Protein AF-A0A4V6D3A7-F1 (afdb_monomer_lite)

Structure (mmCIF, N/CA/C/O backbone):
data_AF-A0A4V6D3A7-F1
#
_entry.id   AF-A0A4V6D3A7-F1
#
loop_
_atom_site.group_PDB
_atom_site.id
_atom_site.type_symbol
_atom_site.label_atom_id
_atom_site.label_alt_id
_atom_site.label_comp_id
_atom_site.label_asym_id
_atom_site.label_entity_id
_atom_site.label_seq_id
_atom_site.pdbx_PDB_ins_code
_atom_site.Cartn_x
_atom_site.Cartn_y
_atom_site.Cartn_z
_atom_site.occupancy
_atom_site.B_iso_or_equiv
_atom_site.auth_seq_id
_atom_site.auth_comp_id
_atom_site.auth_asym_id
_atom_site.auth_atom_id
_atom_site.pdbx_PDB_model_num
ATOM 1 N N . MET A 1 1 ? -31.762 56.766 -57.702 1.00 42.12 1 MET A N 1
ATOM 2 C CA . MET A 1 1 ? -31.889 55.288 -57.677 1.00 42.12 1 MET A CA 1
ATOM 3 C C . MET A 1 1 ? -30.517 54.629 -57.473 1.00 42.12 1 MET A C 1
ATOM 5 O O . MET A 1 1 ? -30.055 53.896 -58.332 1.00 42.12 1 MET A O 1
ATOM 9 N N . ALA A 1 2 ? -29.841 54.890 -56.347 1.00 32.75 2 ALA A N 1
ATOM 10 C CA . ALA A 1 2 ? -28.474 54.403 -56.103 1.00 32.75 2 ALA A CA 1
ATOM 11 C C . ALA A 1 2 ? -28.235 54.071 -54.616 1.00 32.75 2 ALA A C 1
ATOM 13 O O . ALA A 1 2 ? -27.273 54.524 -54.011 1.00 32.75 2 ALA A O 1
ATOM 14 N N . SER A 1 3 ? -29.143 53.310 -53.997 1.00 34.00 3 SER A N 1
ATOM 15 C CA . SER A 1 3 ? -28.969 52.849 -52.606 1.00 34.00 3 SER A CA 1
ATOM 16 C C . SER A 1 3 ? -29.445 51.416 -52.341 1.00 34.00 3 SER A C 1
ATOM 18 O O . SER A 1 3 ? -29.498 50.993 -51.189 1.00 34.00 3 SER A O 1
ATOM 20 N N . VAL A 1 4 ? -29.746 50.633 -53.388 1.00 37.06 4 VAL A N 1
ATOM 21 C CA . VAL A 1 4 ? -30.270 49.260 -53.227 1.00 37.06 4 VAL A CA 1
ATOM 22 C C . VAL A 1 4 ? -29.273 48.169 -53.662 1.00 37.06 4 VAL A C 1
ATOM 24 O O . VAL A 1 4 ? -29.383 47.039 -53.200 1.00 37.06 4 VAL A O 1
ATOM 27 N N . GLN A 1 5 ? -28.222 48.480 -54.434 1.00 33.38 5 GLN A N 1
ATOM 28 C CA . GLN A 1 5 ? -27.263 47.462 -54.913 1.00 33.38 5 GLN A CA 1
ATOM 29 C C . GLN A 1 5 ? -26.038 47.200 -54.008 1.00 33.38 5 GLN A C 1
ATOM 31 O O . GLN A 1 5 ? -25.369 46.187 -54.192 1.00 33.38 5 GLN A O 1
ATOM 36 N N . SER A 1 6 ? -25.748 48.018 -52.985 1.00 37.12 6 SER A N 1
ATOM 37 C CA . SER A 1 6 ? -24.554 47.815 -52.131 1.00 37.12 6 SER A CA 1
ATOM 38 C C . SER A 1 6 ? -24.768 46.896 -50.919 1.00 37.12 6 SER A C 1
ATOM 40 O O . SER A 1 6 ? -23.800 46.427 -50.325 1.00 37.12 6 SER A O 1
ATOM 42 N N . LYS A 1 7 ? -26.020 46.578 -50.553 1.00 37.78 7 LYS A N 1
ATOM 43 C CA . LYS A 1 7 ? -26.314 45.694 -49.406 1.00 37.78 7 LYS A CA 1
ATOM 44 C C . LYS A 1 7 ? -26.339 44.202 -49.757 1.00 37.78 7 LYS A C 1
ATOM 46 O O . LYS A 1 7 ? -26.150 43.377 -48.867 1.00 37.78 7 LYS A O 1
ATOM 51 N N . GLN A 1 8 ? -26.504 43.838 -51.032 1.00 37.50 8 GLN A N 1
ATOM 52 C CA . GLN A 1 8 ? -26.458 42.432 -51.458 1.00 37.50 8 GLN A CA 1
ATOM 53 C C . GLN A 1 8 ? -25.024 41.897 -51.631 1.00 37.50 8 GLN A C 1
ATOM 55 O O . GLN A 1 8 ? -24.803 40.710 -51.394 1.00 37.50 8 GLN A O 1
ATOM 60 N N . SER A 1 9 ? -24.026 42.742 -51.930 1.00 41.62 9 SER A N 1
ATOM 61 C CA . SER A 1 9 ? -22.633 42.277 -52.054 1.00 41.62 9 SER A CA 1
ATOM 62 C C . SER A 1 9 ? -21.975 42.019 -50.691 1.00 41.62 9 SER A C 1
ATOM 64 O O . SER A 1 9 ? -21.323 40.990 -50.519 1.00 41.62 9 SER A O 1
ATOM 66 N N . LEU A 1 10 ? -22.235 42.854 -49.678 1.00 39.25 10 LEU A N 1
ATOM 67 C CA . LEU A 1 10 ? -21.704 42.675 -48.318 1.00 39.25 10 LEU A CA 1
ATOM 68 C C . LEU A 1 10 ? -22.315 41.473 -47.586 1.00 39.25 10 LEU A C 1
ATOM 70 O O . LEU A 1 10 ? -21.594 40.760 -46.894 1.00 39.25 10 LEU A O 1
ATOM 74 N N . ALA A 1 11 ? -23.600 41.174 -47.797 1.00 39.28 11 ALA A N 1
ATOM 75 C CA . ALA A 1 11 ? -24.214 39.955 -47.265 1.00 39.28 11 ALA A CA 1
ATOM 76 C C . ALA A 1 11 ? -23.656 38.682 -47.934 1.00 39.28 11 ALA A C 1
ATOM 78 O O . ALA A 1 11 ? -23.532 37.649 -47.277 1.00 39.28 11 ALA A O 1
ATOM 79 N N . SER A 1 12 ? -23.261 38.755 -49.214 1.00 32.72 12 SER A N 1
ATOM 80 C CA . SER A 1 12 ? -22.602 37.644 -49.921 1.00 32.72 12 SER A CA 1
ATOM 81 C C . SER A 1 12 ? -21.129 37.456 -49.514 1.00 32.72 12 SER A C 1
ATOM 83 O O . SER A 1 12 ? -20.658 36.324 -49.430 1.00 32.72 12 SER A O 1
ATOM 85 N N . LEU A 1 13 ? -20.427 38.541 -49.161 1.00 36.53 13 LEU A N 1
ATOM 86 C CA . LEU A 1 13 ? -19.061 38.519 -48.621 1.00 36.53 13 LEU A CA 1
ATOM 87 C C . LEU A 1 13 ? -19.017 38.087 -47.146 1.00 36.53 13 LEU A C 1
ATOM 89 O O . LEU A 1 13 ? -18.104 37.367 -46.751 1.00 36.53 13 LEU A O 1
ATOM 93 N N . LEU A 1 14 ? -20.031 38.434 -46.346 1.00 35.19 14 LEU A N 1
ATOM 94 C CA . LEU A 1 14 ? -20.170 37.969 -44.960 1.00 35.19 14 LEU A CA 1
ATOM 95 C C . LEU A 1 14 ? -20.677 36.521 -44.872 1.00 35.19 14 LEU A C 1
ATOM 97 O O . LEU A 1 14 ? -20.226 35.787 -43.997 1.00 35.19 14 LEU A O 1
ATOM 101 N N . LYS A 1 15 ? -21.493 36.052 -45.829 1.00 34.75 15 LYS A N 1
ATOM 102 C CA . LYS A 1 15 ? -21.772 34.611 -45.991 1.00 34.75 15 LYS A CA 1
ATOM 103 C C . LYS A 1 15 ? -20.554 33.815 -46.473 1.00 34.75 15 LYS A C 1
ATOM 105 O O . LYS A 1 15 ? -20.456 32.641 -46.148 1.00 34.75 15 LYS A O 1
ATOM 110 N N . LYS A 1 16 ? -19.595 34.445 -47.165 1.00 32.88 16 LYS A N 1
ATOM 111 C CA . LYS A 1 16 ? -18.291 33.839 -47.505 1.00 32.88 16 LYS A CA 1
ATOM 112 C C . LYS A 1 16 ? -17.279 33.828 -46.352 1.00 32.88 16 LYS A C 1
ATOM 114 O O . LYS A 1 16 ? -16.261 33.158 -46.467 1.00 32.88 16 LYS A O 1
ATOM 119 N N . LYS A 1 17 ? -17.555 34.517 -45.236 1.00 34.88 17 LYS A N 1
ATOM 120 C CA . LYS A 1 17 ? -16.727 34.475 -44.014 1.00 34.88 17 LYS A CA 1
ATOM 121 C C . LYS A 1 17 ? -17.206 33.447 -42.980 1.00 34.88 17 LYS A C 1
ATOM 123 O O . LYS A 1 17 ? -16.532 33.243 -41.975 1.00 34.88 17 LYS A O 1
ATOM 128 N N . GLN A 1 18 ? -18.320 32.760 -43.239 1.00 37.81 18 GLN A N 1
ATOM 129 C CA . GLN A 1 18 ? -18.719 31.556 -42.511 1.00 37.81 18 GLN A CA 1
ATOM 130 C C . GLN A 1 18 ? -18.347 30.308 -43.330 1.00 37.81 18 GLN A C 1
ATOM 132 O O . GLN A 1 18 ? -18.820 30.129 -44.448 1.00 37.81 18 GLN A O 1
ATOM 137 N N . SER A 1 19 ? -17.529 29.439 -42.717 1.00 40.88 19 SER A N 1
ATOM 138 C CA . SER A 1 19 ? -17.163 28.059 -43.111 1.00 40.88 19 SER A CA 1
ATOM 139 C C . SER A 1 19 ? -15.870 27.774 -43.902 1.00 40.88 19 SER A C 1
ATOM 141 O O . SER A 1 19 ? -15.745 26.690 -44.459 1.00 40.88 19 SER A O 1
ATOM 143 N N . LEU A 1 20 ? -14.827 28.609 -43.869 1.00 39.56 20 LEU A N 1
ATOM 144 C CA . LEU A 1 20 ? -13.526 28.207 -44.457 1.00 39.56 20 LEU A CA 1
ATOM 145 C C . LEU A 1 20 ? -12.731 27.158 -43.646 1.00 39.56 20 LEU A C 1
ATOM 147 O O . LEU A 1 20 ? -11.798 26.568 -44.177 1.00 39.56 20 LEU A O 1
ATOM 151 N N . ALA A 1 21 ? -13.164 26.811 -42.427 1.00 39.59 21 ALA A N 1
ATOM 152 C CA . ALA A 1 21 ? -12.681 25.615 -41.720 1.00 39.59 21 ALA A CA 1
ATOM 153 C C . ALA A 1 21 ? -13.139 24.290 -42.380 1.00 39.59 21 ALA A C 1
ATOM 155 O O . ALA A 1 21 ? -12.637 23.228 -42.033 1.00 39.59 21 ALA A O 1
ATOM 156 N N . SER A 1 22 ? -14.059 24.339 -43.355 1.00 42.38 22 SER A N 1
ATOM 157 C CA . SER A 1 22 ? -14.535 23.159 -44.097 1.00 42.38 22 SER A CA 1
ATOM 158 C C . SER A 1 22 ? -13.641 22.739 -45.275 1.00 42.38 22 SER A C 1
ATOM 160 O O . SER A 1 22 ? -13.920 21.724 -45.908 1.00 42.38 22 SER A O 1
ATOM 162 N N . ALA A 1 23 ? -12.574 23.493 -45.575 1.00 46.75 23 ALA A N 1
ATOM 163 C CA . ALA A 1 23 ? -11.710 23.249 -46.735 1.00 46.75 23 ALA A CA 1
ATOM 164 C C . ALA A 1 23 ? -10.476 22.372 -46.443 1.00 46.75 23 ALA A C 1
ATOM 166 O O . ALA A 1 23 ? -9.797 21.958 -47.381 1.00 46.75 23 ALA A O 1
ATOM 167 N N . VAL A 1 24 ? -10.174 22.078 -45.173 1.00 52.41 24 VAL A N 1
ATOM 168 C CA . VAL A 1 24 ? -9.059 21.193 -44.800 1.00 52.41 24 VAL A CA 1
ATOM 169 C C . VAL A 1 24 ? -9.542 19.739 -44.907 1.00 52.41 24 VAL A C 1
ATOM 171 O O . VAL A 1 24 ? -10.508 19.377 -44.230 1.00 52.41 24 VAL A O 1
ATOM 174 N N . PRO A 1 25 ? -8.928 18.889 -45.754 1.00 57.75 25 PRO A N 1
ATOM 175 C CA . PRO A 1 25 ? -9.258 17.469 -45.795 1.00 57.75 25 PRO A CA 1
ATOM 176 C C . PRO A 1 25 ? -9.103 16.851 -44.403 1.00 57.75 25 PRO A C 1
ATOM 178 O O . PRO A 1 25 ? -8.094 17.075 -43.740 1.00 57.75 25 PRO A O 1
ATOM 181 N N . LYS A 1 26 ? -10.078 16.045 -43.963 1.00 68.62 26 LYS A N 1
ATOM 182 C CA . LYS A 1 26 ? -10.013 15.381 -42.647 1.00 68.62 26 LYS A CA 1
ATOM 183 C C . LYS A 1 26 ? -8.778 14.483 -42.511 1.00 68.62 26 LYS A C 1
ATOM 185 O O . LYS A 1 26 ? -8.225 14.397 -41.421 1.00 68.62 26 LYS A O 1
ATOM 190 N N . ASN A 1 27 ? -8.336 13.891 -43.624 1.00 77.69 27 ASN A N 1
ATOM 191 C CA . ASN A 1 27 ? -7.097 13.126 -43.733 1.00 77.69 27 ASN A CA 1
ATOM 192 C C . ASN A 1 27 ? -6.078 13.919 -44.557 1.00 77.69 27 ASN A C 1
ATOM 194 O O . ASN A 1 27 ? -6.281 14.143 -45.752 1.00 77.69 27 ASN A O 1
ATOM 198 N N . LEU A 1 28 ? -4.998 14.350 -43.911 1.00 84.31 28 LEU A N 1
ATOM 199 C CA . LEU A 1 28 ? -3.950 15.175 -44.506 1.00 84.31 28 LEU A CA 1
ATOM 200 C C . LEU A 1 28 ? -2.727 14.314 -44.848 1.00 84.31 28 LEU A C 1
ATOM 202 O O . LEU A 1 28 ? -2.253 13.599 -43.968 1.00 84.31 28 LEU A O 1
ATOM 206 N N . PRO A 1 29 ? -2.174 14.391 -46.073 1.00 87.31 29 PRO A N 1
ATOM 207 C CA . PRO A 1 29 ? -0.945 13.679 -46.419 1.00 87.31 29 PRO A CA 1
ATOM 208 C C . PRO A 1 29 ? 0.245 14.149 -45.576 1.00 87.31 29 PRO A C 1
ATOM 210 O O . PRO A 1 29 ? 0.407 15.350 -45.332 1.00 87.31 29 PRO A O 1
ATOM 213 N N . ALA A 1 30 ? 1.139 13.236 -45.196 1.00 85.62 30 ALA A N 1
ATOM 214 C CA . ALA A 1 30 ? 2.340 13.584 -44.437 1.00 85.62 30 ALA A CA 1
ATOM 215 C C . ALA A 1 30 ? 3.249 14.570 -45.197 1.00 85.62 30 ALA A C 1
ATOM 217 O O . ALA A 1 30 ? 3.875 15.436 -44.584 1.00 85.62 30 ALA A O 1
ATOM 218 N N . SER A 1 31 ? 3.286 14.489 -46.531 1.00 87.62 31 SER A N 1
ATOM 219 C CA . SER A 1 31 ? 4.015 15.430 -47.394 1.00 87.62 31 SER A CA 1
ATOM 220 C C . SER A 1 31 ? 3.488 16.865 -47.289 1.00 87.62 31 SER A C 1
ATOM 222 O O . SER A 1 31 ? 4.278 17.804 -47.201 1.00 87.62 31 SER A O 1
ATOM 224 N N . PHE A 1 32 ? 2.166 17.037 -47.221 1.00 90.00 32 PHE A N 1
ATOM 225 C CA . PHE A 1 32 ? 1.535 18.340 -47.023 1.00 90.00 32 PHE A CA 1
ATOM 226 C C . PHE A 1 32 ? 1.871 18.913 -45.642 1.00 90.00 32 PHE A C 1
ATOM 228 O O . PHE A 1 32 ? 2.233 20.082 -45.529 1.00 90.00 32 PHE A O 1
ATOM 235 N N . LEU A 1 33 ? 1.834 18.079 -44.596 1.00 90.62 33 LEU A N 1
ATOM 236 C CA . LEU A 1 33 ? 2.188 18.510 -43.242 1.00 90.62 33 LEU A CA 1
ATOM 237 C C . LEU A 1 33 ? 3.657 18.935 -43.124 1.00 90.62 33 LEU A C 1
ATOM 239 O O . LEU A 1 33 ? 3.945 19.927 -42.456 1.00 90.62 33 LEU A O 1
ATOM 243 N N . ARG A 1 34 ? 4.579 18.249 -43.813 1.00 88.88 34 ARG A N 1
ATOM 244 C CA . ARG A 1 34 ? 5.984 18.683 -43.903 1.00 88.88 34 ARG A CA 1
ATOM 245 C C . ARG A 1 34 ? 6.101 20.044 -44.575 1.00 88.88 34 ARG A C 1
ATOM 247 O O . ARG A 1 34 ? 6.814 20.901 -44.073 1.00 88.88 34 ARG A O 1
ATOM 254 N N . GLN A 1 35 ? 5.368 20.280 -45.660 1.00 91.31 35 GLN A N 1
ATOM 255 C CA . GLN A 1 35 ? 5.424 21.555 -46.375 1.00 91.31 35 GLN A CA 1
ATOM 256 C C . GLN A 1 35 ? 4.988 22.729 -45.486 1.00 91.31 35 GLN A C 1
ATOM 258 O O . GLN A 1 35 ? 5.712 23.715 -45.374 1.00 91.31 35 GLN A O 1
ATOM 263 N N . ILE A 1 36 ? 3.832 22.621 -44.825 1.00 91.31 36 ILE A N 1
ATOM 264 C CA . ILE A 1 36 ? 3.271 23.733 -44.039 1.00 91.31 36 ILE A CA 1
ATOM 265 C C . ILE A 1 36 ? 4.002 23.978 -42.710 1.00 91.31 36 ILE A C 1
ATOM 267 O O . ILE A 1 36 ? 3.862 25.057 -42.144 1.00 91.31 36 ILE A O 1
ATOM 271 N N . THR A 1 37 ? 4.758 22.995 -42.206 1.00 91.19 37 THR A N 1
ATOM 272 C CA . THR A 1 37 ? 5.550 23.096 -40.960 1.00 91.19 37 THR A CA 1
ATOM 273 C C . THR A 1 37 ? 7.044 23.331 -41.201 1.00 91.19 37 THR A C 1
ATOM 275 O O . THR A 1 37 ? 7.826 23.288 -40.251 1.00 91.19 37 THR A O 1
ATOM 278 N N . ASN A 1 38 ? 7.455 23.563 -42.455 1.00 90.31 38 ASN A N 1
ATOM 279 C CA . ASN A 1 38 ? 8.861 23.660 -42.858 1.00 90.31 38 ASN A CA 1
ATOM 280 C C . ASN A 1 38 ? 9.686 22.446 -42.381 1.00 90.31 38 ASN A C 1
ATOM 282 O O . ASN A 1 38 ? 10.650 22.576 -41.634 1.00 90.31 38 ASN A O 1
ATOM 286 N N . ASP A 1 39 ? 9.221 21.258 -42.760 1.00 88.56 39 ASP A N 1
ATOM 287 C CA . ASP A 1 39 ? 9.742 19.945 -42.374 1.00 88.56 39 ASP A CA 1
ATOM 288 C C . ASP A 1 39 ? 9.853 19.735 -40.855 1.00 88.56 39 ASP A C 1
ATOM 290 O O . ASP A 1 39 ? 10.827 19.183 -40.347 1.00 88.56 39 ASP A O 1
ATOM 294 N N . PHE A 1 40 ? 8.828 20.168 -40.109 1.00 89.19 40 PHE A N 1
ATOM 295 C CA . PHE A 1 40 ? 8.814 20.106 -38.644 1.00 89.19 40 PHE A CA 1
ATOM 296 C C . PHE A 1 40 ? 10.025 20.820 -38.009 1.00 89.19 40 PHE A C 1
ATOM 298 O O . PHE A 1 40 ? 10.621 20.321 -37.047 1.00 89.19 40 PHE A O 1
ATOM 305 N N . SER A 1 41 ? 10.388 21.988 -38.555 1.00 88.31 41 SER A N 1
ATOM 306 C CA . SER A 1 41 ? 11.496 22.816 -38.069 1.00 88.31 41 SER A CA 1
ATOM 307 C C . SER A 1 41 ? 11.304 23.234 -36.608 1.00 88.31 41 SER A C 1
ATOM 309 O O . SER A 1 41 ? 10.198 23.565 -36.175 1.00 88.31 41 SER A O 1
ATOM 311 N N . ALA A 1 42 ? 12.411 23.293 -35.863 1.00 83.62 42 ALA A N 1
ATOM 312 C CA . ALA A 1 42 ? 12.442 23.802 -34.492 1.00 83.62 42 ALA A CA 1
ATOM 313 C C . ALA A 1 42 ? 11.969 25.267 -34.387 1.00 83.62 42 ALA A C 1
ATOM 315 O O . ALA A 1 42 ? 11.450 25.670 -33.353 1.00 83.62 42 ALA A O 1
ATOM 316 N N . GLU A 1 43 ? 12.082 26.058 -35.458 1.00 84.88 43 GLU A N 1
ATOM 317 C CA . GLU A 1 43 ? 11.600 27.450 -35.499 1.00 84.88 43 GLU A CA 1
ATOM 318 C C . GLU A 1 43 ? 10.068 27.556 -35.481 1.00 84.88 43 GLU A C 1
ATOM 320 O O . GLU A 1 43 ? 9.520 28.581 -35.086 1.00 84.88 43 GLU A O 1
ATOM 325 N N . GLN A 1 44 ? 9.374 26.499 -35.910 1.00 84.69 44 GLN A N 1
ATOM 326 C CA . GLN A 1 44 ? 7.914 26.409 -35.880 1.00 84.69 44 GLN A CA 1
ATOM 327 C C . GLN A 1 44 ? 7.418 25.678 -34.625 1.00 84.69 44 GLN A C 1
ATOM 329 O O . GLN A 1 44 ? 6.222 25.435 -34.496 1.00 84.69 44 GLN A O 1
ATOM 334 N N . GLU A 1 45 ? 8.299 25.287 -33.702 1.00 85.00 45 GLU A N 1
ATOM 335 C CA . GLU A 1 45 ? 7.912 24.578 -32.487 1.00 85.00 45 GLU A CA 1
ATOM 336 C C . GLU A 1 45 ? 7.164 25.507 -31.525 1.00 85.00 45 GLU A C 1
ATOM 338 O O . GLU A 1 45 ? 7.665 26.535 -31.076 1.00 85.00 45 GLU A O 1
ATOM 343 N N . LEU A 1 46 ? 5.933 25.126 -31.197 1.00 76.38 46 LEU A N 1
ATOM 344 C CA . LEU A 1 46 ? 5.079 25.853 -30.264 1.00 76.38 46 LEU A CA 1
ATOM 345 C C . LEU A 1 46 ? 5.171 25.273 -28.858 1.00 76.38 46 LEU A C 1
ATOM 347 O O . LEU A 1 46 ? 5.102 26.014 -27.881 1.00 76.38 46 LEU A O 1
ATOM 351 N N . CYS A 1 47 ? 5.251 23.943 -28.764 1.00 69.38 47 CYS A N 1
ATOM 352 C CA . CYS A 1 47 ? 5.265 23.216 -27.501 1.00 69.38 47 CYS A CA 1
ATOM 353 C C . CYS A 1 47 ? 5.781 21.785 -27.706 1.00 69.38 47 CYS A C 1
ATOM 355 O O . CYS A 1 47 ? 5.468 21.142 -28.712 1.00 69.38 47 CYS A O 1
ATOM 357 N N . ARG A 1 48 ? 6.508 21.257 -26.720 1.00 68.88 48 ARG A N 1
ATOM 358 C CA . ARG A 1 48 ? 6.997 19.876 -26.673 1.00 68.88 48 ARG A CA 1
ATOM 359 C C . ARG A 1 48 ? 6.309 19.108 -25.553 1.00 68.88 48 ARG A C 1
ATOM 361 O O . ARG A 1 48 ? 5.960 19.676 -24.531 1.00 68.88 48 ARG A O 1
ATOM 368 N N . SER A 1 49 ? 6.091 17.814 -25.765 1.00 62.84 49 SER A N 1
ATOM 369 C CA . SER A 1 49 ? 5.607 16.893 -24.736 1.00 62.84 49 SER A CA 1
ATOM 370 C C . SER A 1 49 ? 6.107 15.473 -25.014 1.00 62.84 49 SER A C 1
ATOM 372 O O . SER A 1 49 ? 6.530 15.157 -26.128 1.00 62.84 49 SER A O 1
ATOM 374 N N . VAL A 1 50 ? 5.990 14.572 -24.037 1.00 59.69 50 VAL A N 1
ATOM 375 C CA . VAL A 1 50 ? 6.326 13.139 -24.205 1.00 59.69 50 VAL A CA 1
ATOM 376 C C . VAL A 1 50 ? 5.417 12.444 -25.239 1.00 59.69 50 VAL A C 1
ATOM 378 O O . VAL A 1 50 ? 5.804 11.453 -25.855 1.00 59.69 50 VAL A O 1
ATOM 381 N N . PHE A 1 51 ? 4.239 13.013 -25.510 1.00 61.41 51 PHE A N 1
ATOM 382 C CA . PHE A 1 51 ? 3.323 12.571 -26.567 1.00 61.41 51 PHE A CA 1
ATOM 383 C C . PHE A 1 51 ? 3.596 13.201 -27.933 1.00 61.41 51 PHE A C 1
ATOM 385 O O . PHE A 1 51 ? 2.769 13.088 -28.837 1.00 61.41 51 PHE A O 1
ATOM 392 N N . GLY A 1 52 ? 4.723 13.893 -28.080 1.00 73.88 52 GLY A N 1
ATOM 393 C CA . GLY A 1 52 ? 5.137 14.520 -29.322 1.00 73.88 52 GLY A CA 1
ATOM 394 C C . GLY A 1 52 ? 5.102 16.041 -29.275 1.00 73.88 52 GLY A C 1
ATOM 395 O O . GLY A 1 52 ? 4.880 16.654 -28.227 1.00 73.88 52 GLY A O 1
ATOM 396 N N . ILE A 1 53 ? 5.364 16.645 -30.426 1.00 79.62 53 ILE A N 1
ATOM 397 C CA . ILE A 1 53 ? 5.698 18.064 -30.564 1.00 79.62 53 ILE A CA 1
ATOM 398 C C . ILE A 1 53 ? 4.586 18.760 -31.346 1.00 79.62 53 ILE A C 1
ATOM 400 O O . ILE A 1 53 ? 4.051 18.207 -32.310 1.00 79.62 53 ILE A O 1
ATOM 404 N N . VAL A 1 54 ? 4.214 19.960 -30.909 1.00 84.88 54 VAL A N 1
ATOM 405 C CA . VAL A 1 54 ? 3.236 20.821 -31.571 1.00 84.88 54 VAL A CA 1
ATOM 406 C C . VAL A 1 54 ? 3.980 21.879 -32.370 1.00 84.88 54 VAL A C 1
ATOM 408 O O . VAL A 1 54 ? 4.762 22.643 -31.810 1.00 84.88 54 VAL A O 1
ATOM 411 N N . TYR A 1 55 ? 3.698 21.937 -33.665 1.00 88.44 55 TYR A N 1
ATOM 412 C CA . TYR A 1 55 ? 4.282 22.879 -34.608 1.00 88.44 55 TYR A CA 1
ATOM 413 C C . TYR A 1 55 ? 3.236 23.862 -35.119 1.00 88.44 55 TYR A C 1
ATOM 415 O O . TYR A 1 55 ? 2.058 23.524 -35.248 1.00 88.44 55 TYR A O 1
ATOM 423 N N . GLN A 1 56 ? 3.663 25.069 -35.451 1.00 89.50 56 GLN A N 1
ATOM 424 C CA . GLN A 1 56 ? 2.887 26.014 -36.228 1.00 89.50 56 GLN A CA 1
ATOM 425 C C . GLN A 1 56 ? 2.946 25.608 -37.703 1.00 89.50 56 GLN A C 1
ATOM 427 O O . GLN A 1 56 ? 4.011 25.369 -38.266 1.00 89.50 56 GLN A O 1
ATOM 432 N N . GLY A 1 57 ? 1.775 25.467 -38.312 1.00 90.50 57 GLY A N 1
ATOM 433 C CA . GLY A 1 57 ? 1.610 25.204 -39.733 1.00 90.50 57 GLY A CA 1
ATOM 434 C C . GLY A 1 57 ? 1.033 26.429 -40.429 1.00 90.50 57 GLY A C 1
ATOM 435 O O . GLY A 1 57 ? 0.058 27.002 -39.941 1.00 90.50 57 GLY A O 1
ATOM 436 N N . ILE A 1 58 ? 1.606 26.809 -41.568 1.00 91.00 58 ILE A N 1
ATOM 437 C CA . ILE A 1 58 ? 1.128 27.917 -42.402 1.00 91.00 58 ILE A CA 1
ATOM 438 C C . ILE A 1 58 ? 0.496 27.324 -43.661 1.00 91.00 58 ILE A C 1
ATOM 440 O O . ILE A 1 58 ? 1.184 26.751 -44.507 1.00 91.00 58 ILE A O 1
ATOM 444 N N . LEU A 1 59 ? -0.828 27.421 -43.769 1.00 87.81 59 LEU A N 1
ATOM 445 C CA . LEU A 1 59 ? -1.566 26.971 -44.946 1.00 87.81 59 LEU A CA 1
ATOM 446 C C . LEU A 1 59 ? -1.271 27.880 -46.160 1.00 87.81 59 LEU A C 1
ATOM 448 O O . LEU A 1 59 ? -0.860 29.027 -45.982 1.00 87.81 59 LEU A O 1
ATOM 452 N N . PRO A 1 60 ? -1.506 27.414 -47.405 1.00 84.50 60 PRO A N 1
ATOM 453 C CA . PRO A 1 60 ? -1.229 28.202 -48.615 1.00 84.50 60 PRO A CA 1
ATOM 454 C C . PRO A 1 60 ? -1.961 29.550 -48.701 1.00 84.50 60 PRO A C 1
ATOM 456 O O . PRO A 1 60 ? -1.517 30.447 -49.410 1.00 84.50 60 PRO A O 1
ATOM 459 N N . ASP A 1 61 ? -3.084 29.694 -47.996 1.00 82.25 61 ASP A N 1
ATOM 460 C CA . ASP A 1 61 ? -3.870 30.928 -47.900 1.00 82.25 61 ASP A CA 1
ATOM 461 C C . ASP A 1 61 ? -3.376 31.881 -46.790 1.00 82.25 61 ASP A C 1
ATOM 463 O O . ASP A 1 61 ? -3.960 32.945 -46.587 1.00 82.25 61 ASP A O 1
ATOM 467 N N . GLY A 1 62 ? -2.313 31.507 -46.070 1.00 82.06 62 GLY A N 1
ATOM 468 C CA . GLY A 1 62 ? -1.758 32.240 -44.933 1.00 82.06 62 GLY A CA 1
ATOM 469 C C . GLY A 1 62 ? -2.437 31.940 -43.594 1.00 82.06 62 GLY A C 1
ATOM 470 O O . GLY A 1 62 ? -2.013 32.475 -42.569 1.00 82.06 62 GLY A O 1
ATOM 471 N N . SER A 1 63 ? -3.465 31.086 -43.567 1.00 84.56 63 SER A N 1
ATOM 472 C CA . SER A 1 63 ? -4.127 30.674 -42.328 1.00 84.56 63 SER A CA 1
ATOM 473 C C . SER A 1 63 ? -3.202 29.799 -41.473 1.00 84.56 63 SER A C 1
ATOM 475 O O . SER A 1 63 ? -2.459 28.961 -41.986 1.00 84.56 63 SER A O 1
ATOM 477 N N . LEU A 1 64 ? -3.269 29.957 -40.149 1.00 87.69 64 LEU A N 1
ATOM 478 C CA . LEU A 1 64 ? -2.446 29.195 -39.206 1.00 87.69 64 LEU A CA 1
ATOM 479 C C . LEU A 1 64 ? -3.187 27.969 -38.657 1.00 87.69 64 LEU A C 1
ATOM 481 O O . LEU A 1 64 ? -4.364 28.045 -38.290 1.00 87.69 64 LEU A O 1
ATOM 485 N N . ILE A 1 65 ? -2.470 26.853 -38.527 1.00 90.00 65 ILE A N 1
ATOM 486 C CA . ILE A 1 65 ? -2.921 25.651 -37.813 1.00 90.00 65 ILE A CA 1
ATOM 487 C C . ILE A 1 65 ? -1.860 25.188 -36.809 1.00 90.00 65 ILE A C 1
ATOM 489 O O . ILE A 1 65 ? -0.674 25.447 -36.984 1.00 90.00 65 ILE A O 1
ATOM 493 N N . ALA A 1 66 ? -2.274 24.493 -35.753 1.00 88.75 66 ALA A N 1
ATOM 494 C CA . ALA A 1 66 ? -1.359 23.816 -34.838 1.00 88.75 66 ALA A CA 1
ATOM 495 C C . ALA A 1 66 ? -1.291 22.326 -35.203 1.00 88.75 66 ALA A C 1
ATOM 497 O O . ALA A 1 66 ? -2.303 21.628 -35.171 1.00 88.75 66 ALA A O 1
ATOM 498 N N . VAL A 1 67 ? -0.108 21.829 -35.556 1.00 89.25 67 VAL A N 1
ATOM 499 C CA . VAL A 1 67 ? 0.132 20.443 -35.975 1.00 89.25 67 VAL A CA 1
ATOM 500 C C . VAL A 1 67 ? 0.846 19.700 -34.856 1.00 89.25 67 VAL A C 1
ATOM 502 O O . VAL A 1 67 ? 2.041 19.882 -34.643 1.00 89.25 67 VAL A O 1
ATOM 505 N N . LYS A 1 68 ? 0.132 18.833 -34.139 1.00 86.62 68 LYS A N 1
ATOM 506 C CA . LYS A 1 68 ? 0.734 17.930 -33.158 1.00 86.62 68 LYS A CA 1
ATOM 507 C C . LYS A 1 68 ? 1.219 16.663 -33.852 1.00 86.62 68 LYS A C 1
ATOM 509 O O . LYS A 1 68 ? 0.397 15.844 -34.254 1.00 86.62 68 LYS A O 1
ATOM 514 N N . ARG A 1 69 ? 2.534 16.477 -33.954 1.00 86.12 69 ARG A N 1
ATOM 515 C CA . ARG A 1 69 ? 3.169 15.234 -34.410 1.00 86.12 69 ARG A CA 1
ATOM 516 C C . ARG A 1 69 ? 3.403 14.320 -33.213 1.00 86.12 69 ARG A C 1
ATOM 518 O O . ARG A 1 69 ? 4.094 14.728 -32.285 1.00 86.12 69 ARG A O 1
ATOM 525 N N . LEU A 1 70 ? 2.835 13.116 -33.228 1.00 80.31 70 LEU A N 1
ATOM 526 C CA . LEU A 1 70 ? 3.020 12.127 -32.162 1.00 80.31 70 LEU A CA 1
ATOM 527 C C . LEU A 1 70 ? 4.412 11.478 -32.241 1.00 80.31 70 LEU A C 1
ATOM 529 O O . LEU A 1 70 ? 5.053 11.485 -33.293 1.00 80.31 70 LEU A O 1
ATOM 533 N N . THR A 1 71 ? 4.892 10.938 -31.120 1.00 69.94 71 THR A N 1
ATOM 534 C CA . THR A 1 71 ? 6.184 10.238 -31.044 1.00 69.94 71 THR A CA 1
ATOM 535 C C . THR A 1 71 ? 6.193 8.940 -31.862 1.00 69.94 71 THR A C 1
ATOM 537 O O . THR A 1 71 ? 5.183 8.241 -31.949 1.00 69.94 71 THR A O 1
ATOM 540 N N . GLU A 1 72 ? 7.345 8.605 -32.457 1.00 63.81 72 GLU A N 1
ATOM 541 C CA . GLU A 1 72 ? 7.550 7.315 -33.136 1.00 63.81 72 GLU A CA 1
ATOM 542 C C . GLU A 1 72 ? 7.333 6.168 -32.128 1.00 63.81 72 GLU A C 1
ATOM 544 O O . GLU A 1 72 ? 7.810 6.245 -30.995 1.00 63.81 72 GLU A O 1
ATOM 549 N N . ASN A 1 73 ? 6.591 5.123 -32.515 1.00 53.88 73 ASN A N 1
ATOM 550 C CA . ASN A 1 73 ? 6.241 3.977 -31.655 1.00 53.88 73 ASN A CA 1
ATOM 551 C C . ASN A 1 73 ? 5.495 4.340 -30.353 1.00 53.88 73 ASN A C 1
ATOM 553 O O . ASN A 1 73 ? 5.553 3.603 -29.367 1.00 53.88 73 ASN A O 1
ATOM 557 N N . SER A 1 74 ? 4.786 5.474 -30.338 1.00 56.94 74 SER A N 1
ATOM 558 C CA . SER A 1 74 ? 3.862 5.826 -29.257 1.00 56.94 74 SER A CA 1
ATOM 559 C C . SER A 1 74 ? 2.837 4.692 -29.041 1.00 56.94 74 SER A C 1
ATOM 561 O O . SER A 1 74 ? 2.453 4.055 -30.025 1.00 56.94 74 SER A O 1
ATOM 563 N N . PRO A 1 75 ? 2.378 4.413 -27.799 1.00 53.06 75 PRO A N 1
ATOM 564 C CA . PRO A 1 75 ? 1.410 3.353 -27.471 1.00 53.06 75 PRO A CA 1
ATOM 565 C C . PRO A 1 75 ? -0.011 3.726 -27.922 1.00 53.06 75 PRO A C 1
ATOM 567 O O . PRO A 1 75 ? -0.971 3.722 -27.147 1.00 53.06 75 PRO A O 1
ATOM 570 N N . VAL A 1 76 ? -0.113 4.119 -29.185 1.00 56.59 76 VAL A N 1
ATOM 571 C CA . VAL A 1 76 ? -1.338 4.406 -29.904 1.00 56.59 76 VAL A CA 1
ATOM 572 C C . VAL A 1 76 ? -2.012 3.059 -30.170 1.00 56.59 76 VAL A C 1
ATOM 574 O O . VAL A 1 76 ? -1.339 2.108 -30.579 1.00 56.59 76 VAL A O 1
ATOM 577 N N . PRO A 1 77 ? -3.317 2.930 -29.900 1.00 56.19 77 PRO A N 1
ATOM 578 C CA . PRO A 1 77 ? -4.049 1.700 -30.154 1.00 56.19 77 PRO A CA 1
ATOM 579 C C . PRO A 1 77 ? -4.091 1.382 -31.665 1.00 56.19 77 PRO A C 1
ATOM 581 O O . PRO A 1 77 ? -3.764 2.247 -32.481 1.00 56.19 77 PRO A O 1
ATOM 584 N N . PRO A 1 78 ? -4.483 0.152 -32.060 1.00 58.38 78 PRO A N 1
ATOM 585 C CA . PRO A 1 78 ? -4.596 -0.247 -33.467 1.00 58.38 78 PRO A CA 1
ATOM 586 C C . PRO A 1 78 ? -5.358 0.789 -34.311 1.00 58.38 78 PRO A C 1
ATOM 588 O O . PRO A 1 78 ? -6.248 1.462 -33.786 1.00 58.38 78 PRO A O 1
ATOM 591 N N . SER A 1 79 ? -5.027 0.913 -35.603 1.00 60.47 79 SER A N 1
ATOM 592 C CA . SER A 1 79 ? -5.491 1.998 -36.493 1.00 60.47 79 SER A CA 1
ATOM 593 C C . SER A 1 79 ? -6.997 2.287 -36.408 1.00 60.47 79 SER A C 1
ATOM 595 O O . SER A 1 79 ? -7.388 3.448 -36.331 1.00 60.47 79 SER A O 1
ATOM 597 N N . GLU A 1 80 ? -7.836 1.253 -36.309 1.00 57.88 80 GLU A N 1
ATOM 598 C CA . GLU A 1 80 ? -9.298 1.377 -36.186 1.00 57.88 80 GLU A CA 1
ATOM 599 C C . GLU A 1 80 ? -9.752 2.124 -34.914 1.00 57.88 80 GLU A C 1
ATOM 601 O O . GLU A 1 80 ? -10.699 2.916 -34.939 1.00 57.88 80 GLU A O 1
ATOM 606 N N . VAL A 1 81 ? -9.062 1.914 -33.789 1.00 60.38 81 VAL A N 1
ATOM 607 C CA . VAL A 1 81 ? -9.355 2.582 -32.509 1.00 60.38 81 VAL A CA 1
ATOM 608 C C . VAL A 1 81 ? -8.881 4.034 -32.548 1.00 60.38 81 VAL A C 1
ATOM 610 O O . VAL A 1 81 ? -9.585 4.924 -32.069 1.00 60.38 81 VAL A O 1
ATOM 613 N N . PHE A 1 82 ? -7.718 4.289 -33.156 1.00 70.00 82 PHE A N 1
ATOM 614 C CA . PHE A 1 82 ? -7.198 5.643 -33.342 1.00 70.00 82 PHE A CA 1
ATOM 615 C C . PHE A 1 82 ? -8.139 6.490 -34.205 1.00 70.00 82 PHE A C 1
ATOM 617 O O . PHE A 1 82 ? -8.524 7.585 -33.798 1.00 70.00 82 PHE A O 1
ATOM 624 N N . GLU A 1 83 ? -8.573 5.971 -35.354 1.00 70.94 83 GLU A N 1
ATOM 625 C CA . GLU A 1 83 ? -9.502 6.668 -36.249 1.00 70.94 83 GLU A CA 1
ATOM 626 C C . GLU A 1 83 ? -10.856 6.938 -35.583 1.00 70.94 83 GLU A C 1
ATOM 628 O O . GLU A 1 83 ? -11.399 8.038 -35.704 1.00 70.94 83 GLU A O 1
ATOM 633 N N . THR A 1 84 ? -11.378 5.973 -34.819 1.00 69.62 84 THR A N 1
ATOM 634 C CA . THR A 1 84 ? -12.642 6.126 -34.080 1.00 69.62 84 THR A CA 1
ATOM 635 C C . THR A 1 84 ? -12.561 7.245 -33.043 1.00 69.62 84 THR A C 1
ATOM 637 O O . THR A 1 84 ? -13.462 8.084 -32.946 1.00 69.62 84 THR A O 1
ATOM 640 N N . GLU A 1 85 ? -11.483 7.291 -32.265 1.00 71.62 85 GLU A N 1
ATOM 641 C CA . GLU A 1 85 ? -11.307 8.314 -31.238 1.00 71.62 85 GLU A CA 1
ATOM 642 C C . GLU A 1 85 ? -11.011 9.689 -31.845 1.00 71.62 85 GLU A C 1
ATOM 644 O O . GLU A 1 85 ? -11.607 10.678 -31.420 1.00 71.62 85 GLU A O 1
ATOM 649 N N . VAL A 1 86 ? -10.206 9.771 -32.907 1.00 77.00 86 VAL A N 1
ATOM 650 C CA . VAL A 1 86 ? -10.009 11.013 -33.673 1.00 77.00 86 VAL A CA 1
ATOM 651 C C . VAL A 1 86 ? -11.334 11.527 -34.241 1.00 77.00 86 VAL A C 1
ATOM 653 O O . VAL A 1 86 ? -11.645 12.712 -34.106 1.00 77.00 86 VAL A O 1
ATOM 656 N N . ALA A 1 87 ? -12.172 10.648 -34.794 1.00 74.94 87 ALA A N 1
ATOM 657 C CA . ALA A 1 87 ? -13.495 11.017 -35.285 1.00 74.94 87 ALA A CA 1
ATOM 658 C C . ALA A 1 87 ? -14.422 11.523 -34.167 1.00 74.94 87 ALA A C 1
ATOM 660 O O . ALA A 1 87 ? -15.252 12.399 -34.411 1.00 74.94 87 ALA A O 1
ATOM 661 N N . ASN A 1 88 ? -14.296 11.007 -32.942 1.00 73.06 88 ASN A N 1
ATOM 662 C CA . ASN A 1 88 ? -15.034 11.515 -31.783 1.00 73.06 88 ASN A CA 1
ATOM 663 C C . ASN A 1 88 ? -14.528 12.889 -31.328 1.00 73.06 88 ASN A C 1
ATOM 665 O O . ASN A 1 88 ? -15.332 13.731 -30.934 1.00 73.06 88 ASN A O 1
ATOM 669 N N . LEU A 1 89 ? -13.224 13.142 -31.431 1.00 76.00 89 LEU A N 1
ATOM 670 C CA . LEU A 1 89 ? -12.615 14.429 -31.091 1.00 76.00 89 LEU A CA 1
ATOM 671 C C . LEU A 1 89 ? -12.965 15.522 -32.102 1.00 76.00 89 LEU A C 1
ATOM 673 O O . LEU A 1 89 ? -13.284 16.638 -31.704 1.00 76.00 89 LEU A O 1
ATOM 677 N N . MET A 1 90 ? -13.015 15.192 -33.396 1.00 80.19 90 MET A N 1
ATOM 678 C CA . MET A 1 90 ? -13.472 16.113 -34.448 1.00 80.19 90 MET A CA 1
ATOM 679 C C . MET A 1 90 ? -14.939 16.547 -34.279 1.00 80.19 90 MET A C 1
ATOM 681 O O . MET A 1 90 ? -15.356 17.545 -34.861 1.00 80.19 90 MET A O 1
ATOM 685 N N . LYS A 1 91 ? -15.745 15.810 -33.499 1.00 79.25 91 LYS A N 1
ATOM 686 C CA . LYS A 1 91 ? -17.139 16.176 -33.186 1.00 79.25 91 LYS A CA 1
ATOM 687 C C . LYS A 1 91 ? -17.254 17.151 -32.012 1.00 79.25 91 LYS A C 1
ATOM 689 O O . LYS A 1 91 ? -18.342 17.674 -31.780 1.00 79.25 91 LYS A O 1
ATOM 694 N N . LEU A 1 92 ? -16.182 17.381 -31.251 1.00 80.94 92 LEU A N 1
ATOM 695 C CA . LEU A 1 92 ? -16.221 18.293 -30.112 1.00 80.94 92 LEU A CA 1
ATOM 696 C C . LEU A 1 92 ? -16.356 19.733 -30.611 1.00 80.94 92 LEU A C 1
ATOM 698 O O . LEU A 1 92 ? -15.443 20.284 -31.218 1.00 80.94 92 LEU A O 1
ATOM 702 N N . GLN A 1 93 ? -17.496 20.354 -30.320 1.00 82.12 93 GLN A N 1
ATOM 703 C CA . GLN A 1 93 ? -17.749 21.758 -30.627 1.00 82.12 93 GLN A CA 1
ATOM 704 C C . GLN A 1 93 ? -18.132 22.498 -29.352 1.00 82.12 93 GLN A C 1
ATOM 706 O O . GLN A 1 93 ? -19.220 22.320 -28.809 1.00 82.12 93 GLN A O 1
ATOM 711 N N . HIS A 1 94 ? -17.222 23.341 -28.872 1.00 89.31 94 HIS A N 1
ATOM 712 C CA . HIS A 1 94 ? -17.460 24.194 -27.716 1.00 89.31 94 HIS A CA 1
ATOM 713 C C . HIS A 1 94 ? -16.623 25.471 -27.822 1.00 89.31 94 HIS A C 1
ATOM 715 O O . HIS A 1 94 ? -15.476 25.432 -28.268 1.00 89.31 94 HIS A O 1
ATOM 721 N N . LYS A 1 95 ? -17.169 26.615 -27.384 1.00 91.12 95 LYS A N 1
ATOM 722 C CA . LYS A 1 95 ? -16.494 27.923 -27.499 1.00 91.12 95 LYS A CA 1
ATOM 723 C C . LYS A 1 95 ? -15.130 27.951 -26.785 1.00 91.12 95 LYS A C 1
ATOM 725 O O . LYS A 1 95 ? -14.214 28.607 -27.275 1.00 91.12 95 LYS A O 1
ATOM 730 N N . ASN A 1 96 ? -14.983 27.177 -25.702 1.00 94.19 96 ASN A N 1
ATOM 731 C CA . ASN A 1 96 ? -13.762 27.079 -24.892 1.00 94.19 96 ASN A CA 1
ATOM 732 C C . ASN A 1 96 ? -12.914 25.821 -25.132 1.00 94.19 96 ASN A C 1
ATOM 734 O O . ASN A 1 96 ? -12.076 25.497 -24.299 1.00 94.19 96 ASN A O 1
ATOM 738 N N . ILE A 1 97 ? -13.117 25.092 -26.231 1.00 89.56 97 ILE A N 1
ATOM 739 C CA . ILE A 1 97 ? -12.273 23.949 -26.615 1.00 89.56 97 ILE A CA 1
ATOM 740 C C . ILE A 1 97 ? -11.635 24.254 -27.974 1.00 89.56 97 ILE A C 1
ATOM 742 O O . ILE A 1 97 ? -12.279 24.845 -28.844 1.00 89.56 97 ILE A O 1
ATOM 746 N N . VAL A 1 98 ? -10.360 23.903 -28.155 1.00 87.19 98 VAL A N 1
ATOM 747 C CA . VAL A 1 98 ? -9.691 24.042 -29.458 1.00 87.19 98 VAL A CA 1
ATOM 748 C C . VAL A 1 98 ? -10.247 23.006 -30.439 1.00 87.19 98 VAL A C 1
ATOM 750 O O . VAL A 1 98 ? -10.334 21.822 -30.129 1.00 87.19 98 VAL A O 1
ATOM 753 N N . GLU A 1 99 ? -10.606 23.459 -31.638 1.00 87.31 99 GLU A N 1
ATOM 754 C CA . GLU A 1 99 ? -11.201 22.627 -32.685 1.00 87.31 99 GLU A CA 1
ATOM 755 C C . GLU A 1 99 ? -10.138 21.784 -33.407 1.00 87.31 99 GLU A C 1
ATOM 757 O O . GLU A 1 99 ? -9.141 22.320 -33.903 1.00 87.31 99 GLU A O 1
ATOM 762 N N . LEU A 1 100 ? -10.370 20.472 -33.488 1.00 86.38 100 LEU A N 1
ATOM 763 C CA . LEU A 1 100 ? -9.589 19.543 -34.304 1.00 86.38 100 LEU A CA 1
ATOM 764 C C . LEU A 1 100 ? -10.118 19.571 -35.745 1.00 86.38 100 LEU A C 1
ATOM 766 O O . LEU A 1 100 ? -11.273 19.229 -35.988 1.00 86.38 100 LEU A O 1
ATOM 770 N N . VAL A 1 101 ? -9.268 19.963 -36.694 1.00 86.69 101 VAL A N 1
ATOM 771 C CA . VAL A 1 101 ? -9.637 20.191 -38.103 1.00 86.69 101 VAL A CA 1
ATOM 772 C C . VAL A 1 101 ? -9.148 19.093 -39.052 1.00 86.69 101 VAL A C 1
ATOM 774 O O . VAL A 1 101 ? -9.664 18.978 -40.159 1.00 86.69 101 VAL A O 1
ATOM 777 N N . GLY A 1 102 ? -8.183 18.265 -38.640 1.00 86.12 102 GLY A N 1
ATOM 778 C CA . GLY A 1 102 ? -7.652 17.181 -39.471 1.00 86.12 102 GLY A CA 1
ATOM 779 C C . GLY A 1 102 ? -6.724 16.229 -38.717 1.00 86.12 102 GLY A C 1
ATOM 780 O O . GLY A 1 102 ? -6.295 16.516 -37.599 1.00 86.12 102 GLY A O 1
ATOM 781 N N . SER A 1 103 ? -6.395 15.101 -39.335 1.00 87.31 103 SER A N 1
ATOM 782 C CA . SER A 1 103 ? -5.401 14.142 -38.847 1.00 87.31 103 SER A CA 1
ATOM 783 C C . SER A 1 103 ? -4.600 13.526 -39.994 1.00 87.31 103 SER A C 1
ATOM 785 O O . SER A 1 103 ? -5.007 13.565 -41.151 1.00 87.31 103 SER A O 1
ATOM 787 N N . CYS A 1 104 ? -3.456 12.937 -39.669 1.00 86.31 104 CYS A N 1
ATOM 788 C CA . CYS A 1 104 ? -2.635 12.138 -40.572 1.00 86.31 104 CYS A CA 1
ATOM 789 C C . CYS A 1 104 ? -2.251 10.844 -39.857 1.00 86.31 104 CYS A C 1
ATOM 791 O O . CYS A 1 104 ? -1.826 10.896 -38.704 1.00 86.31 104 CYS A O 1
ATOM 793 N N . LEU A 1 105 ? -2.404 9.711 -40.540 1.00 82.50 105 LEU A N 1
ATOM 794 C CA . LEU A 1 105 ? -1.861 8.420 -40.135 1.00 82.50 105 LEU A CA 1
ATOM 795 C C . LEU A 1 105 ? -1.335 7.733 -41.399 1.00 82.50 105 LEU A C 1
ATOM 797 O O . LEU A 1 105 ? -2.104 7.155 -42.162 1.00 82.50 105 LEU A O 1
ATOM 801 N N . GLU A 1 106 ? -0.038 7.860 -41.662 1.00 81.62 106 GLU A N 1
ATOM 802 C CA . GLU A 1 106 ? 0.575 7.398 -42.911 1.00 81.62 106 GLU A CA 1
ATOM 803 C C . GLU A 1 106 ? 1.817 6.553 -42.617 1.00 81.62 106 GLU A C 1
ATOM 805 O O . GLU A 1 106 ? 2.757 7.019 -41.973 1.00 81.62 106 GLU A O 1
ATOM 810 N N . ALA A 1 107 ? 1.832 5.306 -43.093 1.00 79.25 107 ALA A N 1
ATOM 811 C CA . ALA A 1 107 ? 3.004 4.442 -43.017 1.00 79.25 107 ALA A CA 1
ATOM 812 C C . ALA A 1 107 ? 3.987 4.783 -44.146 1.00 79.25 107 ALA A C 1
ATOM 814 O O . ALA A 1 107 ? 3.633 4.787 -45.325 1.00 79.25 107 ALA A O 1
ATOM 815 N N . GLN A 1 108 ? 5.235 5.064 -43.786 1.00 75.31 108 GLN A N 1
ATOM 816 C CA . GLN A 1 108 ? 6.306 5.412 -44.712 1.00 75.31 108 GLN A CA 1
ATOM 817 C C . GLN A 1 108 ? 7.492 4.474 -44.520 1.00 75.31 108 GLN A C 1
ATOM 819 O O . GLN A 1 108 ? 7.874 4.157 -43.400 1.00 75.31 108 GLN A O 1
ATOM 824 N N . LYS A 1 109 ? 8.124 4.046 -45.613 1.00 78.56 109 LYS A N 1
ATOM 825 C CA . LYS A 1 109 ? 9.348 3.238 -45.541 1.00 78.56 109 LYS A CA 1
ATOM 826 C C . LYS A 1 109 ? 10.560 4.160 -45.435 1.00 78.56 109 LYS A C 1
ATOM 828 O O . LYS A 1 109 ? 10.829 4.934 -46.352 1.00 78.56 109 LYS A O 1
ATOM 833 N N . ARG A 1 110 ? 11.302 4.060 -44.335 1.00 77.62 110 ARG A N 1
ATOM 834 C CA . ARG A 1 110 ? 12.572 4.749 -44.089 1.00 77.62 110 ARG A CA 1
ATOM 835 C C . ARG A 1 110 ? 13.718 3.759 -44.268 1.00 77.62 110 ARG A C 1
ATOM 837 O O . ARG A 1 110 ? 13.687 2.671 -43.710 1.00 77.62 110 ARG A O 1
ATOM 844 N N . LEU A 1 111 ? 14.737 4.118 -45.043 1.00 76.75 111 LEU A N 1
ATOM 845 C CA . LEU A 1 111 ? 15.954 3.312 -45.137 1.00 76.75 111 LEU A CA 1
ATOM 846 C C . LEU A 1 111 ? 16.823 3.588 -43.902 1.00 76.75 111 LEU A C 1
ATOM 848 O O . LEU A 1 111 ? 17.211 4.733 -43.681 1.00 76.75 111 LEU A O 1
ATOM 852 N N . VAL A 1 112 ? 17.114 2.564 -43.101 1.00 77.19 112 VAL A N 1
ATOM 853 C CA . VAL A 1 112 ? 17.907 2.683 -41.870 1.00 77.19 112 VAL A CA 1
ATOM 854 C C . VAL A 1 112 ? 19.071 1.703 -41.906 1.00 77.19 112 VAL A C 1
ATOM 856 O O . VAL A 1 112 ? 18.935 0.558 -42.338 1.00 77.19 112 VAL A O 1
ATOM 859 N N . GLU A 1 113 ? 20.241 2.159 -41.466 1.00 71.06 113 GLU A N 1
ATOM 860 C CA . GLU A 1 113 ? 21.426 1.318 -41.362 1.00 71.06 113 GLU A CA 1
ATOM 861 C C . GLU A 1 113 ? 21.413 0.535 -40.040 1.00 71.06 113 GLU A C 1
ATOM 863 O O . GLU A 1 113 ? 21.370 1.093 -38.941 1.00 71.06 113 GLU A O 1
ATOM 868 N N . HIS A 1 114 ? 21.465 -0.790 -40.136 1.00 60.94 114 HIS A N 1
ATOM 869 C CA . HIS A 1 114 ? 21.579 -1.693 -38.999 1.00 60.94 114 HIS A CA 1
ATOM 870 C C . HIS A 1 114 ? 22.770 -2.622 -39.192 1.00 60.94 114 HIS A C 1
ATOM 872 O O . HIS A 1 114 ? 22.759 -3.509 -40.045 1.00 60.94 114 HIS A O 1
ATOM 878 N N . LYS A 1 115 ? 23.808 -2.421 -38.366 1.00 61.50 115 LYS A N 1
ATOM 879 C CA . LYS A 1 115 ? 25.043 -3.226 -38.366 1.00 61.50 115 LYS A CA 1
ATOM 880 C C . LYS A 1 115 ? 25.689 -3.325 -39.765 1.00 61.50 115 LYS A C 1
ATOM 882 O O . LYS A 1 115 ? 26.067 -4.415 -40.189 1.00 61.50 115 LYS A O 1
ATOM 887 N N . GLY A 1 116 ? 25.778 -2.205 -40.490 1.00 68.62 116 GLY A N 1
ATOM 888 C CA . GLY A 1 116 ? 26.398 -2.137 -41.821 1.00 68.62 116 GLY A CA 1
ATOM 889 C C . GLY A 1 116 ? 25.529 -2.638 -42.982 1.00 68.62 116 GLY A C 1
ATOM 890 O O . GLY A 1 116 ? 26.045 -2.872 -44.073 1.00 68.62 116 GLY A O 1
ATOM 891 N N . ARG A 1 117 ? 24.219 -2.846 -42.774 1.00 61.03 117 ARG A N 1
ATOM 892 C CA . ARG A 1 117 ? 23.249 -3.178 -43.832 1.00 61.03 117 ARG A CA 1
ATOM 893 C C . ARG A 1 117 ? 22.094 -2.185 -43.829 1.00 61.03 117 ARG A C 1
ATOM 895 O O . ARG A 1 117 ? 21.574 -1.855 -42.768 1.00 61.03 117 ARG A O 1
ATOM 902 N N . PHE A 1 118 ? 21.668 -1.759 -45.014 1.00 80.38 118 PHE A N 1
ATOM 903 C CA . PHE A 1 118 ? 20.487 -0.917 -45.182 1.00 80.38 118 PHE A CA 1
ATOM 904 C C . PHE A 1 118 ? 19.225 -1.781 -45.183 1.00 80.38 118 PHE A C 1
ATOM 906 O O . PHE A 1 118 ? 19.089 -2.689 -46.004 1.00 80.38 118 PHE A O 1
ATOM 913 N N . VAL A 1 119 ? 18.308 -1.506 -44.260 1.00 80.06 119 VAL A N 1
ATOM 914 C CA . VAL A 1 119 ? 17.014 -2.185 -44.147 1.00 80.06 119 VAL A CA 1
ATOM 915 C C . VAL A 1 119 ? 15.913 -1.132 -44.222 1.00 80.06 119 VAL A C 1
ATOM 917 O O . VAL A 1 119 ? 16.072 -0.023 -43.715 1.00 80.06 119 VAL A O 1
ATOM 920 N N . PHE A 1 120 ? 14.802 -1.456 -44.883 1.00 78.38 120 PHE A N 1
ATOM 921 C CA . PHE A 1 120 ? 13.615 -0.607 -44.848 1.00 78.38 120 PHE A CA 1
ATOM 922 C C . PHE A 1 120 ? 12.887 -0.819 -43.520 1.00 78.38 120 PHE A C 1
ATOM 924 O O . PHE A 1 120 ? 12.377 -1.905 -43.256 1.00 78.38 120 PHE A O 1
ATOM 931 N N . GLU A 1 121 ? 12.848 0.221 -42.701 1.00 76.19 121 GLU A N 1
ATOM 932 C CA . GLU A 1 121 ? 12.014 0.322 -41.512 1.00 76.19 121 GLU A CA 1
ATOM 933 C C . GLU A 1 121 ? 10.693 0.999 -41.891 1.00 76.19 121 GLU A C 1
ATOM 935 O O . GLU A 1 121 ? 10.680 2.018 -42.582 1.00 76.19 121 GLU A O 1
ATOM 940 N N . GLU A 1 122 ? 9.567 0.434 -41.471 1.00 72.31 122 GLU A N 1
ATOM 941 C CA . GLU A 1 122 ? 8.260 1.065 -41.639 1.00 72.31 122 GLU A CA 1
ATOM 942 C C . GLU A 1 122 ? 8.012 2.027 -40.471 1.00 72.31 122 GLU A C 1
ATOM 944 O O . GLU A 1 122 ? 7.907 1.613 -39.320 1.00 72.31 122 GLU A O 1
ATOM 949 N N . VAL A 1 123 ? 7.955 3.324 -40.767 1.00 71.75 123 VAL A N 1
ATOM 950 C CA . VAL A 1 123 ? 7.720 4.404 -39.805 1.00 71.75 123 VAL A CA 1
ATOM 951 C C . VAL A 1 123 ? 6.324 4.963 -40.032 1.00 71.75 123 VAL A C 1
ATOM 953 O O . VAL A 1 123 ? 6.004 5.438 -41.120 1.00 71.75 123 VAL A O 1
ATOM 956 N N . VAL A 1 124 ? 5.495 4.953 -38.994 1.00 76.12 124 VAL A N 1
ATOM 957 C CA . VAL A 1 124 ? 4.154 5.542 -39.046 1.00 76.12 124 VAL A CA 1
ATOM 958 C C . VAL A 1 124 ? 4.224 7.012 -38.640 1.00 76.12 124 VAL A C 1
ATOM 960 O O . VAL A 1 124 ? 4.568 7.346 -37.506 1.00 76.12 124 VAL A O 1
ATOM 963 N N . VAL A 1 125 ? 3.875 7.905 -39.563 1.00 79.81 125 VAL A N 1
ATOM 964 C CA . VAL A 1 125 ? 3.689 9.331 -39.289 1.00 79.81 125 VAL A CA 1
ATOM 965 C C . VAL A 1 125 ? 2.270 9.534 -38.773 1.00 79.81 125 VAL A C 1
ATOM 967 O O . VAL A 1 125 ? 1.310 9.319 -39.508 1.00 79.81 125 VAL A O 1
ATOM 970 N N . SER A 1 126 ? 2.143 9.960 -37.515 1.00 83.31 126 SER A N 1
ATOM 971 C CA . SER A 1 126 ? 0.854 10.285 -36.896 1.00 83.31 126 SER A CA 1
ATOM 972 C C . SER A 1 126 ? 0.802 11.751 -36.469 1.00 83.31 126 SER A C 1
ATOM 974 O O . SER A 1 126 ? 1.633 12.209 -35.674 1.00 83.31 126 SER A O 1
ATOM 976 N N . CYS A 1 127 ? -0.161 12.504 -37.005 1.00 87.00 127 CYS A N 1
ATOM 977 C CA . CYS A 1 127 ? -0.366 13.917 -36.685 1.00 87.00 127 CYS A CA 1
ATOM 978 C C . CYS A 1 127 ? -1.838 14.253 -36.424 1.00 87.00 127 CYS A C 1
ATOM 980 O O . CYS A 1 127 ? -2.740 13.691 -37.040 1.00 87.00 127 CYS A O 1
ATOM 982 N N . LEU A 1 128 ? -2.072 15.240 -35.558 1.00 86.25 128 LEU A N 1
ATOM 983 C CA . LEU A 1 128 ? -3.375 15.853 -35.299 1.00 86.25 128 LEU A CA 1
ATOM 984 C C . LEU A 1 128 ? -3.283 17.359 -35.553 1.00 86.25 128 LEU A C 1
ATOM 986 O O . LEU A 1 128 ? -2.374 18.017 -35.048 1.00 86.25 128 LEU A O 1
ATOM 990 N N . CYS A 1 129 ? -4.217 17.907 -36.321 1.00 88.25 129 CYS A N 1
ATOM 991 C CA . CYS A 1 129 ? -4.202 19.292 -36.775 1.00 88.25 129 CYS A CA 1
ATOM 992 C C . CYS A 1 129 ? -5.361 20.065 -36.157 1.00 88.25 129 CYS A C 1
ATOM 994 O O . CYS A 1 129 ? -6.520 19.707 -36.349 1.00 88.25 129 CYS A O 1
ATOM 996 N N . TYR A 1 130 ? -5.049 21.148 -35.458 1.00 87.38 130 TYR A N 1
ATOM 997 C CA . TYR A 1 130 ? -6.007 21.996 -34.761 1.00 87.38 130 TYR A CA 1
ATOM 998 C C . TYR A 1 130 ? -6.048 23.380 -35.379 1.00 87.38 130 TYR A C 1
ATOM 1000 O O . TYR A 1 130 ? -5.046 23.879 -35.897 1.00 87.38 130 TYR A O 1
ATOM 1008 N N . LYS A 1 131 ? -7.192 24.044 -35.257 1.00 87.56 131 LYS A N 1
ATOM 1009 C CA . LYS A 1 131 ? -7.280 25.474 -35.539 1.00 87.56 131 LYS A CA 1
ATOM 1010 C C . LYS A 1 131 ? -6.355 26.229 -34.583 1.00 87.56 131 LYS A C 1
ATOM 1012 O O . LYS A 1 131 ? -6.441 25.989 -33.385 1.00 87.56 131 LYS A O 1
ATOM 1017 N N . TYR A 1 132 ? -5.505 27.123 -35.093 1.00 84.69 132 TYR A N 1
ATOM 1018 C CA . TYR A 1 132 ? -4.551 27.890 -34.282 1.00 84.69 132 TYR A CA 1
ATOM 1019 C C . TYR A 1 132 ? -5.206 29.144 -33.672 1.00 84.69 132 TYR A C 1
ATOM 1021 O O . TYR A 1 132 ? -5.658 30.011 -34.422 1.00 84.69 132 TYR A O 1
ATOM 1029 N N . PRO A 1 133 ? -5.265 29.277 -32.333 1.00 83.12 133 PRO A N 1
ATOM 1030 C CA . PRO A 1 133 ? -5.612 30.530 -31.665 1.00 83.12 133 PRO A CA 1
ATOM 1031 C C . PRO A 1 133 ? -4.455 31.552 -31.743 1.00 83.12 133 PRO A C 1
ATOM 1033 O O . PRO A 1 133 ? -3.360 31.276 -31.249 1.00 83.12 133 PRO A O 1
ATOM 1036 N N . PRO A 1 134 ? -4.670 32.737 -32.336 1.00 77.19 134 PRO A N 1
ATOM 1037 C CA . PRO A 1 134 ? -3.592 33.654 -32.716 1.00 77.19 134 PRO A CA 1
ATOM 1038 C C . PRO A 1 134 ? -2.927 34.409 -31.559 1.00 77.19 134 PRO A C 1
ATOM 1040 O O . PRO A 1 134 ? -1.783 34.832 -31.711 1.00 77.19 134 PRO A O 1
ATOM 1043 N N . LYS A 1 135 ? -3.579 34.553 -30.394 1.00 81.56 135 LYS A N 1
ATOM 1044 C CA . LYS A 1 135 ? -2.959 35.187 -29.214 1.00 81.56 135 LYS A CA 1
ATOM 1045 C C . LYS A 1 135 ? -2.055 34.232 -28.420 1.00 81.56 135 LYS A C 1
ATOM 1047 O O . LYS A 1 135 ? -1.472 34.647 -27.420 1.00 81.56 135 LYS A O 1
ATOM 1052 N N . GLY A 1 136 ? -1.895 32.983 -28.864 1.00 80.31 136 GLY A N 1
ATOM 1053 C CA . GLY A 1 136 ? -0.999 32.003 -28.246 1.00 80.31 136 GLY A CA 1
ATOM 1054 C C . GLY A 1 136 ? -1.478 31.488 -26.882 1.00 80.31 136 GLY A C 1
ATOM 1055 O O . GLY A 1 136 ? -2.642 31.657 -26.514 1.00 80.31 136 GLY A O 1
ATOM 1056 N N . SER A 1 137 ? -0.582 30.817 -26.149 1.00 85.00 137 SER A N 1
ATOM 1057 C CA . SER A 1 137 ? -0.870 30.241 -24.830 1.00 85.00 137 SER A CA 1
ATOM 1058 C C . SER A 1 137 ? -0.884 31.288 -23.715 1.00 85.00 137 SER A C 1
ATOM 1060 O O . SER A 1 137 ? -0.177 32.292 -23.783 1.00 85.00 137 SER A O 1
ATOM 1062 N N . LEU A 1 138 ? -1.645 31.019 -22.653 1.00 85.62 138 LEU A N 1
ATOM 1063 C CA . LEU A 1 138 ? -1.771 31.868 -21.469 1.00 85.62 138 LEU A CA 1
ATOM 1064 C C . LEU A 1 138 ? -0.421 32.074 -20.761 1.00 85.62 138 LEU A C 1
ATOM 1066 O O . LEU A 1 138 ? -0.165 33.163 -20.257 1.00 85.62 138 LEU A O 1
ATOM 1070 N N . GLU A 1 139 ? 0.482 31.087 -20.801 1.00 81.75 139 GLU A N 1
ATOM 1071 C CA . GLU A 1 139 ? 1.840 31.205 -20.239 1.00 81.75 139 GLU A CA 1
ATOM 1072 C C . GLU A 1 139 ? 2.626 32.395 -20.813 1.00 81.75 139 GLU A C 1
ATOM 1074 O O . GLU A 1 139 ? 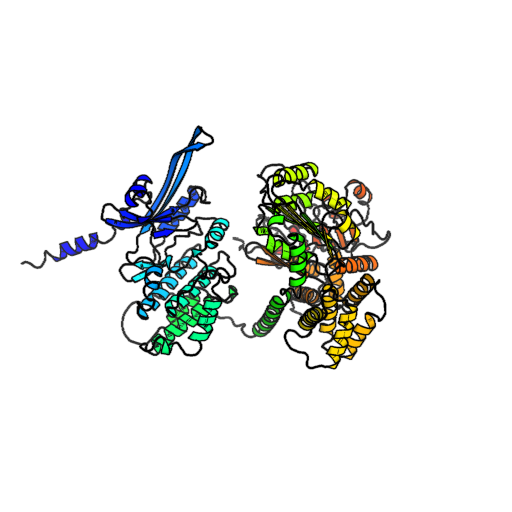3.315 33.102 -20.074 1.00 81.75 139 GLU A O 1
ATOM 1079 N N . LYS A 1 140 ? 2.500 32.666 -22.122 1.00 77.25 140 LYS A N 1
ATOM 1080 C CA . LYS A 1 140 ? 3.191 33.799 -22.763 1.00 77.25 140 LYS A CA 1
ATOM 1081 C C . LYS A 1 140 ? 2.743 35.142 -22.185 1.00 77.25 140 LYS A C 1
ATOM 1083 O O . LYS A 1 140 ? 3.536 36.077 -22.145 1.00 77.25 140 LYS A O 1
ATOM 1088 N N . HIS A 1 141 ? 1.506 35.212 -21.698 1.00 75.06 141 HIS A N 1
ATOM 1089 C CA . HIS A 1 141 ? 0.940 36.396 -21.053 1.00 75.06 141 HIS A CA 1
ATOM 1090 C C . HIS A 1 141 ? 1.253 36.461 -19.550 1.00 75.06 141 HIS A C 1
ATOM 1092 O O . HIS A 1 141 ? 1.135 37.526 -18.957 1.00 75.06 141 HIS A O 1
ATOM 1098 N N . PHE A 1 142 ? 1.695 35.358 -18.931 1.00 67.81 142 PHE A N 1
ATOM 1099 C CA . PHE A 1 142 ? 2.168 35.339 -17.539 1.00 67.81 142 PHE A CA 1
ATOM 1100 C C . PHE A 1 142 ? 3.634 35.759 -17.392 1.00 67.81 142 PHE A C 1
ATOM 1102 O O . PHE A 1 142 ? 3.994 36.378 -16.396 1.00 67.81 142 PHE A O 1
ATOM 1109 N N . ASN A 1 143 ? 4.491 35.458 -18.372 1.00 57.69 143 ASN A N 1
ATOM 1110 C CA . ASN A 1 143 ? 5.907 35.849 -18.328 1.00 57.69 143 ASN A CA 1
ATOM 1111 C C . ASN A 1 143 ? 6.146 37.343 -18.629 1.00 57.69 143 ASN A C 1
ATOM 1113 O O . ASN A 1 143 ? 7.216 37.860 -18.320 1.00 57.69 143 ASN A O 1
ATOM 1117 N N . ALA A 1 144 ? 5.164 38.031 -19.214 1.00 51.38 144 ALA A N 1
ATOM 1118 C CA . ALA A 1 144 ? 5.177 39.471 -19.449 1.00 51.38 144 ALA A CA 1
ATOM 1119 C C . ALA A 1 144 ? 4.272 40.154 -18.414 1.00 51.38 144 ALA A C 1
ATOM 1121 O O . ALA A 1 144 ? 3.127 40.450 -18.730 1.00 51.38 144 ALA A O 1
ATOM 1122 N N . ASP A 1 145 ? 4.765 40.313 -17.178 1.00 54.25 145 ASP A N 1
ATOM 1123 C CA . ASP A 1 145 ? 4.052 40.865 -16.012 1.00 54.25 145 ASP A CA 1
ATOM 1124 C C . ASP A 1 145 ? 2.580 40.420 -15.913 1.00 54.25 145 ASP A C 1
ATOM 1126 O O . ASP A 1 145 ? 1.678 41.002 -16.514 1.00 54.25 145 ASP A O 1
ATOM 1130 N N . THR A 1 146 ? 2.299 39.440 -15.054 1.00 51.53 146 THR A N 1
ATOM 1131 C CA . THR A 1 146 ? 0.957 38.895 -14.750 1.00 51.53 146 THR A CA 1
ATOM 1132 C C . THR A 1 146 ? -0.110 39.933 -14.376 1.00 51.53 146 THR A C 1
ATOM 1134 O O . THR A 1 146 ? -1.264 39.561 -14.189 1.00 51.53 146 THR A O 1
ATOM 1137 N N . ARG A 1 147 ? 0.219 41.228 -14.267 1.00 55.47 147 ARG A N 1
ATOM 1138 C CA . ARG A 1 147 ? -0.695 42.378 -14.134 1.00 55.47 147 ARG A CA 1
ATOM 1139 C C . ARG A 1 147 ? -1.211 42.955 -15.461 1.00 55.47 147 ARG A C 1
ATOM 1141 O O . ARG A 1 147 ? -1.988 43.901 -15.423 1.00 55.47 147 ARG A O 1
ATOM 1148 N N . SER A 1 148 ? -0.833 42.386 -16.604 1.00 61.00 148 SER A N 1
ATOM 1149 C CA . SER A 1 148 ? -1.225 42.861 -17.940 1.00 61.00 148 SER A CA 1
ATOM 1150 C C . SER A 1 148 ? -2.729 42.758 -18.239 1.00 61.00 148 SER A C 1
ATOM 1152 O O . SER A 1 148 ? -3.256 43.598 -18.966 1.00 61.00 148 SER A O 1
ATOM 1154 N N . PHE A 1 149 ? -3.435 41.782 -17.653 1.00 77.62 149 PHE A N 1
ATOM 1155 C CA . PHE A 1 149 ? -4.897 41.677 -17.733 1.00 77.62 149 PHE A CA 1
ATOM 1156 C C . PHE A 1 149 ? -5.590 42.341 -16.543 1.00 77.62 149 PHE A C 1
ATOM 1158 O O . PHE A 1 149 ? -5.207 42.111 -15.385 1.00 77.62 149 PHE A O 1
ATOM 1165 N N . ASP A 1 150 ? -6.664 43.080 -16.831 1.00 84.38 150 ASP A N 1
ATOM 1166 C CA . ASP A 1 150 ? -7.618 43.516 -15.816 1.00 84.38 150 ASP A CA 1
ATOM 1167 C C . ASP A 1 150 ? -8.365 42.324 -15.193 1.00 84.38 150 ASP A C 1
ATOM 1169 O O . ASP A 1 150 ? -8.284 41.176 -15.642 1.00 84.38 150 ASP A O 1
ATOM 1173 N N . TRP A 1 151 ? -9.051 42.584 -14.082 1.00 87.81 151 TRP A N 1
ATOM 1174 C CA . TRP A 1 151 ? -9.746 41.535 -13.344 1.00 87.81 151 TRP A CA 1
ATOM 1175 C C . TRP A 1 151 ? -10.901 40.913 -14.140 1.00 87.81 151 TRP A C 1
ATOM 1177 O O . TRP A 1 151 ? -11.111 39.705 -14.052 1.00 87.81 151 TRP A O 1
ATOM 1187 N N . GLU A 1 152 ? -11.623 41.708 -14.933 1.00 87.25 152 GLU A N 1
ATOM 1188 C CA . GLU A 1 152 ? -12.740 41.218 -15.748 1.00 87.25 152 GLU A CA 1
ATOM 1189 C C . GLU A 1 152 ? -12.258 40.176 -16.760 1.00 87.25 152 GLU A C 1
ATOM 1191 O O . GLU A 1 152 ? -12.771 39.056 -16.777 1.00 87.25 152 GLU A O 1
ATOM 1196 N N . THR A 1 153 ? -11.184 40.477 -17.495 1.00 87.69 153 THR A N 1
ATOM 1197 C CA . THR A 1 153 ? -10.583 39.546 -18.457 1.00 87.69 153 THR A CA 1
ATOM 1198 C C . THR A 1 153 ? -10.109 38.262 -17.772 1.00 87.69 153 THR A C 1
ATOM 1200 O O . THR A 1 153 ? -10.346 37.158 -18.263 1.00 87.69 153 THR A O 1
ATOM 1203 N N . ARG A 1 154 ? -9.472 38.361 -16.598 1.00 89.94 154 ARG A N 1
ATOM 1204 C CA . ARG A 1 154 ? -9.043 37.179 -15.823 1.00 89.94 154 ARG A CA 1
ATOM 1205 C C . ARG A 1 154 ? -10.213 36.312 -15.393 1.00 89.94 154 ARG A C 1
ATOM 1207 O O . ARG A 1 154 ? -10.131 35.085 -15.460 1.00 89.94 154 ARG A O 1
ATOM 1214 N N . PHE A 1 155 ? -11.287 36.941 -14.933 1.00 90.69 155 PHE A N 1
ATOM 1215 C CA . PHE A 1 155 ? -12.475 36.235 -14.493 1.00 90.69 155 PHE A CA 1
ATOM 1216 C C . PHE A 1 155 ? -13.168 35.531 -15.666 1.00 90.69 155 PHE A C 1
ATOM 1218 O O . PHE A 1 155 ? -13.543 34.366 -15.536 1.00 90.69 155 PHE A O 1
ATOM 1225 N N . GLU A 1 156 ? -13.259 36.176 -16.832 1.00 90.50 156 GLU A N 1
ATOM 1226 C CA . GLU A 1 156 ? -13.750 35.548 -18.064 1.00 90.50 156 GLU A CA 1
ATOM 1227 C C . GLU A 1 156 ? -12.876 34.366 -18.500 1.00 90.50 156 GLU A C 1
ATOM 1229 O O . GLU A 1 156 ? -13.404 33.332 -18.922 1.00 90.50 156 GLU A O 1
ATOM 1234 N N . ILE A 1 157 ? -11.551 34.466 -18.330 1.00 92.12 157 ILE A N 1
ATOM 1235 C CA . ILE A 1 157 ? -10.631 33.350 -18.572 1.00 92.12 157 ILE A CA 1
ATOM 1236 C C . ILE A 1 157 ? -10.934 32.185 -17.615 1.00 92.12 157 ILE A C 1
ATOM 1238 O O . ILE A 1 157 ? -11.127 31.056 -18.070 1.00 92.12 157 ILE A O 1
ATOM 1242 N N . ILE A 1 158 ? -11.041 32.437 -16.305 1.00 95.06 158 ILE A N 1
ATOM 1243 C CA . ILE A 1 158 ? -11.377 31.411 -15.301 1.00 95.06 158 ILE A CA 1
ATOM 1244 C C . ILE A 1 158 ? -12.715 30.740 -15.635 1.00 95.06 158 ILE A C 1
ATOM 1246 O O . ILE A 1 158 ? -12.808 29.509 -15.654 1.00 95.06 158 ILE A O 1
ATOM 1250 N N . MET A 1 159 ? -13.741 31.536 -15.937 1.00 93.00 159 MET A N 1
ATOM 1251 C CA . MET A 1 159 ? -15.068 31.040 -16.288 1.00 93.00 159 MET A CA 1
ATOM 1252 C C . MET A 1 159 ? -15.043 30.199 -17.560 1.00 93.00 159 MET A C 1
ATOM 1254 O O . MET A 1 159 ? -15.588 29.097 -17.569 1.00 93.00 159 MET A O 1
ATOM 1258 N N . GLY A 1 160 ? -14.361 30.660 -18.608 1.00 93.44 160 GLY A N 1
ATOM 1259 C CA . GLY A 1 160 ? -14.254 29.919 -19.859 1.00 93.44 160 GLY A CA 1
ATOM 1260 C C . GLY A 1 160 ? -13.507 28.589 -19.707 1.00 93.44 160 GLY A C 1
ATOM 1261 O O . GLY A 1 160 ? -13.919 27.590 -20.299 1.00 93.44 160 GLY A O 1
ATOM 1262 N N . ILE A 1 161 ? -12.465 28.525 -18.868 1.00 95.81 161 ILE A N 1
ATOM 1263 C CA . ILE A 1 161 ? -11.796 27.255 -18.533 1.00 95.81 161 ILE A CA 1
ATOM 1264 C C . ILE A 1 161 ? -12.769 26.328 -17.785 1.00 95.81 161 ILE A C 1
ATOM 1266 O O . ILE A 1 161 ? -12.884 25.151 -18.131 1.00 95.81 161 ILE A O 1
ATOM 1270 N N . CYS A 1 162 ? -13.513 26.843 -16.801 1.00 96.25 162 CYS A N 1
ATOM 1271 C CA . CYS A 1 162 ? -14.483 26.045 -16.047 1.00 96.25 162 CYS A CA 1
ATOM 1272 C C . CYS A 1 162 ? -15.617 25.506 -16.938 1.00 96.25 162 CYS A C 1
ATOM 1274 O O . CYS A 1 162 ? -15.991 24.339 -16.820 1.00 96.25 162 CYS A O 1
ATOM 1276 N N . GLU A 1 163 ? -16.143 26.321 -17.856 1.00 93.88 163 GLU A N 1
ATOM 1277 C CA . GLU A 1 163 ? -17.173 25.922 -18.824 1.00 93.88 163 GLU A CA 1
ATOM 1278 C C . GLU A 1 163 ? -16.648 24.876 -19.819 1.00 93.88 163 GLU A C 1
ATOM 1280 O O . GLU A 1 163 ? -17.321 23.879 -20.090 1.00 93.88 163 GLU A O 1
ATOM 1285 N N . GLY A 1 164 ? -15.423 25.056 -20.324 1.00 92.69 164 GLY A N 1
ATOM 1286 C CA . GLY A 1 164 ? -14.758 24.073 -21.179 1.00 92.69 164 GLY A CA 1
ATOM 1287 C C . GLY A 1 164 ? -14.555 22.731 -20.475 1.00 92.69 164 GLY A C 1
ATOM 1288 O O . GLY A 1 164 ? -14.875 21.682 -21.036 1.00 92.69 164 GLY A O 1
ATOM 1289 N N . LEU A 1 165 ? -14.091 22.746 -19.223 1.00 93.25 165 LEU A N 1
ATOM 1290 C CA . LEU A 1 165 ? -13.878 21.522 -18.453 1.00 93.25 165 LEU A CA 1
ATOM 1291 C C . LEU A 1 165 ? -15.201 20.838 -18.076 1.00 93.25 165 LEU A C 1
ATOM 1293 O O . LEU A 1 165 ? -15.300 19.612 -18.131 1.00 93.25 165 LEU A O 1
ATOM 1297 N N . LEU A 1 166 ? -16.246 21.615 -17.764 1.00 93.81 166 LEU A N 1
ATOM 1298 C CA . LEU A 1 166 ? -17.594 21.096 -17.526 1.00 93.81 166 LEU A CA 1
ATOM 1299 C C . LEU A 1 166 ? -18.113 20.327 -18.745 1.00 93.81 166 LEU A C 1
ATOM 1301 O O . LEU A 1 166 ? -18.645 19.225 -18.594 1.00 93.81 166 LEU A O 1
ATOM 1305 N N . PHE A 1 167 ? -17.927 20.881 -19.946 1.00 90.19 167 PHE A N 1
ATOM 1306 C CA . PHE A 1 167 ? -18.288 20.211 -21.192 1.00 90.19 167 PHE A CA 1
ATOM 1307 C C . PHE A 1 167 ? -17.564 18.862 -21.329 1.00 90.19 167 PHE A C 1
ATOM 1309 O O . PHE A 1 167 ? -18.218 17.835 -21.517 1.00 90.19 167 PHE A O 1
ATOM 1316 N N . LEU A 1 168 ? -16.241 18.833 -21.131 1.00 87.00 168 LEU A N 1
ATOM 1317 C CA . LEU A 1 168 ? -15.443 17.605 -21.233 1.00 87.00 168 LEU A CA 1
ATOM 1318 C C . LEU A 1 168 ? -15.833 16.537 -20.198 1.00 87.00 168 LEU A C 1
ATOM 1320 O O . LEU A 1 168 ? -15.863 15.350 -20.521 1.00 87.00 168 LEU A O 1
ATOM 1324 N N . HIS A 1 169 ? -16.144 16.932 -18.960 1.00 88.19 169 HIS A N 1
ATOM 1325 C CA . HIS A 1 169 ? -16.441 16.000 -17.864 1.00 88.19 169 HIS A CA 1
ATOM 1326 C C . HIS A 1 169 ? -17.897 15.529 -17.807 1.00 88.19 169 HIS A C 1
ATOM 1328 O O . HIS A 1 169 ? -18.160 14.488 -17.203 1.00 88.19 169 HIS A O 1
ATOM 1334 N N . LYS A 1 170 ? -18.856 16.306 -18.330 1.00 85.56 170 LYS A N 1
ATOM 1335 C CA . LYS A 1 170 ? -20.293 16.065 -18.086 1.00 85.56 170 LYS A CA 1
ATOM 1336 C C . LYS A 1 170 ? -21.190 16.101 -19.315 1.00 85.56 170 LYS A C 1
ATOM 1338 O O . LYS A 1 170 ? -22.246 15.481 -19.264 1.00 85.56 170 LYS A O 1
ATOM 1343 N N . ALA A 1 171 ? -20.822 16.813 -20.380 1.00 78.00 171 ALA A N 1
ATOM 1344 C CA . ALA A 1 171 ? -21.693 16.959 -21.551 1.00 78.00 171 ALA A CA 1
ATOM 1345 C C . ALA A 1 171 ? -21.546 15.817 -22.574 1.00 78.00 171 ALA A C 1
ATOM 1347 O O . ALA A 1 171 ? -22.295 15.768 -23.545 1.00 78.00 171 ALA A O 1
ATOM 1348 N N . LEU A 1 172 ? -20.586 14.914 -22.364 1.00 77.00 172 LEU A N 1
ATOM 1349 C CA . LEU A 1 172 ? -20.281 13.786 -23.241 1.00 77.00 172 LEU A CA 1
ATOM 1350 C C . LEU A 1 172 ? -20.694 12.465 -22.576 1.00 77.00 172 LEU A C 1
ATOM 1352 O O . LEU A 1 172 ? -20.533 12.317 -21.366 1.00 77.00 172 LEU A O 1
ATOM 1356 N N . ASP A 1 173 ? -21.121 11.475 -23.370 1.00 71.00 173 ASP A N 1
ATOM 1357 C CA . ASP A 1 173 ? -21.496 10.132 -22.876 1.00 71.00 173 ASP A CA 1
ATOM 1358 C C . ASP A 1 173 ? -20.365 9.442 -22.099 1.00 71.00 173 ASP A C 1
ATOM 1360 O O . ASP A 1 173 ? -20.593 8.674 -21.165 1.00 71.00 173 ASP A O 1
ATOM 1364 N N . LYS A 1 174 ? -19.119 9.733 -22.490 1.00 74.62 174 LYS A N 1
ATOM 1365 C CA . LYS A 1 174 ? -17.908 9.345 -21.767 1.00 74.62 174 LYS A CA 1
ATOM 1366 C C . LYS A 1 174 ? -17.115 10.609 -21.428 1.00 74.62 174 LYS A C 1
ATOM 1368 O O . LYS A 1 174 ? -16.787 11.356 -22.353 1.00 74.62 174 LYS A O 1
ATOM 1373 N N . PRO A 1 175 ? -16.754 10.858 -20.161 1.00 80.19 175 PRO A N 1
ATOM 1374 C CA . PRO A 1 175 ? -15.962 12.031 -19.814 1.00 80.19 175 PRO A CA 1
ATOM 1375 C C . PRO A 1 175 ? -14.586 11.982 -20.492 1.00 80.19 175 PRO A C 1
ATOM 1377 O O . PRO A 1 175 ? -13.981 10.916 -20.617 1.00 80.19 175 PRO A O 1
ATOM 1380 N N . ILE A 1 176 ? -14.090 13.135 -20.935 1.00 80.62 176 ILE A N 1
ATOM 1381 C CA . ILE A 1 176 ? -12.705 13.310 -21.385 1.00 80.62 176 ILE A CA 1
ATOM 1382 C C . ILE A 1 176 ? -11.924 13.926 -20.226 1.00 80.62 176 ILE A C 1
ATOM 1384 O O . ILE A 1 176 ? -12.222 15.040 -19.806 1.00 80.62 176 ILE A O 1
ATOM 1388 N N . ILE A 1 177 ? -10.939 13.189 -19.709 1.00 82.44 177 ILE A N 1
ATOM 1389 C CA . ILE A 1 177 ? -10.053 13.650 -18.633 1.00 82.44 177 ILE A CA 1
ATOM 1390 C C . ILE A 1 177 ? -8.813 14.268 -19.285 1.00 82.44 177 ILE A C 1
ATOM 1392 O O . ILE A 1 177 ? -8.164 13.606 -20.100 1.00 82.44 177 ILE A O 1
ATOM 1396 N N . HIS A 1 178 ? -8.512 15.527 -18.974 1.00 80.25 178 HIS A N 1
ATOM 1397 C CA . HIS A 1 178 ? -7.501 16.324 -19.671 1.00 80.25 178 HIS A CA 1
ATOM 1398 C C . HIS A 1 178 ? -6.067 15.975 -19.242 1.00 80.25 178 HIS A C 1
ATOM 1400 O O . HIS A 1 178 ? -5.175 15.886 -20.083 1.00 80.25 178 HIS A O 1
ATOM 1406 N N . MET A 1 179 ? -5.836 15.768 -17.942 1.00 76.38 179 MET A N 1
ATOM 1407 C CA . MET A 1 179 ? -4.578 15.372 -17.286 1.00 76.38 179 MET A CA 1
ATOM 1408 C C . MET A 1 179 ? -3.371 16.307 -17.467 1.00 76.38 179 MET A C 1
ATOM 1410 O O . MET A 1 179 ? -2.315 16.051 -16.893 1.00 76.38 179 MET A O 1
ATOM 1414 N N . ASN A 1 180 ? -3.506 17.376 -18.251 1.00 76.94 180 ASN A N 1
ATOM 1415 C CA . ASN A 1 180 ? -2.439 18.339 -18.526 1.00 76.94 180 ASN A CA 1
ATOM 1416 C C . ASN A 1 180 ? -2.952 19.786 -18.527 1.00 76.94 180 ASN A C 1
ATOM 1418 O O . ASN A 1 180 ? -2.703 20.544 -19.463 1.00 76.94 180 ASN A O 1
ATOM 1422 N N . LEU A 1 181 ? -3.795 20.136 -17.553 1.00 84.62 181 LEU A N 1
ATOM 1423 C CA . LEU A 1 181 ? -4.394 21.467 -17.475 1.00 84.62 181 LEU A CA 1
ATOM 1424 C C . LEU A 1 181 ? -3.398 22.454 -16.834 1.00 84.62 181 LEU A C 1
ATOM 1426 O O . LEU A 1 181 ? -3.382 22.646 -15.625 1.00 84.62 181 LEU A O 1
ATOM 1430 N N . VAL A 1 182 ? -2.546 23.047 -17.667 1.00 84.56 182 VAL A N 1
ATOM 1431 C CA . VAL A 1 182 ? -1.471 23.994 -17.299 1.00 84.56 182 VAL A CA 1
ATOM 1432 C C . VAL A 1 182 ? -1.563 25.275 -18.145 1.00 84.56 182 VAL A C 1
ATOM 1434 O O . VAL A 1 182 ? -2.240 25.243 -19.181 1.00 84.56 182 VAL A O 1
ATOM 1437 N N . PRO A 1 183 ? -0.884 26.390 -17.803 1.00 86.38 183 PRO A N 1
ATOM 1438 C CA . PRO A 1 183 ? -0.989 27.643 -18.565 1.00 86.38 183 PRO A CA 1
ATOM 1439 C C . PRO A 1 183 ? -0.686 27.492 -20.067 1.00 86.38 183 PRO A C 1
ATOM 1441 O O . PRO A 1 183 ? -1.347 28.102 -20.903 1.00 86.38 183 PRO A O 1
ATOM 1444 N N . ASN A 1 184 ? 0.235 26.599 -20.441 1.00 80.44 184 ASN A N 1
ATOM 1445 C CA . ASN A 1 184 ? 0.544 26.298 -21.846 1.00 80.44 184 ASN A CA 1
ATOM 1446 C C . ASN A 1 184 ? -0.545 25.543 -22.618 1.00 80.44 184 ASN A C 1
ATOM 1448 O O . ASN A 1 184 ? -0.562 25.549 -23.851 1.00 80.44 184 ASN A O 1
ATOM 1452 N N . SER A 1 185 ? -1.474 24.911 -21.904 1.00 83.00 185 SER A N 1
ATOM 1453 C CA . SER A 1 185 ? -2.621 24.214 -22.490 1.00 83.00 185 SER A CA 1
ATOM 1454 C C . SER A 1 185 ? -3.840 25.118 -22.694 1.00 83.00 185 SER A C 1
ATOM 1456 O O . SER A 1 185 ? -4.795 24.704 -23.345 1.00 83.00 185 SER A O 1
ATOM 1458 N N . ILE A 1 186 ? -3.822 26.353 -22.180 1.00 89.44 186 ILE A N 1
ATOM 1459 C CA . ILE A 1 186 ? -4.911 27.322 -22.344 1.00 89.44 186 ILE A CA 1
ATOM 1460 C C . ILE A 1 186 ? -4.489 28.355 -23.376 1.00 89.44 186 ILE A C 1
ATOM 1462 O O . ILE A 1 186 ? -3.500 29.050 -23.182 1.00 89.44 186 ILE A O 1
ATOM 1466 N N . TRP A 1 187 ? -5.209 28.447 -24.487 1.00 88.31 187 TRP A N 1
ATOM 1467 C CA . TRP A 1 187 ? -4.876 29.357 -25.580 1.00 88.31 187 TRP A CA 1
ATOM 1468 C C . TRP A 1 187 ? -5.943 30.425 -25.728 1.00 88.31 187 TRP A C 1
ATOM 1470 O O . TRP A 1 187 ? -7.118 30.160 -25.492 1.00 88.31 187 TRP A O 1
ATOM 1480 N N . LEU A 1 188 ? -5.549 31.624 -26.137 1.00 88.81 188 LEU A N 1
ATOM 1481 C CA . LEU A 1 188 ? -6.469 32.740 -26.319 1.00 88.81 188 LEU A CA 1
ATOM 1482 C C . LEU A 1 188 ? -6.748 32.942 -27.810 1.00 88.81 188 LEU A C 1
ATOM 1484 O O . LEU A 1 188 ? -5.830 32.974 -28.635 1.00 88.81 188 LEU A O 1
ATOM 1488 N N . ASP A 1 189 ? -8.025 33.057 -28.170 1.00 86.50 189 ASP A N 1
ATOM 1489 C CA . ASP A 1 189 ? -8.402 33.444 -29.529 1.00 86.50 189 ASP A CA 1
ATOM 1490 C C . ASP A 1 189 ? -8.315 34.963 -29.749 1.00 86.50 189 ASP A C 1
ATOM 1492 O O . ASP A 1 189 ? -7.906 35.718 -28.864 1.00 86.50 189 ASP A O 1
ATOM 1496 N N . ASP A 1 190 ? -8.689 35.425 -30.945 1.00 82.00 190 ASP A N 1
ATOM 1497 C CA . ASP A 1 190 ? -8.677 36.848 -31.312 1.00 82.00 190 ASP A CA 1
ATOM 1498 C C . ASP A 1 190 ? -9.415 37.741 -30.304 1.00 82.00 190 ASP A C 1
ATOM 1500 O O . ASP A 1 190 ? -8.987 38.863 -30.020 1.00 82.00 190 ASP A O 1
ATOM 1504 N N . ASN A 1 191 ? -10.486 37.221 -29.703 1.00 83.38 191 ASN A N 1
ATOM 1505 C CA . ASN A 1 191 ? -11.327 37.949 -28.761 1.00 83.38 191 ASN A CA 1
ATOM 1506 C C . ASN A 1 191 ? -10.850 37.803 -27.310 1.00 83.38 191 ASN A C 1
ATOM 1508 O O . ASN A 1 191 ? -11.450 38.388 -26.420 1.00 83.38 191 ASN A O 1
ATOM 1512 N N . GLY A 1 192 ? -9.768 37.057 -27.057 1.00 82.25 192 GLY A N 1
ATOM 1513 C CA . GLY A 1 192 ? -9.297 36.770 -25.700 1.00 82.25 192 GLY A CA 1
ATOM 1514 C C . GLY A 1 192 ? -10.084 35.665 -24.990 1.00 82.25 192 GLY A C 1
ATOM 1515 O O . GLY A 1 192 ? -9.898 35.467 -23.794 1.00 82.25 192 GLY A O 1
ATOM 1516 N N . VAL A 1 193 ? -10.931 34.911 -25.702 1.00 88.94 193 VAL A N 1
ATOM 1517 C CA . VAL A 1 193 ? -11.679 33.797 -25.107 1.00 88.94 193 VAL A CA 1
ATOM 1518 C C . VAL A 1 193 ? -10.731 32.612 -24.897 1.00 88.94 193 VAL A C 1
ATOM 1520 O O . VAL A 1 193 ? -10.038 32.217 -25.845 1.00 88.94 193 VAL A O 1
ATOM 1523 N N . PRO A 1 194 ? -10.700 31.996 -23.697 1.00 93.38 194 PRO A N 1
ATOM 1524 C CA . PRO A 1 194 ? -9.835 30.855 -23.434 1.00 93.38 194 PRO A CA 1
ATOM 1525 C C . PRO A 1 194 ? -10.337 29.608 -24.156 1.00 93.38 194 PRO A C 1
ATOM 1527 O O . PRO A 1 194 ? -11.527 29.279 -24.132 1.00 93.38 194 PRO A O 1
ATOM 1530 N N . LYS A 1 195 ? -9.404 28.875 -24.753 1.00 90.69 195 LYS A N 1
ATOM 1531 C CA . LYS A 1 195 ? -9.617 27.585 -25.396 1.00 90.69 195 LYS A CA 1
ATOM 1532 C C . LYS A 1 195 ? -8.681 26.555 -24.784 1.00 90.69 195 LYS A C 1
ATOM 1534 O O . LYS A 1 195 ? -7.463 26.683 -24.882 1.00 90.69 195 LYS A O 1
ATOM 1539 N N . ILE A 1 196 ? -9.260 25.527 -24.172 1.00 90.12 196 ILE A N 1
ATOM 1540 C CA . ILE A 1 196 ? -8.522 24.377 -23.660 1.00 90.12 196 ILE A CA 1
ATOM 1541 C C . ILE A 1 196 ? -8.044 23.570 -24.860 1.00 90.12 196 ILE A C 1
ATOM 1543 O O . ILE A 1 196 ? -8.839 23.084 -25.674 1.00 90.12 196 ILE A O 1
ATOM 1547 N N . ALA A 1 197 ? -6.732 23.458 -24.976 1.00 79.94 197 ALA A N 1
ATOM 1548 C CA . ALA A 1 197 ? -6.087 22.726 -26.034 1.00 79.94 197 ALA A CA 1
ATOM 1549 C C . ALA A 1 197 ? -5.890 21.273 -25.591 1.00 79.94 197 ALA A C 1
ATOM 1551 O O . ALA A 1 197 ? -5.017 20.959 -24.784 1.00 79.94 197 ALA A O 1
ATOM 1552 N N . VAL A 1 198 ? -6.723 20.378 -26.126 1.00 62.62 198 VAL A N 1
ATOM 1553 C CA . VAL A 1 198 ? -6.858 18.980 -25.675 1.00 62.62 198 VAL A CA 1
ATOM 1554 C C . VAL A 1 198 ? -5.719 18.105 -26.210 1.00 62.62 198 VAL A C 1
ATOM 1556 O O . VAL A 1 198 ? -5.922 17.021 -26.723 1.00 62.62 198 VAL A O 1
ATOM 1559 N N . PHE A 1 199 ? -4.470 18.551 -26.149 1.00 55.12 199 PHE A N 1
ATOM 1560 C CA . PHE A 1 199 ? -3.373 17.848 -26.815 1.00 55.12 199 PHE A CA 1
ATOM 1561 C C . PHE A 1 199 ? -3.056 16.473 -26.196 1.00 55.12 199 PHE A C 1
ATOM 1563 O O . PHE A 1 199 ? -2.438 15.637 -26.858 1.00 55.12 199 PHE A O 1
ATOM 1570 N N . CYS A 1 200 ? -3.476 16.212 -24.957 1.00 56.31 200 CYS A N 1
ATOM 1571 C CA . CYS A 1 200 ? -3.270 14.953 -24.237 1.00 56.31 200 CYS A CA 1
ATOM 1572 C C . CYS A 1 200 ? -4.564 14.128 -24.213 1.00 56.31 200 CYS A C 1
ATOM 1574 O O . CYS A 1 200 ? -5.256 14.054 -23.202 1.00 56.31 200 CYS A O 1
ATOM 1576 N N . HIS A 1 201 ? -4.926 13.518 -25.340 1.00 62.38 201 HIS A N 1
ATOM 1577 C CA . HIS A 1 201 ? -6.134 12.701 -25.428 1.00 62.38 201 HIS A CA 1
ATOM 1578 C C . HIS A 1 201 ? -5.996 11.416 -24.611 1.00 62.38 201 HIS A C 1
ATOM 1580 O O . HIS A 1 201 ? -5.515 10.406 -25.115 1.00 62.38 201 HIS A O 1
ATOM 1586 N N . SER A 1 202 ? -6.485 11.425 -23.371 1.00 56.50 202 SER A N 1
ATOM 1587 C CA . SER A 1 202 ? -6.539 10.239 -22.507 1.00 56.50 202 SER A CA 1
ATOM 1588 C C . SER A 1 202 ? -7.275 9.043 -23.128 1.00 56.50 202 SER A C 1
ATOM 1590 O O . SER A 1 202 ? -7.072 7.911 -22.710 1.00 56.50 202 SER A O 1
ATOM 1592 N N . ARG A 1 203 ? -8.098 9.284 -24.158 1.00 56.88 203 ARG A N 1
ATOM 1593 C CA . ARG A 1 203 ? -8.757 8.248 -24.965 1.00 56.88 203 ARG A CA 1
ATOM 1594 C C . ARG A 1 203 ? -7.876 7.617 -26.050 1.00 56.88 203 ARG A C 1
ATOM 1596 O O . ARG A 1 203 ? -8.137 6.488 -26.442 1.00 56.88 203 ARG A O 1
ATOM 1603 N N . LEU A 1 204 ? -6.857 8.330 -26.539 1.00 56.25 204 LEU A N 1
ATOM 1604 C CA . LEU A 1 204 ? -5.941 7.847 -27.584 1.00 56.25 204 LEU A CA 1
ATOM 1605 C C . LEU A 1 204 ? -4.745 7.073 -27.019 1.00 56.25 204 LEU A C 1
ATOM 1607 O O . LEU A 1 204 ? -4.019 6.453 -27.787 1.00 56.25 204 LEU A O 1
ATOM 1611 N N . PHE A 1 205 ? -4.516 7.112 -25.705 1.00 53.44 205 PHE A N 1
ATOM 1612 C CA . PHE A 1 205 ? -3.332 6.532 -25.074 1.00 53.44 205 PHE A CA 1
ATOM 1613 C C . PHE A 1 205 ? -3.732 5.707 -23.849 1.00 53.44 205 PHE A C 1
ATOM 1615 O O . PHE A 1 205 ? -4.574 6.123 -23.059 1.00 53.44 205 PHE A O 1
ATOM 1622 N N . GLY A 1 206 ? -3.119 4.536 -23.662 1.00 53.00 206 GLY A N 1
ATOM 1623 C CA . GLY A 1 206 ? -3.310 3.744 -22.445 1.00 53.00 206 GLY A CA 1
ATOM 1624 C C . GLY A 1 206 ? -2.838 4.486 -21.185 1.00 53.00 206 GLY A C 1
ATOM 1625 O O . GLY A 1 206 ? -1.950 5.340 -21.239 1.00 53.00 206 GLY A O 1
ATOM 1626 N N . GLN A 1 207 ? -3.398 4.128 -20.026 1.00 51.81 207 GLN A N 1
ATOM 1627 C CA . GLN A 1 207 ? -3.122 4.774 -18.735 1.00 51.81 207 GLN A CA 1
ATOM 1628 C C . GLN A 1 207 ? -1.627 4.830 -18.366 1.00 51.81 207 GLN A C 1
ATOM 1630 O O . GLN A 1 207 ? -1.166 5.830 -17.815 1.00 51.81 207 GLN A O 1
ATOM 1635 N N . GLU A 1 208 ? -0.852 3.805 -18.725 1.00 52.78 208 GLU A N 1
ATOM 1636 C CA . GLU A 1 208 ? 0.596 3.752 -18.480 1.00 52.78 208 GLU A CA 1
ATOM 1637 C C . GLU A 1 208 ? 1.374 4.842 -19.246 1.00 52.78 208 GLU A C 1
ATOM 1639 O O . GLU A 1 208 ? 2.318 5.424 -18.713 1.00 52.78 208 GLU A O 1
ATOM 1644 N N . ALA A 1 209 ? 0.946 5.190 -20.463 1.00 55.69 209 ALA A N 1
ATOM 1645 C CA . ALA A 1 209 ? 1.597 6.199 -21.302 1.00 55.69 209 ALA A CA 1
ATOM 1646 C C . ALA A 1 209 ? 1.342 7.636 -20.812 1.00 55.69 209 ALA A C 1
ATOM 1648 O O . ALA A 1 209 ? 2.210 8.510 -20.888 1.00 55.69 209 ALA A O 1
ATOM 1649 N N . ILE A 1 210 ? 0.142 7.868 -20.272 1.00 56.91 210 ILE A N 1
ATOM 1650 C CA . ILE A 1 210 ? -0.300 9.141 -19.684 1.00 56.91 210 ILE A CA 1
ATOM 1651 C C . ILE A 1 210 ? 0.473 9.430 -18.403 1.00 56.91 210 ILE A C 1
ATOM 1653 O O . ILE A 1 210 ? 1.027 10.519 -18.264 1.00 56.91 210 ILE A O 1
ATOM 1657 N N . LEU A 1 211 ? 0.624 8.436 -17.527 1.00 53.31 211 LEU A N 1
ATOM 1658 C CA . LEU A 1 211 ? 1.402 8.570 -16.293 1.00 53.31 211 LEU A CA 1
ATOM 1659 C C . LEU A 1 211 ? 2.899 8.809 -16.554 1.00 53.31 211 LEU A C 1
ATOM 1661 O O . LEU A 1 211 ? 3.530 9.581 -15.833 1.00 53.31 211 LEU A O 1
ATOM 1665 N N . HIS A 1 212 ? 3.463 8.220 -17.615 1.00 53.31 212 HIS A N 1
ATOM 1666 C CA . HIS A 1 212 ? 4.856 8.463 -18.007 1.00 53.31 212 HIS A CA 1
ATOM 1667 C C . HIS A 1 212 ? 5.086 9.891 -18.541 1.00 53.31 212 HIS A C 1
ATOM 1669 O O . HIS A 1 212 ? 6.158 10.460 -18.346 1.00 53.31 212 HIS A O 1
ATOM 1675 N N . THR A 1 213 ? 4.073 10.495 -19.172 1.00 49.38 213 THR A N 1
ATOM 1676 C CA . THR A 1 213 ? 4.124 11.877 -19.685 1.00 49.38 213 THR A CA 1
ATOM 1677 C C . THR A 1 213 ? 3.961 12.920 -18.582 1.00 49.38 213 THR A C 1
ATOM 1679 O O . THR A 1 213 ? 4.619 13.956 -18.598 1.00 49.38 213 THR A O 1
ATOM 1682 N N . ILE A 1 214 ? 3.125 12.622 -17.588 1.00 53.97 214 ILE A N 1
ATOM 1683 C CA . ILE A 1 214 ? 2.897 13.479 -16.419 1.00 53.97 214 ILE A CA 1
ATOM 1684 C C . ILE A 1 214 ? 4.170 13.611 -15.554 1.00 53.97 214 ILE A C 1
ATOM 1686 O O . ILE A 1 214 ? 4.361 14.629 -14.903 1.00 53.97 214 ILE A O 1
ATOM 1690 N N . ASN A 1 215 ? 5.088 12.638 -15.610 1.00 48.62 215 ASN A N 1
ATOM 1691 C CA . ASN A 1 215 ? 6.373 12.658 -14.894 1.00 48.62 215 ASN A CA 1
ATOM 1692 C C . ASN A 1 215 ? 7.481 13.517 -15.551 1.00 48.62 215 ASN A C 1
ATOM 1694 O O . ASN A 1 215 ? 8.619 13.505 -15.073 1.00 48.62 215 ASN A O 1
ATOM 1698 N N . ALA A 1 216 ? 7.193 14.249 -16.634 1.00 51.62 216 ALA A N 1
ATOM 1699 C CA . ALA A 1 216 ? 8.147 15.176 -17.244 1.00 51.62 216 ALA A CA 1
ATOM 1700 C C . ALA A 1 216 ? 8.317 16.456 -16.396 1.00 51.62 216 ALA A C 1
ATOM 1702 O O . ALA A 1 216 ? 7.366 16.936 -15.781 1.00 51.62 216 ALA A O 1
ATOM 1703 N N . LYS A 1 217 ? 9.528 17.040 -16.400 1.00 52.22 217 LYS A N 1
ATOM 1704 C CA . LYS A 1 217 ? 9.899 18.285 -15.682 1.00 52.22 217 LYS A CA 1
ATOM 1705 C C . LYS A 1 217 ? 8.940 19.471 -15.911 1.00 52.22 217 LYS A C 1
ATOM 1707 O O . LYS A 1 217 ? 8.938 20.399 -15.114 1.00 52.22 217 LYS A O 1
ATOM 1712 N N . GLU A 1 218 ? 8.157 19.436 -16.984 1.00 54.06 218 GLU A N 1
ATOM 1713 C CA . GLU A 1 218 ? 7.334 20.534 -17.505 1.00 54.06 218 GLU A CA 1
ATOM 1714 C C . GLU A 1 218 ? 5.985 20.717 -16.776 1.00 54.06 218 GLU A C 1
ATOM 1716 O O . GLU A 1 218 ? 5.388 21.780 -16.895 1.00 54.06 218 GLU A O 1
ATOM 1721 N N . ASN A 1 219 ? 5.525 19.733 -15.983 1.00 61.22 219 ASN A N 1
ATOM 1722 C CA . ASN A 1 219 ? 4.219 19.769 -15.286 1.00 61.22 219 ASN A CA 1
ATOM 1723 C C . ASN A 1 219 ? 4.321 19.882 -13.754 1.00 61.22 219 ASN A C 1
ATOM 1725 O O . ASN A 1 219 ? 3.311 19.824 -13.044 1.00 61.22 219 ASN A O 1
ATOM 1729 N N . ILE A 1 220 ? 5.546 20.005 -13.239 1.00 66.56 220 ILE A N 1
ATOM 1730 C CA . ILE A 1 220 ? 5.827 20.131 -11.808 1.00 66.56 220 ILE A CA 1
ATOM 1731 C C . ILE A 1 220 ? 5.094 21.379 -11.284 1.00 66.56 220 ILE A C 1
ATOM 1733 O O . ILE A 1 220 ? 5.260 22.473 -11.813 1.00 66.56 220 ILE A O 1
ATOM 1737 N N . GLY A 1 221 ? 4.246 21.196 -10.269 1.00 76.88 221 GLY A N 1
ATOM 1738 C CA . GLY A 1 221 ? 3.492 22.265 -9.614 1.00 76.88 221 GLY A CA 1
ATOM 1739 C C . GLY A 1 221 ? 1.987 22.308 -9.906 1.00 76.88 221 GLY A C 1
ATOM 1740 O O . GLY A 1 221 ? 1.262 22.902 -9.120 1.00 76.88 221 GLY A O 1
ATOM 1741 N N . TYR A 1 222 ? 1.471 21.648 -10.952 1.00 83.31 222 TYR A N 1
ATOM 1742 C CA . TYR A 1 222 ? 0.013 21.568 -11.224 1.00 83.31 222 TYR A CA 1
ATOM 1743 C C . TYR A 1 222 ? -0.561 20.166 -10.980 1.00 83.31 222 TYR A C 1
ATOM 1745 O O . TYR A 1 222 ? -1.732 19.899 -11.267 1.00 83.31 222 TYR A O 1
ATOM 1753 N N . MET A 1 223 ? 0.266 19.255 -10.465 1.00 79.62 223 MET A N 1
ATOM 1754 C CA . MET A 1 223 ? -0.064 17.845 -10.304 1.00 79.62 223 MET A CA 1
ATOM 1755 C C . MET A 1 223 ? -0.731 17.543 -8.965 1.00 79.62 223 MET A C 1
ATOM 1757 O O . MET A 1 223 ? -0.190 17.826 -7.891 1.00 79.62 223 MET A O 1
ATOM 1761 N N . ALA A 1 224 ? -1.867 16.854 -9.048 1.00 84.31 224 ALA A N 1
ATOM 1762 C CA . ALA A 1 224 ? -2.557 16.332 -7.881 1.00 84.31 224 ALA A CA 1
ATOM 1763 C C . ALA A 1 224 ? -1.672 15.320 -7.112 1.00 84.31 224 ALA A C 1
ATOM 1765 O O . ALA A 1 224 ? -1.024 14.482 -7.753 1.00 84.31 224 ALA A O 1
ATOM 1766 N N . PRO A 1 225 ? -1.665 15.331 -5.764 1.00 82.19 225 PRO A N 1
ATOM 1767 C CA . PRO A 1 225 ? -0.812 14.462 -4.947 1.00 82.19 225 PRO A CA 1
ATOM 1768 C C . PRO A 1 225 ? -0.972 12.964 -5.225 1.00 82.19 225 PRO A C 1
ATOM 1770 O O . PRO A 1 225 ? -0.026 12.194 -5.076 1.00 82.19 225 PRO A O 1
ATOM 1773 N N . GLU A 1 226 ? -2.165 12.533 -5.635 1.00 76.06 226 GLU A N 1
ATOM 1774 C CA . GLU A 1 226 ? -2.461 11.135 -5.920 1.00 76.06 226 GLU A CA 1
ATOM 1775 C C . GLU A 1 226 ? -1.893 10.639 -7.260 1.00 76.06 226 GLU A C 1
ATOM 1777 O O . GLU A 1 226 ? -1.706 9.431 -7.394 1.00 76.06 226 GLU A O 1
ATOM 1782 N N . CYS A 1 227 ? -1.578 11.529 -8.215 1.00 65.81 227 CYS A N 1
ATOM 1783 C CA . CYS A 1 227 ? -1.076 11.193 -9.560 1.00 65.81 227 CYS A CA 1
ATOM 1784 C C . CYS A 1 227 ? -1.903 10.107 -10.292 1.00 65.81 227 CYS A C 1
ATOM 1786 O O . CYS A 1 227 ? -1.339 9.227 -10.939 1.00 65.81 227 CYS A O 1
ATOM 1788 N N . GLU A 1 228 ? -3.236 10.136 -10.181 1.00 65.94 228 GLU A N 1
ATOM 1789 C CA . GLU A 1 228 ? -4.152 9.179 -10.829 1.00 65.94 228 GLU A CA 1
ATOM 1790 C C . GLU A 1 228 ? -4.890 9.810 -12.017 1.00 65.94 228 GLU A C 1
ATOM 1792 O O . GLU A 1 228 ? -5.065 11.022 -12.069 1.00 65.94 228 GLU A O 1
ATOM 1797 N N . ILE A 1 229 ? -5.371 8.999 -12.968 1.00 73.44 229 ILE A N 1
ATOM 1798 C CA . ILE A 1 229 ? -6.232 9.500 -14.050 1.00 73.44 229 ILE A CA 1
ATOM 1799 C C . ILE A 1 229 ? -7.657 9.628 -13.519 1.00 73.44 229 ILE A C 1
ATOM 1801 O O . ILE A 1 229 ? -8.372 8.637 -13.390 1.00 73.44 229 ILE A O 1
ATOM 1805 N N . SER A 1 230 ? -8.075 10.848 -13.190 1.00 82.56 230 SER A N 1
ATOM 1806 C CA . SER A 1 230 ? -9.429 11.112 -12.709 1.00 82.56 230 SER A CA 1
ATOM 1807 C C . SER A 1 230 ? -9.882 12.527 -13.051 1.00 82.56 230 SER A C 1
ATOM 1809 O O . SER A 1 230 ? -9.067 13.443 -13.155 1.00 82.56 230 SER A O 1
ATOM 1811 N N . THR A 1 231 ? -11.197 12.744 -13.131 1.00 87.00 231 THR A N 1
ATOM 1812 C CA . THR A 1 231 ? -11.745 14.106 -13.234 1.00 87.00 231 THR A CA 1
ATOM 1813 C C . THR A 1 231 ? -11.304 14.976 -12.056 1.00 87.00 231 THR A C 1
ATOM 1815 O O . THR A 1 231 ? -11.139 16.174 -12.228 1.00 87.00 231 THR A O 1
ATOM 1818 N N . MET A 1 232 ? -11.067 14.393 -10.872 1.00 92.00 232 MET A N 1
ATOM 1819 C CA . MET A 1 232 ? -10.597 15.128 -9.688 1.00 92.00 232 MET A CA 1
ATOM 1820 C C . MET A 1 232 ? -9.146 15.591 -9.794 1.00 92.00 232 MET A C 1
ATOM 1822 O O . MET A 1 232 ? -8.757 16.535 -9.107 1.00 92.00 232 MET A O 1
ATOM 1826 N N . SER A 1 233 ? -8.355 14.965 -10.656 1.00 87.25 233 SER A N 1
ATOM 1827 C CA . SER A 1 233 ? -6.990 15.395 -10.938 1.00 87.25 233 SER A CA 1
ATOM 1828 C C . SER A 1 233 ? -7.001 16.621 -11.855 1.00 87.25 233 SER A C 1
ATOM 1830 O O . SER A 1 233 ? -6.284 17.576 -11.577 1.00 87.25 233 SER A O 1
ATOM 1832 N N . ASP A 1 234 ? -7.923 16.683 -12.826 1.00 89.06 234 ASP A N 1
ATOM 1833 C CA . ASP A 1 234 ? -8.206 17.924 -13.566 1.00 89.06 234 ASP A CA 1
ATOM 1834 C C . ASP A 1 234 ? -8.744 19.033 -12.647 1.00 89.06 234 ASP A C 1
ATOM 1836 O O . ASP A 1 234 ? -8.393 20.193 -12.839 1.00 89.06 234 ASP A O 1
ATOM 1840 N N . ILE A 1 235 ? -9.570 18.699 -11.639 1.00 95.81 235 ILE A N 1
ATOM 1841 C CA . ILE A 1 235 ? -10.034 19.684 -10.642 1.00 95.81 235 ILE A CA 1
ATOM 1842 C C . ILE A 1 235 ? -8.857 20.268 -9.858 1.00 95.81 235 ILE A C 1
ATOM 1844 O O . ILE A 1 235 ? -8.834 21.472 -9.626 1.00 95.81 235 ILE A O 1
ATOM 1848 N N . TYR A 1 236 ? -7.868 19.455 -9.482 1.00 94.06 236 TYR A N 1
ATOM 1849 C CA . TYR A 1 236 ? -6.675 19.955 -8.798 1.00 94.06 236 TYR A CA 1
ATOM 1850 C C . TYR A 1 236 ? -5.901 20.942 -9.674 1.00 94.06 236 TYR A C 1
ATOM 1852 O O . TYR A 1 236 ? -5.627 22.065 -9.253 1.00 94.06 236 TYR A O 1
ATOM 1860 N N . SER A 1 237 ? -5.601 20.556 -10.917 1.00 91.44 237 SER A N 1
ATOM 1861 C CA . SER A 1 237 ? -4.889 21.420 -11.864 1.00 91.44 237 SER A CA 1
ATOM 1862 C C . SER A 1 237 ? -5.685 22.691 -12.195 1.00 91.44 237 SER A C 1
ATOM 1864 O O . SER A 1 237 ? -5.109 23.773 -12.291 1.00 91.44 237 SER A O 1
ATOM 1866 N N . LEU A 1 238 ? -7.019 22.593 -12.279 1.00 95.38 238 LEU A N 1
ATOM 1867 C CA . LEU A 1 238 ? -7.917 23.745 -12.386 1.00 95.38 238 LEU A CA 1
ATOM 1868 C C . LEU A 1 238 ? -7.792 24.661 -11.167 1.00 95.38 238 LEU A C 1
ATOM 1870 O O . LEU A 1 238 ? -7.729 25.874 -11.329 1.00 95.38 238 LEU A O 1
ATOM 1874 N N . GLY A 1 239 ? -7.733 24.097 -9.960 1.00 95.81 239 GLY A N 1
ATOM 1875 C CA . GLY A 1 239 ? -7.516 24.848 -8.728 1.00 95.81 239 GLY A CA 1
ATOM 1876 C C . GLY A 1 239 ? -6.225 25.656 -8.767 1.00 95.81 239 GLY A C 1
ATOM 1877 O O . GLY A 1 239 ? -6.258 26.856 -8.513 1.00 95.81 239 GLY A O 1
ATOM 1878 N N . MET A 1 240 ? -5.122 25.031 -9.181 1.00 93.12 240 MET A N 1
ATOM 1879 C CA . MET A 1 240 ? -3.831 25.707 -9.346 1.00 93.12 240 MET A CA 1
ATOM 1880 C C . MET A 1 240 ? -3.895 26.849 -10.373 1.00 93.12 240 MET A C 1
ATOM 1882 O O . MET A 1 240 ? -3.415 27.942 -10.088 1.00 93.12 240 MET A O 1
ATOM 1886 N N . LEU A 1 241 ? -4.549 26.640 -11.524 1.00 92.38 241 LEU A N 1
ATOM 1887 C CA . LEU A 1 241 ? -4.764 27.697 -12.524 1.00 92.38 241 LEU A CA 1
ATOM 1888 C C . LEU A 1 241 ? -5.621 28.848 -11.993 1.00 92.38 241 LEU A C 1
ATOM 1890 O O . LEU A 1 241 ? -5.309 30.008 -12.244 1.00 92.38 241 LEU A O 1
ATOM 1894 N N . ILE A 1 242 ? -6.701 28.545 -11.266 1.00 94.50 242 ILE A N 1
ATOM 1895 C CA . ILE A 1 242 ? -7.559 29.570 -10.663 1.00 94.50 242 ILE A CA 1
ATOM 1896 C C . ILE A 1 242 ? -6.746 30.412 -9.682 1.00 94.50 242 ILE A C 1
ATOM 1898 O O . ILE A 1 242 ? -6.854 31.636 -9.726 1.00 94.50 242 ILE A O 1
ATOM 1902 N N . LEU A 1 243 ? -5.935 29.781 -8.825 1.00 92.56 243 LEU A N 1
ATOM 1903 C CA . LEU A 1 243 ? -5.084 30.493 -7.872 1.00 92.56 243 LEU A CA 1
ATOM 1904 C C . LEU A 1 243 ? -4.086 31.391 -8.605 1.00 92.56 243 LEU A C 1
ATOM 1906 O O . LEU A 1 243 ? -4.083 32.589 -8.353 1.00 92.56 243 LEU A O 1
ATOM 1910 N N . GLU A 1 244 ? -3.346 30.869 -9.581 1.00 90.06 244 GLU A N 1
ATOM 1911 C CA . GLU A 1 244 ? -2.343 31.641 -10.323 1.00 90.06 244 GLU A CA 1
ATOM 1912 C C . GLU A 1 244 ? -2.932 32.804 -11.133 1.00 90.06 244 GLU A C 1
ATOM 1914 O O . GLU A 1 244 ? -2.410 33.917 -11.081 1.00 90.06 244 GLU A O 1
ATOM 1919 N N . ILE A 1 245 ? -4.058 32.601 -11.831 1.00 90.56 245 ILE A N 1
ATOM 1920 C CA . ILE A 1 245 ? -4.746 33.685 -12.554 1.00 90.56 245 ILE A CA 1
ATOM 1921 C C . ILE A 1 245 ? -5.235 34.758 -11.567 1.00 90.56 245 ILE A C 1
ATOM 1923 O O . ILE A 1 245 ? -5.141 35.961 -11.840 1.00 90.56 245 ILE A O 1
ATOM 1927 N N . THR A 1 246 ? -5.765 34.326 -10.418 1.00 90.12 246 THR A N 1
ATOM 1928 C CA . THR A 1 246 ? -6.395 35.219 -9.440 1.00 90.12 246 THR A CA 1
ATOM 1929 C C . THR A 1 246 ? -5.378 36.018 -8.636 1.00 90.12 246 THR A C 1
ATOM 1931 O O . THR A 1 246 ? -5.600 37.204 -8.396 1.00 90.12 246 THR A O 1
ATOM 1934 N N . THR A 1 247 ? -4.267 35.411 -8.227 1.00 86.75 247 THR A N 1
ATOM 1935 C CA . THR A 1 247 ? -3.219 36.099 -7.464 1.00 86.75 247 THR A CA 1
ATOM 1936 C C . THR A 1 247 ? -2.261 36.860 -8.375 1.00 86.75 247 THR A C 1
ATOM 1938 O O . THR A 1 247 ? -1.698 37.878 -7.978 1.00 86.75 247 THR A O 1
ATOM 1941 N N . GLY A 1 248 ? -2.088 36.398 -9.619 1.00 81.94 248 GLY A N 1
ATOM 1942 C CA . GLY A 1 248 ? -1.013 36.849 -10.498 1.00 81.94 248 GLY A CA 1
ATOM 1943 C C . GLY A 1 248 ? 0.373 36.403 -10.019 1.00 81.94 248 GLY A C 1
ATOM 1944 O O . GLY A 1 248 ? 1.375 36.847 -10.573 1.00 81.94 248 GLY A O 1
ATOM 1945 N N . GLU A 1 249 ? 0.461 35.556 -8.994 1.00 81.38 249 GLU A N 1
ATOM 1946 C CA . GLU A 1 249 ? 1.721 35.017 -8.491 1.00 81.38 249 GLU A CA 1
ATOM 1947 C C . GLU A 1 249 ? 2.052 33.732 -9.239 1.00 81.38 249 GLU A C 1
ATOM 1949 O O . GLU A 1 249 ? 1.271 32.776 -9.215 1.00 81.38 249 GLU A O 1
ATOM 1954 N N . LYS A 1 250 ? 3.223 33.707 -9.879 1.00 77.38 250 LYS A N 1
ATOM 1955 C CA . LYS A 1 250 ? 3.677 32.564 -10.667 1.00 77.38 250 LYS A CA 1
ATOM 1956 C C . LYS A 1 250 ? 3.911 31.347 -9.774 1.00 77.38 250 LYS A C 1
ATOM 1958 O O . LYS A 1 250 ? 4.658 31.419 -8.798 1.00 77.38 250 LYS A O 1
ATOM 1963 N N . ASN A 1 251 ? 3.334 30.215 -10.162 1.00 79.69 251 ASN A N 1
ATOM 1964 C CA . ASN A 1 251 ? 3.637 28.934 -9.539 1.00 79.69 251 ASN A CA 1
ATOM 1965 C C . ASN A 1 251 ? 5.004 28.435 -10.042 1.00 79.69 251 ASN A C 1
ATOM 1967 O O . ASN A 1 251 ? 5.133 27.976 -11.178 1.00 79.69 251 ASN A O 1
ATOM 1971 N N . CYS A 1 252 ? 6.050 28.574 -9.224 1.00 69.75 252 CYS A N 1
ATOM 1972 C CA . CYS A 1 252 ? 7.397 28.131 -9.582 1.00 69.75 252 CYS A CA 1
ATOM 1973 C C . CYS A 1 252 ? 7.572 26.632 -9.283 1.00 69.75 252 CYS A C 1
ATOM 1975 O O . CYS A 1 252 ? 7.452 26.235 -8.123 1.00 69.75 252 CYS A O 1
ATOM 1977 N N . PRO A 1 253 ? 7.903 25.800 -10.285 1.00 64.44 253 PRO A N 1
ATOM 1978 C CA . PRO A 1 253 ? 8.066 24.368 -10.084 1.00 64.44 253 PRO A CA 1
ATOM 1979 C C . PRO A 1 253 ? 9.236 24.045 -9.147 1.00 64.44 253 PRO A C 1
ATOM 1981 O O . PRO A 1 253 ? 10.374 24.426 -9.425 1.00 64.44 253 PRO A O 1
ATOM 1984 N N . ASP A 1 254 ? 8.979 23.276 -8.090 1.00 68.44 254 ASP A N 1
ATOM 1985 C CA . ASP A 1 254 ? 10.009 22.682 -7.234 1.00 68.44 254 ASP A CA 1
ATOM 1986 C C . ASP A 1 254 ? 9.984 21.153 -7.400 1.00 68.44 254 ASP A C 1
ATOM 1988 O O . ASP A 1 254 ? 8.950 20.502 -7.241 1.00 68.44 254 ASP A O 1
ATOM 1992 N N . ALA A 1 255 ? 11.131 20.562 -7.744 1.00 62.50 255 ALA A N 1
ATOM 1993 C CA . ALA A 1 255 ? 11.255 19.118 -7.933 1.00 62.50 255 ALA A CA 1
ATOM 1994 C C . ALA A 1 255 ? 10.980 18.323 -6.642 1.00 62.50 255 ALA A C 1
ATOM 1996 O O . ALA A 1 255 ? 10.565 17.160 -6.728 1.00 62.50 255 ALA A O 1
ATOM 1997 N N . GLU A 1 256 ? 11.184 18.949 -5.478 1.00 65.94 256 GLU A N 1
ATOM 1998 C CA . GLU A 1 256 ? 10.895 18.398 -4.152 1.00 65.94 256 GLU A CA 1
ATOM 1999 C C . GLU A 1 256 ? 9.438 18.643 -3.713 1.00 65.94 256 GLU A C 1
ATOM 2001 O O . GLU A 1 256 ? 8.908 17.876 -2.910 1.00 65.94 256 GLU A O 1
ATOM 2006 N N . ASP A 1 257 ? 8.753 19.637 -4.295 1.00 74.88 257 ASP A N 1
ATOM 2007 C CA . ASP A 1 257 ? 7.341 19.968 -4.045 1.00 74.88 257 ASP A CA 1
ATOM 2008 C C . ASP A 1 257 ? 6.511 19.938 -5.340 1.00 74.88 257 ASP A C 1
ATOM 2010 O O . ASP A 1 257 ? 5.979 20.935 -5.832 1.00 74.88 257 ASP A O 1
ATOM 2014 N N . ARG A 1 258 ? 6.372 18.735 -5.905 1.00 71.62 258 ARG A N 1
ATOM 2015 C CA . ARG A 1 258 ? 5.677 18.522 -7.189 1.00 71.62 258 ARG A CA 1
ATOM 2016 C C . ARG A 1 258 ? 4.206 18.939 -7.201 1.00 71.62 258 ARG A C 1
ATOM 2018 O O . ARG A 1 258 ? 3.659 19.163 -8.280 1.00 71.62 258 ARG A O 1
ATOM 2025 N N . SER A 1 259 ? 3.570 19.010 -6.034 1.00 81.31 259 SER A N 1
ATOM 2026 C CA . SER A 1 259 ? 2.170 19.419 -5.878 1.00 81.31 259 SER A CA 1
ATOM 2027 C C . SER A 1 259 ? 2.018 20.898 -5.514 1.00 81.31 259 SER A C 1
ATOM 2029 O O . SER A 1 259 ? 0.893 21.326 -5.271 1.00 81.31 259 SER A O 1
ATOM 2031 N N . ALA A 1 260 ? 3.116 21.664 -5.487 1.00 83.81 260 ALA A N 1
ATOM 2032 C CA . ALA A 1 260 ? 3.138 23.086 -5.154 1.00 83.81 260 ALA A CA 1
ATOM 2033 C C . ALA A 1 260 ? 2.471 23.412 -3.803 1.00 83.81 260 ALA A C 1
ATOM 2035 O O . ALA A 1 260 ? 1.788 24.427 -3.659 1.00 83.81 260 ALA A O 1
ATOM 2036 N N . ARG A 1 261 ? 2.665 22.557 -2.791 1.00 84.31 261 ARG A N 1
ATOM 2037 C CA . ARG A 1 261 ? 2.112 22.751 -1.443 1.00 84.31 261 ARG A CA 1
ATOM 2038 C C . ARG A 1 261 ? 2.570 24.065 -0.825 1.00 84.31 261 ARG A C 1
ATOM 2040 O O . ARG A 1 261 ? 1.743 24.771 -0.266 1.00 84.31 261 ARG A O 1
ATOM 2047 N N . ARG A 1 262 ? 3.843 24.435 -0.989 1.00 85.00 262 ARG A N 1
ATOM 2048 C CA . ARG A 1 262 ? 4.387 25.706 -0.484 1.00 85.00 262 ARG A CA 1
ATOM 2049 C C . ARG A 1 262 ? 3.706 26.909 -1.134 1.00 85.00 262 ARG A C 1
ATOM 2051 O O . ARG A 1 262 ? 3.377 27.870 -0.451 1.00 85.00 262 ARG A O 1
ATOM 2058 N N . TYR A 1 263 ? 3.454 26.850 -2.444 1.00 87.06 263 TYR A N 1
ATOM 2059 C CA . TYR A 1 263 ? 2.701 27.892 -3.146 1.00 87.06 263 TYR A CA 1
ATOM 2060 C C . TYR A 1 263 ? 1.269 27.995 -2.605 1.00 87.06 263 TYR A C 1
ATOM 2062 O O . TYR A 1 263 ? 0.813 29.086 -2.278 1.00 87.06 263 TYR A O 1
ATOM 2070 N N . VAL A 1 264 ? 0.579 26.862 -2.438 1.00 89.44 264 VAL A N 1
ATOM 2071 C CA . VAL A 1 264 ? -0.787 26.822 -1.892 1.00 89.44 264 VAL A CA 1
ATOM 2072 C C . VAL A 1 264 ? -0.840 27.357 -0.457 1.00 89.44 264 VAL A C 1
ATOM 2074 O O . VAL A 1 264 ? -1.734 28.138 -0.134 1.00 89.44 264 VAL A O 1
ATOM 2077 N N . GLU A 1 265 ? 0.116 26.984 0.396 1.00 86.06 265 GLU A N 1
ATOM 2078 C CA . GLU A 1 265 ? 0.241 27.482 1.770 1.00 86.06 265 GLU A CA 1
ATOM 2079 C C . GLU A 1 265 ? 0.482 28.995 1.802 1.00 86.06 265 GLU A C 1
ATOM 2081 O O . GLU A 1 265 ? -0.195 29.698 2.553 1.00 86.06 265 GLU A O 1
ATOM 2086 N N . ASN A 1 266 ? 1.368 29.509 0.943 1.00 83.62 266 ASN A N 1
ATOM 2087 C CA . ASN A 1 266 ? 1.624 30.944 0.817 1.00 83.62 266 ASN A CA 1
ATOM 2088 C C . ASN A 1 266 ? 0.364 31.702 0.387 1.00 83.62 266 ASN A C 1
ATOM 2090 O O . ASN A 1 266 ? -0.007 32.687 1.024 1.00 83.62 266 ASN A O 1
ATOM 2094 N N . VAL A 1 267 ? -0.344 31.214 -0.639 1.00 85.50 267 VAL A N 1
ATOM 2095 C CA . VAL A 1 267 ? -1.606 31.823 -1.082 1.00 85.50 267 VAL A CA 1
ATOM 2096 C C . VAL A 1 267 ? -2.649 31.776 0.037 1.00 85.50 267 VAL A C 1
ATOM 2098 O O . VAL A 1 267 ? -3.309 32.780 0.298 1.00 85.50 267 VAL A O 1
ATOM 2101 N N . HIS A 1 268 ? -2.774 30.653 0.752 1.00 84.50 268 HIS A N 1
ATOM 2102 C CA . HIS A 1 268 ? -3.691 30.533 1.884 1.00 84.50 268 HIS A CA 1
ATOM 2103 C C . HIS A 1 268 ? -3.354 31.528 3.005 1.00 84.50 268 HIS A C 1
ATOM 2105 O O . HIS A 1 268 ? -4.262 32.140 3.558 1.00 84.50 268 HIS A O 1
ATOM 2111 N N . GLN A 1 269 ? -2.080 31.715 3.353 1.00 78.62 269 GLN A N 1
ATOM 2112 C CA . GLN A 1 269 ? -1.671 32.630 4.424 1.00 78.62 269 GLN A CA 1
ATOM 2113 C C . GLN A 1 269 ? -1.840 34.105 4.040 1.00 78.62 269 GLN A C 1
ATOM 2115 O O . GLN A 1 269 ? -2.446 34.860 4.800 1.00 78.62 269 GLN A O 1
ATOM 2120 N N . LEU A 1 270 ? -1.355 34.505 2.862 1.00 74.19 270 LEU A N 1
ATOM 2121 C CA . LEU A 1 270 ? -1.332 35.905 2.426 1.00 74.19 270 LEU A CA 1
ATOM 2122 C C . LEU A 1 270 ? -2.728 36.395 2.025 1.00 74.19 270 LEU A C 1
ATOM 2124 O O . LEU A 1 270 ? -3.204 37.437 2.474 1.00 74.19 270 LEU A O 1
ATOM 2128 N N . TRP A 1 271 ? -3.466 35.599 1.250 1.00 76.94 271 TRP A N 1
ATOM 2129 C CA . TRP A 1 271 ? -4.733 36.053 0.681 1.00 76.94 271 TRP A CA 1
ATOM 2130 C C . TRP A 1 271 ? -5.946 35.860 1.611 1.00 76.94 271 TRP A C 1
ATOM 2132 O O . TRP A 1 271 ? -6.964 36.531 1.416 1.00 76.94 271 TRP A O 1
ATOM 2142 N N . MET A 1 272 ? -5.852 35.026 2.660 1.00 65.88 272 MET A N 1
ATOM 2143 C CA . MET A 1 272 ? -6.908 34.895 3.686 1.00 65.88 272 MET A CA 1
ATOM 2144 C C . MET A 1 272 ? -6.773 35.901 4.843 1.00 65.88 272 MET A C 1
ATOM 2146 O O . MET A 1 272 ? -7.749 36.120 5.562 1.00 65.88 272 MET A O 1
ATOM 2150 N N . ALA A 1 273 ? -5.620 36.565 5.002 1.00 57.69 273 ALA A N 1
ATOM 2151 C CA . ALA A 1 273 ? -5.340 37.536 6.069 1.00 57.69 273 ALA A CA 1
ATOM 2152 C C . ALA A 1 273 ? -5.804 38.987 5.768 1.00 57.69 273 ALA A C 1
ATOM 2154 O O . ALA A 1 273 ? -5.303 39.938 6.362 1.00 57.69 273 ALA A O 1
ATOM 2155 N N . ASN A 1 274 ? -6.813 39.167 4.901 1.00 61.12 274 ASN A N 1
ATOM 2156 C CA . ASN A 1 274 ? -7.372 40.453 4.423 1.00 61.12 274 ASN A CA 1
ATOM 2157 C C . ASN A 1 274 ? -6.501 41.282 3.443 1.00 61.12 274 ASN A C 1
ATOM 2159 O O . ASN A 1 274 ? -6.746 42.476 3.268 1.00 61.12 274 ASN A O 1
ATOM 2163 N N . GLU A 1 275 ? -5.576 40.667 2.702 1.00 66.44 275 GLU A N 1
ATOM 2164 C CA . GLU A 1 275 ? -4.724 41.373 1.719 1.00 66.44 275 GLU A CA 1
ATOM 2165 C C . GLU A 1 275 ? -5.363 41.593 0.330 1.00 66.44 275 GLU A C 1
ATOM 2167 O O . GLU A 1 275 ? -4.837 42.352 -0.484 1.00 66.44 275 GLU A O 1
ATOM 2172 N N . ILE A 1 276 ? -6.538 41.007 0.054 1.00 77.81 276 ILE A N 1
ATOM 2173 C CA . ILE A 1 276 ? -7.223 41.099 -1.257 1.00 77.81 276 ILE A CA 1
ATOM 2174 C C . ILE A 1 276 ? -7.416 42.560 -1.698 1.00 77.81 276 ILE A C 1
ATOM 2176 O O . ILE A 1 276 ? -7.173 42.905 -2.853 1.00 77.81 276 ILE A O 1
ATOM 2180 N N . LYS A 1 277 ? -7.816 43.439 -0.769 1.00 74.38 277 LYS A N 1
ATOM 2181 C CA . LYS A 1 277 ? -8.029 44.868 -1.049 1.00 74.38 277 LYS A CA 1
ATOM 2182 C C . LYS A 1 277 ? -6.720 45.612 -1.338 1.00 74.38 277 LYS A C 1
ATOM 2184 O O . LYS A 1 277 ? -6.734 46.576 -2.094 1.00 74.38 277 LYS A O 1
ATOM 2189 N N . CYS A 1 278 ? -5.604 45.176 -0.758 1.00 76.50 278 CYS A N 1
ATOM 2190 C CA . CYS A 1 278 ? -4.289 45.775 -0.993 1.00 76.50 278 CYS A CA 1
ATOM 2191 C C . CYS A 1 278 ? -3.743 45.405 -2.379 1.00 76.50 278 CYS A C 1
ATOM 2193 O O . CYS A 1 278 ? -3.139 46.247 -3.038 1.00 76.50 278 CYS A O 1
ATOM 2195 N N . ASN A 1 279 ? -4.007 44.178 -2.840 1.00 76.50 279 ASN A N 1
ATOM 2196 C CA . ASN A 1 279 ? -3.601 43.705 -4.167 1.00 76.50 279 ASN A CA 1
ATOM 2197 C C . ASN A 1 279 ? -4.538 44.174 -5.293 1.00 76.50 279 ASN A C 1
ATOM 2199 O O . ASN A 1 279 ? -4.097 44.330 -6.430 1.00 76.50 279 ASN A O 1
ATOM 2203 N N . TYR A 1 280 ? -5.801 44.473 -4.969 1.00 80.50 280 TYR A N 1
ATOM 2204 C CA . TYR A 1 280 ? -6.803 45.004 -5.897 1.00 80.50 280 TYR A CA 1
ATOM 2205 C C . TYR A 1 280 ? -7.456 46.308 -5.387 1.00 80.50 280 TYR A C 1
ATOM 2207 O O . TYR A 1 280 ? -8.669 46.355 -5.169 1.00 80.50 280 TYR A O 1
ATOM 2215 N N . PRO A 1 281 ? -6.690 47.402 -5.212 1.00 76.00 281 PRO A N 1
ATOM 2216 C CA . PRO A 1 281 ? -7.185 48.624 -4.569 1.00 76.00 281 PRO A CA 1
ATOM 2217 C C . PRO A 1 281 ? -8.223 49.388 -5.403 1.00 76.00 281 PRO A C 1
ATOM 2219 O O . PRO A 1 281 ? -8.960 50.208 -4.860 1.00 76.00 281 PRO A O 1
ATOM 2222 N N . LEU A 1 282 ? -8.271 49.125 -6.712 1.00 80.44 282 LEU A N 1
ATOM 2223 C CA . LEU A 1 282 ? -9.159 49.784 -7.674 1.00 80.44 282 LEU A CA 1
ATOM 2224 C C . LEU A 1 282 ? -10.474 49.023 -7.913 1.00 80.44 282 LEU A C 1
ATOM 2226 O O . LEU A 1 282 ? -11.332 49.525 -8.634 1.00 80.44 282 LEU A O 1
ATOM 2230 N N . LEU A 1 283 ? -10.640 47.824 -7.341 1.00 84.19 283 LEU A N 1
ATOM 2231 C CA . LEU A 1 283 ? -11.858 47.029 -7.503 1.00 84.19 283 LEU A CA 1
ATOM 2232 C C . LEU A 1 283 ? -12.928 47.431 -6.483 1.00 84.19 283 LEU A C 1
ATOM 2234 O O . LEU A 1 283 ? -12.638 47.685 -5.312 1.00 84.19 283 LEU A O 1
ATOM 2238 N N . ASP A 1 284 ? -14.187 47.442 -6.922 1.00 83.06 284 ASP A N 1
ATOM 2239 C CA . ASP A 1 284 ? -15.323 47.619 -6.020 1.00 83.06 284 ASP A CA 1
ATOM 2240 C C . ASP A 1 284 ? -15.549 46.392 -5.110 1.00 83.06 284 ASP A C 1
ATOM 2242 O O . ASP A 1 284 ? -14.928 45.334 -5.244 1.00 83.06 284 ASP A O 1
ATOM 2246 N N . SER A 1 285 ? -16.477 46.524 -4.161 1.00 79.38 285 SER A N 1
ATOM 2247 C CA . SER A 1 285 ? -16.795 45.463 -3.202 1.00 79.38 285 SER A CA 1
ATOM 2248 C C . SER A 1 285 ? -17.290 44.163 -3.841 1.00 79.38 285 SER A C 1
ATOM 2250 O O . SER A 1 285 ? -17.048 43.095 -3.281 1.00 79.38 285 SER A O 1
ATOM 2252 N N . ASN A 1 286 ? -17.976 44.231 -4.983 1.00 77.75 286 ASN A N 1
ATOM 2253 C CA . ASN A 1 286 ? -18.515 43.056 -5.665 1.00 77.75 286 ASN A CA 1
ATOM 2254 C C . ASN A 1 286 ? -17.396 42.304 -6.390 1.00 77.75 286 ASN A C 1
ATOM 2256 O O . ASN A 1 286 ? -17.259 41.091 -6.242 1.00 77.75 286 ASN A O 1
ATOM 2260 N N . HIS A 1 287 ? -16.524 43.028 -7.088 1.00 82.44 287 HIS A N 1
ATOM 2261 C CA . HIS A 1 287 ? -15.348 42.463 -7.735 1.00 82.44 287 HIS A CA 1
ATOM 2262 C C . HIS A 1 287 ? -14.374 41.854 -6.715 1.00 82.44 287 HIS A C 1
ATOM 2264 O O . HIS A 1 287 ? -13.892 40.744 -6.926 1.00 82.44 287 HIS A O 1
ATOM 2270 N N . LEU A 1 288 ? -14.169 42.486 -5.554 1.00 82.75 288 LEU A N 1
ATOM 2271 C CA . LEU A 1 288 ? -13.380 41.901 -4.458 1.00 82.75 288 LEU A CA 1
ATOM 2272 C C . LEU A 1 288 ? -14.004 40.608 -3.898 1.00 82.75 288 LEU A C 1
ATOM 2274 O O . LEU A 1 288 ? -13.280 39.684 -3.520 1.00 82.75 288 LEU A O 1
ATOM 2278 N N . GLN A 1 289 ? -15.338 40.500 -3.868 1.00 81.75 289 GLN A N 1
ATOM 2279 C CA . GLN A 1 289 ? -16.016 39.247 -3.515 1.00 81.75 289 GLN A CA 1
ATOM 2280 C C . GLN A 1 289 ? -15.810 38.162 -4.575 1.00 81.75 289 GLN A C 1
ATOM 2282 O O . GLN A 1 289 ? -15.667 36.994 -4.207 1.00 81.75 289 GLN A O 1
ATOM 2287 N N . HIS A 1 290 ? -15.750 38.524 -5.861 1.00 83.44 290 HIS A N 1
ATOM 2288 C CA . HIS A 1 290 ? -15.411 37.583 -6.932 1.00 83.44 290 HIS A CA 1
ATOM 2289 C C . HIS A 1 290 ? -13.978 37.061 -6.766 1.00 83.44 290 HIS A C 1
ATOM 2291 O O . HIS A 1 290 ? -13.775 35.849 -6.796 1.00 83.44 290 HIS A O 1
ATOM 2297 N N . VAL A 1 291 ? -13.009 37.944 -6.489 1.00 87.88 291 VAL A N 1
ATOM 2298 C CA . VAL A 1 291 ? -11.612 37.558 -6.207 1.00 87.88 291 VAL A CA 1
ATOM 2299 C C . VAL A 1 291 ? -11.553 36.577 -5.036 1.00 87.88 291 VAL A C 1
ATOM 2301 O O . VAL A 1 291 ? -10.983 35.491 -5.151 1.00 87.88 291 VAL A O 1
ATOM 2304 N N . LYS A 1 292 ? -12.223 36.907 -3.924 1.00 87.19 292 LYS A N 1
ATOM 2305 C CA . LYS A 1 292 ? -12.293 36.032 -2.747 1.00 87.19 292 LYS A CA 1
ATOM 2306 C C . LYS A 1 292 ? -12.917 34.674 -3.073 1.00 87.19 292 LYS A C 1
ATOM 2308 O O . LYS A 1 292 ? -12.411 33.645 -2.633 1.00 87.19 292 LYS A O 1
ATOM 2313 N N . ALA A 1 293 ? -14.002 34.654 -3.845 1.00 88.06 293 ALA A N 1
ATOM 2314 C CA . ALA A 1 293 ? -14.663 33.416 -4.239 1.00 88.06 293 ALA A CA 1
ATOM 2315 C C . ALA A 1 293 ? -13.757 32.528 -5.102 1.00 88.06 293 ALA A C 1
ATOM 2317 O O . ALA A 1 293 ? -13.723 31.320 -4.874 1.00 88.06 293 ALA A O 1
ATOM 2318 N N . CYS A 1 294 ? -13.012 33.108 -6.046 1.00 92.12 294 CYS A N 1
ATOM 2319 C CA . CYS A 1 294 ? -12.041 32.377 -6.857 1.00 92.12 294 CYS A CA 1
ATOM 2320 C C . CYS A 1 294 ? -10.939 31.755 -5.991 1.00 92.12 294 CYS A C 1
ATOM 2322 O O . CYS A 1 294 ? -10.637 30.580 -6.169 1.00 92.12 294 CYS A O 1
ATOM 2324 N N . ILE A 1 295 ? -10.411 32.481 -5.000 1.00 90.81 295 ILE A N 1
ATOM 2325 C CA . ILE A 1 295 ? -9.389 31.957 -4.076 1.00 90.81 295 ILE A CA 1
ATOM 2326 C C . ILE A 1 295 ? -9.948 30.820 -3.216 1.00 90.81 295 ILE A C 1
ATOM 2328 O O . ILE A 1 295 ? -9.357 29.747 -3.164 1.00 90.81 295 ILE A O 1
ATOM 2332 N N . GLU A 1 296 ? -11.119 31.004 -2.596 1.00 91.12 296 GLU A N 1
ATOM 2333 C CA . GLU A 1 296 ? -11.781 29.960 -1.796 1.00 91.12 296 GLU A CA 1
ATOM 2334 C C . GLU A 1 296 ? -12.039 28.687 -2.616 1.00 91.12 296 GLU A C 1
ATOM 2336 O O . GLU A 1 296 ? -11.872 27.567 -2.128 1.00 91.12 296 GLU A O 1
ATOM 2341 N N . ILE A 1 297 ? -12.471 28.851 -3.868 1.00 93.69 297 ILE A N 1
ATOM 2342 C CA . ILE A 1 297 ? -12.711 27.739 -4.786 1.00 93.69 297 ILE A CA 1
ATOM 2343 C C . ILE A 1 297 ? -11.390 27.081 -5.175 1.00 93.69 297 ILE A C 1
ATOM 2345 O O . ILE A 1 297 ? -11.304 25.859 -5.084 1.00 93.69 297 ILE A O 1
ATOM 2349 N N . GLY A 1 298 ? -10.377 27.861 -5.560 1.00 95.25 298 GLY A N 1
ATOM 2350 C CA . GLY A 1 298 ? -9.050 27.372 -5.925 1.00 95.25 298 GLY A CA 1
ATOM 2351 C C . GLY A 1 298 ? -8.423 26.548 -4.804 1.00 95.25 298 GLY A C 1
ATOM 2352 O O . GLY A 1 298 ? -8.074 25.393 -5.031 1.00 95.25 298 GLY A O 1
ATOM 2353 N N . LEU A 1 299 ? -8.418 27.076 -3.574 1.00 92.94 299 LEU A N 1
ATOM 2354 C CA . LEU A 1 299 ? -7.930 26.389 -2.372 1.00 92.94 299 LEU A CA 1
ATOM 2355 C C . LEU A 1 299 ? -8.683 25.078 -2.116 1.00 92.94 299 LEU A C 1
ATOM 2357 O O . LEU A 1 299 ? -8.073 24.048 -1.845 1.00 92.94 299 LEU A O 1
ATOM 2361 N N . LYS A 1 300 ? -10.011 25.075 -2.282 1.00 94.12 300 LYS A N 1
ATOM 2362 C CA . LYS A 1 300 ? -10.805 23.849 -2.122 1.00 94.12 300 LYS A CA 1
ATOM 2363 C C . LYS A 1 300 ? -10.555 22.821 -3.233 1.00 94.12 300 LYS A C 1
ATOM 2365 O O . LYS A 1 300 ? -10.716 21.621 -3.020 1.00 94.12 300 LYS A O 1
ATOM 2370 N N . CYS A 1 301 ? -10.205 23.271 -4.434 1.00 96.00 301 CYS A N 1
ATOM 2371 C CA . CYS A 1 301 ? -9.873 22.394 -5.554 1.00 96.00 301 CYS A CA 1
ATOM 2372 C C . CYS A 1 301 ? -8.517 21.699 -5.364 1.00 96.00 301 CYS A C 1
ATOM 2374 O O . CYS A 1 301 ? -8.355 20.579 -5.841 1.00 96.00 301 CYS A O 1
ATOM 2376 N N . VAL A 1 302 ? -7.586 22.316 -4.630 1.00 94.12 302 VAL A N 1
ATOM 2377 C CA . VAL A 1 302 ? -6.231 21.788 -4.376 1.00 94.12 302 VAL A CA 1
ATOM 2378 C C . VAL A 1 302 ? -6.110 21.010 -3.058 1.00 94.12 302 VAL A C 1
ATOM 2380 O O . VAL A 1 302 ? -5.013 20.746 -2.576 1.00 94.12 302 VAL A O 1
ATOM 2383 N N . GLU A 1 303 ? -7.236 20.587 -2.479 1.00 91.81 303 GLU A N 1
ATOM 2384 C CA . GLU A 1 303 ? -7.259 19.694 -1.316 1.00 91.81 303 GLU A CA 1
ATOM 2385 C C . GLU A 1 303 ? -6.487 18.394 -1.591 1.00 91.81 303 GLU A C 1
ATOM 2387 O O . GLU A 1 303 ? -6.655 17.751 -2.638 1.00 91.81 303 GLU A O 1
ATOM 2392 N N . ALA A 1 304 ? -5.658 17.973 -0.631 1.00 85.31 304 ALA A N 1
ATOM 2393 C CA . ALA A 1 304 ? -4.843 16.766 -0.774 1.00 85.31 304 ALA A CA 1
ATOM 2394 C C . ALA A 1 304 ? -5.713 15.505 -0.913 1.00 85.31 304 ALA A C 1
ATOM 2396 O O . ALA A 1 304 ? -5.402 14.619 -1.707 1.00 85.31 304 ALA A O 1
ATOM 2397 N N . ASP A 1 305 ? -6.837 15.458 -0.192 1.00 84.38 305 ASP A N 1
ATOM 2398 C CA . ASP A 1 305 ? -7.853 14.422 -0.353 1.00 84.38 305 ASP A CA 1
ATOM 2399 C C . ASP A 1 305 ? -8.799 14.767 -1.511 1.00 84.38 305 ASP A C 1
ATOM 2401 O O . ASP A 1 305 ? -9.608 15.698 -1.438 1.00 84.38 305 ASP A O 1
ATOM 2405 N N . ARG A 1 306 ? -8.748 13.959 -2.575 1.00 87.31 306 ARG A N 1
ATOM 2406 C CA . ARG A 1 306 ? -9.601 14.115 -3.762 1.00 87.31 306 ARG A CA 1
ATOM 2407 C C . ARG A 1 306 ? -11.100 14.112 -3.456 1.00 87.31 306 ARG A C 1
ATOM 2409 O O . ARG A 1 306 ? -11.860 14.707 -4.212 1.00 87.31 306 ARG A O 1
ATOM 2416 N N . ASN A 1 307 ? -11.537 13.459 -2.376 1.00 87.06 307 ASN A N 1
ATOM 2417 C CA . ASN A 1 307 ? -12.955 13.370 -2.023 1.00 87.06 307 ASN A CA 1
ATOM 2418 C C . ASN A 1 307 ? -13.488 14.671 -1.404 1.00 87.06 307 ASN A C 1
ATOM 2420 O O . ASN A 1 307 ? -14.700 14.884 -1.374 1.00 87.06 307 ASN A O 1
ATOM 2424 N N . LYS A 1 308 ? -12.597 15.549 -0.924 1.00 88.69 308 LYS A N 1
ATOM 2425 C CA . LYS A 1 308 ? -12.953 16.872 -0.389 1.00 88.69 308 LYS A CA 1
ATOM 2426 C C . LYS A 1 308 ? -13.060 17.943 -1.480 1.00 88.69 308 LYS A C 1
ATOM 2428 O O . LYS A 1 308 ? -13.678 18.991 -1.251 1.00 88.69 308 LYS A O 1
ATOM 2433 N N . ARG A 1 309 ? -12.501 17.675 -2.667 1.00 94.56 309 ARG A N 1
ATOM 2434 C CA . ARG A 1 309 ? -12.549 18.578 -3.823 1.00 94.56 309 ARG A CA 1
ATOM 2435 C C . ARG A 1 309 ? -13.984 18.705 -4.351 1.00 94.56 309 ARG A C 1
ATOM 2437 O O . ARG A 1 309 ? -14.727 17.722 -4.373 1.00 94.56 309 ARG A O 1
ATOM 2444 N N . PRO A 1 310 ? -14.413 19.905 -4.775 1.00 94.50 310 PRO A N 1
ATOM 2445 C CA . PRO A 1 310 ? -15.731 20.099 -5.366 1.00 94.50 310 PRO A CA 1
ATOM 2446 C C . PRO A 1 310 ? -15.802 19.479 -6.768 1.00 94.50 310 PRO A C 1
ATOM 2448 O O . PRO A 1 310 ? -14.794 19.372 -7.463 1.00 94.50 310 PRO A O 1
ATOM 2451 N N . SER A 1 311 ? -17.002 19.115 -7.226 1.00 93.19 311 SER A N 1
ATOM 2452 C CA . SER A 1 311 ? -17.175 18.735 -8.631 1.00 93.19 311 SER A CA 1
ATOM 2453 C C . SER A 1 311 ? -17.129 19.971 -9.540 1.00 93.19 311 SER A C 1
ATOM 2455 O O . SER A 1 311 ? -17.466 21.074 -9.107 1.00 93.19 311 SER A O 1
ATOM 2457 N N . ILE A 1 312 ? -16.801 19.799 -10.827 1.00 94.19 312 ILE A N 1
ATOM 2458 C CA . ILE A 1 312 ? -16.826 20.910 -11.799 1.00 94.19 312 ILE A CA 1
ATOM 2459 C C . ILE A 1 312 ? -18.200 21.599 -11.882 1.00 94.19 312 ILE A C 1
ATOM 2461 O O . ILE A 1 312 ? -18.285 22.809 -12.076 1.00 94.19 312 ILE A O 1
ATOM 2465 N N . VAL A 1 313 ? -19.281 20.848 -11.647 1.00 91.69 313 VAL A N 1
ATOM 2466 C CA . VAL A 1 313 ? -20.653 21.376 -11.588 1.00 91.69 313 VAL A CA 1
ATOM 2467 C C . VAL A 1 313 ? -20.819 22.323 -10.398 1.00 91.69 313 VAL A C 1
ATOM 2469 O O . VAL A 1 313 ? -21.408 23.394 -10.538 1.00 91.69 313 VAL A O 1
ATOM 2472 N N . ASP A 1 314 ? -20.272 21.958 -9.237 1.00 90.44 314 ASP A N 1
ATOM 2473 C CA . ASP A 1 314 ? -20.328 22.792 -8.035 1.00 90.44 314 ASP A CA 1
ATOM 2474 C C . ASP A 1 314 ? -19.482 24.058 -8.185 1.00 90.44 314 ASP A C 1
ATOM 2476 O O . ASP A 1 314 ? -19.889 25.119 -7.713 1.00 90.44 314 ASP A O 1
ATOM 2480 N N . ILE A 1 315 ? -18.320 23.954 -8.839 1.00 93.44 315 ILE A N 1
ATOM 2481 C CA . ILE A 1 315 ? -17.421 25.082 -9.117 1.00 93.44 315 ILE A CA 1
ATOM 2482 C C . ILE A 1 315 ? -18.132 26.111 -9.996 1.00 93.44 315 ILE A C 1
ATOM 2484 O O . ILE A 1 315 ? -18.328 27.248 -9.568 1.00 93.44 315 ILE A O 1
ATOM 2488 N N . VAL A 1 316 ? -18.600 25.690 -11.177 1.00 91.75 316 VAL A N 1
ATOM 2489 C CA . VAL A 1 316 ? -19.334 26.549 -12.121 1.00 91.75 316 VAL A CA 1
ATOM 2490 C C . VAL A 1 316 ? -20.583 27.127 -11.451 1.00 91.75 316 VAL A C 1
ATOM 2492 O O . VAL A 1 316 ? -20.827 28.331 -11.505 1.00 91.75 316 VAL A O 1
ATOM 2495 N N . GLY A 1 317 ? -21.340 26.301 -10.723 1.00 84.44 317 GLY A N 1
ATOM 2496 C CA . GLY A 1 317 ? -22.519 26.745 -9.985 1.00 84.44 317 GLY A CA 1
ATOM 2497 C C . GLY A 1 317 ? -22.217 27.813 -8.929 1.00 84.44 317 GLY A C 1
ATOM 2498 O O . GLY A 1 317 ? -22.994 28.755 -8.780 1.00 84.44 317 GLY A O 1
ATOM 2499 N N . LYS A 1 318 ? -21.102 27.706 -8.197 1.00 85.44 318 LYS A N 1
ATOM 2500 C CA . LYS A 1 318 ? -20.693 28.708 -7.199 1.00 85.44 318 LYS A CA 1
ATOM 2501 C C . LYS A 1 318 ? -20.197 29.999 -7.833 1.00 85.44 318 LYS A C 1
ATOM 2503 O O . LYS A 1 318 ? -20.569 31.061 -7.336 1.00 85.44 318 LYS A O 1
ATOM 2508 N N . LEU A 1 319 ? -19.413 29.903 -8.907 1.00 84.12 319 LEU A N 1
ATOM 2509 C CA . LEU A 1 319 ? -18.940 31.071 -9.648 1.00 84.12 319 LEU A CA 1
ATOM 2510 C C . LEU A 1 319 ? -20.120 31.849 -10.250 1.00 84.12 319 LEU A C 1
ATOM 2512 O O . LEU A 1 319 ? -20.173 33.059 -10.100 1.00 84.12 319 LEU A O 1
ATOM 2516 N N . HIS A 1 320 ? -21.150 31.183 -10.788 1.00 79.75 320 HIS A N 1
ATOM 2517 C CA . HIS A 1 320 ? -22.361 31.878 -11.252 1.00 79.75 320 HIS A CA 1
ATOM 2518 C C . HIS A 1 320 ? -23.243 32.426 -10.112 1.00 79.75 320 HIS A C 1
ATOM 2520 O O . HIS A 1 320 ? -23.778 33.527 -10.224 1.00 79.75 320 HIS A O 1
ATOM 2526 N N . ARG A 1 321 ? -23.436 31.679 -9.011 1.00 65.62 321 ARG A N 1
ATOM 2527 C CA . ARG A 1 321 ? -24.341 32.080 -7.907 1.00 65.62 321 ARG A CA 1
ATOM 2528 C C . ARG A 1 321 ? -23.841 33.273 -7.099 1.00 65.62 321 ARG A C 1
ATOM 2530 O O . ARG A 1 321 ? -24.665 34.014 -6.574 1.00 65.62 321 ARG A O 1
ATOM 2537 N N . LYS A 1 322 ? -22.524 33.442 -6.962 1.00 57.44 322 LYS A N 1
ATOM 2538 C CA . LYS A 1 322 ? -21.931 34.593 -6.264 1.00 57.44 322 LYS A CA 1
ATOM 2539 C C . LYS A 1 322 ? -21.821 35.847 -7.160 1.00 57.44 322 LYS A C 1
ATOM 2541 O O . LYS A 1 322 ? -21.382 36.873 -6.661 1.00 57.44 322 LYS A O 1
ATOM 2546 N N . CYS A 1 323 ? -22.270 35.785 -8.422 1.00 49.16 323 CYS A N 1
ATOM 2547 C CA . CYS A 1 323 ? -22.089 36.825 -9.447 1.00 49.16 323 CYS A CA 1
ATOM 2548 C C . CYS A 1 323 ? -23.403 37.386 -10.037 1.00 49.16 323 CYS A C 1
ATOM 2550 O O . CYS A 1 323 ? -23.477 37.640 -11.238 1.00 49.16 323 CYS A O 1
ATOM 2552 N N . VAL A 1 324 ? -24.452 37.610 -9.235 1.00 38.03 324 VAL A N 1
ATOM 2553 C CA . VAL A 1 324 ? -25.622 38.389 -9.698 1.00 38.03 324 VAL A CA 1
ATOM 2554 C C . VAL A 1 324 ? -25.734 39.705 -8.925 1.00 38.03 324 VAL A C 1
ATOM 2556 O O . VAL A 1 324 ? -26.273 39.709 -7.817 1.00 38.03 324 VAL A O 1
ATOM 2559 N N . PRO A 1 325 ? -25.313 40.843 -9.504 1.00 34.31 325 PRO A N 1
ATOM 2560 C CA . PRO A 1 325 ? -25.868 42.144 -9.172 1.00 34.31 325 PRO A CA 1
ATOM 2561 C C . PRO A 1 325 ? -27.178 42.355 -9.949 1.00 34.31 325 PRO A C 1
ATOM 2563 O O . PRO A 1 325 ? -27.278 42.062 -11.140 1.00 34.31 325 PRO A O 1
ATOM 2566 N N . ILE A 1 326 ? -28.197 42.888 -9.276 1.00 39.97 326 ILE A N 1
ATOM 2567 C CA . ILE A 1 326 ? -29.430 43.379 -9.901 1.00 39.97 326 ILE A CA 1
ATOM 2568 C C . ILE A 1 326 ? -29.082 44.604 -10.755 1.00 39.97 326 ILE A C 1
ATOM 2570 O O . ILE A 1 326 ? -28.814 45.654 -10.187 1.00 39.97 326 ILE A O 1
ATOM 2574 N N . LEU A 1 327 ? -29.168 44.501 -12.084 1.00 27.53 327 LEU A N 1
ATOM 2575 C CA . LEU A 1 327 ? -29.477 45.618 -12.989 1.00 27.53 327 LEU A CA 1
ATOM 2576 C C . LEU A 1 327 ? -30.325 45.092 -14.162 1.00 27.53 327 LEU A C 1
ATOM 2578 O O . LEU A 1 327 ? -30.123 43.986 -14.660 1.00 27.53 327 LEU A O 1
ATOM 2582 N N . GLY A 1 328 ? -31.370 45.844 -14.506 1.00 30.91 328 GLY A N 1
ATOM 2583 C CA . GLY A 1 328 ? -32.509 45.383 -15.296 1.00 30.91 328 GLY A CA 1
ATOM 2584 C C . GLY A 1 328 ? -32.295 45.237 -16.809 1.00 30.91 328 GLY A C 1
ATOM 2585 O O . GLY A 1 328 ? -31.439 45.871 -17.406 1.00 30.91 328 GLY A O 1
ATOM 2586 N N . GLN A 1 329 ? -33.209 44.446 -17.388 1.00 30.97 329 GLN A N 1
ATOM 2587 C CA . GLN A 1 329 ? -33.626 44.351 -18.799 1.00 30.97 329 GLN A CA 1
ATOM 2588 C C . GLN A 1 329 ? -32.603 43.886 -19.857 1.00 30.97 329 GLN A C 1
ATOM 2590 O O . GLN A 1 329 ? -31.855 44.675 -20.413 1.00 30.97 329 GLN A O 1
ATOM 2595 N N . SER A 1 330 ? -32.692 42.610 -20.260 1.00 27.91 330 SER A N 1
ATOM 2596 C CA . SER A 1 330 ? -33.404 42.141 -21.476 1.00 27.91 330 SER A CA 1
ATOM 2597 C C . SER A 1 330 ? -32.786 40.862 -22.063 1.00 27.91 330 SER A C 1
ATOM 2599 O O . SER A 1 330 ? -31.689 40.873 -22.601 1.00 27.91 330 SER A O 1
ATOM 2601 N N . GLY A 1 331 ? -33.567 39.775 -22.025 1.00 29.80 331 GLY A N 1
ATOM 2602 C CA . GLY A 1 331 ? -33.647 38.772 -23.095 1.00 29.80 331 GLY A CA 1
ATOM 2603 C C . GLY A 1 331 ? -32.477 37.804 -23.320 1.00 29.80 331 GLY A C 1
ATOM 2604 O O . GLY A 1 331 ? -31.717 37.988 -24.256 1.00 29.80 331 GLY A O 1
ATOM 2605 N N . ALA A 1 332 ? -32.448 36.684 -22.587 1.00 24.80 332 ALA A N 1
ATOM 2606 C CA . ALA A 1 332 ? -32.477 35.319 -23.151 1.00 24.80 332 ALA A CA 1
ATOM 2607 C C . ALA A 1 332 ? -32.386 34.277 -22.022 1.00 24.80 332 ALA A C 1
ATOM 2609 O O . ALA A 1 332 ? -31.354 34.084 -21.385 1.00 24.80 332 ALA A O 1
ATOM 2610 N N . ARG A 1 333 ? -33.504 33.588 -21.773 1.00 28.14 333 ARG A N 1
ATOM 2611 C CA . ARG A 1 333 ? -33.589 32.400 -20.913 1.00 28.14 333 ARG A CA 1
ATOM 2612 C C . ARG A 1 333 ? -32.733 31.271 -21.498 1.00 28.14 333 ARG A C 1
ATOM 2614 O O . ARG A 1 333 ? -33.066 30.782 -22.571 1.00 28.14 333 ARG A O 1
ATOM 2621 N N . PHE A 1 334 ? -31.792 30.738 -20.724 1.00 25.83 334 PHE A N 1
ATOM 2622 C CA . PHE A 1 334 ? -31.433 29.320 -20.810 1.00 25.83 334 PHE A CA 1
ATOM 2623 C C . PHE A 1 334 ? -31.855 28.634 -19.509 1.00 25.83 334 PHE A C 1
ATOM 2625 O O . PHE A 1 334 ? -31.178 28.685 -18.487 1.00 25.83 334 PHE A O 1
ATOM 2632 N N . GLN A 1 335 ? -33.055 28.052 -19.535 1.00 23.36 335 GLN A N 1
ATOM 2633 C CA . GLN A 1 335 ? -33.559 27.175 -18.484 1.00 23.36 335 GLN A CA 1
ATOM 2634 C C . GLN A 1 335 ? -32.907 25.798 -18.635 1.00 23.36 335 GLN A C 1
ATOM 2636 O O . GLN A 1 335 ? -33.234 25.079 -19.574 1.00 23.36 335 GLN A O 1
ATOM 2641 N N . TYR A 1 336 ? -32.085 25.383 -17.672 1.00 24.95 336 TYR A N 1
ATOM 2642 C CA . TYR A 1 336 ? -31.885 23.960 -17.397 1.00 24.95 336 TYR A CA 1
ATOM 2643 C C . TYR A 1 336 ? -32.565 23.624 -16.073 1.00 24.95 336 TYR A C 1
ATOM 2645 O O . TYR A 1 336 ? -32.227 24.131 -15.006 1.00 24.95 336 TYR A O 1
ATOM 2653 N N . LYS A 1 337 ? -33.619 22.821 -16.187 1.00 21.98 337 LYS A N 1
ATOM 2654 C CA . LYS A 1 337 ? -34.584 22.481 -15.145 1.00 21.98 337 LYS A CA 1
ATOM 2655 C C . LYS A 1 337 ? -34.252 21.077 -14.638 1.00 21.98 337 LYS A C 1
ATOM 2657 O O . LYS A 1 337 ? -34.586 20.121 -15.323 1.00 21.98 337 LYS A O 1
ATOM 2662 N N . TRP A 1 338 ? -33.603 20.933 -13.482 1.00 25.38 338 TRP A N 1
ATOM 2663 C CA . TRP A 1 338 ? -33.478 19.636 -12.797 1.00 25.38 338 TRP A CA 1
ATOM 2664 C C . TRP A 1 338 ? -33.969 19.780 -11.356 1.00 25.38 338 TRP A C 1
ATOM 2666 O O . TRP A 1 338 ? -33.484 20.604 -10.584 1.00 25.38 338 TRP A O 1
ATOM 2676 N N . ALA A 1 339 ? -35.020 19.022 -11.046 1.00 23.31 339 ALA A N 1
ATOM 2677 C CA . ALA A 1 339 ? -35.753 19.061 -9.792 1.00 23.31 339 ALA A CA 1
ATOM 2678 C C . ALA A 1 339 ? -34.976 18.349 -8.674 1.00 23.31 339 ALA A C 1
ATOM 2680 O O . ALA A 1 339 ? -34.660 17.167 -8.780 1.00 23.31 339 ALA A O 1
ATOM 2681 N N . TYR A 1 340 ? -34.730 19.064 -7.576 1.00 22.75 340 TYR A N 1
ATOM 2682 C CA . TYR A 1 340 ? -34.321 18.488 -6.298 1.00 22.75 340 TYR A CA 1
ATOM 2683 C C . TYR A 1 340 ? -35.532 17.808 -5.641 1.00 22.75 340 TYR A C 1
ATOM 2685 O O . TYR A 1 340 ? -36.513 18.474 -5.311 1.00 22.75 340 TYR A O 1
ATOM 2693 N N . LYS A 1 341 ? -35.452 16.495 -5.399 1.00 25.86 341 LYS A N 1
ATOM 2694 C CA . LYS A 1 341 ? -36.226 15.836 -4.339 1.00 25.86 341 LYS A CA 1
ATOM 2695 C C . LYS A 1 341 ? -35.305 15.647 -3.140 1.00 25.86 341 LYS A C 1
ATOM 2697 O O . LYS A 1 341 ? -34.385 14.838 -3.166 1.00 25.86 341 LYS A O 1
ATOM 2702 N N . SER A 1 342 ? -35.554 16.439 -2.108 1.00 27.86 342 SER A N 1
ATOM 2703 C CA . SER A 1 342 ? -35.005 16.286 -0.767 1.00 27.86 342 SER A CA 1
ATOM 2704 C C . SER A 1 342 ? -35.542 15.018 -0.101 1.00 27.86 342 SER A C 1
ATOM 2706 O O . SER A 1 342 ? -36.759 14.846 -0.053 1.00 27.86 342 SER A O 1
ATOM 2708 N N . VAL A 1 343 ? -34.672 14.222 0.524 1.00 25.03 343 VAL A N 1
ATOM 2709 C CA . VAL A 1 343 ? -35.014 13.522 1.770 1.00 25.03 343 VAL A CA 1
ATOM 2710 C C . VAL A 1 343 ? -33.849 13.672 2.749 1.00 25.03 343 VAL A C 1
ATOM 2712 O O . VAL A 1 343 ? -32.689 13.424 2.434 1.00 25.03 343 VAL A O 1
ATOM 2715 N N . SER A 1 344 ? -34.230 14.165 3.920 1.00 28.28 344 SER A N 1
ATOM 2716 C CA . SER A 1 344 ? -33.484 14.403 5.150 1.00 28.28 344 SER A CA 1
ATOM 2717 C C . SER A 1 344 ? -32.720 13.174 5.670 1.00 28.28 344 SER A C 1
ATOM 2719 O O . SER A 1 344 ? -33.308 12.105 5.806 1.00 28.28 344 SER A O 1
ATOM 2721 N N . SER A 1 345 ? -31.444 13.353 6.045 1.00 25.88 345 SER A N 1
ATOM 2722 C CA . SER A 1 345 ? -30.747 12.522 7.049 1.00 25.88 345 SER A CA 1
ATOM 2723 C C . SER A 1 345 ? -29.480 13.231 7.590 1.00 25.88 345 SER A C 1
ATOM 2725 O O . SER A 1 345 ? -28.384 12.666 7.607 1.00 25.88 345 SER A O 1
ATOM 2727 N N . SER A 1 346 ? -29.575 14.509 7.968 1.00 27.45 346 SER A N 1
ATOM 2728 C CA . SER A 1 346 ? -28.417 15.337 8.366 1.00 27.45 346 SER A CA 1
ATOM 2729 C C . SER A 1 346 ? -28.097 15.327 9.868 1.00 27.45 346 SER A C 1
ATOM 2731 O O . SER A 1 346 ? -27.404 16.217 10.335 1.00 27.45 346 SER A O 1
ATOM 2733 N N . VAL A 1 347 ? -28.580 14.349 10.642 1.00 28.22 347 VAL A N 1
ATOM 2734 C CA . VAL A 1 347 ? -28.349 14.313 12.107 1.00 28.22 347 VAL A CA 1
ATOM 2735 C C . VAL A 1 347 ? -27.552 13.078 12.566 1.00 28.22 347 VAL A C 1
ATOM 2737 O O . VAL A 1 347 ? -27.100 13.027 13.704 1.00 28.22 347 VAL A O 1
ATOM 2740 N N . PHE A 1 348 ? -27.273 12.119 11.675 1.00 25.30 348 PHE A N 1
ATOM 2741 C CA . PHE A 1 348 ? -26.468 10.929 12.006 1.00 25.30 348 PHE A CA 1
ATOM 2742 C C . PHE A 1 348 ? -25.009 10.974 11.502 1.00 25.30 348 PHE A C 1
ATOM 2744 O O . PHE A 1 348 ? -24.165 10.289 12.069 1.00 25.30 348 PHE A O 1
ATOM 2751 N N . ARG A 1 349 ? -24.667 11.828 10.521 1.00 28.48 349 ARG A N 1
ATOM 2752 C CA . ARG A 1 349 ? -23.313 11.861 9.913 1.00 28.48 349 ARG A CA 1
ATOM 2753 C C . ARG A 1 349 ? -22.246 12.609 10.719 1.00 28.48 349 ARG A C 1
ATOM 2755 O O . ARG A 1 349 ? -21.064 12.323 10.553 1.00 28.48 349 ARG A O 1
ATOM 2762 N N . ASP A 1 350 ? -22.626 13.512 11.621 1.00 30.16 350 ASP A N 1
ATOM 2763 C CA . ASP A 1 350 ? -21.649 14.335 12.358 1.00 30.16 350 ASP A CA 1
ATOM 2764 C C . ASP A 1 350 ? -20.916 13.573 13.476 1.00 30.16 350 ASP A C 1
ATOM 2766 O O . ASP A 1 350 ? -19.834 13.983 13.899 1.00 30.16 350 ASP A O 1
ATOM 2770 N N . ARG A 1 351 ? -21.461 12.442 13.949 1.00 30.22 351 ARG A N 1
ATOM 2771 C CA . ARG A 1 351 ? -20.777 11.585 14.938 1.00 30.22 351 ARG A CA 1
ATOM 2772 C C . ARG A 1 351 ? -19.791 10.610 14.290 1.00 30.22 351 ARG A C 1
ATOM 2774 O O . ARG A 1 351 ? -18.745 10.352 14.877 1.00 30.22 351 ARG A O 1
ATOM 2781 N N . GLU A 1 352 ? -20.078 10.141 13.077 1.00 33.22 352 GLU A N 1
ATOM 2782 C CA . GLU A 1 352 ? -19.177 9.278 12.299 1.00 33.22 352 GLU A CA 1
ATOM 2783 C C . GLU A 1 352 ? -18.034 10.068 11.656 1.00 33.22 352 GLU A C 1
ATOM 2785 O O . GLU A 1 352 ? -16.893 9.616 11.710 1.00 33.22 352 GLU A O 1
ATOM 2790 N N . MET A 1 353 ? -18.286 11.280 11.136 1.00 32.19 353 MET A N 1
ATOM 2791 C CA . MET A 1 353 ? -17.209 12.095 10.558 1.00 32.19 353 MET A CA 1
ATOM 2792 C C . MET A 1 353 ? -16.158 12.486 11.594 1.00 32.19 353 MET A C 1
ATOM 2794 O O . MET A 1 353 ? -14.981 12.402 11.280 1.00 32.19 353 MET A O 1
ATOM 2798 N N . LYS A 1 354 ? -16.541 12.796 12.840 1.00 30.72 354 LYS A N 1
ATOM 2799 C CA . LYS A 1 354 ? -15.577 13.075 13.919 1.00 30.72 354 LYS A CA 1
ATOM 2800 C C . LYS A 1 354 ? -14.752 11.850 14.320 1.00 30.72 354 LYS A C 1
ATOM 2802 O O . LYS A 1 354 ? -13.576 11.992 14.639 1.00 30.72 354 LYS A O 1
ATOM 2807 N N . ALA A 1 355 ? -15.342 10.653 14.293 1.00 31.55 355 ALA A N 1
ATOM 2808 C CA . ALA A 1 355 ? -14.619 9.407 14.548 1.00 31.55 355 ALA A CA 1
ATOM 2809 C C . ALA A 1 355 ? -13.642 9.072 13.406 1.00 31.55 355 ALA A C 1
ATOM 2811 O O . ALA A 1 355 ? -12.527 8.628 13.667 1.00 31.55 355 ALA A O 1
ATOM 2812 N N . ILE A 1 356 ? -14.023 9.351 12.156 1.00 33.97 356 ILE A N 1
ATOM 2813 C CA . ILE A 1 356 ? -13.175 9.175 10.970 1.00 33.97 356 ILE A CA 1
ATOM 2814 C C . ILE A 1 356 ? -12.072 10.245 10.904 1.00 33.97 356 ILE A C 1
ATOM 2816 O O . ILE A 1 356 ? -10.944 9.914 10.553 1.00 33.97 356 ILE A O 1
ATOM 2820 N N . GLU A 1 357 ? -12.340 11.491 11.308 1.00 30.98 357 GLU A N 1
ATOM 2821 C CA . GLU A 1 357 ? -11.339 12.564 11.426 1.00 30.98 357 GLU A CA 1
ATOM 2822 C C . GLU A 1 357 ? -10.275 12.201 12.474 1.00 30.98 357 GLU A C 1
ATOM 2824 O O . GLU A 1 357 ? -9.084 12.210 12.162 1.00 30.98 357 GLU A O 1
ATOM 2829 N N . LEU A 1 358 ? -10.703 11.724 13.653 1.00 31.30 358 LEU A N 1
ATOM 2830 C CA . LEU A 1 358 ? -9.828 11.202 14.714 1.00 31.30 358 LEU A CA 1
ATOM 2831 C C . LEU A 1 358 ? -9.029 9.960 14.280 1.00 31.30 358 LEU A C 1
ATOM 2833 O O . LEU A 1 358 ? -7.876 9.790 14.682 1.00 31.30 358 LEU A O 1
ATOM 2837 N N . LEU A 1 359 ? -9.609 9.093 13.442 1.00 33.91 359 LEU A N 1
ATOM 2838 C CA . LEU A 1 359 ? -8.909 7.946 12.854 1.00 33.91 359 LEU A CA 1
ATOM 2839 C C . LEU A 1 359 ? -7.943 8.369 11.739 1.00 33.91 359 LEU A C 1
ATOM 2841 O O . LEU A 1 359 ? -6.901 7.741 11.590 1.00 33.91 359 LEU A O 1
ATOM 2845 N N . SER A 1 360 ? -8.234 9.431 10.985 1.00 29.02 360 SER A N 1
ATOM 2846 C CA . SER A 1 360 ? -7.361 9.956 9.927 1.00 29.02 360 SER A CA 1
ATOM 2847 C C . SER A 1 360 ? -6.131 10.679 10.490 1.00 29.02 360 SER A C 1
ATOM 2849 O O . SER A 1 360 ? -5.018 10.450 10.014 1.00 29.02 360 SER A O 1
ATOM 2851 N N . GLU A 1 361 ? -6.294 11.429 11.587 1.00 28.72 361 GLU A N 1
ATOM 2852 C CA . GLU A 1 361 ? -5.186 12.014 12.352 1.00 28.72 361 GLU A CA 1
ATOM 2853 C C . GLU A 1 361 ? -4.342 10.928 13.044 1.00 28.72 361 GLU A C 1
ATOM 2855 O O . GLU A 1 361 ? -3.118 11.044 13.113 1.00 28.72 361 GLU A O 1
ATOM 2860 N N . LYS A 1 362 ? -4.943 9.811 13.489 1.00 32.59 362 LYS A N 1
ATOM 2861 C CA . LYS A 1 362 ? -4.194 8.623 13.950 1.00 32.59 362 LYS A CA 1
ATOM 2862 C C . LYS A 1 362 ? -3.496 7.866 12.804 1.00 32.59 362 LYS A C 1
ATOM 2864 O O . LYS A 1 362 ? -2.372 7.401 12.996 1.00 32.59 362 LYS A O 1
ATOM 2869 N N . LYS A 1 363 ? -4.110 7.759 11.615 1.00 39.22 363 LYS A N 1
ATOM 2870 C CA . LYS A 1 363 ? -3.571 7.041 10.435 1.00 39.22 363 LYS A CA 1
ATOM 2871 C C . LYS A 1 363 ? -2.308 7.704 9.868 1.00 39.22 363 LYS A C 1
ATOM 2873 O O . LYS A 1 363 ? -1.404 6.984 9.455 1.00 39.22 363 LYS A O 1
ATOM 2878 N N . ALA A 1 364 ? -2.184 9.033 9.932 1.00 27.69 364 ALA A N 1
ATOM 2879 C CA . ALA A 1 364 ? -0.948 9.742 9.570 1.00 27.69 364 ALA A CA 1
ATOM 2880 C C . ALA A 1 364 ? 0.202 9.528 10.581 1.00 27.69 364 ALA A C 1
ATOM 2882 O O . ALA A 1 364 ? 1.375 9.623 10.231 1.00 27.69 364 ALA A O 1
ATOM 2883 N N . ASN A 1 365 ? -0.118 9.183 11.832 1.00 37.06 365 ASN A N 1
ATOM 2884 C CA . ASN A 1 365 ? 0.833 9.160 12.945 1.00 37.06 365 ASN A CA 1
ATOM 2885 C C . ASN A 1 365 ? 1.589 7.833 13.144 1.00 37.06 365 ASN A C 1
ATOM 2887 O O . ASN A 1 365 ? 2.428 7.745 14.038 1.00 37.06 365 ASN A O 1
ATOM 2891 N N . THR A 1 366 ? 1.330 6.804 12.330 1.00 37.38 366 THR A N 1
ATOM 2892 C CA . THR A 1 366 ? 2.015 5.496 12.434 1.00 37.38 366 THR A CA 1
ATOM 2893 C C . THR A 1 366 ? 3.177 5.311 11.450 1.00 37.38 366 THR A C 1
ATOM 2895 O O . THR A 1 366 ? 3.900 4.324 11.561 1.00 37.38 366 THR A O 1
ATOM 2898 N N . ALA A 1 367 ? 3.390 6.247 10.516 1.00 41.38 367 ALA A N 1
ATOM 2899 C CA . ALA A 1 367 ? 4.349 6.093 9.413 1.00 41.38 367 ALA A CA 1
ATOM 2900 C C . ALA A 1 367 ? 5.694 6.826 9.594 1.00 41.38 367 ALA A C 1
ATOM 2902 O O . ALA A 1 367 ? 6.592 6.660 8.771 1.00 41.38 367 ALA A O 1
ATOM 2903 N N . GLU A 1 368 ? 5.867 7.621 10.650 1.00 52.59 368 GLU A N 1
ATOM 2904 C CA . GLU A 1 368 ? 7.144 8.286 10.917 1.00 52.59 368 GLU A CA 1
ATOM 2905 C C . GLU A 1 368 ? 8.083 7.312 11.643 1.00 52.59 368 GLU A C 1
ATOM 2907 O O . GLU A 1 368 ? 7.860 6.930 12.794 1.00 52.59 368 GLU A O 1
ATOM 2912 N N . LEU A 1 369 ? 9.107 6.842 10.931 1.00 71.00 369 LEU A N 1
ATOM 2913 C CA . LEU A 1 369 ? 10.076 5.876 11.442 1.00 71.00 369 LEU A CA 1
ATOM 2914 C C . LEU A 1 369 ? 11.021 6.560 12.439 1.00 71.00 369 LEU A C 1
ATOM 2916 O O . LEU A 1 369 ? 11.972 7.232 12.053 1.00 71.00 369 LEU A O 1
ATOM 2920 N N . ILE A 1 370 ? 10.763 6.373 13.732 1.00 77.06 370 ILE A N 1
ATOM 2921 C CA . ILE A 1 370 ? 11.538 6.999 14.810 1.00 77.06 370 ILE A CA 1
ATOM 2922 C C . ILE A 1 370 ? 12.922 6.344 14.919 1.00 77.06 370 ILE A C 1
ATOM 2924 O O . ILE A 1 370 ? 13.030 5.129 15.090 1.00 77.06 370 ILE A O 1
ATOM 2928 N N . GLY A 1 371 ? 13.983 7.155 14.869 1.00 78.38 371 GLY A N 1
ATOM 2929 C CA . GLY A 1 371 ? 15.355 6.720 15.155 1.00 78.38 371 GLY A CA 1
ATOM 2930 C C . GLY A 1 371 ? 16.007 5.831 14.094 1.00 78.38 371 GLY A C 1
ATOM 2931 O O . GLY A 1 371 ? 17.034 5.216 14.372 1.00 78.38 371 GLY A O 1
ATOM 2932 N N . ILE A 1 372 ? 15.433 5.731 12.889 1.00 83.94 372 ILE A N 1
ATOM 2933 C CA . ILE A 1 372 ? 15.970 4.851 11.839 1.00 83.94 372 ILE A CA 1
ATOM 2934 C C . ILE A 1 372 ? 17.171 5.454 11.097 1.00 83.94 372 ILE A C 1
ATOM 2936 O O . ILE A 1 372 ? 17.958 4.715 10.509 1.00 83.94 372 ILE A O 1
ATOM 2940 N N . GLU A 1 373 ? 17.332 6.779 11.124 1.00 84.81 373 GLU A N 1
ATOM 2941 C CA . GLU A 1 373 ? 18.362 7.497 10.361 1.00 84.81 373 GLU A CA 1
ATOM 2942 C C . GLU A 1 373 ? 19.784 7.086 10.751 1.00 84.81 373 GLU A C 1
ATOM 2944 O O . GLU A 1 373 ? 20.616 6.847 9.878 1.00 84.81 373 GLU A O 1
ATOM 2949 N N . GLU A 1 374 ? 20.053 6.916 12.047 1.00 85.06 374 GLU A N 1
ATOM 2950 C CA . GLU A 1 374 ? 21.351 6.441 12.540 1.00 85.06 374 GLU A CA 1
ATOM 2951 C C . GLU A 1 374 ? 21.678 5.044 11.998 1.00 85.06 374 GLU A C 1
ATOM 2953 O O . GLU A 1 374 ? 22.797 4.788 11.547 1.00 85.06 374 GLU A O 1
ATOM 2958 N N . ALA A 1 375 ? 20.685 4.150 11.977 1.00 89.00 375 ALA A N 1
ATOM 2959 C CA . ALA A 1 375 ? 20.848 2.802 11.450 1.00 89.00 375 ALA A CA 1
ATOM 2960 C C . ALA A 1 375 ? 21.027 2.794 9.924 1.00 89.00 375 ALA A C 1
ATOM 2962 O O . ALA A 1 375 ? 21.857 2.047 9.402 1.00 89.00 375 ALA A O 1
ATOM 2963 N N . VAL A 1 376 ? 20.297 3.658 9.207 1.00 89.69 376 VAL A N 1
ATOM 2964 C CA . VAL A 1 376 ? 20.467 3.876 7.762 1.00 89.69 376 VAL A CA 1
ATOM 2965 C C . VAL A 1 376 ? 21.880 4.364 7.464 1.00 89.69 376 VAL A C 1
ATOM 2967 O O . VAL A 1 376 ? 22.538 3.796 6.599 1.00 89.69 376 VAL A O 1
ATOM 2970 N N . ASN A 1 377 ? 22.374 5.364 8.192 1.00 88.94 377 ASN A N 1
ATOM 2971 C CA . ASN A 1 377 ? 23.713 5.916 7.993 1.00 88.94 377 ASN A CA 1
ATOM 2972 C C . ASN A 1 377 ? 24.805 4.889 8.324 1.00 88.94 377 ASN A C 1
ATOM 2974 O O . ASN A 1 377 ? 25.739 4.712 7.544 1.00 88.94 377 ASN A O 1
ATOM 2978 N N . GLY A 1 378 ? 24.657 4.146 9.426 1.00 89.31 378 GLY A N 1
ATOM 2979 C CA . GLY A 1 378 ? 25.584 3.074 9.795 1.00 89.31 378 GLY A CA 1
ATOM 2980 C C . GLY A 1 378 ? 25.669 1.971 8.736 1.00 89.31 378 GLY A C 1
ATOM 2981 O O . GLY A 1 378 ? 26.764 1.550 8.363 1.00 89.31 378 GLY A O 1
ATOM 2982 N N . LEU A 1 379 ? 24.526 1.541 8.198 1.00 90.75 379 LEU A N 1
ATOM 2983 C CA . LEU A 1 379 ? 24.481 0.541 7.133 1.00 90.75 379 LEU A CA 1
ATOM 2984 C C . LEU A 1 379 ? 24.998 1.094 5.794 1.00 90.75 379 LEU A C 1
ATOM 2986 O O . LEU A 1 379 ? 25.701 0.385 5.078 1.00 90.75 379 LEU A O 1
ATOM 2990 N N . MET A 1 380 ? 24.712 2.358 5.473 1.00 88.75 380 MET A N 1
ATOM 2991 C CA . MET A 1 380 ? 25.245 3.031 4.284 1.00 88.75 380 MET A CA 1
ATOM 2992 C C . MET A 1 380 ? 26.771 3.108 4.308 1.00 88.75 380 MET A C 1
ATOM 2994 O O . MET A 1 380 ? 27.387 2.814 3.289 1.00 88.75 380 MET A O 1
ATOM 2998 N N . ASN A 1 381 ? 27.378 3.405 5.460 1.00 88.06 381 ASN A N 1
ATOM 2999 C CA . ASN A 1 381 ? 28.836 3.410 5.616 1.00 88.06 381 ASN A CA 1
ATOM 3000 C C . ASN A 1 381 ? 29.449 2.030 5.347 1.00 88.06 381 ASN A C 1
ATOM 3002 O O . ASN A 1 381 ? 30.498 1.933 4.714 1.00 88.06 381 ASN A O 1
ATOM 3006 N N . ILE A 1 382 ? 28.782 0.956 5.790 1.00 88.19 382 ILE A N 1
ATOM 3007 C CA . ILE A 1 382 ? 29.205 -0.413 5.472 1.00 88.19 382 ILE A CA 1
ATOM 3008 C C . ILE A 1 382 ? 29.033 -0.689 3.988 1.00 88.19 382 ILE A C 1
ATOM 3010 O O . ILE A 1 382 ? 29.889 -1.335 3.410 1.00 88.19 382 ILE A O 1
ATOM 3014 N N . ILE A 1 383 ? 27.953 -0.229 3.356 1.00 86.81 383 ILE A N 1
ATOM 3015 C CA . ILE A 1 383 ? 27.715 -0.444 1.926 1.00 86.81 383 ILE A CA 1
ATOM 3016 C C . ILE A 1 383 ? 28.781 0.261 1.078 1.00 86.81 383 ILE A C 1
ATOM 3018 O O . ILE A 1 383 ? 29.310 -0.363 0.161 1.00 86.81 383 ILE A O 1
ATOM 3022 N N . THR A 1 384 ? 29.150 1.498 1.411 1.00 81.31 384 THR A N 1
ATOM 3023 C CA . THR A 1 384 ? 30.112 2.306 0.643 1.00 81.31 384 THR A CA 1
ATOM 3024 C C . THR A 1 384 ? 31.575 2.081 1.024 1.00 81.31 384 THR A C 1
ATOM 3026 O O . THR A 1 384 ? 32.445 2.651 0.378 1.00 81.31 384 THR A O 1
ATOM 3029 N N . ASP A 1 385 ? 31.894 1.303 2.064 1.00 70.56 385 ASP A N 1
ATOM 3030 C CA . ASP A 1 385 ? 33.265 1.219 2.619 1.00 70.56 385 ASP A CA 1
ATOM 3031 C C . ASP A 1 385 ? 33.892 2.605 2.895 1.00 70.56 385 ASP A C 1
ATOM 3033 O O . ASP A 1 385 ? 35.109 2.774 2.851 1.00 70.56 385 ASP A O 1
ATOM 3037 N N . GLY A 1 386 ? 33.060 3.628 3.134 1.00 59.41 386 GLY A N 1
ATOM 3038 C CA . GLY A 1 386 ? 33.495 5.019 3.290 1.00 59.41 386 GLY A CA 1
ATOM 3039 C C . GLY A 1 386 ? 33.909 5.752 2.001 1.00 59.41 386 GLY A C 1
ATOM 3040 O O . GLY A 1 386 ? 34.278 6.916 2.098 1.00 59.41 386 GLY A O 1
ATOM 3041 N N . ASN A 1 387 ? 33.819 5.131 0.815 1.00 54.00 387 ASN A N 1
ATOM 3042 C CA . ASN A 1 387 ? 34.162 5.721 -0.489 1.00 54.00 387 ASN A CA 1
ATOM 3043 C C . ASN A 1 387 ? 33.095 5.410 -1.557 1.00 54.00 387 ASN A C 1
ATOM 3045 O O . ASN A 1 387 ? 32.842 4.249 -1.868 1.00 54.00 387 ASN A O 1
ATOM 3049 N N . GLU A 1 388 ? 32.526 6.427 -2.212 1.00 52.59 388 GLU A N 1
ATOM 3050 C CA . GLU A 1 388 ? 31.468 6.253 -3.235 1.00 52.59 388 GLU A CA 1
ATOM 3051 C C . GLU A 1 388 ? 31.898 5.399 -4.450 1.00 52.59 388 GLU A C 1
ATOM 3053 O O . GLU A 1 388 ? 31.069 4.730 -5.066 1.00 52.59 388 GLU A O 1
ATOM 3058 N N . LEU A 1 389 ? 33.203 5.342 -4.743 1.00 47.19 389 LEU A N 1
ATOM 3059 C CA . LEU A 1 389 ? 33.796 4.563 -5.842 1.00 47.19 389 LEU A CA 1
ATOM 3060 C C . LEU A 1 389 ? 33.774 3.034 -5.614 1.00 47.19 389 LEU A C 1
ATOM 3062 O O . LEU A 1 389 ? 33.974 2.272 -6.556 1.00 47.19 389 LEU A O 1
ATOM 3066 N N . SER A 1 390 ? 33.521 2.553 -4.388 1.00 54.88 390 SER A N 1
ATOM 3067 C CA . SER A 1 390 ? 33.483 1.111 -4.067 1.00 54.88 390 SER A CA 1
ATOM 3068 C C . SER A 1 390 ? 32.206 0.407 -4.550 1.00 54.88 390 SER A C 1
ATOM 3070 O O . SER A 1 390 ? 32.160 -0.822 -4.631 1.00 54.88 390 SER A O 1
ATOM 3072 N N . MET A 1 391 ? 31.172 1.173 -4.922 1.00 57.22 391 MET A N 1
ATOM 3073 C CA . MET A 1 391 ? 29.878 0.641 -5.359 1.00 57.22 391 MET A CA 1
ATOM 3074 C C . MET A 1 391 ? 29.927 -0.074 -6.726 1.00 57.22 391 MET A C 1
ATOM 3076 O O . MET A 1 391 ? 28.901 -0.596 -7.182 1.00 57.22 391 MET A O 1
ATOM 3080 N N . GLU A 1 392 ? 31.083 -0.076 -7.394 1.00 57.12 392 GLU A N 1
ATOM 3081 C CA . GLU A 1 392 ? 31.349 -0.814 -8.635 1.00 57.12 392 GLU A CA 1
ATOM 3082 C C . GLU A 1 392 ? 31.729 -2.290 -8.384 1.00 57.12 392 GLU A C 1
ATOM 3084 O O . GLU A 1 392 ? 31.634 -3.110 -9.296 1.00 57.12 392 GLU A O 1
ATOM 3089 N N . GLN A 1 393 ? 32.087 -2.671 -7.147 1.00 70.81 393 GLN A N 1
ATOM 3090 C CA . GLN A 1 393 ? 32.378 -4.061 -6.769 1.00 70.81 393 GLN A CA 1
ATOM 3091 C C . GLN A 1 393 ? 31.141 -4.780 -6.200 1.00 70.81 393 GLN A C 1
ATOM 3093 O O . GLN A 1 393 ? 30.248 -4.177 -5.607 1.00 70.81 393 GLN A O 1
ATOM 3098 N N . GLY A 1 394 ? 31.072 -6.101 -6.393 1.00 82.88 394 GLY A N 1
ATOM 3099 C CA . GLY A 1 394 ? 29.988 -6.938 -5.874 1.00 82.88 394 GLY A CA 1
ATOM 3100 C C . GLY A 1 394 ? 30.037 -7.100 -4.352 1.00 82.88 394 GLY A C 1
ATOM 3101 O O . GLY A 1 394 ? 31.039 -7.574 -3.819 1.00 82.88 394 GLY A O 1
ATOM 3102 N N . LYS A 1 395 ? 28.947 -6.772 -3.649 1.00 89.56 395 LYS A N 1
ATOM 3103 C CA . LYS A 1 395 ? 28.884 -6.751 -2.182 1.00 89.56 395 LYS A CA 1
ATOM 3104 C C . LYS A 1 395 ? 27.670 -7.477 -1.619 1.00 89.56 395 LYS A C 1
ATOM 3106 O O . LYS A 1 395 ? 26.572 -7.420 -2.170 1.00 89.56 395 LYS A O 1
ATOM 3111 N N . ILE A 1 396 ? 27.872 -8.145 -0.487 1.00 93.00 396 ILE A N 1
ATOM 3112 C CA . ILE A 1 396 ? 26.814 -8.795 0.292 1.00 93.00 396 ILE A CA 1
ATOM 3113 C C . ILE A 1 396 ? 26.871 -8.236 1.711 1.00 93.00 396 ILE A C 1
ATOM 3115 O O . ILE A 1 396 ? 27.949 -8.194 2.310 1.00 93.00 396 ILE A O 1
ATOM 3119 N N . VAL A 1 397 ? 25.728 -7.777 2.222 1.00 94.81 397 VAL A N 1
ATOM 3120 C CA . VAL A 1 397 ? 25.608 -7.225 3.575 1.00 94.81 397 VAL A CA 1
ATOM 3121 C C . VAL A 1 397 ? 24.428 -7.865 4.299 1.00 94.81 397 VAL A C 1
ATOM 3123 O O . VAL A 1 397 ? 23.292 -7.770 3.845 1.00 94.81 397 VAL A O 1
ATOM 3126 N N . SER A 1 398 ? 24.686 -8.491 5.444 1.00 96.69 398 SER A N 1
ATOM 3127 C CA . SER A 1 398 ? 23.638 -9.101 6.273 1.00 96.69 398 SER A CA 1
ATOM 3128 C C . SER A 1 398 ? 23.225 -8.177 7.418 1.00 96.69 398 SER A C 1
ATOM 3130 O O . SER A 1 398 ? 24.053 -7.813 8.247 1.00 96.69 398 SER A O 1
ATOM 3132 N N . ILE A 1 399 ? 21.946 -7.826 7.523 1.00 96.75 399 ILE A N 1
ATOM 3133 C CA . ILE A 1 399 ? 21.377 -7.133 8.685 1.00 96.75 399 ILE A CA 1
ATOM 3134 C C . ILE A 1 399 ? 20.968 -8.185 9.715 1.00 96.75 399 ILE A C 1
ATOM 3136 O O . ILE A 1 399 ? 20.067 -8.992 9.472 1.00 96.75 399 ILE A O 1
ATOM 3140 N N . VAL A 1 400 ? 21.604 -8.158 10.884 1.00 94.25 400 VAL A N 1
ATOM 3141 C CA . VAL A 1 400 ? 21.385 -9.136 11.954 1.00 94.25 400 VAL A CA 1
ATOM 3142 C C . VAL A 1 400 ? 20.929 -8.470 13.244 1.00 94.25 400 VAL A C 1
ATOM 3144 O O . VAL A 1 400 ? 21.418 -7.409 13.620 1.00 94.25 400 VAL A O 1
ATOM 3147 N N . GLY A 1 401 ? 19.989 -9.098 13.946 1.00 89.88 401 GLY A N 1
ATOM 3148 C CA . GLY A 1 401 ? 19.474 -8.591 15.216 1.00 89.88 401 GLY A CA 1
ATOM 3149 C C . GLY A 1 401 ? 18.229 -9.331 15.693 1.00 89.88 401 GLY A C 1
ATOM 3150 O O . GLY A 1 401 ? 17.609 -10.083 14.938 1.00 89.88 401 GLY A O 1
ATOM 3151 N N . LEU A 1 402 ? 17.836 -9.073 16.937 1.00 85.25 402 LEU A N 1
ATOM 3152 C CA . LEU A 1 402 ? 16.688 -9.686 17.610 1.00 85.25 402 LEU A CA 1
ATOM 3153 C C . LEU A 1 402 ? 15.365 -9.512 16.833 1.00 85.25 402 LEU A C 1
ATOM 3155 O O . LEU A 1 402 ? 15.218 -8.629 15.975 1.00 85.25 402 LEU A O 1
ATOM 3159 N N . GLY A 1 403 ? 14.392 -10.388 17.101 1.00 83.94 403 GLY A N 1
ATOM 3160 C CA . GLY A 1 403 ? 13.036 -10.280 16.550 1.00 83.94 403 GLY A CA 1
ATOM 3161 C C . GLY A 1 403 ? 12.389 -8.935 16.905 1.00 83.94 403 GLY A C 1
ATOM 3162 O O . GLY A 1 403 ? 12.616 -8.399 17.978 1.00 83.94 403 GLY A O 1
ATOM 3163 N N . GLY A 1 404 ? 11.619 -8.332 15.995 1.00 84.38 404 GLY A N 1
ATOM 3164 C CA . GLY A 1 404 ? 10.916 -7.072 16.287 1.00 84.38 404 GLY A CA 1
ATOM 3165 C C . GLY A 1 404 ? 11.777 -5.797 16.357 1.00 84.38 404 GLY A C 1
ATOM 3166 O O . GLY A 1 404 ? 11.226 -4.732 16.628 1.00 84.38 404 GLY A O 1
ATOM 3167 N N . LEU A 1 405 ? 13.089 -5.865 16.072 1.00 88.06 405 LEU A N 1
ATOM 3168 C CA . LEU A 1 405 ? 13.973 -4.683 16.004 1.00 88.06 405 LEU A CA 1
ATOM 3169 C C . LEU A 1 405 ? 13.739 -3.761 14.795 1.00 88.06 405 LEU A C 1
ATOM 3171 O O . LEU A 1 405 ? 14.221 -2.636 14.790 1.00 88.06 405 LEU A O 1
ATOM 3175 N N . GLY A 1 406 ? 13.015 -4.217 13.768 1.00 88.12 406 GLY A N 1
ATOM 3176 C CA . GLY A 1 406 ? 12.793 -3.433 12.545 1.00 88.12 406 GLY A CA 1
ATOM 3177 C C . GLY A 1 406 ? 13.830 -3.659 11.438 1.00 88.12 406 GLY A C 1
ATOM 3178 O O . GLY A 1 406 ? 14.041 -2.778 10.611 1.00 88.12 406 GLY A O 1
ATOM 3179 N N . LYS A 1 407 ? 14.462 -4.840 11.376 1.00 91.69 407 LYS A N 1
ATOM 3180 C CA . LYS A 1 407 ? 15.427 -5.199 10.313 1.00 91.69 407 LYS A CA 1
ATOM 3181 C C . LYS A 1 407 ? 14.842 -5.049 8.906 1.00 91.69 407 LYS A C 1
ATOM 3183 O O . LYS A 1 407 ? 15.447 -4.395 8.065 1.00 91.69 407 LYS A O 1
ATOM 3188 N N . THR A 1 408 ? 13.653 -5.605 8.676 1.00 89.31 408 THR A N 1
ATOM 3189 C CA . THR A 1 408 ? 12.905 -5.467 7.417 1.00 89.31 408 THR A CA 1
ATOM 3190 C C . THR A 1 408 ? 12.620 -3.999 7.100 1.00 89.31 408 THR A C 1
ATOM 3192 O O . THR A 1 408 ? 12.754 -3.573 5.956 1.00 89.31 408 THR A O 1
ATOM 3195 N N . THR A 1 409 ? 12.302 -3.193 8.119 1.00 89.00 409 THR A N 1
ATOM 3196 C CA . THR A 1 409 ? 12.077 -1.748 7.985 1.00 89.00 409 THR A CA 1
ATOM 3197 C C . THR A 1 409 ? 13.341 -1.015 7.533 1.00 89.00 409 THR A C 1
ATOM 3199 O O . THR A 1 409 ? 13.283 -0.215 6.601 1.00 89.00 409 THR A O 1
ATOM 3202 N N . LEU A 1 410 ? 14.494 -1.325 8.135 1.00 91.81 410 LEU A N 1
ATOM 3203 C CA . LEU A 1 410 ? 15.793 -0.777 7.736 1.00 91.81 410 LEU A CA 1
ATOM 3204 C C . LEU A 1 410 ? 16.174 -1.210 6.312 1.00 91.81 410 LEU A C 1
ATOM 3206 O O . LEU A 1 410 ? 16.562 -0.375 5.496 1.00 91.81 410 LEU A O 1
ATOM 3210 N N . ALA A 1 411 ? 16.009 -2.495 5.990 1.00 93.50 411 ALA A N 1
ATOM 3211 C CA . ALA A 1 411 ? 16.266 -3.027 4.655 1.00 93.50 411 ALA A CA 1
ATOM 3212 C C . ALA A 1 411 ? 15.396 -2.338 3.596 1.00 93.50 411 ALA A C 1
ATOM 3214 O O . ALA A 1 411 ? 15.894 -1.964 2.537 1.00 93.50 411 ALA A O 1
ATOM 3215 N N . HIS A 1 412 ? 14.113 -2.113 3.894 1.00 90.00 412 HIS A N 1
ATOM 3216 C CA . HIS A 1 412 ? 13.200 -1.402 3.006 1.00 90.00 412 HIS A CA 1
ATOM 3217 C C . HIS A 1 412 ? 13.593 0.073 2.834 1.00 90.00 412 HIS A C 1
ATOM 3219 O O . HIS A 1 412 ? 13.571 0.577 1.713 1.00 90.00 412 HIS A O 1
ATOM 3225 N N . ALA A 1 413 ? 14.002 0.766 3.902 1.00 88.81 413 ALA A N 1
ATOM 3226 C CA . ALA A 1 413 ? 14.476 2.149 3.811 1.00 88.81 413 ALA A CA 1
ATOM 3227 C C . ALA A 1 413 ? 15.699 2.275 2.881 1.00 88.81 413 ALA A C 1
ATOM 3229 O O . ALA A 1 413 ? 15.719 3.124 1.988 1.00 88.81 413 ALA A O 1
ATOM 3230 N N . ILE A 1 414 ? 16.679 1.376 3.021 1.00 90.75 414 ILE A N 1
ATOM 3231 C CA . ILE A 1 414 ? 17.841 1.308 2.121 1.00 90.75 414 ILE A CA 1
ATOM 3232 C C . ILE A 1 414 ? 17.425 0.931 0.701 1.00 90.75 414 ILE A C 1
ATOM 3234 O O . ILE A 1 414 ? 17.897 1.535 -0.262 1.00 90.75 414 ILE A O 1
ATOM 3238 N N . TYR A 1 415 ? 16.512 -0.032 0.560 1.00 91.12 415 TYR A N 1
ATOM 3239 C CA . TYR A 1 415 ? 15.996 -0.453 -0.734 1.00 91.12 415 TYR A CA 1
ATOM 3240 C C . TYR A 1 415 ? 15.409 0.719 -1.522 1.00 91.12 415 TYR A C 1
ATOM 3242 O O . TYR A 1 415 ? 15.780 0.942 -2.673 1.00 91.12 415 TYR A O 1
ATOM 3250 N N . GLN A 1 416 ? 14.549 1.515 -0.882 1.00 87.75 416 GLN A N 1
ATOM 3251 C CA . GLN A 1 416 ? 13.948 2.698 -1.496 1.00 87.75 416 GLN A CA 1
ATOM 3252 C C . GLN A 1 416 ? 14.995 3.748 -1.881 1.00 87.75 416 GLN A C 1
ATOM 3254 O O . GLN A 1 416 ? 14.888 4.338 -2.956 1.00 87.75 416 GLN A O 1
ATOM 3259 N N . LYS A 1 417 ? 16.021 3.941 -1.042 1.00 87.81 417 LYS A N 1
ATOM 3260 C CA . LYS A 1 417 ? 17.097 4.916 -1.264 1.00 87.81 417 LYS A CA 1
ATOM 3261 C C . LYS A 1 417 ? 18.021 4.538 -2.427 1.00 87.81 417 LYS A C 1
ATOM 3263 O O . LYS A 1 417 ? 18.431 5.415 -3.181 1.00 87.81 417 LYS A O 1
ATOM 3268 N N . LEU A 1 418 ? 18.349 3.251 -2.583 1.00 87.94 418 LEU A N 1
ATOM 3269 C CA . LEU A 1 418 ? 19.378 2.798 -3.530 1.00 87.94 418 LEU A CA 1
ATOM 3270 C C . LEU A 1 418 ? 18.835 2.229 -4.845 1.00 87.94 418 LEU A C 1
ATOM 3272 O O . LEU A 1 418 ? 19.542 2.286 -5.846 1.00 87.94 418 LEU A O 1
ATOM 3276 N N . ARG A 1 419 ? 17.600 1.708 -4.896 1.00 87.12 419 ARG A N 1
ATOM 3277 C CA . ARG A 1 419 ? 17.083 0.967 -6.070 1.00 87.12 419 ARG A CA 1
ATOM 3278 C C . ARG A 1 419 ? 17.229 1.690 -7.412 1.00 87.12 419 ARG A C 1
ATOM 3280 O O . ARG A 1 419 ? 17.545 1.048 -8.406 1.00 87.12 419 ARG A O 1
ATOM 3287 N N . ALA A 1 420 ? 17.064 3.013 -7.445 1.00 85.06 420 ALA A N 1
ATOM 3288 C CA . ALA A 1 420 ? 17.155 3.803 -8.676 1.00 85.06 420 ALA A CA 1
ATOM 3289 C C . ALA A 1 420 ? 18.571 3.842 -9.291 1.00 85.06 420 ALA A C 1
ATOM 3291 O O . ALA A 1 420 ? 18.717 4.199 -10.455 1.00 85.06 420 ALA A O 1
ATOM 3292 N N . GLN A 1 421 ? 19.605 3.467 -8.531 1.00 87.25 421 GLN A N 1
ATOM 3293 C CA . GLN A 1 421 ? 21.008 3.471 -8.963 1.00 87.25 421 GLN A CA 1
ATOM 3294 C C . GLN A 1 421 ? 21.431 2.165 -9.671 1.00 87.25 421 GLN A C 1
ATOM 3296 O O . GLN A 1 421 ? 22.566 2.053 -10.143 1.00 87.25 421 GLN A O 1
ATOM 3301 N N . TYR A 1 422 ? 20.539 1.170 -9.740 1.00 89.19 422 TYR A N 1
ATOM 3302 C CA . TYR A 1 422 ? 20.799 -0.165 -10.289 1.00 89.19 422 TYR A CA 1
ATOM 3303 C C . TYR A 1 422 ? 19.922 -0.423 -11.519 1.00 89.19 422 TYR A C 1
ATOM 3305 O O . TYR A 1 422 ? 18.792 0.052 -11.599 1.00 89.19 422 TYR A O 1
ATOM 3313 N N . ASN A 1 423 ? 20.417 -1.210 -12.483 1.00 90.19 423 ASN A N 1
ATOM 3314 C CA . ASN A 1 423 ? 19.670 -1.519 -13.710 1.00 90.19 423 ASN A CA 1
ATOM 3315 C C . ASN A 1 423 ? 18.434 -2.387 -13.445 1.00 90.19 423 ASN A C 1
ATOM 3317 O O . ASN A 1 423 ? 17.483 -2.365 -14.222 1.00 90.19 423 ASN A O 1
ATOM 3321 N N . CYS A 1 424 ? 18.486 -3.207 -12.400 1.00 90.19 424 CYS A N 1
ATOM 3322 C CA . CYS A 1 424 ? 17.386 -4.055 -11.968 1.00 90.19 424 CYS A CA 1
ATOM 3323 C C . CYS A 1 424 ? 17.489 -4.307 -10.465 1.00 90.19 424 CYS A C 1
ATOM 3325 O O . CYS A 1 424 ? 18.584 -4.320 -9.895 1.00 90.19 424 CYS A O 1
ATOM 3327 N N . TYR A 1 425 ? 16.343 -4.476 -9.815 1.00 93.81 425 TYR A N 1
ATOM 3328 C CA . TYR A 1 425 ? 16.289 -4.627 -8.371 1.00 93.81 425 TYR A CA 1
ATOM 3329 C C . TYR A 1 425 ? 15.097 -5.473 -7.930 1.00 93.81 425 TYR A C 1
ATOM 3331 O O . TYR A 1 425 ? 14.072 -5.508 -8.603 1.00 93.81 425 TYR A O 1
ATOM 3339 N N . ALA A 1 426 ? 15.217 -6.144 -6.787 1.00 93.44 426 ALA A N 1
ATOM 3340 C CA . ALA A 1 426 ? 14.138 -6.947 -6.214 1.00 93.44 426 ALA A CA 1
ATOM 3341 C C . ALA A 1 426 ? 14.174 -6.912 -4.684 1.00 93.44 426 ALA A C 1
ATOM 3343 O O . ALA A 1 426 ? 15.240 -6.831 -4.083 1.00 93.44 426 ALA A O 1
ATOM 3344 N N . PHE A 1 427 ? 13.004 -6.993 -4.064 1.00 93.38 427 PHE A N 1
ATOM 3345 C CA . PHE A 1 427 ? 12.815 -7.203 -2.637 1.00 93.38 427 PHE A CA 1
ATOM 3346 C C . PHE A 1 427 ? 11.952 -8.453 -2.460 1.00 93.38 427 PHE A C 1
ATOM 3348 O O . PHE A 1 427 ? 10.743 -8.442 -2.711 1.00 93.38 427 PHE A O 1
ATOM 3355 N N . VAL A 1 428 ? 12.572 -9.546 -2.027 1.00 90.44 428 VAL A N 1
ATOM 3356 C CA . VAL A 1 428 ? 11.887 -10.817 -1.781 1.00 90.44 428 VAL A CA 1
ATOM 3357 C C . VAL A 1 428 ? 11.948 -11.162 -0.300 1.00 90.44 428 VAL A C 1
ATOM 3359 O O . VAL A 1 428 ? 12.959 -10.926 0.352 1.00 90.44 428 VAL A O 1
ATOM 3362 N N . SER A 1 429 ? 10.860 -11.715 0.227 1.00 86.31 429 SER A N 1
ATOM 3363 C CA . SER A 1 429 ? 10.787 -12.226 1.597 1.00 86.31 429 SER A CA 1
ATOM 3364 C C . SER A 1 429 ? 10.805 -13.751 1.566 1.00 86.31 429 SER A C 1
ATOM 3366 O O . SER A 1 429 ? 10.185 -14.365 0.691 1.00 86.31 429 SER A O 1
ATOM 3368 N N . VAL A 1 430 ? 11.559 -14.345 2.484 1.00 84.31 430 VAL A N 1
ATOM 3369 C CA . VAL A 1 430 ? 11.762 -15.783 2.615 1.00 84.31 430 VAL A CA 1
ATOM 3370 C C . VAL A 1 430 ? 10.902 -16.273 3.773 1.00 84.31 430 VAL A C 1
ATOM 3372 O O . VAL A 1 430 ? 11.098 -15.878 4.915 1.00 84.31 430 VAL A O 1
ATOM 3375 N N . SER A 1 431 ? 9.936 -17.146 3.493 1.00 73.88 431 SER A N 1
ATOM 3376 C CA . SER A 1 431 ? 9.232 -17.856 4.561 1.00 73.88 431 SER A CA 1
ATOM 3377 C C . SER A 1 431 ? 10.151 -18.905 5.186 1.00 73.88 431 SER A C 1
ATOM 3379 O O . SER A 1 431 ? 11.055 -19.421 4.532 1.00 73.88 431 SER A O 1
ATOM 3381 N N . ARG A 1 432 ? 9.878 -19.289 6.438 1.00 70.06 432 ARG A N 1
ATOM 3382 C CA . ARG A 1 432 ? 10.623 -20.346 7.146 1.00 70.06 432 ARG A CA 1
ATOM 3383 C C . ARG A 1 432 ? 10.746 -21.645 6.333 1.00 70.06 432 ARG A C 1
ATOM 3385 O O . ARG A 1 432 ? 11.809 -22.253 6.326 1.00 70.06 432 ARG A O 1
ATOM 3392 N N . ASN A 1 433 ? 9.679 -22.005 5.613 1.00 67.94 433 ASN A N 1
ATOM 3393 C CA . ASN A 1 433 ? 9.641 -23.092 4.633 1.00 67.94 433 ASN A CA 1
ATOM 3394 C C . ASN A 1 433 ? 9.358 -22.485 3.246 1.00 67.94 433 ASN A C 1
ATOM 3396 O O . ASN A 1 433 ? 8.190 -22.253 2.915 1.00 67.94 433 ASN A O 1
ATOM 3400 N N . PRO A 1 434 ? 10.384 -22.121 2.463 1.00 72.69 434 PRO A N 1
ATOM 3401 C CA . PRO A 1 434 ? 10.180 -21.413 1.206 1.00 72.69 434 PRO A CA 1
ATOM 3402 C C . PRO A 1 434 ? 9.814 -22.364 0.062 1.00 72.69 434 PRO A C 1
ATOM 3404 O O . PRO A 1 434 ? 10.501 -23.350 -0.191 1.00 72.69 434 PRO A O 1
ATOM 3407 N N . ASP A 1 435 ? 8.771 -22.010 -0.691 1.00 74.62 435 ASP A N 1
ATOM 3408 C CA . ASP A 1 435 ? 8.578 -22.513 -2.054 1.00 74.62 435 ASP A CA 1
ATOM 3409 C C . ASP A 1 435 ? 9.577 -21.789 -2.969 1.00 74.62 435 ASP A C 1
ATOM 3411 O O . ASP A 1 435 ? 9.391 -20.622 -3.338 1.00 74.62 435 ASP A O 1
ATOM 3415 N N . MET A 1 436 ? 10.669 -22.479 -3.299 1.00 82.62 436 MET A N 1
ATOM 3416 C CA . MET A 1 436 ? 11.774 -21.917 -4.077 1.00 82.62 436 MET A CA 1
ATOM 3417 C C . MET A 1 436 ? 11.346 -21.536 -5.494 1.00 82.62 436 MET A C 1
ATOM 3419 O O . MET A 1 436 ? 11.748 -20.484 -6.000 1.00 82.62 436 MET A O 1
ATOM 3423 N N . LYS A 1 437 ? 10.465 -22.324 -6.117 1.00 80.00 437 LYS A N 1
ATOM 3424 C CA . LYS A 1 437 ? 9.894 -22.020 -7.434 1.00 80.00 437 LYS A CA 1
ATOM 3425 C C . LYS A 1 437 ? 9.130 -20.699 -7.403 1.00 80.00 437 LYS A C 1
ATOM 3427 O O . LYS A 1 437 ? 9.337 -19.843 -8.267 1.00 80.00 437 LYS A O 1
ATOM 3432 N N . LYS A 1 438 ? 8.268 -20.502 -6.403 1.00 78.00 438 LYS A N 1
ATOM 3433 C CA . LYS A 1 438 ? 7.523 -19.248 -6.221 1.00 78.00 438 LYS A CA 1
ATOM 3434 C C . LYS A 1 438 ? 8.458 -18.079 -5.929 1.00 78.00 438 LYS A C 1
ATOM 3436 O O . LYS A 1 438 ? 8.294 -17.014 -6.522 1.00 78.00 438 LYS A O 1
ATOM 3441 N N . LEU A 1 439 ? 9.451 -18.275 -5.063 1.00 85.56 439 LEU A N 1
ATOM 3442 C CA . LEU A 1 439 ? 10.423 -17.244 -4.707 1.00 85.56 439 LEU A CA 1
ATOM 3443 C C . LEU A 1 439 ? 11.208 -16.751 -5.931 1.00 85.56 439 LEU A C 1
ATOM 3445 O O . LEU A 1 439 ? 11.275 -15.543 -6.167 1.00 85.56 439 LEU A O 1
ATOM 3449 N N . PHE A 1 440 ? 11.740 -17.660 -6.753 1.00 89.06 440 PHE A N 1
ATOM 3450 C CA . PHE A 1 440 ? 12.483 -17.292 -7.962 1.00 89.06 440 PHE A CA 1
ATOM 3451 C C . PHE A 1 440 ? 11.601 -16.626 -9.020 1.00 89.06 440 PHE A C 1
ATOM 3453 O O . PHE A 1 440 ? 12.020 -15.642 -9.631 1.00 89.06 440 PHE A O 1
ATOM 3460 N N . LYS A 1 441 ? 10.353 -17.082 -9.190 1.00 82.44 441 LYS A N 1
ATOM 3461 C CA . LYS A 1 441 ? 9.373 -16.405 -10.056 1.00 82.44 441 LYS A CA 1
ATOM 3462 C C . LYS A 1 441 ? 9.097 -14.972 -9.593 1.00 82.44 441 LYS A C 1
ATOM 3464 O O . LYS A 1 441 ? 9.138 -14.051 -10.406 1.00 82.44 441 LYS A O 1
ATOM 3469 N N . CYS A 1 442 ? 8.862 -14.772 -8.294 1.00 81.19 442 CYS A N 1
ATOM 3470 C CA . CYS A 1 442 ? 8.672 -13.441 -7.716 1.00 81.19 442 CYS A CA 1
ATOM 3471 C C . CYS A 1 442 ? 9.888 -12.540 -7.963 1.00 81.19 442 CYS A C 1
ATOM 3473 O O . CYS A 1 442 ? 9.725 -11.371 -8.308 1.00 81.19 442 CYS A O 1
ATOM 3475 N N . MET A 1 443 ? 11.099 -13.084 -7.825 1.00 89.75 443 MET A N 1
ATOM 3476 C CA . MET A 1 443 ? 12.333 -12.347 -8.085 1.00 89.75 443 MET A CA 1
ATOM 3477 C C . MET A 1 443 ? 12.438 -11.915 -9.554 1.00 89.75 443 MET A C 1
ATOM 3479 O O . MET A 1 443 ? 12.631 -10.731 -9.818 1.00 89.75 443 MET A O 1
ATOM 3483 N N . LEU A 1 444 ? 12.238 -12.831 -10.511 1.00 86.31 444 LEU A N 1
ATOM 3484 C CA . LEU A 1 444 ? 12.256 -12.524 -11.951 1.00 86.31 444 LEU A CA 1
ATOM 3485 C C . LEU A 1 444 ? 11.238 -11.444 -12.334 1.00 86.31 444 LEU A C 1
ATOM 3487 O O . LEU A 1 444 ? 11.566 -10.527 -13.089 1.00 86.31 444 LEU A O 1
ATOM 3491 N N . TYR A 1 445 ? 10.026 -11.537 -11.782 1.00 81.06 445 TYR A N 1
ATOM 3492 C CA . TYR A 1 445 ? 8.968 -10.559 -12.011 1.00 81.06 445 TYR A CA 1
ATOM 3493 C C . TYR A 1 445 ? 9.383 -9.158 -11.544 1.00 81.06 445 TYR A C 1
ATOM 3495 O O . TYR A 1 445 ? 9.273 -8.191 -12.298 1.00 81.06 445 TYR A O 1
ATOM 3503 N N . GLN A 1 446 ? 9.919 -9.043 -10.325 1.00 83.75 446 GLN A N 1
ATOM 3504 C CA . GLN A 1 446 ? 10.355 -7.754 -9.779 1.00 83.75 446 GLN A CA 1
ATOM 3505 C C . GLN A 1 446 ? 11.564 -7.162 -10.513 1.00 83.75 446 GLN A C 1
ATOM 3507 O O . GLN A 1 446 ? 11.652 -5.947 -10.659 1.00 83.75 446 GLN A O 1
ATOM 3512 N N . LEU A 1 447 ? 12.456 -8.007 -11.039 1.00 85.81 447 LEU A N 1
ATOM 3513 C CA . LEU A 1 447 ? 13.612 -7.581 -11.833 1.00 85.81 447 LEU A CA 1
ATOM 3514 C C . LEU A 1 447 ? 13.234 -6.989 -13.208 1.00 85.81 447 LEU A C 1
ATOM 3516 O O . LEU A 1 447 ? 14.115 -6.515 -13.927 1.00 85.81 447 LEU A O 1
ATOM 3520 N N . GLY A 1 448 ? 11.947 -6.986 -13.577 1.00 71.88 448 GLY A N 1
ATOM 3521 C CA . GLY A 1 448 ? 11.439 -6.357 -14.799 1.00 71.88 448 GLY A CA 1
ATOM 3522 C C . GLY A 1 448 ? 11.440 -7.269 -16.027 1.00 71.88 448 GLY A C 1
ATOM 3523 O O . GLY A 1 448 ? 11.214 -6.795 -17.142 1.00 71.88 448 GLY A O 1
ATOM 3524 N N . LYS A 1 449 ? 11.663 -8.579 -15.855 1.00 64.50 449 LYS A N 1
ATOM 3525 C CA . LYS A 1 449 ? 11.484 -9.560 -16.929 1.00 64.50 449 LYS A CA 1
ATOM 3526 C C . LYS A 1 449 ? 9.985 -9.836 -17.078 1.00 64.50 449 LYS A C 1
ATOM 3528 O O . LYS A 1 449 ? 9.438 -10.710 -16.411 1.00 64.50 449 LYS A O 1
ATOM 3533 N N . LYS A 1 450 ? 9.302 -9.082 -17.950 1.00 55.78 450 LYS A N 1
ATOM 3534 C CA . LYS A 1 450 ? 7.977 -9.488 -18.443 1.00 55.78 450 LYS A CA 1
ATOM 3535 C C . LYS A 1 450 ? 8.194 -10.813 -19.173 1.00 55.78 450 LYS A C 1
ATOM 3537 O O . LYS A 1 450 ? 8.916 -10.841 -20.169 1.00 55.78 450 LYS A O 1
ATOM 3542 N N . SER A 1 451 ? 7.669 -11.916 -18.647 1.00 45.53 451 SER A N 1
ATOM 3543 C CA . SER A 1 451 ? 7.670 -13.180 -19.374 1.00 45.53 451 SER A CA 1
ATOM 3544 C C . SER A 1 451 ? 7.015 -12.926 -20.727 1.00 45.53 451 SER A C 1
ATOM 3546 O O . SER A 1 451 ? 5.870 -12.479 -20.786 1.00 45.53 451 SER A O 1
ATOM 3548 N N . ASN A 1 452 ? 7.746 -13.167 -21.818 1.00 39.03 452 ASN A N 1
ATOM 3549 C CA . ASN A 1 452 ? 7.113 -13.310 -23.120 1.00 39.03 452 ASN A CA 1
ATOM 3550 C C . ASN A 1 452 ? 6.034 -14.382 -22.945 1.00 39.03 452 ASN A C 1
ATOM 3552 O O . ASN A 1 452 ? 6.337 -15.517 -22.573 1.00 39.03 452 ASN A O 1
ATOM 3556 N N . ALA A 1 453 ? 4.775 -13.982 -23.107 1.00 38.97 453 ALA A N 1
ATOM 3557 C CA . ALA A 1 453 ? 3.644 -14.887 -23.072 1.00 38.97 453 ALA A CA 1
ATOM 3558 C C . ALA A 1 453 ? 3.900 -16.052 -24.046 1.00 38.97 453 ALA A C 1
ATOM 3560 O O . ALA A 1 453 ? 4.364 -15.816 -25.162 1.00 38.97 453 ALA A O 1
ATOM 3561 N N . ASN A 1 454 ? 3.580 -17.276 -23.600 1.00 35.72 454 ASN A N 1
ATOM 3562 C CA . ASN A 1 454 ? 3.590 -18.562 -24.327 1.00 35.72 454 ASN A CA 1
ATOM 3563 C C . ASN A 1 454 ? 4.707 -19.576 -24.012 1.00 35.72 454 ASN A C 1
ATOM 3565 O O . ASN A 1 454 ? 5.083 -20.360 -24.880 1.00 35.72 454 ASN A O 1
ATOM 3569 N N . ILE A 1 455 ? 5.166 -19.678 -22.762 1.00 39.19 455 ILE A N 1
ATOM 3570 C CA . ILE A 1 455 ? 5.773 -20.933 -22.281 1.00 39.19 455 ILE A CA 1
ATOM 3571 C C . ILE A 1 455 ? 4.900 -21.443 -21.136 1.00 39.19 455 ILE A C 1
ATOM 3573 O O . ILE A 1 455 ? 4.734 -20.744 -20.142 1.00 39.19 455 ILE A O 1
ATOM 3577 N N . HIS A 1 456 ? 4.287 -22.616 -21.322 1.00 40.72 456 HIS A N 1
ATOM 3578 C CA . HIS A 1 456 ? 3.347 -23.262 -20.399 1.00 40.72 456 HIS A CA 1
ATOM 3579 C C . HIS A 1 456 ? 3.668 -22.991 -18.914 1.00 40.72 456 HIS A C 1
ATOM 3581 O O . HIS A 1 456 ? 4.671 -23.471 -18.380 1.00 40.72 456 HIS A O 1
ATOM 3587 N N . GLU A 1 457 ? 2.772 -22.258 -18.241 1.00 45.41 457 GLU A N 1
ATOM 3588 C CA . GLU A 1 457 ? 2.856 -21.824 -16.833 1.00 45.41 457 GLU A CA 1
ATOM 3589 C C . GLU A 1 457 ? 3.123 -22.958 -15.823 1.00 45.41 457 GLU A C 1
ATOM 3591 O O . GLU A 1 457 ? 3.606 -22.710 -14.710 1.00 45.41 457 GLU A O 1
ATOM 3596 N N . SER A 1 458 ? 2.858 -24.205 -16.220 1.00 47.81 458 SER A N 1
ATOM 3597 C CA . SER A 1 458 ? 3.009 -25.414 -15.414 1.00 47.81 458 SER A CA 1
ATOM 3598 C C . SER A 1 458 ? 4.378 -26.112 -15.518 1.00 47.81 458 SER A C 1
ATOM 3600 O O . SER A 1 458 ? 4.666 -26.937 -14.654 1.00 47.81 458 SER A O 1
ATOM 3602 N N . ILE A 1 459 ? 5.255 -25.782 -16.483 1.00 48.62 459 ILE A N 1
ATOM 3603 C CA . ILE A 1 459 ? 6.398 -26.662 -16.845 1.00 48.62 459 ILE A CA 1
ATOM 3604 C C . ILE A 1 459 ? 7.787 -26.147 -16.414 1.00 48.62 459 ILE A C 1
ATOM 3606 O O . ILE A 1 459 ? 8.730 -26.931 -16.367 1.00 48.62 459 ILE A O 1
ATOM 3610 N N . LEU A 1 460 ? 7.960 -24.874 -16.038 1.00 55.22 460 LEU A N 1
ATOM 3611 C CA . LEU A 1 460 ? 9.294 -24.392 -15.636 1.00 55.22 460 LEU A CA 1
ATOM 3612 C C . LEU A 1 460 ? 9.766 -25.066 -14.331 1.00 55.22 460 LEU A C 1
ATOM 3614 O O . LEU A 1 460 ? 9.211 -24.822 -13.254 1.00 55.22 460 LEU A O 1
ATOM 3618 N N . ASP A 1 461 ? 10.769 -25.935 -14.464 1.00 70.62 461 ASP A N 1
ATOM 3619 C CA . ASP A 1 461 ? 11.541 -26.564 -13.388 1.00 70.62 461 ASP A CA 1
ATOM 3620 C C . ASP A 1 461 ? 12.316 -25.497 -12.587 1.00 70.62 461 ASP A C 1
ATOM 3622 O O . ASP A 1 461 ? 12.705 -24.460 -13.133 1.00 70.62 461 ASP A O 1
ATOM 3626 N N . GLU A 1 462 ? 12.561 -25.737 -11.296 1.00 75.75 462 GLU A N 1
ATOM 3627 C CA . GLU A 1 462 ? 13.335 -24.840 -10.424 1.00 75.75 462 GLU A CA 1
ATOM 3628 C C . GLU A 1 462 ? 14.702 -24.515 -11.033 1.00 75.75 462 GLU A C 1
ATOM 3630 O O . GLU A 1 462 ? 15.145 -23.367 -11.006 1.00 75.75 462 GLU A O 1
ATOM 3635 N N . ARG A 1 463 ? 15.336 -25.507 -11.670 1.00 82.12 463 ARG A N 1
ATOM 3636 C CA . ARG A 1 463 ? 16.618 -25.339 -12.365 1.00 82.12 463 ARG A CA 1
ATOM 3637 C C . ARG A 1 463 ? 16.538 -24.335 -13.511 1.00 82.12 463 ARG A C 1
ATOM 3639 O O . ARG A 1 463 ? 17.447 -23.527 -13.669 1.00 82.12 463 ARG A O 1
ATOM 3646 N N . LEU A 1 464 ? 15.457 -24.354 -14.291 1.00 82.69 464 LEU A N 1
ATOM 3647 C CA . LEU A 1 464 ? 15.270 -23.419 -15.404 1.00 82.69 464 LEU A CA 1
ATOM 3648 C C . LEU A 1 464 ? 15.114 -21.982 -14.895 1.00 82.69 464 LEU A C 1
ATOM 3650 O O . LEU A 1 464 ? 15.731 -21.077 -15.447 1.00 82.69 464 LEU A O 1
ATOM 3654 N N . LEU A 1 465 ? 14.379 -21.778 -13.796 1.00 86.06 465 LEU A N 1
ATOM 3655 C CA . LEU A 1 465 ? 14.249 -20.458 -13.165 1.00 86.06 465 LEU A CA 1
ATOM 3656 C C . LEU A 1 465 ? 15.596 -19.919 -12.668 1.00 86.06 465 LEU A C 1
ATOM 3658 O O . LEU A 1 465 ? 15.879 -18.731 -12.821 1.00 86.06 465 LEU A O 1
ATOM 3662 N N . VAL A 1 466 ? 16.439 -20.792 -12.110 1.00 88.88 466 VAL A N 1
ATOM 3663 C CA . VAL A 1 466 ? 17.809 -20.445 -11.708 1.00 88.88 466 VAL A CA 1
ATOM 3664 C C . VAL A 1 466 ? 18.635 -20.006 -12.921 1.00 88.88 466 VAL A C 1
ATOM 3666 O O . VAL A 1 466 ? 19.248 -18.940 -12.874 1.00 88.88 466 VAL A O 1
ATOM 3669 N N . TYR A 1 467 ? 18.622 -20.768 -14.021 1.00 88.06 467 TYR A N 1
ATOM 3670 C CA . TYR A 1 467 ? 19.336 -20.389 -15.249 1.00 88.06 467 TYR A CA 1
ATOM 3671 C C . TYR A 1 467 ? 18.848 -19.057 -15.819 1.00 88.06 467 TYR A C 1
ATOM 3673 O O . TYR A 1 467 ? 19.660 -18.222 -16.212 1.00 88.06 467 TYR A O 1
ATOM 3681 N N . GLU A 1 468 ? 17.537 -18.825 -15.812 1.00 87.62 468 GLU A N 1
ATOM 3682 C CA . GLU A 1 468 ? 16.958 -17.571 -16.282 1.00 87.62 468 GLU A CA 1
ATOM 3683 C C . GLU A 1 468 ? 17.374 -16.359 -15.443 1.00 87.62 468 GLU A C 1
ATOM 3685 O O . GLU A 1 468 ? 17.615 -15.287 -16.005 1.00 87.62 468 GLU A O 1
ATOM 3690 N N . LEU A 1 469 ? 17.441 -16.506 -14.115 1.00 90.88 469 LEU A N 1
ATOM 3691 C CA . LEU A 1 469 ? 17.937 -15.460 -13.218 1.00 90.88 469 LEU A CA 1
ATOM 3692 C C . LEU A 1 469 ? 19.406 -15.155 -13.505 1.00 90.88 469 LEU A C 1
ATOM 3694 O O . LEU A 1 469 ? 19.767 -13.988 -13.659 1.00 90.88 469 LEU A O 1
ATOM 3698 N N . ILE A 1 470 ? 20.231 -16.195 -13.646 1.00 91.94 470 ILE A N 1
ATOM 3699 C CA . ILE A 1 470 ? 21.653 -16.049 -13.966 1.00 91.94 470 ILE A CA 1
ATOM 3700 C C . ILE A 1 470 ? 21.825 -15.289 -15.282 1.00 91.94 470 ILE A C 1
ATOM 3702 O O . ILE A 1 470 ? 22.504 -14.265 -15.315 1.00 91.94 470 ILE A O 1
ATOM 3706 N N . GLU A 1 471 ? 21.171 -15.738 -16.354 1.00 89.31 471 GLU A N 1
ATOM 3707 C CA . GLU A 1 471 ? 21.279 -15.117 -17.675 1.00 89.31 471 GLU A CA 1
ATOM 3708 C C . GLU A 1 471 ? 20.848 -13.642 -17.651 1.00 89.31 471 GLU A C 1
ATOM 3710 O O . GLU A 1 471 ? 21.526 -12.776 -18.213 1.00 89.31 471 GLU A O 1
ATOM 3715 N N . PHE A 1 472 ? 19.746 -13.339 -16.955 1.00 88.62 472 PHE A N 1
ATOM 3716 C CA . PHE A 1 472 ? 19.220 -11.981 -16.854 1.00 88.62 472 PHE A CA 1
ATOM 3717 C C . PHE A 1 472 ? 20.164 -11.042 -16.088 1.00 88.62 472 PHE A C 1
ATOM 3719 O O . PHE A 1 472 ? 20.346 -9.886 -16.484 1.00 88.62 472 PHE A O 1
ATOM 3726 N N . LEU A 1 473 ? 20.769 -11.535 -15.004 1.00 91.69 473 LEU A N 1
ATOM 3727 C CA . LEU A 1 473 ? 21.616 -10.752 -14.104 1.00 91.69 473 LEU A CA 1
ATOM 3728 C C . LEU A 1 473 ? 23.068 -10.632 -14.590 1.00 91.69 473 LEU A C 1
ATOM 3730 O O . LEU A 1 473 ? 23.723 -9.642 -14.275 1.00 91.69 473 LEU A O 1
ATOM 3734 N N . GLN A 1 474 ? 23.583 -11.571 -15.393 1.00 88.81 474 GLN A N 1
ATOM 3735 C CA . GLN A 1 474 ? 25.003 -11.657 -15.782 1.00 88.81 474 GLN A CA 1
ATOM 3736 C C . GLN A 1 474 ? 25.586 -10.354 -16.368 1.00 88.81 474 GLN A C 1
ATOM 3738 O O . GLN A 1 474 ? 26.775 -10.087 -16.218 1.00 88.81 474 GLN A O 1
ATOM 3743 N N . LYS A 1 475 ? 24.770 -9.541 -17.054 1.00 84.06 475 LYS A N 1
ATOM 3744 C CA . LYS A 1 475 ? 25.204 -8.315 -17.757 1.00 84.06 475 LYS A CA 1
ATOM 3745 C C . LYS A 1 475 ? 24.631 -7.025 -17.160 1.00 84.06 475 LYS A C 1
ATOM 3747 O O . LYS A 1 475 ? 24.646 -5.993 -17.826 1.00 84.06 475 LYS A O 1
ATOM 3752 N N . ARG A 1 476 ? 24.069 -7.079 -15.949 1.00 88.56 476 ARG A N 1
ATOM 3753 C CA . ARG A 1 476 ? 23.352 -5.954 -15.333 1.00 88.56 476 ARG A CA 1
ATOM 3754 C C . ARG A 1 476 ? 23.885 -5.664 -13.943 1.00 88.56 476 ARG A C 1
ATOM 3756 O O . ARG A 1 476 ? 24.125 -6.584 -13.167 1.00 88.56 476 ARG A O 1
ATOM 3763 N N . ARG A 1 477 ? 23.975 -4.384 -13.599 1.00 90.62 477 ARG A N 1
ATOM 3764 C CA . ARG A 1 477 ? 24.172 -3.964 -12.217 1.00 90.62 477 ARG 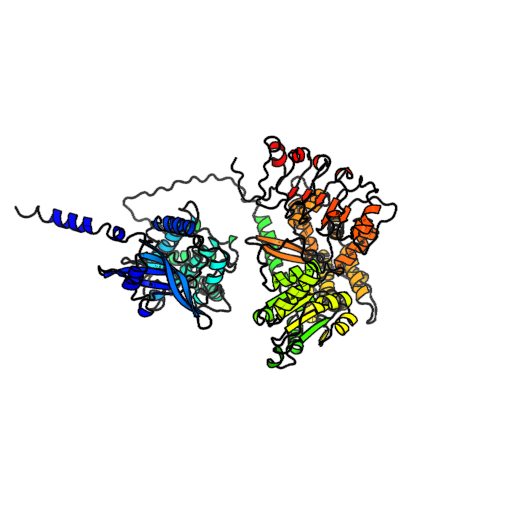A CA 1
ATOM 3765 C C . ARG A 1 477 ? 22.875 -4.197 -11.450 1.00 90.62 477 ARG A C 1
ATOM 3767 O O . ARG A 1 477 ? 21.844 -3.630 -11.826 1.00 90.62 477 ARG A O 1
ATOM 3774 N N . TYR A 1 478 ? 22.897 -5.040 -10.419 1.00 92.81 478 TYR A N 1
ATOM 3775 C CA . TYR A 1 478 ? 21.671 -5.461 -9.731 1.00 92.81 478 TYR A CA 1
ATOM 3776 C C . TYR A 1 478 ? 21.702 -5.242 -8.218 1.00 92.81 478 TYR A C 1
ATOM 3778 O O . TYR A 1 478 ? 22.749 -5.342 -7.579 1.00 92.81 478 TYR A O 1
ATOM 3786 N N . PHE A 1 479 ? 20.532 -4.955 -7.644 1.00 94.19 479 PHE A N 1
ATOM 3787 C CA . PHE A 1 479 ? 20.360 -4.790 -6.202 1.00 94.19 479 PHE A CA 1
ATOM 3788 C C . PHE A 1 479 ? 19.195 -5.627 -5.677 1.00 94.19 479 PHE A C 1
ATOM 3790 O O . PHE A 1 479 ? 18.037 -5.392 -6.017 1.00 94.19 479 PHE A O 1
ATOM 3797 N N . ILE A 1 480 ? 19.495 -6.620 -4.843 1.00 95.75 480 ILE A N 1
ATOM 3798 C CA . ILE A 1 480 ? 18.497 -7.565 -4.341 1.00 95.75 480 ILE A CA 1
ATOM 3799 C C . ILE A 1 480 ? 18.477 -7.543 -2.816 1.00 95.75 480 ILE A C 1
ATOM 3801 O O . ILE A 1 480 ? 19.514 -7.651 -2.169 1.00 95.75 480 ILE A O 1
ATOM 3805 N N . VAL A 1 481 ? 17.283 -7.439 -2.240 1.00 97.31 481 VAL A N 1
ATOM 3806 C CA . VAL A 1 481 ? 17.043 -7.655 -0.814 1.00 97.31 481 VAL A CA 1
ATOM 3807 C C . VAL A 1 481 ? 16.379 -9.013 -0.628 1.00 97.31 481 VAL A C 1
ATOM 3809 O O . VAL A 1 481 ? 15.359 -9.293 -1.259 1.00 97.31 481 VAL A O 1
ATOM 3812 N N . VAL A 1 482 ? 16.963 -9.844 0.233 1.00 96.25 482 VAL A N 1
ATOM 3813 C CA . VAL A 1 482 ? 16.440 -11.151 0.642 1.00 96.25 482 VAL A CA 1
ATOM 3814 C C . VAL A 1 482 ? 16.122 -11.094 2.134 1.00 96.25 482 VAL A C 1
ATOM 3816 O O . VAL A 1 482 ? 17.004 -11.191 2.987 1.00 96.25 482 VAL A O 1
ATOM 3819 N N . ASP A 1 483 ? 14.855 -10.871 2.442 1.00 94.06 483 ASP A N 1
ATOM 3820 C CA . ASP A 1 483 ? 14.370 -10.621 3.794 1.00 94.06 483 ASP A CA 1
ATOM 3821 C C . ASP A 1 483 ? 14.024 -11.925 4.533 1.00 94.06 483 ASP A C 1
ATOM 3823 O O . ASP A 1 483 ? 13.405 -12.817 3.961 1.00 94.06 483 ASP A O 1
ATOM 3827 N N . ASP A 1 484 ? 14.405 -11.991 5.808 1.00 90.12 484 ASP A N 1
ATOM 3828 C CA . ASP A 1 484 ? 14.090 -13.013 6.813 1.00 90.12 484 ASP A CA 1
ATOM 3829 C C . ASP A 1 484 ? 14.625 -14.426 6.508 1.00 90.12 484 ASP A C 1
ATOM 3831 O O . ASP A 1 484 ? 13.898 -15.410 6.456 1.00 90.12 484 ASP A O 1
ATOM 3835 N N . ILE A 1 485 ? 15.942 -14.557 6.325 1.00 91.94 485 ILE A N 1
ATOM 3836 C CA . ILE A 1 485 ? 16.597 -15.858 6.117 1.00 91.94 485 ILE A CA 1
ATOM 3837 C C . ILE A 1 485 ? 16.697 -16.632 7.441 1.00 91.94 485 ILE A C 1
ATOM 3839 O O . ILE A 1 485 ? 17.413 -16.222 8.361 1.00 91.94 485 ILE A O 1
ATOM 3843 N N . TRP A 1 486 ? 16.042 -17.795 7.498 1.00 87.06 486 TRP A N 1
ATOM 3844 C CA . TRP A 1 486 ? 16.030 -18.699 8.659 1.00 87.06 486 TRP A CA 1
ATOM 3845 C C . TRP A 1 486 ? 17.106 -19.784 8.617 1.00 87.06 486 TRP A C 1
ATOM 3847 O O . TRP A 1 486 ? 17.605 -20.196 9.660 1.00 87.06 486 TRP A O 1
ATOM 3857 N N . ASP A 1 487 ? 17.462 -20.257 7.424 1.00 87.81 487 ASP A N 1
ATOM 3858 C CA . ASP A 1 487 ? 18.356 -21.400 7.253 1.00 87.81 487 ASP A CA 1
ATOM 3859 C C . ASP A 1 487 ? 19.420 -21.103 6.192 1.00 87.81 487 ASP A C 1
ATOM 3861 O O . ASP A 1 487 ? 19.152 -20.524 5.133 1.00 87.81 487 ASP A O 1
ATOM 3865 N N . ILE A 1 488 ? 20.657 -21.507 6.475 1.00 93.06 488 ILE A N 1
ATOM 3866 C CA . ILE A 1 488 ? 21.780 -21.287 5.569 1.00 93.06 488 ILE A CA 1
ATOM 3867 C C . ILE A 1 488 ? 21.676 -22.113 4.277 1.00 93.06 488 ILE A C 1
ATOM 3869 O O . ILE A 1 488 ? 22.177 -21.690 3.236 1.00 93.06 488 ILE A O 1
ATOM 3873 N N . SER A 1 489 ? 21.026 -23.276 4.310 1.00 89.88 489 SER A N 1
ATOM 3874 C CA . SER A 1 489 ? 20.754 -24.101 3.127 1.00 89.88 489 SER A CA 1
ATOM 3875 C C . SER A 1 489 ? 19.865 -23.362 2.126 1.00 89.88 489 SER A C 1
ATOM 3877 O O . SER A 1 489 ? 20.189 -23.327 0.939 1.00 89.88 489 SER A O 1
ATOM 3879 N N . VAL A 1 490 ? 18.831 -22.666 2.608 1.00 90.56 490 VAL A N 1
ATOM 3880 C CA . VAL A 1 490 ? 17.957 -21.817 1.788 1.00 90.56 490 VAL A CA 1
ATOM 3881 C C . VAL A 1 490 ? 18.760 -20.696 1.136 1.00 90.56 490 VAL A C 1
ATOM 3883 O O . VAL A 1 490 ? 18.663 -20.489 -0.074 1.00 90.56 490 VAL A O 1
ATOM 3886 N N . TRP A 1 491 ? 19.615 -20.007 1.899 1.00 94.62 491 TRP A N 1
ATOM 3887 C CA . TRP A 1 491 ? 20.497 -18.991 1.322 1.00 94.62 491 TRP A CA 1
ATOM 3888 C C . TRP A 1 491 ? 21.406 -19.566 0.235 1.00 94.62 491 TRP A C 1
ATOM 3890 O O . TRP A 1 491 ? 21.536 -18.952 -0.819 1.00 94.62 491 TRP A O 1
ATOM 3900 N N . LYS A 1 492 ? 22.009 -20.743 0.449 1.00 93.12 492 LYS A N 1
ATOM 3901 C CA . LYS A 1 492 ? 22.855 -21.394 -0.564 1.00 93.12 492 LYS A CA 1
ATOM 3902 C C . LYS A 1 492 ? 22.082 -21.641 -1.861 1.00 93.12 492 LYS A C 1
ATOM 3904 O O . LYS A 1 492 ? 22.615 -21.350 -2.928 1.00 93.12 492 LYS A O 1
ATOM 3909 N N . MET A 1 493 ? 20.826 -22.084 -1.777 1.00 91.44 493 MET A N 1
ATOM 3910 C CA . MET A 1 493 ? 19.964 -22.258 -2.952 1.00 91.44 493 MET A CA 1
ATOM 3911 C C . MET A 1 493 ? 19.671 -20.928 -3.656 1.00 91.44 493 MET A C 1
ATOM 3913 O O . MET A 1 493 ? 19.806 -20.842 -4.874 1.00 91.44 493 MET A O 1
ATOM 3917 N N . ILE A 1 494 ? 19.330 -19.870 -2.909 1.00 94.69 494 ILE A N 1
ATOM 3918 C CA . ILE A 1 494 ? 19.107 -18.530 -3.479 1.00 94.69 494 ILE A CA 1
ATOM 3919 C C . ILE A 1 494 ? 20.386 -18.012 -4.144 1.00 94.69 494 ILE A C 1
ATOM 3921 O O . ILE A 1 494 ? 20.359 -17.514 -5.268 1.00 94.69 494 ILE A O 1
ATOM 3925 N N . ARG A 1 495 ? 21.527 -18.168 -3.471 1.00 94.12 495 ARG A N 1
ATOM 3926 C CA . ARG A 1 495 ? 22.833 -17.691 -3.920 1.00 94.12 495 ARG A CA 1
ATOM 3927 C C . ARG A 1 495 ? 23.278 -18.342 -5.228 1.00 94.12 495 ARG A C 1
ATOM 3929 O O . ARG A 1 495 ? 23.981 -17.677 -5.991 1.00 94.12 495 ARG A O 1
ATOM 3936 N N . CYS A 1 496 ? 22.860 -19.578 -5.512 1.00 91.88 496 CYS A N 1
ATOM 3937 C CA . CYS A 1 496 ? 23.096 -20.238 -6.800 1.00 91.88 496 CYS A CA 1
ATOM 3938 C C . CYS A 1 496 ? 22.452 -19.497 -7.982 1.00 91.88 496 CYS A C 1
ATOM 3940 O O . CYS A 1 496 ? 22.979 -19.578 -9.084 1.00 91.88 496 CYS A O 1
ATOM 3942 N N . ALA A 1 497 ? 21.361 -18.757 -7.765 1.00 92.25 497 ALA A N 1
ATOM 3943 C CA . ALA A 1 497 ? 20.670 -17.999 -8.810 1.00 92.25 497 ALA A CA 1
ATOM 3944 C C . ALA A 1 497 ? 21.214 -16.574 -9.021 1.00 92.25 497 ALA A C 1
ATOM 3946 O O . ALA A 1 497 ? 20.767 -15.878 -9.930 1.00 92.25 497 ALA A O 1
ATOM 3947 N N . LEU A 1 498 ? 22.161 -16.120 -8.190 1.00 93.69 498 LEU A N 1
ATOM 3948 C CA . LEU A 1 498 ? 22.665 -14.743 -8.185 1.00 93.69 498 LEU A CA 1
ATOM 3949 C C . LEU A 1 498 ? 24.135 -14.703 -8.647 1.00 93.69 498 LEU A C 1
ATOM 3951 O O . LEU A 1 498 ? 25.034 -14.962 -7.841 1.00 93.69 498 LEU A O 1
ATOM 3955 N N . PRO A 1 499 ? 24.421 -14.425 -9.931 1.00 90.06 499 PRO A N 1
ATOM 3956 C CA . PRO A 1 499 ? 25.771 -14.524 -10.474 1.00 90.06 499 PRO A CA 1
ATOM 3957 C C . PRO A 1 499 ? 26.650 -13.340 -10.073 1.00 90.06 499 PRO A C 1
ATOM 3959 O O . PRO A 1 499 ? 26.243 -12.186 -10.138 1.00 90.06 499 PRO A O 1
ATOM 3962 N N . THR A 1 500 ? 27.916 -13.612 -9.763 1.00 85.69 500 THR A N 1
ATOM 3963 C CA . THR A 1 500 ? 28.932 -12.553 -9.719 1.00 85.69 500 THR A CA 1
ATOM 3964 C C . THR A 1 500 ? 29.161 -12.014 -11.126 1.00 85.69 500 THR A C 1
ATOM 3966 O O . THR A 1 500 ? 29.342 -12.802 -12.056 1.00 85.69 500 THR A O 1
ATOM 3969 N N . ASN A 1 501 ? 29.185 -10.694 -11.294 1.00 79.25 501 ASN A N 1
ATOM 3970 C CA . ASN A 1 501 ? 29.430 -10.068 -12.588 1.00 79.25 501 ASN A CA 1
ATOM 3971 C C . ASN A 1 501 ? 30.318 -8.819 -12.465 1.00 79.25 501 ASN A C 1
ATOM 3973 O O . ASN A 1 501 ? 30.525 -8.292 -11.374 1.00 79.25 501 ASN A O 1
ATOM 3977 N N . ASN A 1 502 ? 30.807 -8.339 -13.610 1.00 72.06 502 ASN A N 1
ATOM 3978 C CA . ASN A 1 502 ? 31.635 -7.130 -13.693 1.00 72.06 502 ASN A CA 1
ATOM 3979 C C . ASN A 1 502 ? 30.804 -5.834 -13.653 1.00 72.06 502 ASN A C 1
ATOM 3981 O O . ASN A 1 502 ? 31.376 -4.753 -13.619 1.00 72.06 502 ASN A O 1
ATOM 3985 N N . GLY A 1 503 ? 29.469 -5.930 -13.707 1.00 70.62 503 GLY A N 1
ATOM 3986 C CA . GLY A 1 503 ? 28.563 -4.781 -13.630 1.00 70.62 503 GLY A CA 1
ATOM 3987 C C . GLY A 1 503 ? 28.325 -4.283 -12.201 1.00 70.62 503 GLY A C 1
ATOM 3988 O O . GLY A 1 503 ? 27.741 -3.217 -12.028 1.00 70.62 503 GLY A O 1
ATOM 3989 N N . GLY A 1 504 ? 28.769 -5.040 -11.193 1.00 85.44 504 GLY A N 1
ATOM 3990 C CA . GLY A 1 504 ? 28.581 -4.743 -9.777 1.00 85.44 504 GLY A CA 1
ATOM 3991 C C . GLY A 1 504 ? 27.219 -5.208 -9.257 1.00 85.44 504 GLY A C 1
ATOM 3992 O O . GLY A 1 504 ? 26.210 -5.208 -9.964 1.00 85.44 504 GLY A O 1
ATOM 3993 N N . TYR A 1 505 ? 27.165 -5.606 -7.989 1.00 90.38 505 TYR A N 1
ATOM 3994 C CA . TYR A 1 505 ? 25.912 -5.989 -7.346 1.00 90.38 505 TYR A CA 1
ATOM 3995 C C . TYR A 1 505 ? 25.897 -5.628 -5.870 1.00 90.38 505 TYR A C 1
ATOM 3997 O O . TYR A 1 505 ? 26.935 -5.620 -5.218 1.00 90.38 505 TYR A O 1
ATOM 4005 N N . ILE A 1 506 ? 24.703 -5.400 -5.328 1.00 92.38 506 ILE A N 1
ATOM 4006 C CA . ILE A 1 506 ? 24.482 -5.398 -3.883 1.00 92.38 506 ILE A CA 1
ATOM 4007 C C . ILE A 1 506 ? 23.428 -6.440 -3.551 1.00 92.38 506 ILE A C 1
ATOM 4009 O O . ILE A 1 506 ? 22.360 -6.480 -4.161 1.00 92.38 506 ILE A O 1
ATOM 4013 N N . ILE A 1 507 ? 23.721 -7.278 -2.563 1.00 95.06 507 ILE A N 1
ATOM 4014 C CA . ILE A 1 507 ? 22.726 -8.151 -1.955 1.00 95.06 507 ILE A CA 1
ATOM 4015 C C . ILE A 1 507 ? 22.637 -7.812 -0.473 1.00 95.06 507 ILE A C 1
ATOM 4017 O O . ILE A 1 507 ? 23.626 -7.921 0.249 1.00 95.06 507 ILE A O 1
ATOM 4021 N N . ILE A 1 508 ? 21.455 -7.403 -0.021 1.00 96.62 508 ILE A N 1
ATOM 4022 C CA . ILE A 1 508 ? 21.174 -7.225 1.404 1.00 96.62 508 ILE A CA 1
ATOM 4023 C C . ILE A 1 508 ? 20.355 -8.415 1.871 1.00 96.62 508 ILE A C 1
ATOM 4025 O O . ILE A 1 508 ? 19.322 -8.721 1.283 1.00 96.62 508 ILE A O 1
ATOM 4029 N N . THR A 1 509 ? 20.791 -9.071 2.936 1.00 96.94 509 THR A N 1
ATOM 4030 C CA . THR A 1 509 ? 19.992 -10.103 3.600 1.00 96.94 509 THR A CA 1
ATOM 4031 C C . THR A 1 509 ? 19.546 -9.612 4.971 1.00 96.94 509 THR A C 1
ATOM 4033 O O . THR A 1 509 ? 20.219 -8.781 5.582 1.00 96.94 509 THR A O 1
ATOM 4036 N N . THR A 1 510 ? 18.418 -10.101 5.484 1.00 96.06 510 THR A N 1
ATOM 4037 C CA . THR A 1 510 ? 18.052 -9.894 6.894 1.00 96.06 510 THR A CA 1
ATOM 4038 C C . THR A 1 510 ? 17.897 -11.242 7.591 1.00 96.06 510 THR A C 1
ATOM 4040 O O . THR A 1 510 ? 17.431 -12.212 6.998 1.00 96.06 510 THR A O 1
ATOM 4043 N N . THR A 1 511 ? 18.329 -11.339 8.849 1.00 93.31 511 THR A N 1
ATOM 4044 C CA . THR A 1 511 ? 18.155 -12.559 9.650 1.00 93.31 511 THR A CA 1
ATOM 4045 C C . THR A 1 511 ? 18.169 -12.257 11.145 1.00 93.31 511 THR A C 1
ATOM 4047 O O . THR A 1 511 ? 18.729 -11.258 11.606 1.00 93.31 511 THR A O 1
ATOM 4050 N N . ARG A 1 512 ? 17.525 -13.120 11.931 1.00 89.75 512 ARG A N 1
ATOM 4051 C CA . ARG A 1 512 ? 17.604 -13.108 13.401 1.00 89.75 512 ARG A CA 1
ATOM 4052 C C . ARG A 1 512 ? 18.780 -13.922 13.927 1.00 89.75 512 ARG A C 1
ATOM 4054 O O . ARG A 1 512 ? 19.160 -13.761 15.081 1.00 89.75 512 ARG A O 1
ATOM 4061 N N . ILE A 1 513 ? 19.352 -14.783 13.089 1.00 89.19 513 ILE A N 1
ATOM 4062 C CA . ILE A 1 513 ? 20.301 -15.807 13.506 1.00 89.19 513 ILE A CA 1
ATOM 4063 C C . ILE A 1 513 ? 21.706 -15.341 13.141 1.00 89.19 513 ILE A C 1
ATOM 4065 O O . ILE A 1 513 ? 22.067 -15.233 11.969 1.00 89.19 513 ILE A O 1
ATOM 4069 N N . PHE A 1 514 ? 22.515 -15.066 14.163 1.00 89.31 514 PHE A N 1
ATOM 4070 C CA . PHE A 1 514 ? 23.872 -14.558 13.976 1.00 89.31 514 PHE A CA 1
ATOM 4071 C C . PHE A 1 514 ? 24.755 -15.503 13.156 1.00 89.31 514 PHE A C 1
ATOM 4073 O O . PHE A 1 514 ? 25.467 -15.058 12.256 1.00 89.31 514 PHE A O 1
ATOM 4080 N N . ASP A 1 515 ? 24.633 -16.809 13.386 1.00 90.44 515 ASP A N 1
ATOM 4081 C CA . ASP A 1 515 ? 25.388 -17.812 12.636 1.00 90.44 515 ASP A CA 1
ATOM 4082 C C . ASP A 1 515 ? 24.994 -17.876 11.157 1.00 90.44 515 ASP A C 1
ATOM 4084 O O . ASP A 1 515 ? 25.850 -18.146 10.314 1.00 90.44 515 ASP A O 1
ATOM 4088 N N . VAL A 1 516 ? 23.732 -17.584 10.818 1.00 92.25 516 VAL A N 1
ATOM 4089 C CA . VAL A 1 516 ? 23.285 -17.478 9.421 1.00 92.25 516 VAL A CA 1
ATOM 4090 C C . VAL A 1 516 ? 23.917 -16.247 8.776 1.00 92.25 516 VAL A C 1
ATOM 4092 O O . VAL A 1 516 ? 24.533 -16.382 7.723 1.00 92.25 516 VAL A O 1
ATOM 4095 N N . ALA A 1 517 ? 23.866 -15.076 9.423 1.00 93.25 517 ALA A N 1
ATOM 4096 C CA . ALA A 1 517 ? 24.496 -13.852 8.908 1.00 93.25 517 ALA A CA 1
ATOM 4097 C C . ALA A 1 517 ? 26.004 -14.028 8.658 1.00 93.25 517 ALA A C 1
ATOM 4099 O O . ALA A 1 517 ? 26.526 -13.569 7.644 1.00 93.25 517 ALA A O 1
ATOM 4100 N N . LYS A 1 518 ? 26.701 -14.738 9.553 1.00 90.88 518 LYS A N 1
ATOM 4101 C CA . LYS A 1 518 ? 28.130 -15.042 9.403 1.00 90.88 518 LYS A CA 1
ATOM 4102 C C . LYS A 1 518 ? 28.406 -15.966 8.212 1.00 90.88 518 LYS A C 1
ATOM 4104 O O . LYS A 1 518 ? 29.390 -15.775 7.504 1.00 90.88 518 LYS A O 1
ATOM 4109 N N . GLN A 1 519 ? 27.550 -16.962 7.991 1.00 92.75 519 GLN A N 1
ATOM 4110 C CA . GLN A 1 519 ? 27.715 -17.940 6.912 1.00 92.75 519 GLN A CA 1
ATOM 4111 C C . GLN A 1 519 ? 27.233 -17.446 5.542 1.00 92.75 519 GLN A C 1
ATOM 4113 O O . GLN A 1 519 ? 27.686 -17.972 4.527 1.00 92.75 519 GLN A O 1
ATOM 4118 N N . VAL A 1 520 ? 26.343 -16.447 5.488 1.00 91.75 520 VAL A N 1
ATOM 4119 C CA . VAL A 1 520 ? 25.915 -15.800 4.233 1.00 91.75 520 VAL A CA 1
ATOM 4120 C C . VAL A 1 520 ? 27.118 -15.253 3.453 1.00 91.75 520 VAL A C 1
ATOM 4122 O O . VAL A 1 520 ? 27.135 -15.320 2.220 1.00 91.75 520 VAL A O 1
ATOM 4125 N N . GLY A 1 521 ? 28.144 -14.797 4.179 1.00 80.62 521 GLY A N 1
ATOM 4126 C CA . GLY A 1 521 ? 29.358 -14.197 3.636 1.00 80.62 521 GLY A CA 1
ATOM 4127 C C . GLY A 1 521 ? 29.208 -12.693 3.391 1.00 80.62 521 GLY A C 1
ATOM 4128 O O . GLY A 1 521 ? 28.102 -12.167 3.283 1.00 80.62 521 GLY A O 1
ATOM 4129 N N . GLY A 1 522 ? 30.339 -11.992 3.307 1.00 86.69 522 GLY A N 1
ATOM 4130 C CA . GLY A 1 522 ? 30.374 -10.530 3.215 1.00 86.69 522 GLY A CA 1
ATOM 4131 C C . GLY A 1 522 ? 30.360 -9.843 4.583 1.00 86.69 522 GLY A C 1
ATOM 4132 O O . GLY A 1 522 ? 30.740 -10.434 5.594 1.00 86.69 522 GLY A O 1
ATOM 4133 N N . ALA A 1 523 ? 29.957 -8.574 4.605 1.00 90.62 523 ALA A N 1
ATOM 4134 C CA . ALA A 1 523 ? 29.852 -7.804 5.840 1.00 90.62 523 ALA A CA 1
ATOM 4135 C C . ALA A 1 523 ? 28.522 -8.099 6.548 1.00 90.62 523 ALA A C 1
ATOM 4137 O O . ALA A 1 523 ? 27.536 -8.487 5.920 1.00 90.62 523 ALA A O 1
ATOM 4138 N N . TYR A 1 524 ? 28.456 -7.864 7.855 1.00 91.56 524 TYR A N 1
ATOM 4139 C CA . TYR A 1 524 ? 27.184 -7.856 8.567 1.00 91.56 524 TYR A CA 1
ATOM 4140 C C . TYR A 1 524 ? 27.053 -6.606 9.430 1.00 91.56 524 TYR A C 1
ATOM 4142 O O . TYR A 1 524 ? 28.015 -6.128 10.028 1.00 91.56 524 TYR A O 1
ATOM 4150 N N . TYR A 1 525 ? 25.833 -6.088 9.498 1.00 93.81 525 TYR A N 1
ATOM 4151 C CA . TYR A 1 525 ? 25.446 -4.975 10.342 1.00 93.81 525 TYR A CA 1
ATOM 4152 C C . TYR A 1 525 ? 24.597 -5.503 11.493 1.00 93.81 525 TYR A C 1
ATOM 4154 O O . TYR A 1 525 ? 23.479 -5.982 11.287 1.00 93.81 525 TYR A O 1
ATOM 4162 N N . LYS A 1 526 ? 25.136 -5.428 12.713 1.00 93.31 526 LYS A N 1
ATOM 4163 C CA . LYS A 1 526 ? 24.377 -5.742 13.923 1.00 93.31 526 LYS A CA 1
ATOM 4164 C C . LYS A 1 526 ? 23.488 -4.548 14.256 1.00 93.31 526 LYS A C 1
ATOM 4166 O O . LYS A 1 526 ? 23.989 -3.516 14.692 1.00 93.31 526 LYS A O 1
ATOM 4171 N N . MET A 1 527 ? 22.186 -4.698 14.035 1.00 90.19 527 MET A N 1
ATOM 4172 C CA . MET A 1 527 ? 21.218 -3.632 14.264 1.00 90.19 527 MET A CA 1
ATOM 4173 C C . MET A 1 527 ? 21.154 -3.295 15.763 1.00 90.19 527 MET A C 1
ATOM 4175 O O . MET A 1 527 ? 20.918 -4.206 16.565 1.00 90.19 527 MET A O 1
ATOM 4179 N N . PRO A 1 528 ? 21.382 -2.028 16.154 1.00 88.62 528 PRO A N 1
ATOM 4180 C CA . PRO A 1 528 ? 21.307 -1.616 17.547 1.00 88.62 528 PRO A CA 1
ATOM 4181 C C . PRO A 1 528 ? 19.854 -1.563 18.027 1.00 88.62 528 PRO A C 1
ATOM 4183 O O . PRO A 1 528 ? 18.920 -1.401 17.237 1.00 88.62 528 PRO A O 1
ATOM 4186 N N . ASN A 1 529 ? 19.675 -1.671 19.341 1.00 89.31 529 ASN A N 1
ATOM 4187 C CA . ASN A 1 529 ? 18.389 -1.397 19.972 1.00 89.31 529 ASN A CA 1
ATOM 4188 C C . ASN A 1 529 ? 18.100 0.109 19.920 1.00 89.31 529 ASN A C 1
ATOM 4190 O O . ASN A 1 529 ? 19.013 0.933 19.831 1.00 89.31 529 ASN A O 1
ATOM 4194 N N . LEU A 1 530 ? 16.823 0.471 20.004 1.00 89.44 530 LEU A N 1
ATOM 4195 C CA . LEU A 1 530 ? 16.395 1.861 20.006 1.00 89.44 530 LEU A CA 1
ATOM 4196 C C . LEU A 1 530 ? 16.903 2.562 21.274 1.00 89.44 530 LEU A C 1
ATOM 4198 O O . LEU A 1 530 ? 16.753 2.041 22.382 1.00 89.44 530 LEU A O 1
ATOM 4202 N N . CYS A 1 531 ? 17.485 3.755 21.129 1.00 89.25 531 CYS A N 1
ATOM 4203 C CA . CYS A 1 531 ? 17.923 4.534 22.285 1.00 89.25 531 CYS A CA 1
ATOM 4204 C C . CYS A 1 531 ? 16.728 4.919 23.171 1.00 89.25 531 CYS A C 1
ATOM 4206 O O . CYS A 1 531 ? 15.571 4.928 22.732 1.00 89.25 531 CYS A O 1
ATOM 4208 N N . ILE A 1 532 ? 16.995 5.255 24.434 1.00 88.06 532 ILE A N 1
ATOM 4209 C CA . ILE A 1 532 ? 15.927 5.562 25.390 1.00 88.06 532 ILE A CA 1
ATOM 4210 C C . ILE A 1 532 ? 15.094 6.778 24.959 1.00 88.06 532 ILE A C 1
ATOM 4212 O O . ILE A 1 532 ? 13.877 6.755 25.128 1.00 88.06 532 ILE A O 1
ATOM 4216 N N . GLN A 1 533 ? 15.698 7.803 24.336 1.00 87.19 533 GLN A N 1
ATOM 4217 C CA . GLN A 1 533 ? 14.941 8.962 23.843 1.00 87.19 533 GLN A CA 1
ATOM 4218 C C . GLN A 1 533 ? 13.930 8.547 22.768 1.00 87.19 533 GLN A C 1
ATOM 4220 O O . GLN A 1 533 ? 12.740 8.819 22.903 1.00 87.19 533 GLN A O 1
ATOM 4225 N N . ASN A 1 534 ? 14.378 7.818 21.747 1.00 88.06 534 ASN A N 1
ATOM 4226 C CA . ASN A 1 534 ? 13.509 7.339 20.673 1.00 88.06 534 ASN A CA 1
ATOM 4227 C C . ASN A 1 534 ? 12.461 6.334 21.184 1.00 88.06 534 ASN A C 1
ATOM 4229 O O . ASN A 1 534 ? 11.316 6.344 20.733 1.00 88.06 534 ASN A O 1
ATOM 4233 N N . SER A 1 535 ? 12.818 5.519 22.181 1.00 90.56 535 SER A N 1
ATOM 4234 C CA . SER A 1 535 ? 11.889 4.604 22.853 1.00 90.56 535 SER A CA 1
ATOM 4235 C C . SER A 1 535 ? 10.762 5.351 23.569 1.00 90.56 535 SER A C 1
ATOM 4237 O O . SER A 1 535 ? 9.602 4.961 23.441 1.00 90.56 535 SER A O 1
ATOM 4239 N N . ARG A 1 536 ? 11.073 6.460 24.258 1.00 87.75 536 ARG A N 1
ATOM 4240 C CA . ARG A 1 536 ? 10.069 7.341 24.882 1.00 87.75 536 ARG A CA 1
ATOM 4241 C C . ARG A 1 536 ? 9.137 7.956 23.850 1.00 87.75 536 ARG A C 1
ATOM 4243 O O . ARG A 1 536 ? 7.928 7.949 24.061 1.00 87.75 536 ARG A O 1
ATOM 4250 N N . VAL A 1 537 ? 9.677 8.452 22.734 1.00 85.44 537 VAL A N 1
ATOM 4251 C CA . VAL A 1 537 ? 8.863 9.031 21.653 1.00 85.44 537 VAL A CA 1
ATOM 4252 C C . VAL A 1 537 ? 7.892 7.982 21.106 1.00 85.44 537 VAL A C 1
ATOM 4254 O O . VAL A 1 537 ? 6.692 8.243 21.031 1.00 85.44 537 VAL A O 1
ATOM 4257 N N . LEU A 1 538 ? 8.379 6.773 20.802 1.00 86.50 538 LEU A N 1
ATOM 4258 C CA . LEU A 1 538 ? 7.548 5.679 20.291 1.00 86.50 538 LEU A CA 1
ATOM 4259 C C . LEU A 1 538 ? 6.455 5.263 21.292 1.00 86.50 538 LEU A C 1
ATOM 4261 O O . LEU A 1 538 ? 5.307 5.052 20.902 1.00 86.50 538 LEU A O 1
ATOM 4265 N N . PHE A 1 539 ? 6.800 5.177 22.577 1.00 88.50 539 PHE A N 1
ATOM 4266 C CA . PHE A 1 539 ? 5.885 4.802 23.656 1.00 88.50 539 PHE A CA 1
ATOM 4267 C C . PHE A 1 539 ? 4.806 5.863 23.910 1.00 88.50 539 PHE A C 1
ATOM 4269 O O . PHE A 1 539 ? 3.613 5.553 23.909 1.00 88.50 539 PHE A O 1
ATOM 4276 N N . ASN A 1 540 ? 5.205 7.126 24.080 1.00 82.44 540 ASN A N 1
ATOM 4277 C CA . ASN A 1 540 ? 4.293 8.217 24.421 1.00 82.44 540 ASN A CA 1
ATOM 4278 C C . ASN A 1 540 ? 3.328 8.533 23.280 1.00 82.44 540 ASN A C 1
ATOM 4280 O O . ASN A 1 540 ? 2.135 8.709 23.534 1.00 82.44 540 ASN A O 1
ATOM 4284 N N . ARG A 1 541 ? 3.805 8.520 22.026 1.00 78.50 541 ARG A N 1
ATOM 4285 C CA . ARG A 1 541 ? 2.969 8.797 20.846 1.00 78.50 541 ARG A CA 1
ATOM 4286 C C . ARG A 1 541 ? 1.748 7.882 20.785 1.00 78.50 541 ARG A C 1
ATOM 4288 O O . ARG A 1 541 ? 0.672 8.315 20.382 1.00 78.50 541 ARG A O 1
ATOM 4295 N N . ARG A 1 542 ? 1.903 6.624 21.205 1.00 76.12 542 ARG A N 1
ATOM 4296 C CA . ARG A 1 542 ? 0.839 5.616 21.144 1.00 76.12 542 ARG A CA 1
ATOM 4297 C C . ARG A 1 542 ? -0.165 5.716 22.293 1.00 76.12 542 ARG A C 1
ATOM 4299 O O . ARG A 1 542 ? -1.337 5.419 22.087 1.00 76.12 542 ARG A O 1
ATOM 4306 N N . ILE A 1 543 ? 0.273 6.145 23.478 1.00 77.44 543 ILE A N 1
ATOM 4307 C CA . ILE A 1 543 ? -0.579 6.240 24.676 1.00 77.44 543 ILE A CA 1
ATOM 4308 C C . ILE A 1 543 ? -1.266 7.607 24.780 1.00 77.44 543 ILE A C 1
ATOM 4310 O O . ILE A 1 543 ? -2.460 7.674 25.070 1.00 77.44 543 ILE A O 1
ATOM 4314 N N . PHE A 1 544 ? -0.518 8.693 24.573 1.00 71.12 544 PHE A N 1
ATOM 4315 C CA . PHE A 1 544 ? -0.948 10.064 24.872 1.00 71.12 544 PHE A CA 1
ATOM 4316 C C . PHE A 1 544 ? -1.181 10.924 23.616 1.00 71.12 544 PHE A C 1
ATOM 4318 O O . PHE A 1 544 ? -1.759 12.009 23.709 1.00 71.12 544 PHE A O 1
ATOM 4325 N N . GLY A 1 545 ? -0.777 10.452 22.431 1.00 64.06 545 GLY A N 1
ATOM 4326 C CA . GLY A 1 545 ? -0.758 11.263 21.211 1.00 64.06 545 GLY A CA 1
ATOM 4327 C C . GLY A 1 545 ? 0.376 12.299 21.231 1.00 64.06 545 GLY A C 1
ATOM 4328 O O . GLY A 1 545 ? 1.444 12.029 21.768 1.00 64.06 545 GLY A O 1
ATOM 4329 N N . ILE A 1 546 ? 0.150 13.483 20.642 1.00 49.06 546 ILE A N 1
ATOM 4330 C CA . ILE A 1 546 ? 1.129 14.598 20.565 1.00 49.06 546 ILE A CA 1
ATOM 4331 C C . ILE A 1 546 ? 1.109 15.476 21.842 1.00 49.06 546 ILE A C 1
ATOM 4333 O O . ILE A 1 546 ? 1.833 16.458 21.948 1.00 49.06 546 ILE A O 1
ATOM 4337 N N . LYS A 1 547 ? 0.267 15.163 22.834 1.00 50.12 547 LYS A N 1
ATOM 4338 C CA . LYS A 1 547 ? 0.146 15.977 24.052 1.00 50.12 547 LYS A CA 1
ATOM 4339 C C . LYS A 1 547 ? 1.130 15.503 25.121 1.00 50.12 547 LYS A C 1
ATOM 4341 O O . LYS A 1 547 ? 1.168 14.314 25.436 1.00 50.12 547 LYS A O 1
ATOM 4346 N N . ASP A 1 548 ? 1.874 16.444 25.699 1.00 52.69 548 ASP A N 1
ATOM 4347 C CA . ASP A 1 548 ? 2.746 16.180 26.843 1.00 52.69 548 ASP A CA 1
ATOM 4348 C C . ASP A 1 548 ? 1.948 15.709 28.065 1.00 52.69 548 ASP A C 1
ATOM 4350 O O . ASP A 1 548 ? 0.784 16.063 28.273 1.00 52.69 548 ASP A O 1
ATOM 4354 N N . THR A 1 549 ? 2.572 14.841 28.862 1.00 55.19 549 THR A N 1
ATOM 4355 C CA . THR A 1 549 ? 1.926 14.200 30.011 1.00 55.19 549 THR A CA 1
ATOM 4356 C C . THR A 1 549 ? 2.280 14.938 31.303 1.00 55.19 549 THR A C 1
ATOM 4358 O O . THR A 1 549 ? 3.351 14.724 31.858 1.00 55.19 549 THR A O 1
ATOM 4361 N N . ASP A 1 550 ? 1.347 15.710 31.865 1.00 55.47 550 ASP A N 1
ATOM 4362 C CA . ASP A 1 550 ? 1.540 16.458 33.128 1.00 55.47 550 ASP A CA 1
ATOM 4363 C C . ASP A 1 550 ? 1.575 15.576 34.406 1.00 55.47 550 ASP A C 1
ATOM 4365 O O . ASP A 1 550 ? 1.488 16.065 35.534 1.00 55.47 550 ASP A O 1
ATOM 4369 N N . LYS A 1 551 ? 1.672 14.243 34.276 1.00 67.00 551 LYS A N 1
ATOM 4370 C CA . LYS A 1 551 ? 1.611 13.289 35.401 1.00 67.00 551 LYS A CA 1
ATOM 4371 C C . LYS A 1 551 ? 2.986 12.700 35.717 1.00 67.00 551 LYS A C 1
ATOM 4373 O O . LYS A 1 551 ? 3.287 11.578 35.310 1.00 67.00 551 LYS A O 1
ATOM 4378 N N . TYR A 1 552 ? 3.773 13.411 36.526 1.00 64.44 552 TYR A N 1
ATOM 4379 C CA . TYR A 1 552 ? 5.116 13.005 36.983 1.00 64.44 552 TYR A CA 1
ATOM 4380 C C . TYR A 1 552 ? 5.237 11.539 37.442 1.00 64.44 552 TYR A C 1
ATOM 4382 O O . TYR A 1 552 ? 6.227 10.872 37.149 1.00 64.44 552 TYR A O 1
ATOM 4390 N N . GLU A 1 553 ? 4.232 10.992 38.130 1.00 66.19 553 GLU A N 1
ATOM 4391 C CA . GLU A 1 553 ? 4.287 9.605 38.611 1.00 66.19 553 GLU A CA 1
ATOM 4392 C C . GLU A 1 553 ? 4.183 8.551 37.494 1.00 66.19 553 GLU A C 1
ATOM 4394 O O . GLU A 1 553 ? 4.766 7.472 37.616 1.00 66.19 553 GLU A O 1
ATOM 4399 N N . LEU A 1 554 ? 3.457 8.843 36.406 1.00 77.00 554 LEU A N 1
ATOM 4400 C CA . LEU A 1 554 ? 3.382 7.948 35.244 1.00 77.00 554 LEU A CA 1
ATOM 4401 C C . LEU A 1 554 ? 4.678 7.987 34.433 1.00 77.00 554 LEU A C 1
ATOM 4403 O O . LEU A 1 554 ? 5.049 6.967 33.860 1.00 77.00 554 LEU A O 1
ATOM 4407 N N . ILE A 1 555 ? 5.395 9.116 34.455 1.00 78.75 555 ILE A N 1
ATOM 4408 C CA . ILE A 1 555 ? 6.707 9.253 33.815 1.00 78.75 555 ILE A CA 1
ATOM 4409 C C . ILE A 1 555 ? 7.693 8.256 34.436 1.00 78.75 555 ILE A C 1
ATOM 4411 O O . ILE A 1 555 ? 8.261 7.436 33.723 1.00 78.75 555 ILE A O 1
ATOM 4415 N N . ILE A 1 556 ? 7.828 8.227 35.766 1.00 81.44 556 ILE A N 1
ATOM 4416 C CA . ILE A 1 556 ? 8.761 7.303 36.445 1.00 81.44 556 ILE A CA 1
ATOM 4417 C C . ILE A 1 556 ? 8.433 5.837 36.130 1.00 81.44 556 ILE A C 1
ATOM 4419 O O . ILE A 1 556 ? 9.331 5.028 35.901 1.00 81.44 556 ILE A O 1
ATOM 4423 N N . LEU A 1 557 ? 7.148 5.478 36.124 1.00 86.44 557 LEU A N 1
ATOM 4424 C CA . LEU A 1 557 ? 6.734 4.112 35.815 1.00 86.44 557 LEU A CA 1
ATOM 4425 C C . LEU A 1 557 ? 6.962 3.764 34.337 1.00 86.44 557 LEU A C 1
ATOM 4427 O O . LEU A 1 557 ? 7.373 2.643 34.043 1.00 86.44 557 LEU A O 1
ATOM 4431 N N . SER A 1 558 ? 6.760 4.719 33.424 1.00 88.44 558 SER A N 1
ATOM 4432 C CA . SER A 1 558 ? 7.047 4.535 31.998 1.00 88.44 558 SER A CA 1
ATOM 4433 C C . SER A 1 558 ? 8.524 4.232 31.742 1.00 88.44 558 SER A C 1
ATOM 4435 O O . SER A 1 558 ? 8.818 3.322 30.975 1.00 88.44 558 SER A O 1
ATOM 4437 N N . GLU A 1 559 ? 9.447 4.878 32.463 1.00 87.50 559 GLU A N 1
ATOM 4438 C CA . GLU A 1 559 ? 10.886 4.591 32.366 1.00 87.50 559 GLU A CA 1
ATOM 4439 C C . GLU A 1 559 ? 11.222 3.154 32.749 1.00 87.50 559 GLU A C 1
ATOM 4441 O O . GLU A 1 559 ? 11.990 2.481 32.064 1.00 87.50 559 GLU A O 1
ATOM 4446 N N . ARG A 1 560 ? 10.615 2.659 33.832 1.00 88.06 560 ARG A N 1
ATOM 4447 C CA . ARG A 1 560 ? 10.822 1.278 34.282 1.00 88.06 560 ARG A CA 1
ATOM 4448 C C . ARG A 1 560 ? 10.275 0.277 33.270 1.00 88.06 560 ARG A C 1
ATOM 4450 O O . ARG A 1 560 ? 10.929 -0.713 32.979 1.00 88.06 560 ARG A O 1
ATOM 4457 N N . ILE A 1 561 ? 9.104 0.550 32.697 1.00 89.62 561 ILE A N 1
ATOM 4458 C CA . ILE A 1 561 ? 8.511 -0.303 31.659 1.00 89.62 561 ILE A CA 1
ATOM 4459 C C . ILE A 1 561 ? 9.368 -0.294 30.383 1.00 89.62 561 ILE A C 1
ATOM 4461 O O . ILE A 1 561 ? 9.603 -1.346 29.790 1.00 89.62 561 ILE A O 1
ATOM 4465 N N . LEU A 1 562 ? 9.871 0.873 29.972 1.00 90.12 562 LEU A N 1
ATOM 4466 C CA . LEU A 1 562 ? 10.760 1.010 28.816 1.00 90.12 562 LEU A CA 1
ATOM 4467 C C . LEU A 1 562 ? 12.083 0.266 29.010 1.00 90.12 562 LEU A C 1
ATOM 4469 O O . LEU A 1 562 ? 12.577 -0.343 28.061 1.00 90.12 562 LEU A O 1
ATOM 4473 N N . HIS A 1 563 ? 12.623 0.276 30.230 1.00 87.69 563 HIS A N 1
ATOM 4474 C CA . HIS A 1 563 ? 13.799 -0.509 30.588 1.00 87.69 563 HIS A CA 1
ATOM 4475 C C . HIS A 1 563 ? 13.565 -2.012 30.358 1.00 87.69 563 HIS A C 1
ATOM 4477 O O . HIS A 1 563 ? 14.375 -2.654 29.692 1.00 87.69 563 HIS A O 1
ATOM 4483 N N . GLU A 1 564 ? 12.423 -2.555 30.795 1.00 85.06 564 GLU A N 1
ATOM 4484 C CA . GLU A 1 564 ? 12.079 -3.971 30.566 1.00 85.06 564 GLU A CA 1
ATOM 4485 C C . GLU A 1 564 ? 11.862 -4.316 29.081 1.00 85.06 564 GLU A C 1
ATOM 4487 O O . GLU A 1 564 ? 12.084 -5.454 28.664 1.00 85.06 564 GLU A O 1
ATOM 4492 N N . CYS A 1 565 ? 11.485 -3.335 28.253 1.00 87.88 565 CYS A N 1
ATOM 4493 C CA . CYS A 1 565 ? 11.371 -3.511 26.801 1.00 87.88 565 CYS A CA 1
ATOM 4494 C C . CYS A 1 565 ? 12.733 -3.580 26.085 1.00 87.88 565 CYS A C 1
ATOM 4496 O O . CYS A 1 565 ? 12.782 -3.932 24.903 1.00 87.88 565 CYS A O 1
ATOM 4498 N N . GLY A 1 566 ? 13.828 -3.195 26.752 1.00 85.69 566 GLY A N 1
ATOM 4499 C CA . GLY A 1 566 ? 15.192 -3.285 26.223 1.00 85.69 566 GLY A CA 1
ATOM 4500 C C . GLY A 1 566 ? 15.447 -2.480 24.943 1.00 85.69 566 GLY A C 1
ATOM 4501 O O . GLY A 1 566 ? 16.360 -2.814 24.192 1.00 85.69 566 GLY A O 1
ATOM 4502 N N . GLY A 1 567 ? 14.632 -1.460 24.649 1.00 87.69 567 GLY A N 1
ATOM 4503 C CA . GLY A 1 567 ? 14.734 -0.678 23.411 1.00 87.69 567 GLY A CA 1
ATOM 4504 C C . GLY A 1 567 ? 14.272 -1.423 22.151 1.00 87.69 567 GLY A C 1
ATOM 4505 O O . GLY A 1 567 ? 14.654 -1.046 21.045 1.00 87.69 567 GLY A O 1
ATOM 4506 N N . VAL A 1 568 ? 13.475 -2.491 22.272 1.00 88.81 568 VAL A N 1
ATOM 4507 C CA . VAL A 1 568 ? 12.916 -3.185 21.101 1.00 88.81 568 VAL A CA 1
ATOM 4508 C C . VAL A 1 568 ? 11.597 -2.537 20.667 1.00 88.81 568 VAL A C 1
ATOM 4510 O O . VAL A 1 568 ? 10.629 -2.581 21.429 1.00 88.81 568 VAL A O 1
ATOM 4513 N N . PRO A 1 569 ? 11.494 -2.015 19.427 1.00 90.12 569 PRO A N 1
ATOM 4514 C CA . PRO A 1 569 ? 10.294 -1.346 18.930 1.00 90.12 569 PRO A CA 1
ATOM 4515 C C . PRO A 1 569 ? 9.010 -2.163 19.073 1.00 90.12 569 PRO A C 1
ATOM 4517 O O . PRO A 1 569 ? 8.008 -1.627 19.538 1.00 90.12 569 PRO A O 1
ATOM 4520 N N . LEU A 1 570 ? 9.022 -3.457 18.728 1.00 89.00 570 LEU A N 1
ATOM 4521 C CA . LEU A 1 570 ? 7.823 -4.292 18.855 1.00 89.00 570 LEU A CA 1
ATOM 4522 C C . LEU A 1 570 ? 7.371 -4.454 20.316 1.00 89.00 570 LEU A C 1
ATOM 4524 O O . LEU A 1 570 ? 6.181 -4.331 20.588 1.00 89.00 570 LEU A O 1
ATOM 4528 N N . ALA A 1 571 ? 8.299 -4.670 21.254 1.00 90.00 571 ALA A N 1
ATOM 4529 C CA . ALA A 1 571 ? 7.979 -4.762 22.682 1.00 90.00 571 ALA A CA 1
ATOM 4530 C C . ALA A 1 571 ? 7.334 -3.462 23.188 1.00 90.00 571 ALA A C 1
ATOM 4532 O O . ALA A 1 571 ? 6.284 -3.488 23.831 1.00 90.00 571 ALA A O 1
ATOM 4533 N N . ILE A 1 572 ? 7.924 -2.322 22.810 1.00 91.00 572 ILE A N 1
ATOM 4534 C CA . ILE A 1 572 ? 7.425 -0.983 23.142 1.00 91.00 572 ILE A CA 1
ATOM 4535 C C . ILE A 1 572 ? 6.022 -0.773 22.560 1.00 91.00 572 ILE A C 1
ATOM 4537 O O . ILE A 1 572 ? 5.127 -0.309 23.264 1.00 91.00 572 ILE A O 1
ATOM 4541 N N . ILE A 1 573 ? 5.807 -1.140 21.294 1.00 89.69 573 ILE A N 1
ATOM 4542 C CA . ILE A 1 573 ? 4.515 -1.047 20.598 1.00 89.69 573 ILE A CA 1
ATOM 4543 C C . ILE A 1 573 ? 3.432 -1.856 21.317 1.00 89.69 573 ILE A C 1
ATOM 4545 O O . ILE A 1 573 ? 2.331 -1.348 21.527 1.00 89.69 573 ILE A O 1
ATOM 4549 N N . MET A 1 574 ? 3.740 -3.090 21.710 1.00 89.56 574 MET A N 1
ATOM 4550 C CA . MET A 1 574 ? 2.773 -3.968 22.364 1.00 89.56 574 MET A CA 1
ATOM 4551 C C . MET A 1 574 ? 2.412 -3.479 23.760 1.00 89.56 574 MET A C 1
ATOM 4553 O O . MET A 1 574 ? 1.231 -3.339 24.080 1.00 89.56 574 MET A O 1
ATOM 4557 N N . ILE A 1 575 ? 3.415 -3.149 24.579 1.00 91.12 575 ILE A N 1
ATOM 4558 C CA . ILE A 1 575 ? 3.152 -2.707 25.946 1.00 91.12 575 ILE A CA 1
ATOM 4559 C C . ILE A 1 575 ? 2.454 -1.343 25.972 1.00 91.12 575 ILE A C 1
ATOM 4561 O O . ILE A 1 575 ? 1.570 -1.125 26.794 1.00 91.12 575 ILE A O 1
ATOM 4565 N N . SER A 1 576 ? 2.785 -0.432 25.052 1.00 89.94 576 SER A N 1
ATOM 4566 C CA . SER A 1 576 ? 2.086 0.854 24.948 1.00 89.94 576 SER A CA 1
ATOM 4567 C C . SER A 1 576 ? 0.642 0.681 24.471 1.00 89.94 576 SER A C 1
ATOM 4569 O O . SER A 1 576 ? -0.255 1.308 25.033 1.00 89.94 576 SER A O 1
ATOM 4571 N N . GLY A 1 577 ? 0.389 -0.228 23.521 1.00 88.81 577 GLY A N 1
ATOM 4572 C CA . GLY A 1 577 ? -0.962 -0.628 23.119 1.00 88.81 577 GLY A CA 1
ATOM 4573 C C . GLY A 1 577 ? -1.782 -1.200 24.282 1.00 88.81 577 GLY A C 1
ATOM 4574 O O . GLY A 1 577 ? -2.930 -0.805 24.474 1.00 88.81 577 GLY A O 1
ATOM 4575 N N . LEU A 1 578 ? -1.176 -2.061 25.107 1.00 90.44 578 LEU A N 1
ATOM 4576 C CA . LEU A 1 578 ? -1.775 -2.592 26.335 1.00 90.44 578 LEU A CA 1
ATOM 4577 C C . LEU A 1 578 ? -2.082 -1.484 27.356 1.00 90.44 578 LEU A C 1
ATOM 4579 O O . LEU A 1 578 ? -3.175 -1.418 27.910 1.00 90.44 578 LEU A O 1
ATOM 4583 N N . LEU A 1 579 ? -1.131 -0.591 27.623 1.00 89.88 579 LEU A N 1
ATOM 4584 C CA . LEU A 1 579 ? -1.284 0.462 28.632 1.00 89.88 579 LEU A CA 1
ATOM 4585 C C . LEU A 1 579 ? -2.303 1.534 28.233 1.00 89.88 579 LEU A C 1
ATOM 4587 O O . LEU A 1 579 ? -2.953 2.111 29.114 1.00 89.88 579 LEU A O 1
ATOM 4591 N N . ALA A 1 580 ? -2.484 1.773 26.930 1.00 87.50 580 ALA A N 1
ATOM 4592 C CA . ALA A 1 580 ? -3.501 2.680 26.405 1.00 87.50 580 ALA A CA 1
ATOM 4593 C C . ALA A 1 580 ? -4.926 2.262 26.825 1.00 87.50 580 ALA A C 1
ATOM 4595 O O . ALA A 1 580 ? -5.769 3.123 27.081 1.00 87.50 580 ALA A O 1
ATOM 4596 N N . THR A 1 581 ? -5.186 0.961 27.016 1.00 85.62 581 THR A N 1
ATOM 4597 C CA . THR A 1 581 ? -6.498 0.447 27.467 1.00 85.62 581 THR A CA 1
ATOM 4598 C C . THR A 1 581 ? -6.772 0.721 28.947 1.00 85.62 581 THR A C 1
ATOM 4600 O O . THR A 1 581 ? -7.914 0.664 29.403 1.00 85.62 581 THR A O 1
ATOM 4603 N N . LYS A 1 582 ? -5.739 1.072 29.725 1.00 86.31 582 LYS A N 1
ATOM 4604 C CA . LYS A 1 582 ? -5.828 1.276 31.181 1.00 86.31 582 LYS A CA 1
ATOM 4605 C C . LYS A 1 582 ? -6.245 2.688 31.586 1.00 86.31 582 LYS A C 1
ATOM 4607 O O . LYS A 1 582 ? -6.308 2.991 32.781 1.00 86.31 582 LYS A O 1
ATOM 4612 N N . GLY A 1 583 ? -6.520 3.567 30.618 1.00 76.88 583 GLY A N 1
ATOM 4613 C CA . GLY A 1 583 ? -7.042 4.917 30.858 1.00 76.88 583 GLY A CA 1
ATOM 4614 C C . GLY A 1 583 ? -6.148 5.786 31.752 1.00 76.88 583 GLY A C 1
ATOM 4615 O O . GLY A 1 583 ? -6.652 6.620 32.502 1.00 76.88 583 GLY A O 1
ATOM 4616 N N . GLY A 1 584 ? -4.831 5.545 31.749 1.00 77.00 584 GLY A N 1
ATOM 4617 C CA . GLY A 1 584 ? -3.861 6.292 32.560 1.00 77.00 584 GLY A CA 1
ATOM 4618 C C . GLY A 1 584 ? -4.016 6.120 34.079 1.00 77.00 584 GLY A C 1
ATOM 4619 O O . GLY A 1 584 ? -3.611 7.004 34.840 1.00 77.00 584 GLY A O 1
ATOM 4620 N N . LYS A 1 585 ? -4.629 5.020 34.542 1.00 82.69 585 LYS A N 1
ATOM 4621 C CA . LYS A 1 585 ? -4.757 4.693 35.971 1.00 82.69 585 LYS A CA 1
ATOM 4622 C C . LYS A 1 585 ? -3.453 4.088 36.501 1.00 82.69 585 LYS A C 1
ATOM 4624 O O . LYS A 1 585 ? -3.068 2.991 36.104 1.00 82.69 585 LYS A O 1
ATOM 4629 N N . LYS A 1 586 ? -2.821 4.764 37.468 1.00 83.56 586 LYS A N 1
ATOM 4630 C CA . LYS A 1 586 ? -1.541 4.362 38.089 1.00 83.56 586 LYS A CA 1
ATOM 4631 C C . LYS A 1 586 ? -1.518 2.902 38.552 1.00 83.56 586 LYS A C 1
ATOM 4633 O O . LYS A 1 586 ? -0.609 2.163 38.193 1.00 83.56 586 LYS A O 1
ATOM 4638 N N . ASN A 1 587 ? -2.520 2.478 39.322 1.00 87.00 587 ASN A N 1
ATOM 4639 C CA . ASN A 1 587 ? -2.558 1.123 39.882 1.00 87.00 587 ASN A CA 1
ATOM 4640 C C . ASN A 1 587 ? -2.618 0.043 38.792 1.00 87.00 587 ASN A C 1
ATOM 4642 O O . ASN A 1 587 ? -2.017 -1.014 38.949 1.00 87.00 587 ASN A O 1
ATOM 4646 N N . GLU A 1 588 ? -3.295 0.318 37.677 1.00 88.75 588 GLU A N 1
ATOM 4647 C CA . GLU A 1 588 ? -3.369 -0.608 36.544 1.00 88.75 588 GLU A CA 1
ATOM 4648 C C . GLU A 1 588 ? -2.025 -0.712 35.816 1.00 88.75 588 GLU A C 1
ATOM 4650 O O . GLU A 1 588 ? -1.590 -1.810 35.486 1.00 88.75 588 GLU A O 1
ATOM 4655 N N . TRP A 1 589 ? -1.312 0.404 35.643 1.00 90.00 589 TRP A N 1
ATOM 4656 C CA . TRP A 1 589 ? 0.036 0.389 35.069 1.00 90.00 589 TRP A CA 1
ATOM 4657 C C . TRP A 1 589 ? 1.036 -0.353 35.964 1.00 90.00 589 TRP A C 1
ATOM 4659 O O . TRP A 1 589 ? 1.873 -1.098 35.462 1.00 90.00 589 TRP A O 1
ATOM 4669 N N . TYR A 1 590 ? 0.928 -0.205 37.290 1.00 88.94 590 TYR A N 1
ATOM 4670 C CA . TYR A 1 590 ? 1.760 -0.953 38.239 1.00 88.94 590 TYR A CA 1
ATOM 4671 C C . TYR A 1 590 ? 1.510 -2.461 38.165 1.00 88.94 590 TYR A C 1
ATOM 4673 O O . TYR A 1 590 ? 2.463 -3.235 38.229 1.00 88.94 590 TYR A O 1
ATOM 4681 N N . LYS A 1 591 ? 0.252 -2.892 37.994 1.00 88.69 591 LYS A N 1
ATOM 4682 C CA . LYS A 1 591 ? -0.072 -4.310 37.772 1.00 88.69 591 LYS A CA 1
ATOM 4683 C C . LYS A 1 591 ? 0.589 -4.834 36.502 1.00 88.69 591 LYS A C 1
ATOM 4685 O O . LYS A 1 591 ? 1.200 -5.897 36.550 1.00 88.69 591 LYS A O 1
ATOM 4690 N N . VAL A 1 592 ? 0.507 -4.082 35.400 1.00 88.88 592 VAL A N 1
ATOM 4691 C CA . VAL A 1 592 ? 1.161 -4.452 34.134 1.00 88.88 592 VAL A CA 1
ATOM 4692 C C . VAL A 1 592 ? 2.672 -4.575 34.331 1.00 88.88 592 VAL A C 1
ATOM 4694 O O . VAL A 1 592 ? 3.229 -5.625 34.031 1.00 88.88 592 VAL A O 1
ATOM 4697 N N . TYR A 1 593 ? 3.316 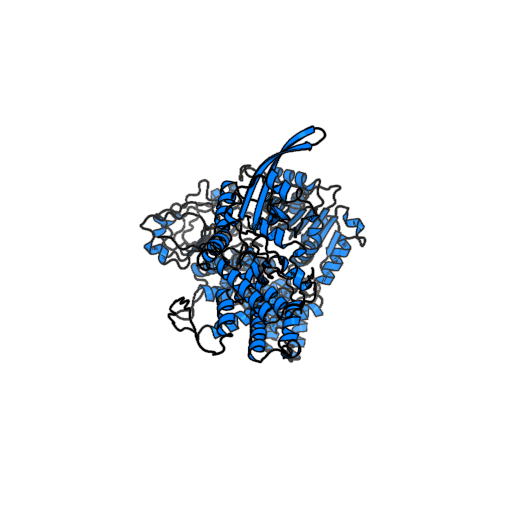-3.564 34.920 1.00 88.19 593 TYR A N 1
ATOM 4698 C CA . TYR A 1 593 ? 4.751 -3.586 35.219 1.00 88.19 593 TYR A CA 1
ATOM 4699 C C . TYR A 1 593 ? 5.162 -4.807 36.057 1.00 88.19 593 TYR A C 1
ATOM 4701 O O . TYR A 1 593 ? 6.073 -5.537 35.678 1.00 88.19 593 TYR A O 1
ATOM 4709 N N . ASN A 1 594 ? 4.447 -5.092 37.149 1.00 86.69 594 ASN A N 1
ATOM 4710 C CA . ASN A 1 594 ? 4.741 -6.247 38.003 1.00 86.69 594 ASN A CA 1
ATOM 4711 C C . ASN A 1 594 ? 4.539 -7.590 37.280 1.00 86.69 594 ASN A C 1
ATOM 4713 O O . ASN A 1 594 ? 5.174 -8.575 37.646 1.00 86.69 594 ASN A O 1
ATOM 4717 N N . SER A 1 595 ? 3.669 -7.633 36.266 1.00 85.75 595 SER A N 1
ATOM 4718 C CA . SER A 1 595 ? 3.352 -8.855 35.516 1.00 85.75 595 SER A CA 1
ATOM 4719 C C . SER A 1 595 ? 4.363 -9.165 34.409 1.00 85.75 595 SER A C 1
ATOM 4721 O O . SER A 1 595 ? 4.520 -10.330 34.056 1.00 85.75 595 SER A O 1
ATOM 4723 N N . ILE A 1 596 ? 5.092 -8.163 33.895 1.00 80.94 596 ILE A N 1
ATOM 4724 C CA . ILE A 1 596 ? 6.271 -8.384 33.026 1.00 80.94 596 ILE A CA 1
ATOM 4725 C C . ILE A 1 596 ? 7.332 -9.201 33.791 1.00 80.94 596 ILE A C 1
ATOM 4727 O O . ILE A 1 596 ? 8.028 -10.050 33.222 1.00 80.94 596 ILE A O 1
ATOM 4731 N N . GLY A 1 597 ? 7.356 -9.012 35.114 1.00 65.12 597 GLY A N 1
ATOM 4732 C CA . GLY A 1 597 ? 8.312 -9.589 36.043 1.00 65.12 597 GLY A CA 1
ATOM 4733 C C . GLY A 1 597 ? 9.516 -8.669 36.190 1.00 65.12 597 GLY A C 1
ATOM 4734 O O . GLY A 1 597 ? 9.971 -8.058 35.232 1.00 65.12 597 GLY A O 1
ATOM 4735 N N . THR A 1 598 ? 10.048 -8.561 37.402 1.00 57.59 598 THR A N 1
ATOM 4736 C CA . THR A 1 598 ? 11.401 -8.034 37.582 1.00 57.59 598 THR A CA 1
ATOM 4737 C C . THR A 1 598 ? 12.383 -9.154 37.232 1.00 57.59 598 THR A C 1
ATOM 4739 O O . THR A 1 598 ? 12.065 -10.322 37.481 1.00 57.59 598 THR A O 1
ATOM 4742 N N . THR A 1 599 ? 13.595 -8.827 36.766 1.00 49.50 599 THR A N 1
ATOM 4743 C CA . THR A 1 599 ? 14.881 -9.298 37.353 1.00 49.50 599 THR A CA 1
ATOM 4744 C C . THR A 1 599 ? 15.977 -9.623 36.310 1.00 49.50 599 THR A C 1
ATOM 4746 O O . THR A 1 599 ? 15.843 -10.540 35.512 1.00 49.50 599 THR A O 1
ATOM 4749 N N . ILE A 1 600 ? 17.092 -8.881 36.425 1.00 47.53 600 ILE A N 1
ATOM 4750 C CA . ILE A 1 600 ? 18.534 -9.231 36.330 1.00 47.53 600 ILE A CA 1
ATOM 4751 C C . ILE A 1 600 ? 19.026 -10.182 35.203 1.00 47.53 600 ILE A C 1
ATOM 4753 O O . ILE A 1 600 ? 18.820 -11.390 35.252 1.00 47.53 600 ILE A O 1
ATOM 4757 N N . LYS A 1 601 ? 19.925 -9.606 34.378 1.00 46.50 601 LYS A N 1
ATOM 4758 C CA . LYS A 1 601 ? 20.985 -10.170 33.499 1.00 46.50 601 LYS A CA 1
ATOM 4759 C C . LYS A 1 601 ? 20.676 -10.526 32.033 1.00 46.50 601 LYS A C 1
ATOM 4761 O O . LYS A 1 601 ? 19.648 -11.078 31.661 1.00 46.50 601 LYS A O 1
ATOM 4766 N N . ASP A 1 602 ? 21.705 -10.246 31.231 1.00 44.09 602 ASP A N 1
ATOM 4767 C CA . ASP A 1 602 ? 21.803 -10.036 29.777 1.00 44.09 602 ASP A CA 1
ATOM 4768 C C . ASP A 1 602 ? 21.505 -11.230 28.840 1.00 44.09 602 ASP A C 1
ATOM 4770 O O . ASP A 1 602 ? 21.965 -11.235 27.699 1.00 44.09 602 ASP A O 1
ATOM 4774 N N . SER A 1 603 ? 20.752 -12.255 29.266 1.00 48.28 603 SER A N 1
ATOM 4775 C CA . SER A 1 603 ? 20.584 -13.494 28.468 1.00 48.28 603 SER A CA 1
ATOM 4776 C C . SER A 1 603 ? 19.147 -13.949 28.177 1.00 48.28 603 SER A C 1
ATOM 4778 O O . SER A 1 603 ? 18.967 -15.003 27.576 1.00 48.28 603 SER A O 1
ATOM 4780 N N . LEU A 1 604 ? 18.118 -13.167 28.530 1.00 59.69 604 LEU A N 1
ATOM 4781 C CA . LEU A 1 604 ? 16.714 -13.623 28.493 1.00 59.69 604 LEU A CA 1
ATOM 4782 C C . LEU A 1 604 ? 15.762 -12.738 27.665 1.00 59.69 604 LEU A C 1
ATOM 4784 O O . LEU A 1 604 ? 14.557 -12.735 27.902 1.00 59.69 604 LEU A O 1
ATOM 4788 N N . TYR A 1 605 ? 16.267 -12.003 26.666 1.00 64.19 605 TYR A N 1
ATOM 4789 C CA . TYR A 1 605 ? 15.430 -11.143 25.811 1.00 64.19 605 TYR A CA 1
ATOM 4790 C C . TYR A 1 605 ? 14.197 -11.870 25.238 1.00 64.19 605 TYR A C 1
ATOM 4792 O O . TYR A 1 605 ? 13.083 -11.344 25.299 1.00 64.19 605 TYR A O 1
ATOM 4800 N N . ASP A 1 606 ? 14.380 -13.093 24.731 1.00 67.94 606 ASP A N 1
ATOM 4801 C CA . ASP A 1 606 ? 13.282 -13.876 24.162 1.00 67.94 606 ASP A CA 1
ATOM 4802 C C . ASP A 1 606 ? 12.212 -14.214 25.210 1.00 67.94 606 ASP A C 1
ATOM 4804 O O . ASP A 1 606 ? 11.034 -14.306 24.868 1.00 67.94 606 ASP A O 1
ATOM 4808 N N . GLU A 1 607 ? 12.578 -14.357 26.489 1.00 75.56 607 GLU A N 1
ATOM 4809 C CA . GLU A 1 607 ? 11.603 -14.565 27.561 1.00 75.56 607 GLU A CA 1
ATOM 4810 C C . GLU A 1 607 ? 10.813 -13.297 27.871 1.00 75.56 607 GLU A C 1
ATOM 4812 O O . GLU A 1 607 ? 9.587 -13.361 27.950 1.00 75.56 607 GLU A O 1
ATOM 4817 N N . ASN A 1 608 ? 11.478 -12.144 27.999 1.00 77.31 608 ASN A N 1
ATOM 4818 C CA . ASN A 1 608 ? 10.792 -10.872 28.243 1.00 77.31 608 ASN A CA 1
ATOM 4819 C C . ASN A 1 608 ? 9.825 -10.550 27.104 1.00 77.31 608 ASN A C 1
ATOM 4821 O O . ASN A 1 608 ? 8.671 -10.195 27.348 1.00 77.31 608 ASN A O 1
ATOM 4825 N N . MET A 1 609 ? 10.255 -10.753 25.857 1.00 83.56 609 MET A N 1
ATOM 4826 C CA . MET A 1 609 ? 9.392 -10.552 24.701 1.00 83.56 609 MET A CA 1
ATOM 4827 C C . MET A 1 609 ? 8.195 -11.513 24.718 1.00 83.56 609 MET A C 1
ATOM 4829 O O . MET A 1 609 ? 7.061 -11.068 24.544 1.00 83.56 609 MET A O 1
ATOM 4833 N N . LYS A 1 610 ? 8.404 -12.808 25.004 1.00 82.94 610 LYS A N 1
ATOM 4834 C CA . LYS A 1 610 ? 7.314 -13.793 25.164 1.00 82.94 610 LYS A CA 1
ATOM 4835 C C . LYS A 1 610 ? 6.336 -13.413 26.275 1.00 82.94 610 LYS A C 1
ATOM 4837 O O . LYS A 1 610 ? 5.129 -13.577 26.091 1.00 82.94 610 LYS A O 1
ATOM 4842 N N . ARG A 1 611 ? 6.820 -12.883 27.403 1.00 85.81 611 ARG A N 1
ATOM 4843 C CA . ARG A 1 611 ? 5.969 -12.394 28.499 1.00 85.81 611 ARG A CA 1
ATOM 4844 C C . ARG A 1 611 ? 5.153 -11.184 28.068 1.00 85.81 611 ARG A C 1
ATOM 4846 O O . ARG A 1 611 ? 3.945 -11.204 28.250 1.00 85.81 611 ARG A O 1
ATOM 4853 N N . ILE A 1 612 ? 5.765 -10.178 27.439 1.00 89.38 612 ILE A N 1
ATOM 4854 C CA . ILE A 1 612 ? 5.053 -8.991 26.928 1.00 89.38 612 ILE A CA 1
ATOM 4855 C C . ILE A 1 612 ? 3.976 -9.395 25.913 1.00 89.38 612 ILE A C 1
ATOM 4857 O O . ILE A 1 612 ? 2.843 -8.915 26.000 1.00 89.38 612 ILE A O 1
ATOM 4861 N N . LEU A 1 613 ? 4.303 -10.303 24.988 1.00 89.50 613 LEU A N 1
ATOM 4862 C CA . LEU A 1 613 ? 3.357 -10.868 24.023 1.00 89.50 613 LEU A CA 1
ATOM 4863 C C . LEU A 1 613 ? 2.179 -11.553 24.734 1.00 89.50 613 LEU A C 1
ATOM 4865 O O . LEU A 1 613 ? 1.026 -11.243 24.440 1.00 89.50 613 LEU A O 1
ATOM 4869 N N . SER A 1 614 ? 2.472 -12.432 25.698 1.00 90.81 614 SER A N 1
ATOM 4870 C CA . SER A 1 614 ? 1.460 -13.189 26.450 1.00 90.81 614 SER A CA 1
ATOM 4871 C C . SER A 1 614 ? 0.566 -12.269 27.282 1.00 90.81 614 SER A C 1
ATOM 4873 O O . SER A 1 614 ? -0.649 -12.355 27.187 1.00 90.81 614 SER A O 1
ATOM 4875 N N . LEU A 1 615 ? 1.149 -11.309 28.006 1.00 90.88 615 LEU A N 1
ATOM 4876 C CA . LEU A 1 615 ? 0.409 -10.313 28.788 1.00 90.88 615 LEU A CA 1
ATOM 4877 C C . LEU A 1 615 ? -0.525 -9.478 27.919 1.00 90.88 615 LEU A C 1
ATOM 4879 O O . LEU A 1 615 ? -1.660 -9.202 28.299 1.00 90.88 615 LEU A O 1
ATOM 4883 N N . SER A 1 616 ? -0.046 -9.072 26.744 1.00 92.19 616 SER A N 1
ATOM 4884 C CA . SER A 1 616 ? -0.853 -8.290 25.814 1.00 92.19 616 SER A CA 1
ATOM 4885 C C . SER A 1 616 ? -2.001 -9.127 25.237 1.00 92.19 616 SER A C 1
ATOM 4887 O O . SER A 1 616 ? -3.065 -8.574 24.971 1.00 92.19 616 SER A O 1
ATOM 4889 N N . TYR A 1 617 ? -1.804 -10.439 25.047 1.00 93.44 617 TYR A N 1
ATOM 4890 C CA . TYR A 1 617 ? -2.850 -11.374 24.624 1.00 93.44 617 TYR A CA 1
ATOM 4891 C C . TYR A 1 617 ? -3.878 -11.623 25.734 1.00 93.44 617 TYR A C 1
ATOM 4893 O O . TYR A 1 617 ? -5.077 -11.564 25.477 1.00 93.44 617 TYR A O 1
ATOM 4901 N N . ASP A 1 618 ? -3.426 -11.852 26.966 1.00 91.62 618 ASP A N 1
ATOM 4902 C CA . ASP A 1 618 ? -4.291 -12.130 28.117 1.00 91.62 618 ASP A CA 1
ATOM 4903 C C . ASP A 1 618 ? -5.199 -10.940 28.467 1.00 91.62 618 ASP A C 1
ATOM 4905 O O . ASP A 1 618 ? -6.310 -11.128 28.965 1.00 91.62 618 ASP A O 1
ATOM 4909 N N . ASP A 1 619 ? -4.766 -9.715 28.156 1.00 93.00 619 ASP A N 1
ATOM 4910 C CA . ASP A 1 619 ? -5.575 -8.502 28.310 1.00 93.00 619 ASP A CA 1
ATOM 4911 C C . ASP A 1 619 ? -6.685 -8.341 27.261 1.00 93.00 619 ASP A C 1
ATOM 4913 O O . ASP A 1 619 ? -7.586 -7.511 27.421 1.00 93.00 619 ASP A O 1
ATOM 4917 N N . LEU A 1 620 ? -6.630 -9.085 26.154 1.00 94.19 620 LEU A N 1
ATOM 4918 C CA . LEU A 1 620 ? -7.625 -8.950 25.099 1.00 94.19 620 LEU A CA 1
ATOM 4919 C C . LEU A 1 620 ? -9.003 -9.452 25.575 1.00 94.19 620 LEU A C 1
ATOM 4921 O O . LEU A 1 620 ? -9.123 -10.552 26.134 1.00 94.19 620 LEU A O 1
ATOM 4925 N N . PRO A 1 621 ? -10.085 -8.717 25.255 1.00 92.88 621 PRO A N 1
ATOM 4926 C CA . PRO A 1 621 ? -11.442 -9.241 25.335 1.00 92.88 621 PRO A CA 1
ATOM 4927 C C . PRO A 1 621 ? -11.570 -10.599 24.626 1.00 92.88 621 PRO A C 1
ATOM 4929 O O . PRO A 1 621 ? -10.896 -10.864 23.629 1.00 92.88 621 PRO A O 1
ATOM 4932 N N . SER A 1 622 ? -12.457 -11.469 25.117 1.00 92.31 622 SER A N 1
ATOM 4933 C CA . SER A 1 622 ? -12.633 -12.835 24.588 1.00 92.31 622 SER A CA 1
ATOM 4934 C C . SER A 1 622 ? -12.921 -12.878 23.081 1.00 92.31 622 SER A C 1
ATOM 4936 O O . SER A 1 622 ? -12.373 -13.726 22.375 1.00 92.31 622 SER A O 1
ATOM 4938 N N . HIS A 1 623 ? -13.723 -11.942 22.570 1.00 91.19 623 HIS A N 1
ATOM 4939 C CA . HIS A 1 623 ? -14.025 -11.842 21.141 1.00 91.19 623 HIS A CA 1
ATOM 4940 C C . HIS A 1 623 ? -12.776 -11.500 20.306 1.00 91.19 623 HIS A C 1
ATOM 4942 O O . HIS A 1 623 ? -12.542 -12.129 19.273 1.00 91.19 623 HIS A O 1
ATOM 4948 N N . LEU A 1 624 ? -11.908 -10.595 20.783 1.00 94.81 624 LEU A N 1
ATOM 4949 C CA . LEU A 1 624 ? -10.653 -10.260 20.097 1.00 94.81 624 LEU A CA 1
ATOM 4950 C C . LEU A 1 624 ? -9.622 -11.381 20.173 1.00 94.81 624 LEU A C 1
ATOM 4952 O O . LEU A 1 624 ? -8.940 -11.619 19.181 1.00 94.81 624 LEU A O 1
ATOM 4956 N N . ARG A 1 625 ? -9.529 -12.098 21.303 1.00 94.75 625 ARG A N 1
ATOM 4957 C CA . ARG A 1 625 ? -8.659 -13.284 21.419 1.00 94.75 625 ARG A CA 1
ATOM 4958 C C . ARG A 1 625 ? -9.001 -14.318 20.358 1.00 94.75 625 ARG A C 1
ATOM 4960 O O . ARG A 1 625 ? -8.119 -14.780 19.646 1.00 94.75 625 ARG A O 1
ATOM 4967 N N . THR A 1 626 ? -10.290 -14.600 20.190 1.00 93.62 626 THR A N 1
ATOM 4968 C CA . THR A 1 626 ? -10.770 -15.576 19.205 1.00 93.62 626 THR A CA 1
ATOM 4969 C C . THR A 1 626 ? -10.487 -15.118 17.766 1.00 93.62 626 THR A C 1
ATOM 4971 O O . THR A 1 626 ? -10.003 -15.903 16.951 1.00 93.62 626 THR A O 1
ATOM 4974 N N . CYS A 1 627 ? -10.707 -13.832 17.457 1.00 96.50 627 CYS A N 1
ATOM 4975 C CA . CYS A 1 627 ? -10.371 -13.247 16.152 1.00 96.50 627 CYS A CA 1
ATOM 4976 C C . CYS A 1 627 ? -8.859 -13.283 15.862 1.00 96.50 627 CYS A C 1
ATOM 4978 O O . CYS A 1 627 ? -8.449 -13.578 14.740 1.00 96.50 627 CYS A O 1
ATOM 4980 N N . LEU A 1 628 ? -8.026 -13.020 16.874 1.00 96.75 628 LEU A N 1
ATOM 4981 C CA . LEU A 1 628 ? -6.567 -13.066 16.779 1.00 96.75 628 LEU A CA 1
ATOM 4982 C C . LEU A 1 628 ? -6.049 -14.502 16.602 1.00 96.75 628 LEU A C 1
ATOM 4984 O O . LEU A 1 628 ? -5.215 -14.734 15.732 1.00 96.75 628 LEU A O 1
ATOM 4988 N N . LEU A 1 629 ? -6.571 -15.477 17.356 1.00 95.12 629 LEU A N 1
ATOM 4989 C CA . LEU A 1 629 ? -6.232 -16.896 17.189 1.00 95.12 629 LEU A CA 1
ATOM 4990 C C . LEU A 1 629 ? -6.576 -17.409 15.787 1.00 95.12 629 LEU A C 1
ATOM 4992 O O . LEU A 1 629 ? -5.815 -18.197 15.221 1.00 95.12 629 LEU A O 1
ATOM 4996 N N . TYR A 1 630 ? -7.675 -16.930 15.193 1.00 95.94 630 TYR A N 1
A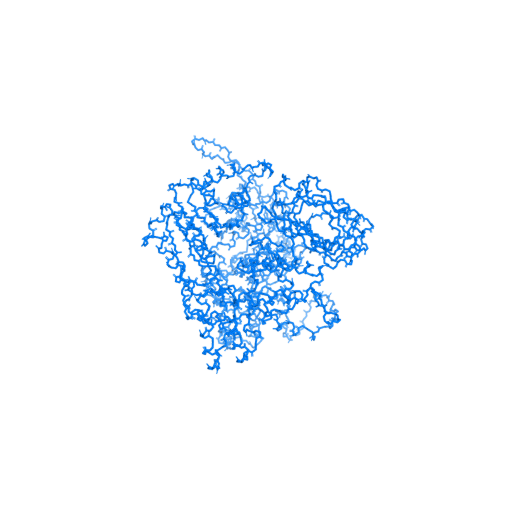TOM 4997 C CA . TYR A 1 630 ? -8.067 -17.294 13.828 1.00 95.94 630 TYR A CA 1
ATOM 4998 C C . TYR A 1 630 ? -6.991 -16.948 12.792 1.00 95.94 630 TYR A C 1
ATOM 5000 O O . TYR A 1 630 ? -6.856 -17.636 11.784 1.00 95.94 630 TYR A O 1
ATOM 5008 N N . LEU A 1 631 ? -6.158 -15.937 13.047 1.00 95.94 631 LEU A N 1
ATOM 5009 C CA . LEU A 1 631 ? -5.082 -15.566 12.127 1.00 95.94 631 LEU A CA 1
ATOM 5010 C C . LEU A 1 631 ? -3.997 -16.648 11.986 1.00 95.94 631 LEU A C 1
ATOM 5012 O O . LEU A 1 631 ? -3.271 -16.625 10.996 1.00 95.94 631 LEU A O 1
ATOM 5016 N N . SER A 1 632 ? -3.933 -17.632 12.895 1.00 93.31 632 SER A N 1
ATOM 5017 C CA . SER A 1 632 ? -3.065 -18.816 12.755 1.00 93.31 632 SER A CA 1
ATOM 5018 C C . SER A 1 632 ? -3.440 -19.718 11.568 1.00 93.31 632 SER A C 1
ATOM 5020 O O . SER A 1 632 ? -2.630 -20.534 11.137 1.00 93.31 632 SER A O 1
ATOM 5022 N N . VAL A 1 633 ? -4.640 -19.552 10.992 1.00 92.25 633 VAL A N 1
ATOM 5023 C CA . VAL A 1 633 ? -5.054 -20.236 9.755 1.00 92.25 633 VAL A CA 1
ATOM 5024 C C . VAL A 1 633 ? -4.188 -19.826 8.560 1.00 92.25 633 VAL A C 1
ATOM 5026 O O . VAL A 1 633 ? -4.035 -20.611 7.625 1.00 92.25 633 VAL A O 1
ATOM 5029 N N . PHE A 1 634 ? -3.620 -18.621 8.556 1.00 91.44 634 PHE A N 1
ATOM 5030 C CA . PHE A 1 634 ? -2.804 -18.130 7.447 1.00 91.44 634 PHE A CA 1
ATOM 5031 C C . PHE A 1 634 ? -1.320 -18.489 7.647 1.00 91.44 634 PHE A C 1
ATOM 5033 O O . PHE A 1 634 ? -0.872 -18.564 8.786 1.00 91.44 634 PHE A O 1
ATOM 5040 N N . PRO A 1 635 ? -0.531 -18.699 6.577 1.00 86.12 635 PRO A N 1
ATOM 5041 C CA . PRO A 1 635 ? 0.908 -18.911 6.685 1.00 86.12 635 PRO A CA 1
ATOM 5042 C C . PRO A 1 635 ? 1.637 -17.720 7.315 1.00 86.12 635 PRO A C 1
ATOM 5044 O O . PRO A 1 635 ? 1.195 -16.571 7.208 1.00 86.12 635 PRO A O 1
ATOM 5047 N N . ALA A 1 636 ? 2.813 -17.979 7.889 1.00 81.88 636 ALA A N 1
ATOM 5048 C CA . ALA A 1 636 ? 3.693 -16.927 8.394 1.00 81.88 636 ALA A CA 1
ATOM 5049 C C . ALA A 1 636 ? 3.997 -15.886 7.297 1.00 81.88 636 ALA A C 1
ATOM 5051 O O . ALA A 1 636 ? 4.268 -16.235 6.146 1.00 81.88 636 ALA A O 1
ATOM 5052 N N . GLY A 1 637 ? 3.917 -14.599 7.647 1.00 76.62 637 GLY A N 1
ATOM 5053 C CA . GLY A 1 637 ? 4.142 -13.486 6.719 1.00 76.62 637 GLY A CA 1
ATOM 5054 C C . GLY A 1 637 ? 3.050 -13.268 5.657 1.00 76.62 637 GLY A C 1
ATOM 5055 O O . GLY A 1 637 ? 3.162 -12.325 4.865 1.00 76.62 637 GLY A O 1
ATOM 5056 N N . TYR A 1 638 ? 1.987 -14.083 5.630 1.00 85.25 638 TYR A N 1
ATOM 5057 C CA . TYR A 1 638 ? 0.906 -13.946 4.653 1.00 85.25 638 TYR A CA 1
ATOM 5058 C C . TYR A 1 638 ? 0.182 -12.603 4.814 1.00 85.25 638 TYR A C 1
ATOM 5060 O O . TYR A 1 638 ? -0.122 -12.157 5.921 1.00 85.25 638 TYR A O 1
ATOM 5068 N N . GLU A 1 639 ? -0.084 -11.942 3.690 1.00 87.62 639 GLU A N 1
ATOM 5069 C CA . GLU A 1 639 ? -0.860 -10.706 3.673 1.00 87.62 639 GLU A CA 1
ATOM 5070 C C . GLU A 1 639 ? -2.339 -11.011 3.483 1.00 87.62 639 GLU A C 1
ATOM 5072 O O . GLU A 1 639 ? -2.737 -11.627 2.495 1.00 87.62 639 GLU A O 1
ATOM 5077 N N . ILE A 1 640 ? -3.152 -10.535 4.416 1.00 91.00 640 ILE A N 1
ATOM 5078 C CA . ILE A 1 640 ? -4.571 -10.854 4.501 1.00 91.00 640 ILE A CA 1
ATOM 5079 C C . ILE A 1 640 ? -5.364 -9.591 4.173 1.00 91.00 640 ILE A C 1
ATOM 5081 O O . ILE A 1 640 ? -5.158 -8.553 4.797 1.00 91.00 640 ILE A O 1
ATOM 5085 N N . GLY A 1 641 ? -6.279 -9.656 3.206 1.00 90.94 641 GLY A N 1
ATOM 5086 C CA . GLY A 1 641 ? -7.184 -8.536 2.929 1.00 90.94 641 GLY A CA 1
ATOM 5087 C C . GLY A 1 641 ? -8.168 -8.316 4.078 1.00 90.94 641 GLY A C 1
ATOM 5088 O O . GLY A 1 641 ? -8.795 -9.282 4.518 1.00 90.94 641 GLY A O 1
ATOM 5089 N N . LYS A 1 642 ? -8.338 -7.067 4.537 1.00 91.88 642 LYS A N 1
ATOM 5090 C CA . LYS A 1 642 ? -9.240 -6.714 5.652 1.00 91.88 642 LYS A CA 1
ATOM 5091 C C . LYS A 1 642 ? -10.647 -7.263 5.427 1.00 91.88 642 LYS A C 1
ATOM 5093 O O . LYS A 1 642 ? -11.180 -7.976 6.271 1.00 91.88 642 LYS A O 1
ATOM 5098 N N . ASP A 1 643 ? -11.218 -6.993 4.257 1.00 90.56 643 ASP A N 1
ATOM 5099 C CA . ASP A 1 643 ? -12.587 -7.394 3.934 1.00 90.56 643 ASP A CA 1
ATOM 5100 C C . ASP A 1 643 ? -12.752 -8.918 3.897 1.00 90.56 643 ASP A C 1
ATOM 5102 O O . ASP A 1 643 ? -13.762 -9.434 4.373 1.00 90.56 643 ASP A O 1
ATOM 5106 N N . ARG A 1 644 ? -11.755 -9.648 3.372 1.00 92.31 644 ARG A N 1
ATOM 5107 C CA . ARG A 1 644 ? -11.738 -11.121 3.394 1.00 92.31 644 ARG A CA 1
ATOM 5108 C C . ARG A 1 644 ? -11.750 -11.624 4.830 1.00 92.31 644 ARG A C 1
ATOM 5110 O O . ARG A 1 644 ? -12.583 -12.455 5.175 1.00 92.31 644 ARG A O 1
ATOM 5117 N N . LEU A 1 645 ? -10.858 -11.095 5.664 1.00 95.75 645 LEU A N 1
ATOM 5118 C CA . LEU A 1 645 ? -10.729 -11.498 7.059 1.00 95.75 645 LEU A CA 1
ATOM 5119 C C . LEU A 1 645 ? -12.021 -11.260 7.847 1.00 95.75 645 LEU A C 1
ATOM 5121 O O . LEU A 1 645 ? -12.507 -12.172 8.510 1.00 95.75 645 LEU A O 1
ATOM 5125 N N . ILE A 1 646 ? -12.610 -10.068 7.726 1.00 95.12 646 ILE A N 1
ATOM 5126 C CA . ILE A 1 646 ? -13.846 -9.714 8.432 1.00 95.12 646 ILE A CA 1
ATOM 5127 C C . ILE A 1 646 ? -15.006 -10.603 7.977 1.00 95.12 646 ILE A C 1
ATOM 5129 O O . ILE A 1 646 ? -15.756 -11.102 8.812 1.00 95.12 646 ILE A O 1
ATOM 5133 N N . ARG A 1 647 ? -15.152 -10.859 6.671 1.00 94.19 647 ARG A N 1
ATOM 5134 C CA . ARG A 1 647 ? -16.219 -11.737 6.157 1.00 94.19 647 ARG A CA 1
ATOM 5135 C C . ARG A 1 647 ? -16.075 -13.171 6.650 1.00 94.19 647 ARG A C 1
ATOM 5137 O O . ARG A 1 647 ? -17.078 -13.803 6.970 1.00 94.19 647 ARG A O 1
ATOM 5144 N N . ILE A 1 648 ? -14.844 -13.658 6.758 1.00 95.12 648 ILE A N 1
ATOM 5145 C CA . ILE A 1 648 ? -14.562 -14.964 7.347 1.00 95.12 648 ILE A CA 1
ATOM 5146 C C . ILE A 1 648 ? -14.918 -14.972 8.842 1.00 95.12 648 ILE A C 1
ATOM 5148 O O . ILE A 1 648 ? -15.610 -15.886 9.284 1.00 95.12 648 ILE A O 1
ATOM 5152 N N . TRP A 1 649 ? -14.534 -13.945 9.612 1.00 96.25 649 TRP A N 1
ATOM 5153 C CA . TRP A 1 649 ? -14.917 -13.823 11.027 1.00 96.25 649 TRP A CA 1
ATOM 5154 C C . TRP A 1 649 ? -16.436 -13.802 11.230 1.00 96.25 649 TRP A C 1
ATOM 5156 O O . TRP A 1 649 ? -16.932 -14.415 12.173 1.00 96.25 649 TRP A O 1
ATOM 5166 N N . ILE A 1 650 ? -17.180 -13.141 10.341 1.00 94.25 650 ILE A N 1
ATOM 5167 C CA . ILE A 1 650 ? -18.650 -13.130 10.360 1.00 94.25 650 ILE A CA 1
ATOM 5168 C C . ILE A 1 650 ? -19.211 -14.527 10.077 1.00 94.25 650 ILE A C 1
ATOM 5170 O O . ILE A 1 650 ? -20.060 -15.009 10.822 1.00 94.25 650 ILE A O 1
ATOM 5174 N N . ALA A 1 651 ? -18.725 -15.203 9.033 1.00 94.25 651 ALA A N 1
ATOM 5175 C CA . ALA A 1 651 ? -19.197 -16.537 8.660 1.00 94.25 651 ALA A CA 1
ATOM 5176 C C . ALA A 1 651 ? -18.899 -17.606 9.733 1.00 94.25 651 ALA A C 1
ATOM 5178 O O . ALA A 1 651 ? -19.656 -18.568 9.887 1.00 94.25 651 ALA A O 1
ATOM 5179 N N . GLU A 1 652 ? -17.830 -17.409 10.502 1.00 93.50 652 GLU A N 1
ATOM 5180 C CA . GLU A 1 652 ? -17.443 -18.220 11.661 1.00 93.50 652 GLU A CA 1
ATOM 5181 C C . GLU A 1 652 ? -18.177 -17.859 12.965 1.00 93.50 652 GLU A C 1
ATOM 5183 O O . GLU A 1 652 ? -17.940 -18.501 13.986 1.00 93.50 652 GLU A O 1
ATOM 5188 N N . ASP A 1 653 ? -19.081 -16.871 12.951 1.00 92.12 653 ASP A N 1
ATOM 5189 C CA . ASP A 1 653 ? -19.750 -16.323 14.143 1.00 92.12 653 ASP A CA 1
ATOM 5190 C C . ASP A 1 653 ? -18.767 -15.802 15.220 1.00 92.12 653 ASP A C 1
ATOM 5192 O O . ASP A 1 653 ? -19.056 -15.833 16.416 1.00 92.12 653 ASP A O 1
ATOM 5196 N N . LEU A 1 654 ? -17.592 -15.298 14.818 1.00 93.56 654 LEU A N 1
ATOM 5197 C CA . LEU A 1 654 ? -16.616 -14.700 15.745 1.00 93.56 654 LEU A CA 1
ATOM 5198 C C . LEU A 1 654 ? -16.970 -13.259 16.135 1.00 93.56 654 LEU A C 1
ATOM 5200 O O . LEU A 1 654 ? -16.449 -12.733 17.119 1.00 93.56 654 LEU A O 1
ATOM 5204 N N . ILE A 1 655 ? -17.856 -12.620 15.370 1.00 91.88 655 ILE A N 1
ATOM 5205 C CA . ILE A 1 655 ? -18.323 -11.256 15.608 1.00 91.88 655 ILE A CA 1
ATOM 5206 C C . ILE A 1 655 ? -19.618 -11.281 16.424 1.00 91.88 655 ILE A C 1
ATOM 5208 O O . ILE A 1 655 ? -20.625 -11.833 15.983 1.00 91.88 655 ILE A O 1
ATOM 5212 N N . GLN A 1 656 ? -19.607 -10.653 17.602 1.00 83.44 656 GLN A N 1
ATOM 5213 C CA . GLN A 1 656 ? -20.757 -10.603 18.510 1.00 83.44 656 GLN A CA 1
ATOM 5214 C C . GLN A 1 656 ? -21.533 -9.291 18.337 1.00 83.44 656 GLN A C 1
ATOM 5216 O O . GLN A 1 656 ? -20.952 -8.209 18.378 1.00 83.44 656 GLN A O 1
ATOM 5221 N N . CYS A 1 657 ? -22.854 -9.378 18.159 1.00 77.06 657 CYS A N 1
ATOM 5222 C CA . CYS A 1 657 ? -23.741 -8.220 18.047 1.00 77.06 657 CYS A CA 1
ATOM 5223 C C . CYS A 1 657 ? -24.470 -7.981 19.377 1.00 77.06 657 CYS A C 1
ATOM 5225 O O . CYS A 1 657 ? -25.301 -8.791 19.784 1.00 77.06 657 CYS A O 1
ATOM 5227 N N . GLU A 1 658 ? -24.166 -6.874 20.055 1.00 70.31 658 GLU A N 1
ATOM 5228 C CA . GLU A 1 658 ? -24.760 -6.544 21.362 1.00 70.31 658 GLU A CA 1
ATOM 5229 C C . GLU A 1 658 ? -26.063 -5.731 21.249 1.00 70.31 658 GLU A C 1
ATOM 5231 O O . GLU A 1 658 ? -26.828 -5.646 22.210 1.00 70.31 658 GLU A O 1
ATOM 5236 N N . LYS A 1 659 ? -26.338 -5.119 20.087 1.00 76.31 659 LYS A N 1
ATOM 5237 C CA . LYS A 1 659 ? -27.485 -4.221 19.872 1.00 76.31 659 LYS A CA 1
ATOM 5238 C C . LYS A 1 659 ? -28.194 -4.518 18.557 1.00 76.31 659 LYS A C 1
ATOM 5240 O O . LYS A 1 659 ? -27.556 -4.662 17.520 1.00 76.31 659 LYS A O 1
ATOM 5245 N N . GLN A 1 660 ? -29.526 -4.533 18.581 1.00 68.00 660 GLN A N 1
ATOM 5246 C CA . GLN A 1 660 ? -30.323 -4.680 17.362 1.00 68.00 660 GLN A CA 1
ATOM 5247 C C . GLN A 1 660 ? -30.036 -3.531 16.380 1.00 68.00 660 GLN A C 1
ATOM 5249 O O . GLN A 1 660 ? -30.193 -2.363 16.730 1.00 68.00 660 GLN A O 1
ATOM 5254 N N . GLY A 1 661 ? -29.644 -3.878 15.150 1.00 69.38 661 GLY A N 1
ATOM 5255 C CA . GLY A 1 661 ? -29.439 -2.935 14.046 1.00 69.38 661 GLY A CA 1
ATOM 5256 C C . GLY A 1 661 ? -27.985 -2.552 13.741 1.00 69.38 661 GLY A C 1
ATOM 5257 O O . GLY A 1 661 ? -27.772 -1.852 12.756 1.00 69.38 661 GLY A O 1
ATOM 5258 N N . GLU A 1 662 ? -26.991 -3.005 14.518 1.00 79.50 662 GLU A N 1
ATOM 5259 C CA . GLU A 1 662 ? -25.572 -2.794 14.177 1.00 79.50 662 GLU A CA 1
ATOM 5260 C C . GLU A 1 662 ? -25.113 -3.746 13.055 1.00 79.50 662 GLU A C 1
ATOM 5262 O O . GLU A 1 662 ? -25.435 -4.937 13.053 1.00 79.50 662 GLU A O 1
ATOM 5267 N N . SER A 1 663 ? -24.327 -3.231 12.105 1.00 87.75 663 SER A N 1
ATOM 5268 C CA . SER A 1 663 ? -23.720 -4.036 11.042 1.00 87.75 663 SER A CA 1
ATOM 5269 C C . SER A 1 663 ? -22.606 -4.923 11.604 1.00 87.75 663 SER A C 1
ATOM 5271 O O . SER A 1 663 ? -21.652 -4.435 12.214 1.00 87.75 663 SER A O 1
ATOM 5273 N N . LEU A 1 664 ? -22.674 -6.236 11.347 1.00 89.50 664 LEU A N 1
ATOM 5274 C CA . LEU A 1 664 ? -21.607 -7.176 11.722 1.00 89.50 664 LEU A CA 1
ATOM 5275 C C . LEU A 1 664 ? -20.265 -6.808 11.078 1.00 89.50 664 LEU A C 1
ATOM 5277 O O . LEU A 1 664 ? -19.215 -7.015 11.680 1.00 89.50 664 LEU A O 1
ATOM 5281 N N . PHE A 1 665 ? -20.290 -6.229 9.875 1.00 90.12 665 PHE A N 1
ATOM 5282 C CA . PHE A 1 665 ? -19.072 -5.783 9.206 1.00 90.12 665 PHE A CA 1
ATOM 5283 C C . PHE A 1 665 ? -18.431 -4.599 9.935 1.00 90.12 665 PHE A C 1
ATOM 5285 O O . PHE A 1 665 ? -17.233 -4.631 10.186 1.00 90.12 665 PHE A O 1
ATOM 5292 N N . GLU A 1 666 ? -19.222 -3.618 10.375 1.00 89.81 666 GLU A N 1
ATOM 5293 C CA . GLU A 1 666 ? -18.726 -2.465 11.145 1.00 89.81 666 GLU A CA 1
ATOM 5294 C C . GLU A 1 666 ? -18.200 -2.878 12.530 1.00 89.81 666 GLU A C 1
ATOM 5296 O O . GLU A 1 666 ? -17.211 -2.328 13.018 1.00 89.81 666 GLU A O 1
ATOM 5301 N N . ILE A 1 667 ? -18.827 -3.868 13.183 1.00 91.44 667 ILE A N 1
ATOM 5302 C CA . ILE A 1 667 ? -18.281 -4.471 14.412 1.00 91.44 667 ILE A CA 1
ATOM 5303 C C . ILE A 1 667 ? -16.937 -5.153 14.107 1.00 91.44 667 ILE A C 1
ATOM 5305 O O . ILE A 1 667 ? -15.959 -4.928 14.820 1.00 91.44 667 ILE A O 1
ATOM 5309 N N . GLY A 1 668 ? -16.863 -5.938 13.030 1.00 93.38 668 GLY A N 1
ATOM 5310 C CA . GLY A 1 668 ? -15.626 -6.584 12.593 1.00 93.38 668 GLY A CA 1
ATOM 5311 C C . GLY A 1 668 ? -14.511 -5.593 12.249 1.00 93.38 668 GLY A C 1
ATOM 5312 O O . GLY A 1 668 ? -13.358 -5.826 12.609 1.00 93.38 668 GLY A O 1
ATOM 5313 N N . GLU A 1 669 ? -14.838 -4.454 11.635 1.00 92.88 669 GLU A N 1
ATOM 5314 C CA . GLU A 1 669 ? -13.880 -3.371 11.385 1.00 92.88 669 GLU A CA 1
ATOM 5315 C C . GLU A 1 669 ? -13.355 -2.766 12.688 1.00 92.88 669 GLU A C 1
ATOM 5317 O O . GLU A 1 669 ? -12.149 -2.548 12.817 1.00 92.88 669 GLU A O 1
ATOM 5322 N N . ARG A 1 670 ? -14.218 -2.555 13.692 1.00 92.69 670 ARG A N 1
ATOM 5323 C CA . ARG A 1 670 ? -13.775 -2.112 15.025 1.00 92.69 670 ARG A CA 1
ATOM 5324 C C . ARG A 1 670 ? -12.803 -3.108 15.654 1.00 92.69 670 ARG A C 1
ATOM 5326 O O . ARG A 1 670 ? -11.764 -2.687 16.156 1.00 92.69 670 ARG A O 1
ATOM 5333 N N . TYR A 1 671 ? -13.092 -4.409 15.581 1.00 94.94 671 TYR A N 1
ATOM 5334 C CA . TYR A 1 671 ? -12.195 -5.448 16.102 1.00 94.94 671 TYR A CA 1
ATOM 5335 C C . TYR A 1 671 ? -10.847 -5.460 15.374 1.00 94.94 671 TYR A C 1
ATOM 5337 O O . TYR A 1 671 ? -9.794 -5.535 16.008 1.00 94.94 671 TYR A O 1
ATOM 5345 N N . PHE A 1 672 ? -10.872 -5.334 14.046 1.00 94.56 672 PHE A N 1
ATOM 5346 C CA . PHE A 1 672 ? -9.675 -5.248 13.215 1.00 94.56 672 PHE A CA 1
ATOM 5347 C C . PHE A 1 672 ? -8.785 -4.064 13.619 1.00 94.56 672 PHE A C 1
ATOM 5349 O O . PHE A 1 672 ? -7.589 -4.240 13.859 1.00 94.56 672 PHE A O 1
ATOM 5356 N N . TYR A 1 673 ? -9.359 -2.866 13.754 1.00 91.81 673 TYR A N 1
ATOM 5357 C CA . TYR A 1 673 ? -8.593 -1.685 14.148 1.00 91.81 673 TYR A CA 1
ATOM 5358 C C . TYR A 1 673 ? -8.155 -1.714 15.614 1.00 91.81 673 TYR A C 1
ATOM 5360 O O . TYR A 1 673 ? -7.069 -1.229 15.914 1.00 91.81 673 TYR A O 1
ATOM 5368 N N . GLU A 1 674 ? -8.913 -2.331 16.525 1.00 92.00 674 GLU A N 1
ATOM 5369 C CA . GLU A 1 674 ? -8.454 -2.504 17.906 1.00 92.00 674 GLU A CA 1
ATOM 5370 C C . GLU A 1 674 ? -7.228 -3.428 17.984 1.00 92.00 674 GLU A C 1
ATOM 5372 O O . GLU A 1 674 ? -6.278 -3.135 18.712 1.00 92.00 674 GLU A O 1
ATOM 5377 N N . LEU A 1 675 ? -7.183 -4.504 17.188 1.00 94.31 675 LEU A N 1
ATOM 5378 C CA . LEU A 1 675 ? -5.990 -5.353 17.083 1.00 94.31 675 LEU A CA 1
ATOM 5379 C C . LEU A 1 675 ? -4.782 -4.588 16.511 1.00 94.31 675 LEU A C 1
ATOM 5381 O O . LEU A 1 675 ? -3.654 -4.819 16.959 1.00 94.31 675 LEU A O 1
ATOM 5385 N N . ILE A 1 676 ? -5.000 -3.660 15.571 1.00 90.44 676 ILE A N 1
ATOM 5386 C CA . ILE A 1 676 ? -3.952 -2.753 15.067 1.00 90.44 676 ILE A CA 1
ATOM 5387 C C . ILE A 1 676 ? -3.480 -1.804 16.171 1.00 90.44 676 ILE A C 1
ATOM 5389 O O . ILE A 1 676 ? -2.276 -1.706 16.417 1.00 90.44 676 ILE A O 1
ATOM 5393 N N . ASP A 1 677 ? -4.403 -1.136 16.864 1.00 85.31 677 ASP A N 1
ATOM 5394 C CA . ASP A 1 677 ? -4.108 -0.163 17.922 1.00 85.31 677 ASP A CA 1
ATOM 5395 C C . ASP A 1 677 ? -3.350 -0.820 19.088 1.00 85.31 677 ASP A C 1
ATOM 5397 O O . ASP A 1 677 ? -2.401 -0.236 19.624 1.00 85.31 677 ASP A O 1
ATOM 5401 N N . ARG A 1 678 ? -3.656 -2.086 19.396 1.00 88.44 678 ARG A N 1
ATOM 5402 C CA . ARG A 1 678 ? -2.932 -2.908 20.381 1.00 88.44 678 ARG A CA 1
ATOM 5403 C C . ARG A 1 678 ? -1.606 -3.493 19.872 1.00 88.44 678 ARG A C 1
ATOM 5405 O O . ARG A 1 678 ? -0.847 -4.045 20.660 1.00 88.44 678 ARG A O 1
ATOM 5412 N N . GLY A 1 679 ? -1.304 -3.367 18.579 1.00 87.81 679 GLY A N 1
ATOM 5413 C CA . GLY A 1 679 ? -0.044 -3.821 17.978 1.00 87.81 679 GLY A CA 1
ATOM 5414 C C . GLY A 1 679 ? 0.023 -5.324 17.701 1.00 87.81 679 GLY A C 1
ATOM 5415 O O . GLY A 1 679 ? 1.107 -5.841 17.443 1.00 87.81 679 GLY A O 1
ATOM 5416 N N . MET A 1 680 ? -1.119 -6.017 17.743 1.00 91.88 680 MET A N 1
ATOM 5417 C CA . MET A 1 680 ? -1.227 -7.462 17.506 1.00 91.88 680 MET A CA 1
ATOM 5418 C C . MET A 1 680 ? -1.178 -7.817 16.021 1.00 91.88 680 MET A C 1
ATOM 5420 O O . MET A 1 680 ? -0.671 -8.872 15.645 1.00 91.88 680 MET A O 1
ATOM 5424 N N . ILE A 1 681 ? -1.681 -6.927 15.166 1.00 93.19 681 ILE A N 1
ATOM 5425 C CA . ILE A 1 681 ? -1.590 -7.054 13.711 1.00 93.19 681 ILE A CA 1
ATOM 5426 C C . ILE A 1 681 ? -1.029 -5.767 13.113 1.00 93.19 681 ILE A C 1
ATOM 5428 O O . ILE A 1 681 ? -1.221 -4.674 13.645 1.00 93.19 681 ILE A O 1
ATOM 5432 N N . GLN A 1 682 ? -0.316 -5.901 12.002 1.00 87.75 682 GLN A N 1
ATOM 5433 C CA . GLN A 1 682 ? 0.318 -4.796 11.297 1.00 87.75 682 GLN A CA 1
ATOM 5434 C C . GLN A 1 682 ? -0.503 -4.442 10.058 1.00 87.75 682 GLN A C 1
ATOM 5436 O O . GLN A 1 682 ? -0.801 -5.342 9.269 1.00 87.75 682 GLN A O 1
ATOM 5441 N N . PRO A 1 683 ? -0.864 -3.167 9.847 1.00 85.06 683 PRO A N 1
ATOM 5442 C CA . PRO A 1 683 ? -1.529 -2.761 8.622 1.00 85.06 683 PRO A CA 1
ATOM 5443 C C . PRO A 1 683 ? -0.552 -2.827 7.443 1.00 85.06 683 PRO A C 1
ATOM 5445 O O . PRO A 1 683 ? 0.599 -2.403 7.538 1.00 85.06 683 PRO A O 1
ATOM 5448 N N . VAL A 1 684 ? -1.029 -3.341 6.315 1.00 77.00 684 VAL A N 1
ATOM 5449 C CA . VAL A 1 684 ? -0.324 -3.356 5.035 1.00 77.00 684 VAL A CA 1
ATOM 5450 C C . VAL A 1 684 ? -1.215 -2.661 4.024 1.00 77.00 684 VAL A C 1
ATOM 5452 O O . VAL A 1 684 ? -2.341 -3.082 3.782 1.00 77.00 684 VAL A O 1
ATOM 5455 N N . TYR A 1 685 ? -0.718 -1.598 3.411 1.00 72.19 685 TYR A N 1
ATOM 5456 C CA . TYR A 1 685 ? -1.493 -0.853 2.432 1.00 72.19 685 TYR A CA 1
ATOM 5457 C C . TYR A 1 685 ? -0.979 -1.162 1.035 1.00 72.19 685 TYR A C 1
ATOM 5459 O O . TYR A 1 685 ? 0.152 -0.818 0.687 1.00 72.19 685 TYR A O 1
ATOM 5467 N N . LYS A 1 686 ? -1.811 -1.829 0.233 1.00 54.38 686 LYS A N 1
ATOM 5468 C CA . LYS A 1 686 ? -1.508 -2.103 -1.172 1.00 54.38 686 LYS A CA 1
ATOM 5469 C C . LYS A 1 686 ? -2.328 -1.188 -2.063 1.00 54.38 686 LYS A C 1
ATOM 5471 O O . LYS A 1 686 ? -3.530 -1.030 -1.876 1.00 54.38 686 LYS A O 1
ATOM 5476 N N . ARG A 1 687 ? -1.658 -0.588 -3.043 1.00 39.38 687 ARG A N 1
ATOM 5477 C CA . ARG A 1 687 ? -2.298 0.254 -4.049 1.00 39.38 687 ARG A CA 1
ATOM 5478 C C . ARG A 1 687 ? -2.586 -0.606 -5.272 1.00 39.38 687 ARG A C 1
ATOM 5480 O O . ARG A 1 687 ? -1.653 -1.035 -5.944 1.00 39.38 687 ARG A O 1
ATOM 5487 N N . TRP A 1 688 ? -3.861 -0.868 -5.536 1.00 38.09 688 TRP A N 1
ATOM 5488 C CA . TRP A 1 688 ? -4.308 -1.579 -6.733 1.00 38.09 688 TRP A CA 1
ATOM 5489 C C . TRP A 1 688 ? -5.161 -0.643 -7.567 1.00 38.09 688 TRP A C 1
ATOM 5491 O O . TRP A 1 688 ? -6.284 -0.347 -7.173 1.00 38.09 688 TRP A O 1
ATOM 5501 N N . TYR A 1 689 ? -4.623 -0.214 -8.712 1.00 38.38 689 TYR A N 1
ATOM 5502 C CA . TYR A 1 689 ? -5.261 0.589 -9.765 1.00 38.38 689 TYR A CA 1
ATOM 5503 C C . TYR A 1 689 ? -5.893 1.931 -9.316 1.00 38.38 689 TYR A C 1
ATOM 5505 O O . TYR A 1 689 ? -5.476 2.964 -9.825 1.00 38.38 689 TYR A O 1
ATOM 5513 N N . TYR A 1 690 ? -6.844 1.933 -8.369 1.00 32.19 690 TYR A N 1
ATOM 5514 C CA . TYR A 1 690 ? -7.591 3.093 -7.852 1.00 32.19 690 TYR A CA 1
ATOM 5515 C C . TYR A 1 690 ? -8.092 2.957 -6.397 1.00 32.19 690 TYR A C 1
ATOM 5517 O O . TYR A 1 690 ? -8.744 3.882 -5.899 1.00 32.19 690 TYR A O 1
ATOM 5525 N N . ASP A 1 691 ? -7.840 1.821 -5.731 1.00 33.97 691 ASP A N 1
ATOM 5526 C CA . ASP A 1 691 ? -8.283 1.555 -4.358 1.00 33.97 691 ASP A CA 1
ATOM 5527 C C . ASP A 1 691 ? -7.089 1.213 -3.457 1.00 33.97 691 ASP A C 1
ATOM 5529 O O . ASP A 1 691 ? -6.148 0.514 -3.860 1.00 33.97 691 ASP A O 1
ATOM 5533 N N . MET A 1 692 ? -7.113 1.739 -2.233 1.00 48.66 692 MET A N 1
ATOM 5534 C CA . MET A 1 692 ? -6.148 1.377 -1.202 1.00 48.66 692 MET A CA 1
ATOM 5535 C C . MET A 1 692 ? -6.724 0.163 -0.495 1.00 48.66 692 MET A C 1
ATOM 5537 O O . MET A 1 692 ? -7.550 0.289 0.405 1.00 48.66 692 MET A O 1
ATOM 5541 N N . THR A 1 693 ? -6.313 -1.029 -0.919 1.00 56.69 693 THR A N 1
ATOM 5542 C CA . THR A 1 693 ? -6.715 -2.240 -0.210 1.00 56.69 693 THR A CA 1
ATOM 5543 C C . THR A 1 693 ? -6.018 -2.231 1.141 1.00 56.69 693 THR A C 1
ATOM 5545 O O . THR A 1 693 ? -4.786 -2.338 1.218 1.00 56.69 693 THR A O 1
ATOM 5548 N N . GLU A 1 694 ? -6.812 -2.052 2.193 1.00 79.19 694 GLU A N 1
ATOM 5549 C CA . GLU A 1 694 ? -6.371 -2.232 3.566 1.00 79.19 694 GLU A CA 1
ATOM 5550 C C . GLU A 1 694 ? -6.184 -3.731 3.800 1.00 79.19 694 GLU A C 1
ATOM 5552 O O . GLU A 1 694 ? -7.137 -4.509 3.814 1.00 79.19 694 GLU A O 1
ATOM 5557 N N . ASN A 1 695 ? -4.934 -4.141 3.950 1.00 85.88 695 ASN A N 1
ATOM 5558 C CA . ASN A 1 695 ? -4.559 -5.492 4.322 1.00 85.88 695 ASN A CA 1
ATOM 5559 C C . ASN A 1 695 ? -3.953 -5.464 5.725 1.00 85.88 695 ASN A C 1
ATOM 5561 O O . ASN A 1 695 ? -3.620 -4.409 6.273 1.00 85.88 695 ASN A O 1
ATOM 5565 N N . CYS A 1 696 ? -3.760 -6.637 6.306 1.00 90.50 696 CYS A N 1
ATOM 5566 C CA . CYS A 1 696 ? -2.921 -6.807 7.473 1.00 90.50 696 CYS A CA 1
ATOM 5567 C C . CYS A 1 696 ? -1.922 -7.946 7.279 1.00 90.50 696 CYS A C 1
ATOM 5569 O O . CYS A 1 696 ? -2.053 -8.794 6.395 1.00 90.50 696 CYS A O 1
ATOM 5571 N N . ARG A 1 697 ? -0.918 -7.958 8.147 1.00 89.56 697 ARG A N 1
ATOM 5572 C CA . ARG A 1 697 ? 0.005 -9.067 8.358 1.00 89.56 697 ARG A CA 1
ATOM 5573 C C . ARG A 1 697 ? 0.191 -9.248 9.860 1.00 89.56 697 ARG A C 1
ATOM 5575 O O . ARG A 1 697 ? 0.187 -8.273 10.610 1.00 89.56 697 ARG A O 1
ATOM 5582 N N . VAL A 1 698 ? 0.366 -10.482 10.313 1.00 91.31 698 VAL A N 1
ATOM 5583 C CA . VAL A 1 698 ? 0.773 -10.756 11.696 1.00 91.31 698 VAL A CA 1
ATOM 5584 C C . VAL A 1 698 ? 2.297 -10.739 11.755 1.00 91.31 698 VAL A C 1
ATOM 5586 O O . VAL A 1 698 ? 2.946 -11.409 10.957 1.00 91.31 698 VAL A O 1
ATOM 5589 N N . HIS A 1 699 ? 2.875 -9.969 12.677 1.00 87.06 699 HIS A N 1
ATOM 5590 C CA . HIS A 1 699 ? 4.324 -9.990 12.889 1.00 87.06 699 HIS A CA 1
ATOM 5591 C C . HIS A 1 699 ? 4.752 -11.374 13.404 1.00 87.06 699 HIS A C 1
ATOM 5593 O O . HIS A 1 699 ? 4.086 -11.913 14.283 1.00 87.06 699 HIS A O 1
ATOM 5599 N N . ASP A 1 700 ? 5.883 -11.924 12.955 1.00 83.50 700 ASP A N 1
ATOM 5600 C CA . ASP A 1 700 ? 6.227 -13.339 13.206 1.00 83.50 700 ASP A CA 1
ATOM 5601 C C . ASP A 1 700 ? 6.264 -13.723 14.691 1.00 83.50 700 ASP A C 1
ATOM 5603 O O . ASP A 1 700 ? 5.792 -14.785 15.062 1.00 83.50 700 ASP A O 1
ATOM 5607 N N . MET A 1 701 ? 6.755 -12.838 15.565 1.00 85.19 701 MET A N 1
ATOM 5608 C CA . MET A 1 701 ? 6.729 -13.067 17.022 1.00 85.19 701 MET A CA 1
ATOM 5609 C C . MET A 1 701 ? 5.302 -13.235 17.582 1.00 85.19 701 MET A C 1
ATOM 5611 O O . MET A 1 701 ? 5.076 -14.044 18.478 1.00 85.19 701 MET A O 1
ATOM 5615 N N . VAL A 1 702 ? 4.333 -12.472 17.061 1.00 91.38 702 VAL A N 1
ATOM 5616 C CA . VAL A 1 702 ? 2.914 -12.621 17.423 1.00 91.38 702 VAL A CA 1
ATOM 5617 C C . VAL A 1 702 ? 2.351 -13.881 16.772 1.00 91.38 702 VAL A C 1
ATOM 5619 O O . VAL A 1 702 ? 1.609 -14.617 17.414 1.00 91.38 702 VAL A O 1
ATOM 5622 N N . PHE A 1 703 ? 2.745 -14.163 15.527 1.00 90.88 703 PHE A N 1
ATOM 5623 C CA . PHE A 1 703 ? 2.337 -15.354 14.789 1.00 90.88 703 PHE A CA 1
ATOM 5624 C C . PHE A 1 703 ? 2.746 -16.652 15.509 1.00 90.88 703 PHE A C 1
ATOM 5626 O O . PHE A 1 703 ? 1.934 -17.562 15.661 1.00 90.88 703 PHE A O 1
ATOM 5633 N N . GLU A 1 704 ? 3.977 -16.717 16.022 1.00 86.69 704 GLU A N 1
ATOM 5634 C CA . GLU A 1 704 ? 4.475 -17.835 16.830 1.00 86.69 704 GLU A CA 1
ATOM 5635 C C . GLU A 1 704 ? 3.646 -18.030 18.105 1.00 86.69 704 GLU A C 1
ATOM 5637 O O . GLU A 1 704 ? 3.258 -19.159 18.416 1.00 86.69 704 GLU A O 1
ATOM 5642 N N . LEU A 1 705 ? 3.320 -16.939 18.812 1.00 90.38 705 LEU A N 1
ATOM 5643 C CA . LEU A 1 705 ? 2.472 -17.000 20.003 1.00 90.38 705 LEU A CA 1
ATOM 5644 C C . LEU A 1 705 ? 1.076 -17.544 19.668 1.00 90.38 705 LEU A C 1
ATOM 5646 O O . LEU A 1 705 ? 0.616 -18.473 20.329 1.00 90.38 705 LEU A O 1
ATOM 5650 N N . ILE A 1 706 ? 0.401 -16.998 18.652 1.00 93.56 706 ILE A N 1
ATOM 5651 C CA . ILE A 1 706 ? -0.965 -17.429 18.315 1.00 93.56 706 ILE A CA 1
ATOM 5652 C C . ILE A 1 706 ? -0.995 -18.860 17.779 1.00 93.56 706 ILE A C 1
ATOM 5654 O O . ILE A 1 706 ? -1.961 -19.563 18.041 1.00 93.56 706 ILE A O 1
ATOM 5658 N N . CYS A 1 707 ? 0.051 -19.330 17.089 1.00 89.00 707 CYS A N 1
ATOM 5659 C CA . CYS A 1 707 ? 0.150 -20.730 16.671 1.00 89.00 707 CYS A CA 1
ATOM 5660 C C . CYS A 1 707 ? 0.327 -21.660 17.875 1.00 89.00 707 CYS A C 1
ATOM 5662 O O . CYS A 1 707 ? -0.338 -22.690 17.956 1.00 89.00 707 CYS A O 1
ATOM 5664 N N . TYR A 1 708 ? 1.179 -21.283 18.834 1.00 87.81 708 TYR A N 1
ATOM 5665 C CA . TYR A 1 708 ? 1.349 -22.032 20.079 1.00 87.81 708 TYR A CA 1
ATOM 5666 C C . TYR A 1 708 ? 0.038 -22.116 20.877 1.00 87.81 708 TYR A C 1
ATOM 5668 O O . TYR A 1 708 ? -0.367 -23.206 21.282 1.00 87.81 708 TYR A O 1
ATOM 5676 N N . LEU A 1 709 ? -0.651 -20.986 21.063 1.00 89.12 709 LEU A N 1
ATOM 5677 C CA . LEU A 1 709 ? -1.927 -20.933 21.780 1.00 89.12 709 LEU A CA 1
ATOM 5678 C C . LEU A 1 709 ? -3.033 -21.684 21.033 1.00 89.12 709 LEU A C 1
ATOM 5680 O O . LEU A 1 709 ? -3.738 -22.483 21.639 1.00 89.12 709 LEU A O 1
ATOM 5684 N N . SER A 1 710 ? -3.130 -21.506 19.715 1.00 89.88 710 SER A N 1
ATOM 5685 C CA . SER A 1 710 ? -4.088 -22.216 18.864 1.00 89.88 710 SER A CA 1
ATOM 5686 C C . SER A 1 710 ? -3.889 -23.732 18.929 1.00 89.88 710 SER A C 1
ATOM 5688 O O . SER A 1 710 ? -4.858 -24.470 19.084 1.00 89.88 710 SER A O 1
ATOM 5690 N N . CYS A 1 711 ? -2.637 -24.204 18.909 1.00 83.81 711 CYS A N 1
ATOM 5691 C CA . CYS A 1 711 ? -2.317 -25.618 19.093 1.00 83.81 711 CYS A CA 1
ATOM 5692 C C . CYS A 1 711 ? -2.705 -26.115 20.491 1.00 83.81 711 CYS A C 1
ATOM 5694 O O . CYS A 1 711 ? -3.248 -27.208 20.624 1.00 83.81 711 CYS A O 1
ATOM 5696 N N . LYS A 1 712 ? -2.431 -25.325 21.535 1.00 84.88 712 LYS A N 1
ATOM 5697 C CA . LYS A 1 712 ? -2.760 -25.670 22.925 1.00 84.88 712 LYS A CA 1
ATOM 5698 C C . LYS A 1 712 ? -4.273 -25.745 23.164 1.00 84.88 712 LYS A C 1
ATOM 5700 O O . LYS A 1 712 ? -4.717 -26.561 23.963 1.00 84.88 712 LYS A O 1
ATOM 5705 N N . GLU A 1 713 ? -5.045 -24.890 22.500 1.00 85.75 713 GLU A N 1
ATOM 5706 C CA . GLU A 1 713 ? -6.506 -24.806 22.619 1.00 85.75 713 GLU A CA 1
ATOM 5707 C C . GLU A 1 713 ? -7.249 -25.658 21.571 1.00 85.75 713 GLU A C 1
ATOM 5709 O O . GLU A 1 713 ? -8.478 -25.642 21.536 1.00 85.75 713 GLU A O 1
ATOM 5714 N N . ASN A 1 714 ? -6.521 -26.386 20.712 1.00 83.00 714 ASN A N 1
ATOM 5715 C CA . ASN A 1 714 ? -7.049 -27.094 19.540 1.00 83.00 714 ASN A CA 1
ATOM 5716 C C . ASN A 1 714 ? -8.001 -26.215 18.693 1.00 83.00 714 ASN A C 1
ATOM 5718 O O . ASN A 1 714 ? -9.087 -26.620 18.273 1.00 83.00 714 ASN A O 1
ATOM 5722 N N . PHE A 1 715 ? -7.602 -24.960 18.479 1.00 89.06 715 PHE A N 1
ATOM 5723 C CA . PHE A 1 715 ? -8.432 -23.951 17.829 1.00 89.06 715 PHE A CA 1
ATOM 5724 C C . PHE A 1 715 ? -8.381 -24.046 16.294 1.00 89.06 715 PHE A C 1
ATOM 5726 O O . PHE A 1 715 ? -9.422 -23.944 15.635 1.00 89.06 715 PHE A O 1
ATOM 5733 N N . VAL A 1 716 ? -7.185 -24.254 15.727 1.00 88.56 716 VAL A N 1
ATOM 5734 C CA . VAL A 1 716 ? -6.927 -24.464 14.290 1.00 88.56 716 VAL A CA 1
ATOM 5735 C C . VAL A 1 716 ? -5.972 -25.638 14.107 1.00 88.56 716 VAL A C 1
ATOM 5737 O O . VAL A 1 716 ? -4.907 -25.687 14.719 1.00 88.56 716 VAL A O 1
ATOM 5740 N N . SER A 1 717 ? -6.316 -26.553 13.202 1.00 85.94 717 SER A N 1
ATOM 5741 C CA . SER A 1 717 ? -5.429 -27.626 12.755 1.00 85.94 717 SER A CA 1
ATOM 5742 C C . SER A 1 717 ? -4.751 -27.229 11.441 1.00 85.94 717 SER A C 1
ATOM 5744 O O . SER A 1 717 ? -5.419 -26.980 10.434 1.00 85.94 717 SER A O 1
ATOM 5746 N N . ILE A 1 718 ? -3.418 -27.167 11.446 1.00 80.81 718 ILE A N 1
ATOM 5747 C CA . ILE A 1 718 ? -2.607 -26.796 10.279 1.00 80.81 718 ILE A CA 1
ATOM 5748 C C . ILE A 1 718 ? -2.008 -28.057 9.656 1.00 80.81 718 ILE A C 1
ATOM 5750 O O . ILE A 1 718 ? -1.352 -28.848 10.332 1.00 80.81 718 ILE A O 1
ATOM 5754 N N . LEU A 1 719 ? -2.218 -28.222 8.352 1.00 75.56 719 LEU A N 1
ATOM 5755 C CA . LEU A 1 719 ? -1.589 -29.239 7.520 1.00 75.56 719 LEU A CA 1
ATOM 5756 C C . LEU A 1 719 ? -0.446 -28.612 6.706 1.00 75.56 719 LEU A C 1
ATOM 5758 O O . LEU A 1 719 ? -0.685 -27.929 5.706 1.00 75.56 719 LEU A O 1
ATOM 5762 N N . ASP A 1 720 ? 0.790 -28.869 7.147 1.00 68.50 720 ASP A N 1
ATOM 5763 C CA . ASP A 1 720 ? 2.047 -28.468 6.493 1.00 68.50 720 ASP A CA 1
ATOM 5764 C C . ASP A 1 720 ? 3.089 -29.618 6.546 1.00 68.50 720 ASP A C 1
ATOM 5766 O O . ASP A 1 720 ? 2.962 -30.545 7.352 1.00 68.50 720 ASP A O 1
ATOM 5770 N N . HIS A 1 721 ? 4.135 -29.564 5.714 1.00 56.59 721 HIS A N 1
ATOM 5771 C CA . HIS A 1 721 ? 5.234 -30.536 5.615 1.00 56.59 721 HIS A CA 1
ATOM 5772 C C . HIS A 1 721 ? 6.009 -30.763 6.923 1.00 56.59 721 HIS A C 1
ATOM 5774 O O . HIS A 1 721 ? 6.650 -31.801 7.066 1.00 56.59 721 HIS A O 1
ATOM 5780 N N . VAL A 1 722 ? 5.999 -29.796 7.847 1.00 47.53 722 VAL A N 1
ATOM 5781 C CA . VAL A 1 722 ? 6.886 -29.781 9.028 1.00 47.53 722 VAL A CA 1
ATOM 5782 C C . VAL A 1 722 ? 6.142 -30.060 10.338 1.00 47.53 722 VAL A C 1
ATOM 5784 O O . VAL A 1 722 ? 6.722 -30.604 11.278 1.00 47.53 722 VAL A O 1
ATOM 5787 N N . HIS A 1 723 ? 4.849 -29.739 10.411 1.00 47.34 723 HIS A N 1
ATOM 5788 C CA . HIS A 1 723 ? 4.058 -29.856 11.635 1.00 47.34 723 HIS A CA 1
ATOM 5789 C C . HIS A 1 723 ? 2.959 -30.905 11.471 1.00 47.34 723 HIS A C 1
ATOM 5791 O O . HIS A 1 723 ? 1.854 -30.640 11.009 1.00 47.34 723 HIS A O 1
ATOM 5797 N N . HIS A 1 724 ? 3.261 -32.134 11.884 1.00 51.06 724 HIS A N 1
ATOM 5798 C CA . HIS A 1 724 ? 2.267 -33.190 12.063 1.00 51.06 724 HIS A CA 1
ATOM 5799 C C . HIS A 1 724 ? 1.549 -33.046 13.411 1.00 51.06 724 HIS A C 1
ATOM 5801 O O . HIS A 1 724 ? 1.558 -33.958 14.231 1.00 51.06 724 HIS A O 1
ATOM 5807 N N . THR A 1 725 ? 0.931 -31.898 13.667 1.00 47.19 725 THR A N 1
ATOM 5808 C CA . THR A 1 725 ? 0.089 -31.696 14.852 1.00 47.19 725 THR A CA 1
ATOM 5809 C C . THR A 1 725 ? -1.351 -32.050 14.515 1.00 47.19 725 THR A C 1
ATOM 5811 O O . THR A 1 725 ? -2.195 -31.180 14.337 1.00 47.19 725 THR A O 1
ATOM 5814 N N . PHE A 1 726 ? -1.632 -33.350 14.427 1.00 50.31 726 PHE A N 1
ATOM 5815 C CA . PHE A 1 726 ? -2.962 -33.833 14.783 1.00 50.31 726 PHE A CA 1
ATOM 5816 C C . PHE A 1 726 ? -2.864 -34.423 16.182 1.00 50.31 726 PHE A C 1
ATOM 5818 O O . PHE A 1 726 ? -2.189 -35.443 16.356 1.00 50.31 726 PHE A O 1
ATOM 5825 N N . PRO A 1 727 ? -3.530 -33.834 17.184 1.00 45.34 727 PRO A N 1
ATOM 5826 C CA . PRO A 1 727 ? -3.897 -34.591 18.364 1.00 45.34 727 PRO A CA 1
ATOM 5827 C C . PRO A 1 727 ? -4.691 -35.801 17.865 1.00 45.34 727 PRO A C 1
ATOM 5829 O O . PRO A 1 727 ? -5.709 -35.659 17.191 1.00 45.34 727 PRO A O 1
ATOM 5832 N N . SER A 1 728 ? -4.197 -37.007 18.127 1.00 46.16 728 SER A N 1
ATOM 5833 C CA . SER A 1 728 ? -4.675 -38.258 17.519 1.00 46.16 728 SER A CA 1
ATOM 5834 C C . SER A 1 728 ? -6.117 -38.655 17.891 1.00 46.16 728 SER A C 1
ATOM 5836 O O . SER A 1 728 ? -6.531 -39.774 17.588 1.00 46.16 728 SER A O 1
ATOM 5838 N N . LYS A 1 729 ? -6.895 -37.769 18.537 1.00 51.41 729 LYS A N 1
ATOM 5839 C CA . LYS A 1 729 ? -8.258 -38.019 19.037 1.00 51.41 729 LYS A CA 1
ATOM 5840 C C . LYS A 1 729 ? -9.187 -36.791 19.102 1.00 51.41 729 LYS A C 1
ATOM 5842 O O . LYS A 1 729 ? -10.227 -36.894 19.746 1.00 51.41 729 LYS A O 1
ATOM 5847 N N . GLU A 1 730 ? -8.864 -35.649 18.492 1.00 60.22 730 GLU A N 1
ATOM 5848 C CA . GLU A 1 730 ? -9.647 -34.418 18.716 1.00 60.22 730 GLU A CA 1
ATOM 5849 C C . GLU A 1 730 ? -10.456 -33.942 17.502 1.00 60.22 730 GLU A C 1
ATOM 5851 O O . GLU A 1 730 ? -10.062 -34.110 16.349 1.00 60.22 730 GLU A O 1
ATOM 5856 N N . ILE A 1 731 ? -11.614 -33.347 17.804 1.00 69.50 731 ILE A N 1
ATOM 5857 C CA . ILE A 1 731 ? -12.563 -32.760 16.854 1.00 69.50 731 ILE A CA 1
ATOM 5858 C C . ILE A 1 731 ? -11.889 -31.592 16.129 1.00 69.50 731 ILE A C 1
ATOM 5860 O O . ILE A 1 731 ? -11.510 -30.603 16.758 1.00 69.50 731 ILE A O 1
ATOM 5864 N N . ILE A 1 732 ? -11.763 -31.684 14.806 1.00 75.06 732 ILE A N 1
ATOM 5865 C CA . ILE A 1 732 ? -11.202 -30.612 13.976 1.00 75.06 732 ILE A CA 1
ATOM 5866 C C . ILE A 1 732 ? -12.335 -29.660 13.594 1.00 75.06 732 ILE A C 1
ATOM 5868 O O . ILE A 1 732 ? -13.226 -30.036 12.837 1.00 75.06 732 ILE A O 1
ATOM 5872 N N . GLN A 1 733 ? -12.292 -28.415 14.077 1.00 86.25 733 GLN A N 1
ATOM 5873 C CA . GLN A 1 733 ? -13.283 -27.392 13.704 1.00 86.25 733 GLN A CA 1
ATOM 5874 C C . GLN A 1 733 ? -12.800 -26.467 12.581 1.00 86.25 733 GLN A C 1
ATOM 5876 O O . GLN A 1 733 ? -13.610 -26.040 11.758 1.00 86.25 733 GLN A O 1
ATOM 5881 N N . ARG A 1 734 ? -11.497 -26.161 12.530 1.00 91.19 734 ARG A N 1
ATOM 5882 C CA . ARG A 1 734 ? -10.890 -25.24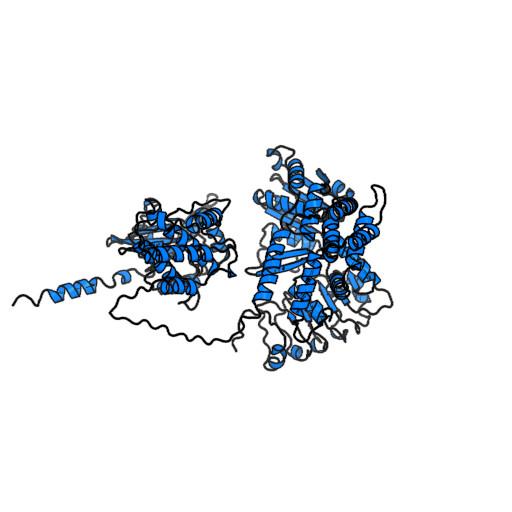0 11.554 1.00 91.19 734 ARG A CA 1
ATOM 5883 C C . ARG A 1 734 ? -9.646 -25.865 10.957 1.00 91.19 734 ARG A C 1
ATOM 5885 O O . ARG A 1 734 ? -8.740 -26.244 11.695 1.00 91.19 734 ARG A O 1
ATOM 5892 N N . LEU A 1 735 ? -9.607 -25.955 9.636 1.00 89.94 735 LEU A N 1
ATOM 5893 C CA . LEU A 1 735 ? -8.559 -26.638 8.896 1.00 89.94 735 LEU A CA 1
ATOM 5894 C C . LEU A 1 735 ? -7.842 -25.665 7.957 1.00 89.94 735 LEU A C 1
ATOM 5896 O O . LEU A 1 735 ? -8.472 -25.012 7.126 1.00 89.94 735 LEU A O 1
ATOM 5900 N N . SER A 1 736 ? -6.517 -25.603 8.067 1.00 90.50 736 SER A N 1
ATOM 5901 C CA . SER A 1 736 ? -5.654 -24.847 7.155 1.00 90.50 736 SER A CA 1
ATOM 5902 C C . SER A 1 736 ? -4.793 -25.800 6.329 1.00 90.50 736 SER A C 1
ATOM 5904 O O . SER A 1 736 ? -4.040 -26.590 6.896 1.00 90.50 736 SER A O 1
ATOM 5906 N N . LEU A 1 737 ? -4.897 -25.733 4.998 1.00 86.69 737 LEU A N 1
ATOM 5907 C CA . LEU A 1 737 ? -4.108 -26.541 4.061 1.00 86.69 737 LEU A CA 1
ATOM 5908 C C . LEU A 1 737 ? -3.054 -25.655 3.392 1.00 86.69 737 LEU A C 1
ATOM 5910 O O . LEU A 1 737 ? -3.396 -24.883 2.496 1.00 86.69 737 LEU A O 1
ATOM 5914 N N . GLN A 1 738 ? -1.789 -25.737 3.818 1.00 81.12 738 GLN A N 1
ATOM 5915 C CA . GLN A 1 738 ? -0.763 -24.768 3.399 1.00 81.12 738 GLN A CA 1
ATOM 5916 C C . GLN A 1 738 ? 0.238 -25.326 2.386 1.00 81.12 738 GLN A C 1
ATOM 5918 O O . GLN A 1 738 ? 0.386 -24.754 1.307 1.00 81.12 738 GLN A O 1
ATOM 5923 N N . ASN A 1 739 ? 0.932 -26.422 2.695 1.00 67.94 739 ASN A N 1
ATOM 5924 C CA . ASN A 1 739 ? 1.980 -26.962 1.826 1.00 67.94 739 ASN A CA 1
ATOM 5925 C C . ASN A 1 739 ? 2.186 -28.458 2.127 1.00 67.94 739 ASN A C 1
ATOM 5927 O O . ASN A 1 739 ? 2.433 -28.836 3.269 1.00 67.94 739 ASN A O 1
ATOM 5931 N N . CYS A 1 740 ? 2.021 -29.338 1.141 1.00 57.00 740 CYS A N 1
ATOM 5932 C CA . CYS A 1 740 ? 2.133 -30.783 1.361 1.00 57.00 740 CYS A CA 1
ATOM 5933 C C . CYS A 1 740 ? 2.622 -31.522 0.109 1.00 57.00 740 CYS A C 1
ATOM 5935 O O . CYS A 1 740 ? 2.179 -31.249 -1.007 1.00 57.00 740 CYS A O 1
ATOM 5937 N N . MET A 1 741 ? 3.508 -32.507 0.291 1.00 49.88 741 MET A N 1
ATOM 5938 C CA . MET A 1 741 ? 3.886 -33.423 -0.786 1.00 49.88 741 MET A CA 1
ATOM 5939 C C . MET A 1 741 ? 2.807 -34.498 -0.905 1.00 49.88 741 MET A C 1
ATOM 5941 O O . MET A 1 741 ? 2.293 -34.995 0.101 1.00 49.88 741 MET A O 1
ATOM 5945 N N . VAL A 1 742 ? 2.483 -34.853 -2.147 1.00 47.75 742 VAL A N 1
ATOM 5946 C CA . VAL A 1 742 ? 1.402 -35.782 -2.514 1.00 47.75 742 VAL A CA 1
ATOM 5947 C C . VAL A 1 742 ? 1.581 -37.165 -1.864 1.00 47.75 742 VAL A C 1
ATOM 5949 O O . VAL A 1 742 ? 0.594 -37.799 -1.491 1.00 47.75 742 VAL A O 1
ATOM 5952 N N . ASP A 1 743 ? 2.826 -37.585 -1.619 1.00 46.00 743 ASP A N 1
ATOM 5953 C CA . ASP A 1 743 ? 3.167 -38.947 -1.184 1.00 46.00 743 ASP A CA 1
ATOM 5954 C C . ASP A 1 743 ? 2.738 -39.305 0.251 1.00 46.00 743 ASP A C 1
ATOM 5956 O O . ASP A 1 743 ? 2.618 -40.485 0.576 1.00 46.00 743 ASP A O 1
ATOM 5960 N N . HIS A 1 744 ? 2.446 -38.323 1.113 1.00 44.62 744 HIS A N 1
ATOM 5961 C CA . HIS A 1 744 ? 1.990 -38.574 2.493 1.00 44.62 744 HIS A CA 1
ATOM 5962 C C . HIS A 1 744 ? 0.503 -38.262 2.733 1.00 44.62 744 HIS A C 1
ATOM 5964 O O . HIS A 1 744 ? -0.043 -38.620 3.780 1.00 44.62 744 HIS A O 1
ATOM 5970 N N . ALA A 1 745 ? -0.176 -37.621 1.775 1.00 46.25 745 ALA A N 1
ATOM 5971 C CA . ALA A 1 745 ? -1.587 -37.241 1.892 1.00 46.25 745 ALA A CA 1
ATOM 5972 C C . ALA A 1 745 ? -2.552 -38.391 1.552 1.00 46.25 745 ALA A C 1
ATOM 5974 O O . ALA A 1 745 ? -3.661 -38.458 2.090 1.00 46.25 745 ALA A O 1
ATOM 5975 N N . THR A 1 746 ? -2.110 -39.346 0.729 1.00 43.94 746 THR A N 1
ATOM 5976 C CA . THR A 1 746 ? -2.887 -40.526 0.312 1.00 43.94 746 THR A CA 1
ATOM 5977 C C . THR A 1 746 ? -3.318 -41.417 1.480 1.00 43.94 746 THR A C 1
ATOM 5979 O O . THR A 1 746 ? -4.332 -42.102 1.376 1.00 43.94 746 THR A O 1
ATOM 5982 N N . HIS A 1 747 ? -2.634 -41.357 2.628 1.00 44.62 747 HIS A N 1
ATOM 5983 C CA . HIS A 1 747 ? -2.958 -42.184 3.794 1.00 44.62 747 HIS A CA 1
ATOM 5984 C C . HIS A 1 747 ? -3.962 -41.555 4.786 1.00 44.62 747 HIS A C 1
ATOM 5986 O O . HIS A 1 747 ? -4.372 -42.233 5.729 1.00 44.62 747 HIS A O 1
ATOM 5992 N N . ARG A 1 748 ? -4.364 -40.281 4.610 1.00 51.25 748 ARG A N 1
ATOM 5993 C CA . ARG A 1 748 ? -5.237 -39.549 5.565 1.00 51.25 748 ARG A CA 1
ATOM 5994 C C . ARG A 1 748 ? -6.612 -39.148 5.016 1.00 51.25 748 ARG A C 1
ATOM 5996 O O . ARG A 1 748 ? -7.441 -38.649 5.774 1.00 51.25 748 ARG A O 1
ATOM 6003 N N . ALA A 1 749 ? -6.896 -39.459 3.749 1.00 44.84 749 ALA A N 1
ATOM 6004 C CA . ALA A 1 749 ? -8.207 -39.300 3.104 1.00 44.84 749 ALA A CA 1
ATOM 6005 C C . ALA A 1 749 ? -9.331 -40.185 3.704 1.00 44.84 749 ALA A C 1
ATOM 6007 O O . ALA A 1 749 ? -10.451 -40.196 3.201 1.00 44.84 749 ALA A O 1
ATOM 6008 N N . THR A 1 750 ? -9.048 -40.923 4.780 1.00 45.12 750 THR A N 1
ATOM 6009 C CA . THR A 1 750 ? -9.982 -41.783 5.521 1.00 45.12 750 THR A CA 1
ATOM 6010 C C . THR A 1 750 ? -10.532 -41.143 6.801 1.00 45.12 750 THR A C 1
ATOM 6012 O O . THR A 1 750 ? -11.395 -41.739 7.445 1.00 45.12 750 THR A O 1
ATOM 6015 N N . MET A 1 751 ? -10.077 -39.944 7.191 1.00 55.97 751 MET A N 1
ATOM 6016 C CA . MET A 1 751 ? -10.623 -39.247 8.360 1.00 55.97 751 MET A CA 1
ATOM 6017 C C . MET A 1 751 ? -11.956 -38.558 8.039 1.00 55.97 751 MET A C 1
ATOM 6019 O O . MET A 1 751 ? -12.084 -37.831 7.056 1.00 55.97 751 MET A O 1
ATOM 6023 N N . SER A 1 752 ? -12.954 -38.782 8.895 1.00 61.84 752 SER A N 1
ATOM 6024 C CA . SER A 1 752 ? -14.259 -38.121 8.827 1.00 61.84 752 SER A CA 1
ATOM 6025 C C . SER A 1 752 ? -14.106 -36.619 9.101 1.00 61.84 752 SER A C 1
ATOM 6027 O O . SER A 1 752 ? -13.776 -36.232 10.217 1.00 61.84 752 SER A O 1
ATOM 6029 N N . MET A 1 753 ? -14.376 -35.771 8.104 1.00 77.25 753 MET A N 1
ATOM 6030 C CA . MET A 1 753 ? -14.334 -34.301 8.220 1.00 77.25 753 MET A CA 1
ATOM 6031 C C . MET A 1 753 ? -15.704 -33.703 8.585 1.00 77.25 753 MET A C 1
ATOM 6033 O O . MET A 1 753 ? -16.014 -32.554 8.269 1.00 77.25 753 MET A O 1
ATOM 6037 N N . GLN A 1 754 ? -16.556 -34.496 9.238 1.00 81.44 754 GLN A N 1
ATOM 6038 C CA . GLN A 1 754 ? -17.961 -34.151 9.458 1.00 81.44 754 GLN A CA 1
ATOM 6039 C C . GLN A 1 754 ? -18.167 -32.963 10.402 1.00 81.44 754 GLN A C 1
ATOM 6041 O O . GLN A 1 754 ? -19.203 -32.317 10.307 1.00 81.44 754 GLN A O 1
ATOM 6046 N N . GLU A 1 755 ? -17.205 -32.670 11.277 1.00 86.56 755 GLU A N 1
ATOM 6047 C CA . GLU A 1 755 ? -17.299 -31.613 12.296 1.00 86.56 755 GLU A CA 1
ATOM 6048 C C . GLU A 1 755 ? -16.561 -30.321 11.902 1.00 86.56 755 GLU A C 1
ATOM 6050 O O . GLU A 1 755 ? -16.634 -29.320 12.621 1.00 86.56 755 GLU A O 1
ATOM 6055 N N . VAL A 1 756 ? -15.890 -30.319 10.744 1.00 90.00 756 VAL A N 1
ATOM 6056 C CA . VAL A 1 756 ? -15.130 -29.166 10.249 1.00 90.00 756 VAL A CA 1
ATOM 6057 C C . VAL A 1 756 ? -16.090 -28.065 9.802 1.00 90.00 756 VAL A C 1
ATOM 6059 O O . VAL A 1 756 ? -16.964 -28.279 8.961 1.00 90.00 756 VAL A O 1
ATOM 6062 N N . ARG A 1 757 ? -15.898 -26.864 10.354 1.00 93.38 757 ARG A N 1
ATOM 6063 C CA . ARG A 1 757 ? -16.696 -25.658 10.085 1.00 93.38 757 ARG A CA 1
ATOM 6064 C C . ARG A 1 757 ? -15.992 -24.677 9.156 1.00 93.38 757 ARG A C 1
ATOM 6066 O O . ARG A 1 757 ? -16.673 -23.925 8.465 1.00 93.38 757 ARG A O 1
ATOM 6073 N N . SER A 1 758 ? -14.664 -24.692 9.105 1.00 94.94 758 SER A N 1
ATOM 6074 C CA . SER A 1 758 ? -13.889 -23.826 8.216 1.00 94.94 758 SER A CA 1
ATOM 6075 C C . SER A 1 758 ? -12.718 -24.554 7.587 1.00 94.94 758 SER A C 1
ATOM 6077 O O . SER A 1 758 ? -11.993 -25.283 8.265 1.00 94.94 758 SER A O 1
ATOM 6079 N N . VAL A 1 759 ? -12.547 -24.344 6.284 1.00 94.06 759 VAL A N 1
ATOM 6080 C CA . VAL A 1 759 ? -11.424 -24.840 5.494 1.00 94.06 759 VAL A CA 1
ATOM 6081 C C . VAL A 1 759 ? -10.860 -23.679 4.683 1.00 94.06 759 VAL A C 1
ATOM 6083 O O . VAL A 1 759 ? -11.563 -23.090 3.860 1.00 94.06 759 VAL A O 1
ATOM 6086 N N . VAL A 1 760 ? -9.577 -23.382 4.890 1.00 94.12 760 VAL A N 1
ATOM 6087 C CA . VAL A 1 760 ? -8.818 -22.416 4.086 1.00 94.12 760 VAL A CA 1
ATOM 6088 C C . VAL A 1 760 ? -7.682 -23.146 3.385 1.00 94.12 760 VAL A C 1
ATOM 6090 O O . VAL A 1 760 ? -6.874 -23.821 4.026 1.00 94.12 760 VAL A O 1
ATOM 6093 N N . VAL A 1 761 ? -7.628 -23.016 2.062 1.00 90.75 761 VAL A N 1
ATOM 6094 C CA . VAL A 1 761 ? -6.679 -23.730 1.208 1.00 90.75 761 VAL A CA 1
ATOM 6095 C C . VAL A 1 761 ? -5.767 -22.745 0.505 1.00 90.75 761 VAL A C 1
ATOM 6097 O O . VAL A 1 761 ? -6.222 -21.784 -0.112 1.00 90.75 761 VAL A O 1
ATOM 6100 N N . PHE A 1 762 ? -4.467 -23.008 0.577 1.00 87.94 762 PHE A N 1
ATOM 6101 C CA . PHE A 1 762 ? -3.458 -22.240 -0.136 1.00 87.94 762 PHE A CA 1
ATOM 6102 C C . PHE A 1 762 ? -3.036 -22.968 -1.420 1.00 87.94 762 PHE A C 1
ATOM 6104 O O . PHE A 1 762 ? -3.117 -24.198 -1.483 1.00 87.94 762 PHE A O 1
ATOM 6111 N N . PRO A 1 763 ? -2.560 -22.241 -2.452 1.00 83.19 763 PRO A N 1
ATOM 6112 C CA . PRO A 1 763 ? -2.380 -22.794 -3.799 1.00 83.19 763 PRO A CA 1
ATOM 6113 C C . PRO A 1 763 ? -1.530 -24.071 -3.872 1.00 83.19 763 PRO A C 1
ATOM 6115 O O . PRO A 1 763 ? -1.820 -24.958 -4.667 1.00 83.19 763 PRO A O 1
ATOM 6118 N N . SER A 1 764 ? -0.512 -24.188 -3.020 1.00 74.88 764 SER A N 1
ATOM 6119 C CA . SER A 1 764 ? 0.385 -25.346 -2.912 1.00 74.88 764 SER A CA 1
ATOM 6120 C C . SER A 1 764 ? -0.289 -26.619 -2.387 1.00 74.88 764 SER A C 1
ATOM 6122 O O . SER A 1 764 ? 0.211 -27.713 -2.629 1.00 74.88 764 SER A O 1
ATOM 6124 N N . ALA A 1 765 ? -1.425 -26.503 -1.697 1.00 78.50 765 ALA A N 1
ATOM 6125 C CA . ALA A 1 765 ? -2.124 -27.617 -1.059 1.00 78.50 765 ALA A CA 1
ATOM 6126 C C . ALA A 1 765 ? -3.499 -27.919 -1.678 1.00 78.50 765 ALA A C 1
ATOM 6128 O O . ALA A 1 765 ? -4.231 -28.764 -1.166 1.00 78.50 765 ALA A O 1
ATOM 6129 N N . VAL A 1 766 ? -3.869 -27.280 -2.795 1.00 79.69 766 VAL A N 1
ATOM 6130 C CA . VAL A 1 766 ? -5.178 -27.512 -3.437 1.00 79.69 766 VAL A CA 1
ATOM 6131 C C . VAL A 1 766 ? -5.414 -28.986 -3.784 1.00 79.69 766 VAL A C 1
ATOM 6133 O O . VAL A 1 766 ? -6.525 -29.490 -3.640 1.00 79.69 766 VAL A O 1
ATOM 6136 N N . ASN A 1 767 ? -4.347 -29.707 -4.141 1.00 75.81 767 ASN A N 1
ATOM 6137 C CA . ASN A 1 767 ? -4.410 -31.111 -4.543 1.00 75.81 767 ASN A CA 1
ATOM 6138 C C . ASN A 1 767 ? -4.771 -32.082 -3.411 1.00 75.81 767 ASN A C 1
ATOM 6140 O O . ASN A 1 767 ? -5.104 -33.231 -3.688 1.00 75.81 767 ASN A O 1
ATOM 6144 N N . ILE A 1 768 ? -4.700 -31.649 -2.151 1.00 75.75 768 ILE A N 1
ATOM 6145 C CA . ILE A 1 768 ? -5.033 -32.485 -0.990 1.00 75.75 768 ILE A CA 1
ATOM 6146 C C . ILE A 1 768 ? -6.350 -32.089 -0.323 1.00 75.75 768 ILE A C 1
ATOM 6148 O O . ILE A 1 768 ? -6.674 -32.625 0.737 1.00 75.75 768 ILE A O 1
ATOM 6152 N N . LEU A 1 769 ? -7.094 -31.140 -0.902 1.00 81.25 769 LEU A N 1
ATOM 6153 C CA . LEU A 1 769 ? -8.418 -30.780 -0.412 1.00 81.25 769 LEU A CA 1
ATOM 6154 C C . LEU A 1 769 ? -9.313 -32.037 -0.412 1.00 81.25 769 LEU A C 1
ATOM 6156 O O . LEU A 1 769 ? -9.498 -32.645 -1.470 1.00 81.25 769 LEU A O 1
ATOM 6160 N N . PRO A 1 770 ? -9.882 -32.443 0.741 1.00 80.00 770 PRO A N 1
ATOM 6161 C CA . PRO A 1 770 ? -10.819 -33.557 0.783 1.00 80.00 770 PRO A CA 1
ATOM 6162 C C . PRO A 1 770 ? -12.036 -33.307 -0.112 1.00 80.00 770 PRO A C 1
ATOM 6164 O O . PRO A 1 770 ? -12.438 -32.163 -0.330 1.00 80.00 770 PRO A O 1
ATOM 6167 N N . ALA A 1 771 ? -12.666 -34.384 -0.589 1.00 83.12 771 ALA A N 1
ATOM 6168 C CA . ALA A 1 771 ? -13.915 -34.273 -1.337 1.00 83.12 771 ALA A CA 1
ATOM 6169 C C . ALA A 1 771 ? -14.946 -33.449 -0.546 1.00 83.12 771 ALA A C 1
ATOM 6171 O O . ALA A 1 771 ? -15.132 -33.679 0.648 1.00 83.12 771 ALA A O 1
ATOM 6172 N N . LEU A 1 772 ? -15.647 -32.521 -1.208 1.00 86.25 772 LEU A N 1
ATOM 6173 C CA . LEU A 1 772 ? -16.591 -31.627 -0.522 1.00 86.25 772 LEU A CA 1
ATOM 6174 C C . LEU A 1 772 ? -17.716 -32.392 0.198 1.00 86.25 772 LEU A C 1
ATOM 6176 O O . LEU A 1 772 ? -18.175 -31.966 1.252 1.00 86.25 772 LEU A O 1
ATOM 6180 N N . ALA A 1 773 ? -18.086 -33.572 -0.310 1.00 83.69 773 ALA A N 1
ATOM 6181 C CA . ALA A 1 773 ? -19.049 -34.477 0.321 1.00 83.69 773 ALA A CA 1
ATOM 6182 C C . ALA A 1 773 ? -18.615 -35.004 1.708 1.00 83.69 773 ALA A C 1
ATOM 6184 O O . ALA A 1 773 ? -19.443 -35.529 2.451 1.00 83.69 773 ALA A O 1
ATOM 6185 N N . SER A 1 774 ? -17.333 -34.882 2.065 1.00 84.25 774 SER A N 1
ATOM 6186 C CA . SER A 1 774 ? -16.804 -35.283 3.373 1.00 84.25 774 SER A CA 1
ATOM 6187 C C . SER A 1 774 ? -17.182 -34.312 4.496 1.00 84.25 774 SER A C 1
ATOM 6189 O O . SER A 1 774 ? -17.087 -34.679 5.669 1.00 84.25 774 SER A O 1
ATOM 6191 N N . PHE A 1 775 ? -17.602 -33.089 4.157 1.00 88.44 775 PHE A N 1
ATOM 6192 C CA . PHE A 1 775 ? -17.972 -32.056 5.119 1.00 88.44 775 PHE A CA 1
ATOM 6193 C C . PHE A 1 775 ? -19.491 -32.002 5.309 1.00 88.44 775 PHE A C 1
ATOM 6195 O O . PHE A 1 775 ? -20.242 -32.034 4.337 1.00 88.44 775 PHE A O 1
ATOM 6202 N N . ARG A 1 776 ? -19.953 -31.900 6.564 1.00 87.81 776 ARG A N 1
ATOM 6203 C CA . ARG A 1 776 ? -21.392 -31.805 6.885 1.00 87.81 776 ARG A CA 1
ATOM 6204 C C . ARG A 1 776 ? -21.829 -30.437 7.394 1.00 87.81 776 ARG A C 1
ATOM 6206 O O . ARG A 1 776 ? -22.933 -30.026 7.076 1.00 87.81 776 ARG A O 1
ATOM 6213 N N . VAL A 1 777 ? -20.977 -29.751 8.156 1.00 91.75 777 VAL A N 1
ATOM 6214 C CA . VAL A 1 777 ? -21.312 -28.491 8.854 1.00 91.75 777 VAL A CA 1
ATOM 6215 C C . VAL A 1 777 ? -20.420 -27.320 8.425 1.00 91.75 777 VAL A C 1
ATOM 6217 O O . VAL A 1 777 ? -20.163 -26.396 9.201 1.00 91.75 777 VAL A O 1
ATOM 6220 N N . LEU A 1 778 ? -19.891 -27.378 7.198 1.00 94.19 778 LEU A N 1
ATOM 6221 C CA . LEU A 1 778 ? -18.937 -26.392 6.697 1.00 94.19 778 LEU A CA 1
ATOM 6222 C C . LEU A 1 778 ? -19.615 -25.037 6.485 1.00 94.19 778 LEU A C 1
ATOM 6224 O O . LEU A 1 778 ? -20.567 -24.932 5.720 1.00 94.19 778 LEU A O 1
ATOM 6228 N N . ARG A 1 779 ? -19.078 -23.999 7.125 1.00 95.69 779 ARG A N 1
ATOM 6229 C CA . ARG A 1 779 ? -19.527 -22.603 7.032 1.00 95.69 779 ARG A CA 1
ATOM 6230 C C . ARG A 1 779 ? -18.598 -21.739 6.191 1.00 95.69 779 ARG A C 1
ATOM 6232 O O . ARG A 1 779 ? -19.069 -20.815 5.534 1.00 95.69 779 ARG A O 1
ATOM 6239 N N . VAL A 1 780 ? -17.300 -22.031 6.197 1.00 96.69 780 VAL A N 1
ATOM 6240 C CA . VAL A 1 780 ? -16.285 -21.287 5.443 1.00 96.69 780 VAL A CA 1
ATOM 6241 C C . VAL A 1 780 ? -15.527 -22.242 4.533 1.00 96.69 780 VAL A C 1
ATOM 6243 O O . VAL A 1 780 ? -14.905 -23.192 5.006 1.00 96.69 780 VAL A O 1
ATOM 6246 N N . LEU A 1 781 ? -15.557 -21.963 3.232 1.00 95.44 781 LEU A N 1
ATOM 6247 C CA . LEU A 1 781 ? -14.687 -22.586 2.242 1.00 95.44 781 LEU A CA 1
ATOM 6248 C C . LEU A 1 781 ? -13.946 -21.485 1.490 1.00 95.44 781 LEU A C 1
ATOM 6250 O O . LEU A 1 781 ? -14.547 -20.745 0.712 1.00 95.44 781 LEU A O 1
ATOM 6254 N N . ASP A 1 782 ? -12.645 -21.375 1.724 1.00 95.06 782 ASP A N 1
ATOM 6255 C CA . ASP A 1 782 ? -11.805 -20.363 1.095 1.00 95.06 782 ASP A CA 1
ATOM 6256 C C . ASP A 1 782 ? -10.727 -21.016 0.230 1.00 95.06 782 ASP A C 1
ATOM 6258 O O . ASP A 1 782 ? -9.808 -21.667 0.729 1.00 95.06 782 ASP A O 1
ATOM 6262 N N . LEU A 1 783 ? -10.871 -20.847 -1.083 1.00 92.00 783 LEU A N 1
ATOM 6263 C CA . LEU A 1 783 ? -9.996 -21.385 -2.121 1.00 92.00 783 LEU A CA 1
ATOM 6264 C C . LEU A 1 783 ? -9.293 -20.261 -2.890 1.00 92.00 783 LEU A C 1
ATOM 6266 O O . LEU A 1 783 ? -8.841 -20.475 -4.016 1.00 92.00 783 LEU A O 1
ATOM 6270 N N . GLN A 1 784 ? -9.225 -19.049 -2.328 1.00 88.44 784 GLN A N 1
ATOM 6271 C CA . GLN A 1 784 ? -8.663 -17.897 -3.025 1.00 88.44 784 GLN A CA 1
ATOM 6272 C C . GLN A 1 784 ? -7.257 -18.186 -3.592 1.00 88.44 784 GLN A C 1
ATOM 6274 O O . GLN A 1 784 ? -6.385 -18.734 -2.916 1.00 88.44 784 GLN A O 1
ATOM 6279 N N . SER A 1 785 ? -7.037 -17.775 -4.845 1.00 83.94 785 SER A N 1
ATOM 6280 C CA . SER A 1 785 ? -5.798 -17.943 -5.620 1.00 83.94 785 SER A CA 1
ATOM 6281 C C . SER A 1 785 ? -5.404 -19.393 -5.945 1.00 83.94 785 SER A C 1
ATOM 6283 O O . SER A 1 785 ? -4.330 -19.615 -6.508 1.00 83.94 785 SER A O 1
ATOM 6285 N N . CYS A 1 786 ? -6.228 -20.393 -5.613 1.00 84.50 786 CYS A N 1
ATOM 6286 C CA . CYS A 1 786 ? -5.989 -21.783 -6.005 1.00 84.50 786 CYS A CA 1
ATOM 6287 C C . CYS A 1 786 ? -6.365 -21.997 -7.476 1.00 84.50 786 CYS A C 1
ATOM 6289 O O . CYS A 1 786 ? -7.488 -21.707 -7.871 1.00 84.50 786 CYS A O 1
ATOM 6291 N N . CYS A 1 787 ? -5.466 -22.545 -8.295 1.00 79.75 787 CYS A N 1
ATOM 6292 C CA . CYS A 1 787 ? -5.758 -22.801 -9.707 1.00 79.75 787 CYS A CA 1
ATOM 6293 C C . CYS A 1 787 ? -6.685 -24.020 -9.863 1.00 79.75 787 CYS A C 1
ATOM 6295 O O . CYS A 1 787 ? -6.255 -25.157 -9.676 1.00 79.75 787 CYS A O 1
ATOM 6297 N N . LEU A 1 788 ? -7.954 -23.788 -10.214 1.00 76.88 788 LEU A N 1
ATOM 6298 C CA . LEU A 1 788 ? -8.982 -24.833 -10.342 1.00 76.88 788 LEU A CA 1
ATOM 6299 C C . LEU A 1 788 ? -9.331 -25.161 -11.810 1.00 76.88 788 LEU A C 1
ATOM 6301 O O . LEU A 1 788 ? -10.195 -25.994 -12.075 1.00 76.88 788 LEU A O 1
ATOM 6305 N N . SER A 1 789 ? -8.645 -24.546 -12.780 1.00 62.03 789 SER A N 1
ATOM 6306 C CA . SER A 1 789 ? -8.992 -24.564 -14.212 1.00 62.03 789 SER A CA 1
ATOM 6307 C C . SER A 1 789 ? -8.717 -25.883 -14.959 1.00 62.03 789 SER A C 1
ATOM 6309 O O . SER A 1 789 ? -9.161 -26.029 -16.096 1.00 62.03 789 SER A O 1
ATOM 6311 N N . GLN A 1 790 ? -8.030 -26.862 -14.352 1.00 51.84 790 GLN A N 1
ATOM 6312 C CA . GLN A 1 790 ? -7.604 -28.113 -15.013 1.00 51.84 790 GLN A CA 1
ATOM 6313 C C . GLN A 1 790 ? -8.000 -29.395 -14.250 1.00 51.84 790 GLN A C 1
ATOM 6315 O O . GLN A 1 790 ? -7.168 -30.264 -14.011 1.00 51.84 790 GLN A O 1
ATOM 6320 N N . GLY A 1 791 ? -9.279 -29.538 -13.879 1.00 51.84 791 GLY A N 1
ATOM 6321 C CA . GLY A 1 791 ? -9.832 -30.818 -13.389 1.00 51.84 791 GLY A CA 1
ATOM 6322 C C . GLY A 1 791 ? -10.425 -30.804 -11.977 1.00 51.84 791 GLY A C 1
ATOM 6323 O O . GLY A 1 791 ? -11.003 -31.807 -11.556 1.00 51.84 791 GLY A O 1
ATOM 6324 N N . TYR A 1 792 ? -10.367 -29.675 -11.267 1.00 60.34 792 TYR A N 1
ATOM 6325 C CA . TYR A 1 792 ? -11.059 -29.510 -9.989 1.00 60.34 792 TYR A CA 1
ATOM 6326 C C . TYR A 1 792 ? -12.524 -29.165 -10.220 1.00 60.34 792 TYR A C 1
ATOM 6328 O O . TYR A 1 792 ? -12.895 -28.027 -10.492 1.00 60.34 792 TYR A O 1
ATOM 6336 N N . SER A 1 793 ? -13.382 -30.173 -10.114 1.00 60.03 793 SER A N 1
ATOM 6337 C CA . SER A 1 793 ? -14.822 -29.965 -10.116 1.00 60.03 793 SER A CA 1
ATOM 6338 C C . SER A 1 793 ? -15.283 -29.747 -8.675 1.00 60.03 793 SER A C 1
ATOM 6340 O O . SER A 1 793 ? -15.127 -30.642 -7.846 1.00 60.03 793 SER A O 1
ATOM 6342 N N . LEU A 1 794 ? -15.873 -28.582 -8.376 1.00 73.62 794 LEU A N 1
ATOM 6343 C CA . LEU A 1 794 ? -16.586 -28.301 -7.117 1.00 73.62 794 LEU A CA 1
ATOM 6344 C C . LEU A 1 794 ? -17.904 -29.106 -7.044 1.00 73.62 794 LEU A C 1
ATOM 6346 O O . LEU A 1 794 ? -18.970 -28.553 -6.778 1.00 73.62 794 LEU A O 1
ATOM 6350 N N . LYS A 1 795 ? -17.859 -30.409 -7.351 1.00 73.38 795 LYS A N 1
ATOM 6351 C CA . LYS A 1 795 ? -19.010 -31.309 -7.214 1.00 73.38 795 LYS A CA 1
ATOM 6352 C C . LYS A 1 795 ? -19.404 -31.364 -5.751 1.00 73.38 795 LYS A C 1
ATOM 6354 O O . LYS A 1 795 ? -18.522 -31.384 -4.890 1.00 73.38 795 LYS A O 1
ATOM 6359 N N . TYR A 1 796 ? -20.702 -31.463 -5.489 1.00 80.50 796 TYR A N 1
ATOM 6360 C CA . TYR A 1 796 ? -21.247 -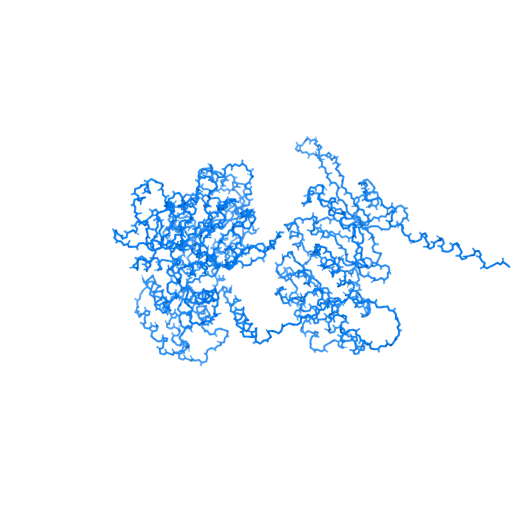31.531 -4.138 1.00 80.50 796 TYR A CA 1
ATOM 6361 C C . TYR A 1 796 ? -21.109 -30.231 -3.343 1.00 80.50 796 TYR A C 1
ATOM 6363 O O . TYR A 1 796 ? -21.367 -30.241 -2.141 1.00 80.50 796 TYR A O 1
ATOM 6371 N N . LEU A 1 797 ? -20.741 -29.110 -3.978 1.00 84.56 797 LEU A N 1
ATOM 6372 C CA . LEU A 1 797 ? -20.794 -27.796 -3.332 1.00 84.56 797 LEU A CA 1
ATOM 6373 C C . LEU A 1 797 ? -22.210 -27.533 -2.807 1.00 84.56 797 LEU A C 1
ATOM 6375 O O . LEU A 1 797 ? -22.379 -27.054 -1.696 1.00 84.56 797 LEU A O 1
ATOM 6379 N N . GLU A 1 798 ? -23.222 -27.926 -3.575 1.00 81.62 798 GLU A N 1
ATOM 6380 C CA . GLU A 1 798 ? -24.640 -27.808 -3.257 1.00 81.62 798 GLU A CA 1
ATOM 6381 C C . GLU A 1 798 ? -25.088 -28.607 -2.020 1.00 81.62 798 GLU A C 1
ATOM 6383 O O . GLU A 1 798 ? -26.165 -28.341 -1.488 1.00 81.62 798 GLU A O 1
ATOM 6388 N N . ASN A 1 799 ? -24.265 -29.549 -1.543 1.00 85.81 799 ASN A N 1
ATOM 6389 C CA . ASN A 1 799 ? -24.523 -30.313 -0.321 1.00 85.81 799 ASN A CA 1
ATOM 6390 C C . ASN A 1 799 ? -24.064 -29.577 0.947 1.00 85.81 799 ASN A C 1
ATOM 6392 O O . ASN A 1 799 ? -24.434 -29.976 2.051 1.00 85.81 799 ASN A O 1
ATOM 6396 N N . LEU A 1 800 ? -23.278 -28.504 0.814 1.00 89.88 800 LEU A N 1
ATOM 6397 C CA . LEU A 1 800 ? -22.771 -27.709 1.932 1.00 89.88 800 LEU A CA 1
ATOM 6398 C C . LEU A 1 800 ? -23.828 -26.703 2.400 1.00 89.88 800 LEU A C 1
ATOM 6400 O O . LEU A 1 800 ? -23.635 -25.495 2.321 1.00 89.88 800 LEU A O 1
ATOM 6404 N N . VAL A 1 801 ? -24.975 -27.194 2.864 1.00 88.00 801 VAL A N 1
ATOM 6405 C CA . VAL A 1 801 ? -26.144 -26.351 3.167 1.00 88.00 801 VAL A CA 1
ATOM 6406 C C . VAL A 1 801 ? -25.863 -25.265 4.210 1.00 88.00 801 VAL A C 1
ATOM 6408 O O . VAL A 1 801 ? -26.444 -24.190 4.106 1.00 88.00 801 VAL A O 1
ATOM 6411 N N . ASP A 1 802 ? -24.930 -25.507 5.138 1.00 91.38 802 ASP A N 1
ATOM 6412 C CA . ASP A 1 802 ? -24.496 -24.572 6.187 1.00 91.38 802 ASP A CA 1
ATOM 6413 C C . ASP A 1 802 ? -23.468 -23.525 5.718 1.00 91.38 802 ASP A C 1
ATOM 6415 O O . ASP A 1 802 ? -23.033 -22.693 6.522 1.00 91.38 802 ASP A O 1
ATOM 6419 N N . LEU A 1 803 ? -23.066 -23.543 4.441 1.00 93.94 803 LEU A N 1
ATOM 6420 C CA . LEU A 1 803 ? -22.019 -22.668 3.922 1.00 93.94 803 LEU A CA 1
ATOM 6421 C C . LEU A 1 803 ? -22.463 -21.203 3.953 1.00 93.94 803 LEU A C 1
ATOM 6423 O O . LEU A 1 803 ? -23.492 -20.837 3.391 1.00 93.94 803 LEU A O 1
ATOM 6427 N N . ARG A 1 804 ? -21.644 -20.353 4.579 1.00 94.00 804 ARG A N 1
ATOM 6428 C CA . ARG A 1 804 ? -21.866 -18.908 4.741 1.00 94.00 804 ARG A CA 1
ATOM 6429 C C . ARG A 1 804 ? -20.857 -18.063 3.972 1.00 94.00 804 ARG A C 1
ATOM 6431 O O . ARG A 1 804 ? -21.208 -16.978 3.517 1.00 94.00 804 ARG A O 1
ATOM 6438 N N . TYR A 1 805 ? -19.634 -18.554 3.790 1.00 94.38 805 TYR A N 1
ATOM 6439 C CA . TYR A 1 805 ? -18.587 -17.900 3.008 1.00 94.38 805 TYR A CA 1
ATOM 6440 C C . TYR A 1 805 ? -18.012 -18.859 1.968 1.00 94.38 805 TYR A C 1
ATOM 6442 O O . TYR A 1 805 ? -17.564 -19.955 2.314 1.00 94.38 805 TYR A O 1
ATOM 6450 N N . LEU A 1 806 ? -17.978 -18.407 0.714 1.00 92.88 806 LEU A N 1
ATOM 6451 C CA . LEU A 1 806 ? -17.320 -19.090 -0.393 1.00 92.88 806 LEU A CA 1
ATOM 6452 C C . LEU A 1 806 ? -16.320 -18.148 -1.079 1.00 92.88 806 LEU A C 1
ATOM 6454 O O . LEU A 1 806 ? -16.718 -17.204 -1.765 1.00 92.88 806 LEU A O 1
ATOM 6458 N N . GLY A 1 807 ? -15.028 -18.415 -0.886 1.00 91.44 807 GLY A N 1
ATOM 6459 C CA . GLY A 1 807 ? -13.916 -17.663 -1.467 1.00 91.44 807 GLY A CA 1
ATOM 6460 C C . GLY A 1 807 ? -13.370 -18.330 -2.725 1.00 91.44 807 GLY A C 1
ATOM 6461 O O . GLY A 1 807 ? -12.758 -19.389 -2.646 1.00 91.44 807 GLY A O 1
ATOM 6462 N N . LEU A 1 808 ? -13.575 -17.711 -3.887 1.00 88.06 808 LEU A N 1
ATOM 6463 C CA . LEU A 1 808 ? -13.181 -18.218 -5.209 1.00 88.06 808 LEU A CA 1
ATOM 6464 C C . LEU A 1 808 ? -12.421 -17.186 -6.055 1.00 88.06 808 LEU A C 1
ATOM 6466 O O . LEU A 1 808 ? -12.211 -17.389 -7.256 1.00 88.06 808 LEU A O 1
ATOM 6470 N N . ARG A 1 809 ? -11.993 -16.075 -5.452 1.00 84.19 809 ARG A N 1
ATOM 6471 C CA . ARG A 1 809 ? -11.211 -15.050 -6.143 1.00 84.19 809 ARG A CA 1
ATOM 6472 C C . ARG A 1 809 ? -9.898 -15.645 -6.671 1.00 84.19 809 ARG A C 1
ATOM 6474 O O . ARG A 1 809 ? -9.220 -16.403 -5.987 1.00 84.19 809 ARG A O 1
ATOM 6481 N N . ASP A 1 810 ? -9.558 -15.306 -7.904 1.00 80.06 810 ASP A N 1
ATOM 6482 C CA . ASP A 1 810 ? -8.341 -15.677 -8.635 1.00 80.06 810 ASP A CA 1
ATOM 6483 C C . ASP A 1 810 ? -8.146 -17.190 -8.802 1.00 80.06 810 ASP A C 1
ATOM 6485 O O . ASP A 1 810 ? -7.023 -17.681 -8.872 1.00 80.06 810 ASP A O 1
ATOM 6489 N N . THR A 1 811 ? -9.249 -17.941 -8.881 1.00 80.38 811 THR A N 1
ATOM 6490 C CA . THR A 1 811 ? -9.209 -19.404 -9.052 1.00 80.38 811 THR A CA 1
ATOM 6491 C C . THR A 1 811 ? -9.200 -19.879 -10.504 1.00 80.38 811 THR A C 1
ATOM 6493 O O . THR A 1 811 ? -8.969 -21.057 -10.785 1.00 80.38 811 THR A O 1
ATOM 6496 N N . GLY A 1 812 ? -9.484 -18.977 -11.448 1.00 73.06 812 GLY A N 1
ATOM 6497 C CA . GLY A 1 812 ? -9.633 -19.309 -12.867 1.00 73.06 812 GLY A CA 1
ATOM 6498 C C . GLY A 1 812 ? -10.933 -20.045 -13.221 1.00 73.06 812 GLY A C 1
ATOM 6499 O O . GLY A 1 812 ? -11.092 -20.453 -14.368 1.00 73.06 812 GLY A O 1
ATOM 6500 N N . ILE A 1 813 ? -11.870 -20.212 -12.277 1.00 74.38 813 ILE A N 1
ATOM 6501 C CA . ILE A 1 813 ? -13.199 -20.779 -12.556 1.00 74.38 813 ILE A CA 1
ATOM 6502 C C . ILE A 1 813 ? -13.989 -19.815 -13.441 1.00 74.38 813 ILE A C 1
ATOM 6504 O O . ILE A 1 813 ? -14.300 -18.710 -13.026 1.00 74.38 813 ILE A O 1
ATOM 6508 N N . SER A 1 814 ? -14.360 -20.226 -14.649 1.00 67.69 814 SER A N 1
ATOM 6509 C CA . SER A 1 814 ? -15.151 -19.386 -15.557 1.00 67.69 814 SER A CA 1
ATOM 6510 C C . SER A 1 814 ? -16.663 -19.477 -15.325 1.00 67.69 814 SER A C 1
ATOM 6512 O O . SER A 1 814 ? -17.381 -18.553 -15.693 1.00 67.69 814 SER A O 1
ATOM 6514 N N . GLN A 1 815 ? -17.160 -20.569 -14.729 1.00 67.69 815 GLN A N 1
ATOM 6515 C CA . GLN A 1 815 ? -18.591 -20.816 -14.518 1.00 67.69 815 GLN A CA 1
ATOM 6516 C C . GLN A 1 815 ? -18.855 -21.517 -13.179 1.00 67.69 815 GLN A C 1
ATOM 6518 O O . GLN A 1 815 ? -18.165 -22.471 -12.820 1.00 67.69 815 GLN A O 1
ATOM 6523 N N . LEU A 1 816 ? -19.899 -21.081 -12.468 1.00 70.81 816 LEU A N 1
ATOM 6524 C CA . LEU A 1 816 ? -20.428 -21.763 -11.283 1.00 70.81 816 LEU A CA 1
ATOM 6525 C C . LEU A 1 816 ? -21.623 -22.647 -11.659 1.00 70.81 816 LEU A C 1
ATOM 6527 O O . LEU A 1 816 ? -22.441 -22.275 -12.500 1.00 70.81 816 LEU A O 1
ATOM 6531 N N . SER A 1 817 ? -21.743 -23.814 -11.016 1.00 69.56 817 SER A N 1
ATOM 6532 C CA . SER A 1 817 ? -22.897 -24.706 -11.201 1.00 69.56 817 SER A CA 1
ATOM 6533 C C . SER A 1 817 ? -24.203 -23.992 -10.835 1.00 69.56 817 SER A C 1
ATOM 6535 O O . SER A 1 817 ? -24.267 -23.261 -9.844 1.00 69.56 817 SER A O 1
ATOM 6537 N N . ARG A 1 818 ? -25.282 -24.270 -11.580 1.00 67.88 818 ARG A N 1
ATOM 6538 C CA . ARG A 1 818 ? -26.637 -23.766 -11.273 1.00 67.88 818 ARG A CA 1
ATOM 6539 C C . ARG A 1 818 ? -27.121 -24.188 -9.882 1.00 67.88 818 ARG A C 1
ATOM 6541 O O . ARG A 1 818 ? -27.992 -23.539 -9.313 1.00 67.88 818 ARG A O 1
ATOM 6548 N N . GLU A 1 819 ? -26.550 -25.255 -9.332 1.00 70.94 819 GLU A N 1
ATOM 6549 C CA . GLU A 1 819 ? -26.920 -25.798 -8.026 1.00 70.94 819 GLU A CA 1
ATOM 6550 C C . GLU A 1 819 ? -26.408 -24.973 -6.839 1.00 70.94 819 GLU A C 1
ATOM 6552 O O . GLU A 1 819 ? -26.851 -25.211 -5.718 1.00 70.94 819 GLU A O 1
ATOM 6557 N N . ILE A 1 820 ? -25.573 -23.946 -7.063 1.00 76.94 820 ILE A N 1
ATOM 6558 C CA . ILE A 1 820 ? -25.155 -23.011 -6.003 1.00 76.94 820 ILE A CA 1
ATOM 6559 C C . ILE A 1 820 ? -26.351 -22.319 -5.327 1.00 76.94 820 ILE A C 1
ATOM 6561 O O . ILE A 1 820 ? -26.280 -21.957 -4.158 1.00 76.94 820 ILE A O 1
ATOM 6565 N N . GLY A 1 821 ? -27.486 -22.205 -6.028 1.00 71.12 821 GLY A N 1
ATOM 6566 C CA . GLY A 1 821 ? -28.737 -21.694 -5.464 1.00 71.12 821 GLY A CA 1
ATOM 6567 C C . GLY A 1 821 ? -29.333 -22.551 -4.337 1.00 71.12 821 GLY A C 1
ATOM 6568 O O . GLY A 1 821 ? -30.228 -22.072 -3.648 1.00 71.12 821 GLY A O 1
ATOM 6569 N N . LYS A 1 822 ? -28.854 -23.789 -4.118 1.00 81.19 822 LYS A N 1
ATOM 6570 C CA . LYS A 1 822 ? -29.256 -24.629 -2.972 1.00 81.19 822 LYS A CA 1
ATOM 6571 C C . LYS A 1 822 ? -28.616 -24.177 -1.648 1.00 81.19 822 LYS A C 1
ATOM 6573 O O . LYS A 1 822 ? -29.063 -24.608 -0.589 1.00 81.19 822 LYS A O 1
ATOM 6578 N N . LEU A 1 823 ? -27.606 -23.303 -1.689 1.00 85.56 823 LEU A N 1
ATOM 6579 C CA . LEU A 1 823 ? -26.910 -22.779 -0.510 1.00 85.56 823 LEU A CA 1
ATOM 6580 C C . LEU A 1 823 ? -27.721 -21.665 0.167 1.00 85.56 823 LEU A C 1
ATOM 6582 O O . LEU A 1 823 ? -27.513 -20.479 -0.082 1.00 85.56 823 LEU A O 1
ATOM 6586 N N . GLN A 1 824 ? -28.666 -22.044 1.026 1.00 83.12 824 GLN A N 1
ATOM 6587 C CA . GLN A 1 824 ? -29.621 -21.106 1.632 1.00 83.12 824 GLN A CA 1
ATOM 6588 C C . GLN A 1 824 ? -28.992 -20.141 2.649 1.00 83.12 824 GLN A C 1
ATOM 6590 O O . GLN A 1 824 ? -29.521 -19.050 2.856 1.00 83.12 824 GLN A O 1
ATOM 6595 N N . PHE A 1 825 ? -27.871 -20.519 3.272 1.00 87.44 825 PHE A N 1
ATOM 6596 C CA . PHE A 1 825 ? -27.198 -19.711 4.294 1.00 87.44 825 PHE A CA 1
ATOM 6597 C C . PHE A 1 825 ? -25.998 -18.912 3.768 1.00 87.44 825 PHE A C 1
ATOM 6599 O O . PHE A 1 825 ? -25.299 -18.285 4.565 1.00 87.44 825 PHE A O 1
ATOM 6606 N N . LEU A 1 826 ? -25.765 -18.883 2.449 1.00 89.31 826 LEU A N 1
ATOM 6607 C CA . LEU A 1 826 ? -24.609 -18.200 1.872 1.00 89.31 826 LEU A CA 1
ATOM 6608 C C . LEU A 1 826 ? -24.710 -16.677 2.060 1.00 89.31 826 LEU A C 1
ATOM 6610 O O . LEU A 1 826 ? -25.544 -16.003 1.455 1.00 89.31 826 LEU A O 1
ATOM 6614 N N . GLN A 1 827 ? -23.825 -16.124 2.888 1.00 88.25 827 GLN A N 1
ATOM 6615 C CA . GLN A 1 827 ? -23.753 -14.696 3.201 1.00 88.25 827 GLN A CA 1
ATOM 6616 C C . GLN A 1 827 ? -22.786 -13.959 2.269 1.00 88.25 827 GLN A C 1
ATOM 6618 O O . GLN A 1 827 ? -23.044 -12.818 1.893 1.00 88.25 827 GLN A O 1
ATOM 6623 N N . THR A 1 828 ? -21.670 -14.596 1.900 1.00 88.38 828 THR A N 1
ATOM 6624 C CA . THR A 1 828 ? -20.621 -14.020 1.047 1.00 88.38 828 THR A CA 1
ATOM 6625 C C . THR A 1 828 ? -20.200 -14.996 -0.050 1.00 88.38 828 THR A C 1
ATOM 6627 O O . THR A 1 828 ? -19.795 -16.122 0.236 1.00 88.38 828 THR A O 1
ATOM 6630 N N . LEU A 1 829 ? -20.203 -14.507 -1.293 1.00 88.88 829 LEU A N 1
ATOM 6631 C CA . LEU A 1 829 ? -19.570 -15.133 -2.453 1.00 88.88 829 LEU A CA 1
ATOM 6632 C C . LEU A 1 829 ? -18.483 -14.188 -2.987 1.00 88.88 829 LEU A C 1
ATOM 6634 O O . LEU A 1 829 ? -18.800 -13.119 -3.505 1.00 88.88 829 LEU A O 1
ATOM 6638 N N . ASP A 1 830 ? -17.213 -14.564 -2.843 1.00 84.81 830 ASP A N 1
ATOM 6639 C CA . ASP A 1 830 ? -16.067 -13.739 -3.244 1.00 84.81 830 ASP A CA 1
ATOM 6640 C C . ASP A 1 830 ? -15.431 -14.278 -4.537 1.00 84.81 830 ASP A C 1
ATOM 6642 O O . ASP A 1 830 ? -14.799 -15.331 -4.527 1.00 84.81 830 ASP A O 1
ATOM 6646 N N . VAL A 1 831 ? -15.612 -13.572 -5.658 1.00 82.50 831 VAL A N 1
ATOM 6647 C CA . VAL A 1 831 ? -15.183 -13.973 -7.016 1.00 82.50 831 VAL A CA 1
ATOM 6648 C C . VAL A 1 831 ? -14.453 -12.827 -7.735 1.00 82.50 831 VAL A C 1
ATOM 6650 O O . VAL A 1 831 ? -14.627 -11.660 -7.383 1.00 82.50 831 VAL A O 1
ATOM 6653 N N . THR A 1 832 ? -13.629 -13.133 -8.747 1.00 72.31 832 THR A N 1
ATOM 6654 C CA . THR A 1 832 ? -12.895 -12.108 -9.524 1.00 72.31 832 THR A CA 1
ATOM 6655 C C . THR A 1 832 ? -13.814 -11.391 -10.519 1.00 72.31 832 THR A C 1
ATOM 6657 O O . THR A 1 832 ? -14.602 -12.020 -11.226 1.00 72.31 832 THR A O 1
ATOM 6660 N N . ALA A 1 833 ? -13.686 -10.064 -10.613 1.00 49.97 833 ALA A N 1
ATOM 6661 C CA . ALA A 1 833 ? -14.436 -9.244 -11.563 1.00 49.97 833 ALA A CA 1
ATOM 6662 C C . ALA A 1 833 ? -14.110 -9.627 -13.022 1.00 49.97 833 ALA A C 1
ATOM 6664 O O . ALA A 1 833 ? -12.943 -9.680 -13.401 1.00 49.97 833 ALA A O 1
ATOM 6665 N N . GLY A 1 834 ? -15.140 -9.875 -13.841 1.00 48.47 834 GLY A N 1
ATOM 6666 C CA . GLY A 1 834 ? -15.001 -10.257 -15.257 1.00 48.47 834 GLY A CA 1
ATOM 6667 C C . GLY A 1 834 ? -15.311 -11.725 -15.571 1.00 48.47 834 GLY A C 1
ATOM 6668 O O . GLY A 1 834 ? -15.380 -12.090 -16.740 1.00 48.47 834 GLY A O 1
ATOM 6669 N N . GLN A 1 835 ? -15.557 -12.564 -14.561 1.00 48.66 835 GLN A N 1
ATOM 6670 C CA . GLN A 1 835 ? -16.196 -13.861 -14.783 1.00 48.66 835 GLN A CA 1
ATOM 6671 C C . GLN A 1 835 ? -17.681 -13.620 -15.084 1.00 48.66 835 GLN A C 1
ATOM 6673 O O . GLN A 1 835 ? -18.430 -13.176 -14.210 1.00 48.66 835 GLN A O 1
ATOM 6678 N N . GLU A 1 836 ? -18.113 -13.867 -16.324 1.00 41.62 836 GLU A N 1
ATOM 6679 C CA . GLU A 1 836 ? -19.535 -13.914 -16.666 1.00 41.62 836 GLU A CA 1
ATOM 6680 C C . GLU A 1 836 ? -20.193 -15.044 -15.870 1.00 41.62 836 GLU A C 1
ATOM 6682 O O . GLU A 1 836 ? -20.176 -16.214 -16.254 1.00 41.62 836 GLU A O 1
ATOM 6687 N N . LEU A 1 837 ? -20.797 -14.698 -14.737 1.00 48.12 837 LEU A N 1
ATOM 6688 C CA . LEU A 1 837 ? -21.706 -15.599 -14.053 1.00 48.12 837 LEU A CA 1
ATOM 6689 C C . LEU A 1 837 ? -22.967 -15.715 -14.911 1.00 48.12 837 LEU A C 1
ATOM 6691 O O . LEU A 1 837 ? -23.926 -14.969 -14.719 1.00 48.12 837 LEU A O 1
ATOM 6695 N N . GLN A 1 838 ? -22.979 -16.658 -15.858 1.00 41.31 838 GLN A N 1
ATOM 6696 C CA . GLN A 1 838 ? -24.208 -17.111 -16.510 1.00 41.31 838 GLN A CA 1
ATOM 6697 C C . GLN A 1 838 ? -25.084 -17.834 -15.477 1.00 41.31 838 GLN A C 1
ATOM 6699 O O . GLN A 1 838 ? -25.196 -19.060 -15.442 1.00 41.31 838 GLN A O 1
ATOM 6704 N N . ALA A 1 839 ? -25.709 -17.064 -14.592 1.00 41.19 839 ALA A N 1
ATOM 6705 C CA . ALA A 1 839 ? -26.749 -17.555 -13.716 1.00 41.19 839 ALA A CA 1
ATOM 6706 C C . ALA A 1 839 ? -27.981 -17.851 -14.582 1.00 41.19 839 ALA A C 1
ATOM 6708 O O . ALA A 1 839 ? -28.655 -16.946 -15.069 1.00 41.19 839 ALA A O 1
ATOM 6709 N N . GLY A 1 840 ? -28.278 -19.135 -14.798 1.00 37.81 840 GLY A N 1
ATOM 6710 C CA . GLY A 1 840 ? -29.558 -19.537 -15.377 1.00 37.81 840 GLY A CA 1
ATOM 6711 C C . GLY A 1 840 ? -30.719 -18.989 -14.536 1.00 37.81 840 GLY A C 1
ATOM 6712 O O . GLY A 1 840 ? -30.608 -18.902 -13.313 1.00 37.81 840 GLY A O 1
ATOM 6713 N N . LEU A 1 841 ? -31.831 -18.656 -15.198 1.00 34.22 841 LEU A N 1
ATOM 6714 C CA . LEU A 1 841 ? -33.036 -17.956 -14.709 1.00 34.22 841 LEU A CA 1
ATOM 6715 C C . LEU A 1 841 ? -33.642 -18.409 -13.352 1.00 34.22 841 LEU A C 1
ATOM 6717 O O . LEU A 1 841 ? -34.523 -17.728 -12.839 1.00 34.22 841 LEU A O 1
ATOM 6721 N N . GLY A 1 842 ? -33.175 -19.502 -12.737 1.00 38.38 842 GLY A N 1
ATOM 6722 C CA . GLY A 1 842 ? -33.609 -19.978 -11.416 1.00 38.38 842 GLY A CA 1
ATOM 6723 C C . GLY A 1 842 ? -32.785 -19.486 -10.214 1.00 38.38 842 GLY A C 1
ATOM 6724 O O . GLY A 1 842 ? -33.272 -19.555 -9.092 1.00 38.38 842 GLY A O 1
ATOM 6725 N N . ALA A 1 843 ? -31.564 -18.967 -10.406 1.00 41.81 843 ALA A N 1
ATOM 6726 C CA . ALA A 1 843 ? -30.678 -18.569 -9.297 1.00 41.81 843 ALA A CA 1
ATOM 6727 C C . ALA A 1 843 ? -30.841 -17.096 -8.845 1.00 41.81 843 ALA A C 1
ATOM 6729 O O . ALA A 1 843 ? -30.280 -16.690 -7.826 1.00 41.81 843 ALA A O 1
ATOM 6730 N N . SER A 1 844 ? -31.619 -16.281 -9.575 1.00 43.16 844 SER A N 1
ATOM 6731 C CA . SER A 1 844 ? -31.659 -14.819 -9.384 1.00 43.16 844 SER A CA 1
ATOM 6732 C C . SER A 1 844 ? -32.406 -14.351 -8.127 1.00 43.16 844 SER A C 1
ATOM 6734 O O . SER A 1 844 ? -32.154 -13.245 -7.651 1.00 43.16 844 SER A O 1
ATOM 6736 N N . HIS A 1 845 ? -33.302 -15.164 -7.559 1.00 40.94 845 HIS A N 1
ATOM 6737 C CA . HIS A 1 845 ? -34.109 -14.753 -6.405 1.00 40.94 845 HIS A CA 1
ATOM 6738 C C . HIS A 1 845 ? -33.378 -14.881 -5.059 1.00 40.94 845 HIS A C 1
ATOM 6740 O O . HIS A 1 845 ? -33.595 -14.039 -4.191 1.00 40.94 845 HIS A O 1
ATOM 6746 N N . HIS A 1 846 ? -32.478 -15.859 -4.896 1.00 42.25 846 HIS A N 1
ATOM 6747 C CA . HIS A 1 846 ? -31.719 -16.064 -3.650 1.00 42.25 846 HIS A CA 1
ATOM 6748 C C . HIS A 1 846 ? -30.358 -15.354 -3.634 1.00 42.25 846 HIS A C 1
ATOM 6750 O O . HIS A 1 846 ? -29.934 -14.874 -2.589 1.00 42.25 846 HIS A O 1
ATOM 6756 N N . LEU A 1 847 ? -29.703 -15.164 -4.784 1.00 44.94 847 LEU A N 1
ATOM 6757 C CA . LEU A 1 847 ? -28.445 -14.399 -4.840 1.00 44.94 847 LEU A CA 1
ATOM 6758 C C . LEU A 1 847 ? -28.639 -12.892 -4.577 1.00 44.94 847 LEU A C 1
ATOM 6760 O O . LEU A 1 847 ? -27.687 -12.207 -4.216 1.00 44.94 847 LEU A O 1
ATOM 6764 N N . LYS A 1 848 ? -29.872 -12.373 -4.687 1.00 40.62 848 LYS A N 1
ATOM 6765 C CA . LYS A 1 848 ? -30.219 -10.986 -4.317 1.00 40.62 848 LYS A CA 1
ATOM 6766 C C . LYS A 1 848 ? -30.155 -10.717 -2.808 1.00 40.62 848 LYS A C 1
ATOM 6768 O O . LYS A 1 848 ? -30.021 -9.557 -2.430 1.00 40.62 848 LYS A O 1
ATOM 6773 N N . SER A 1 849 ? -30.251 -11.744 -1.955 1.00 36.81 849 SER A N 1
ATOM 6774 C CA . SER A 1 849 ? -30.100 -11.596 -0.498 1.00 36.81 849 SER A CA 1
ATOM 6775 C C . SER A 1 849 ? -28.654 -11.721 -0.015 1.00 36.81 849 SER A C 1
ATOM 6777 O O . SER A 1 849 ? -28.387 -11.415 1.146 1.00 36.81 849 SER A O 1
ATOM 6779 N N . CYS A 1 850 ? -27.712 -12.118 -0.880 1.00 39.69 850 CYS A N 1
ATOM 6780 C CA . CYS A 1 850 ? -26.289 -12.048 -0.562 1.00 39.69 850 CYS A CA 1
ATOM 6781 C C . CYS A 1 850 ? -25.889 -10.571 -0.473 1.00 39.69 850 CYS A C 1
ATOM 6783 O O . CYS A 1 850 ? -25.784 -9.864 -1.478 1.00 39.69 850 CYS A O 1
ATOM 6785 N N . GLN A 1 851 ? -25.696 -10.083 0.751 1.00 38.81 851 GLN A N 1
ATOM 6786 C CA . GLN A 1 851 ? -25.208 -8.737 0.995 1.00 38.81 851 GLN A CA 1
ATOM 6787 C C . GLN A 1 851 ? -23.787 -8.620 0.422 1.00 38.81 851 GLN A C 1
ATOM 6789 O O . GLN A 1 851 ? -22.818 -9.012 1.067 1.00 38.81 851 GLN A O 1
ATOM 6794 N N . HIS A 1 852 ? -23.689 -7.964 -0.737 1.00 43.91 852 HIS A N 1
ATOM 6795 C CA . HIS A 1 852 ? -22.479 -7.509 -1.438 1.00 43.91 852 HIS A CA 1
ATOM 6796 C C . HIS A 1 852 ? -21.945 -8.464 -2.515 1.00 43.91 852 HIS A C 1
ATOM 6798 O O . HIS A 1 852 ? -21.006 -9.226 -2.305 1.00 43.91 852 HIS A O 1
ATOM 6804 N N . TYR A 1 853 ? -22.486 -8.301 -3.726 1.00 38.34 853 TYR A N 1
ATOM 6805 C CA . TYR A 1 853 ? -21.757 -8.555 -4.968 1.00 38.34 853 TYR A CA 1
ATOM 6806 C C . TYR A 1 853 ? -20.647 -7.504 -5.106 1.00 38.34 853 TYR A C 1
ATOM 6808 O O . TYR A 1 853 ? -20.931 -6.307 -5.185 1.00 38.34 853 TYR A O 1
ATOM 6816 N N . ALA A 1 854 ? -19.383 -7.923 -5.166 1.00 32.62 854 ALA A N 1
ATOM 6817 C CA . ALA A 1 854 ? -18.275 -7.045 -5.539 1.00 32.62 854 ALA A CA 1
ATOM 6818 C C . ALA A 1 854 ? -18.281 -6.796 -7.063 1.00 32.62 854 ALA A C 1
ATOM 6820 O O . ALA A 1 854 ? -17.358 -7.172 -7.776 1.00 32.62 854 ALA A O 1
ATOM 6821 N N . SER A 1 855 ? -19.340 -6.167 -7.580 1.00 33.44 855 SER A N 1
ATOM 6822 C CA . SER A 1 855 ? -19.392 -5.627 -8.940 1.00 33.44 855 SER A CA 1
ATOM 6823 C C . SER A 1 855 ? -19.775 -4.151 -8.874 1.00 33.44 855 SER A C 1
ATOM 6825 O O . SER A 1 855 ? -20.946 -3.803 -8.727 1.00 33.44 855 SER A O 1
ATOM 6827 N N . LYS A 1 856 ? -18.798 -3.249 -9.026 1.00 26.73 856 LYS A N 1
ATOM 6828 C CA . LYS A 1 856 ? -19.062 -1.847 -9.405 1.00 26.73 856 LYS A CA 1
ATOM 6829 C C . LYS A 1 856 ? -19.365 -1.751 -10.910 1.00 26.73 856 LYS A C 1
ATOM 6831 O O . LYS A 1 856 ? -18.763 -0.969 -11.635 1.00 26.73 856 LYS A O 1
ATOM 6836 N N . THR A 1 857 ? -20.330 -2.544 -11.357 1.00 25.80 857 THR A N 1
ATOM 6837 C CA . THR A 1 857 ? -21.002 -2.439 -12.653 1.00 25.80 857 THR A CA 1
ATOM 6838 C C . THR A 1 857 ? -22.466 -2.790 -12.410 1.00 25.80 857 THR A C 1
ATOM 6840 O O . THR A 1 857 ? -22.735 -3.812 -11.774 1.00 25.80 857 THR A O 1
ATOM 6843 N N . PRO A 1 858 ? -23.431 -1.962 -12.846 1.00 22.56 858 PRO A N 1
ATOM 6844 C CA . PRO A 1 858 ? -24.824 -2.362 -12.786 1.00 22.56 858 PRO A CA 1
ATOM 6845 C C . PRO A 1 858 ? -25.012 -3.563 -13.716 1.00 22.56 858 PRO A C 1
ATOM 6847 O O . PRO A 1 858 ? -24.592 -3.529 -14.873 1.00 22.56 858 PRO A O 1
ATOM 6850 N N . LEU A 1 859 ? -25.646 -4.616 -13.201 1.00 26.64 859 LEU A N 1
ATOM 6851 C CA . LEU A 1 859 ? -26.301 -5.617 -14.035 1.00 26.64 859 LEU A CA 1
ATOM 6852 C C . LEU A 1 859 ? -27.235 -4.865 -14.989 1.00 26.64 859 LEU A C 1
ATOM 6854 O O . LEU A 1 859 ? -28.207 -4.252 -14.548 1.00 26.64 859 LEU A O 1
ATOM 6858 N N . ILE A 1 860 ? -26.915 -4.877 -16.281 1.00 23.28 860 ILE A N 1
ATOM 6859 C CA . ILE A 1 860 ? -27.914 -4.599 -17.307 1.00 23.28 860 ILE A CA 1
ATOM 6860 C C . ILE A 1 860 ? -28.807 -5.842 -17.311 1.00 23.28 860 ILE A C 1
ATOM 6862 O O . ILE A 1 860 ? -28.326 -6.938 -17.602 1.00 23.28 860 ILE A O 1
ATOM 6866 N N . LEU A 1 861 ? -30.049 -5.667 -16.852 1.00 25.66 861 LEU A N 1
ATOM 6867 C CA . LEU A 1 861 ? -31.115 -6.667 -16.946 1.00 25.66 861 LEU A CA 1
ATOM 6868 C C . LEU A 1 861 ? -31.463 -6.961 -18.403 1.00 25.66 861 LEU A C 1
ATOM 6870 O O . LEU A 1 861 ? -31.496 -5.987 -19.192 1.00 25.66 861 LEU A O 1
#

Radius of gyration: 33.25 Å; chains: 1; bounding box: 70×98×98 Å

Sequence (861 aa):
MASVQSKQSLASLLKKKQSLASAVPKNLPASFLRQITNDFSAEQELCRSVFGIVYQGILPDGSLIAVKRLTENSPVPPSEVFETEVANLMKLQHKNIVELVGSCLEAQKRLVEHKGRFVFEEVVVSCLCYKYPPKGSLEKHFNADTRSFDWETRFEIIMGICEGLLFLHKALDKPIIHMNLVPNSIWLDDNGVPKIAVFCHSRLFGQEAILHTINAKENIGYMAPECEISTMSDIYSLGMLILEITTGEKNCPDAEDRSARRYVENVHQLWMANEIKCNYPLLDSNHLQHVKACIEIGLKCVEADRNKRPSIVDIVGKLHRKCVPILGQSGARFQYKWAYKSVSSSVFRDREMKAIELLSEKKANTAELIGIEEAVNGLMNIITDGNELSMEQGKIVSIVGLGGLGKTTLAHAIYQKLRAQYNCYAFVSVSRNPDMKKLFKCMLYQLGKKSNANIHESILDERLLVYELIEFLQKRRYFIVVDDIWDISVWKMIRCALPTNNGGYIIITTTRIFDVAKQVGGAYYKMPNLCIQNSRVLFNRRIFGIKDTDKYELIILSERILHECGGVPLAIIMISGLLATKGGKKNEWYKVYNSIGTTIKDSLYDENMKRILSLSYDDLPSHLRTCLLYLSVFPAGYEIGKDRLIRIWIAEDLIQCEKQGESLFEIGERYFYELIDRGMIQPVYKRWYYDMTENCRVHDMVFELICYLSCKENFVSILDHVHHTFPSKEIIQRLSLQNCMVDHATHRATMSMQEVRSVVVFPSAVNILPALASFRVLRVLDLQSCCLSQGYSLKYLENLVDLRYLGLRDTGISQLSREIGKLQFLQTLDVTAGQELQAGLGASHHLKSCQHYASKTPLIL

InterPro domains:
  IPR000719 Protein kinase domain [PS50011] (40-327)
  IPR001245 Serine-threonine/tyrosine-protein kinase, catalytic domain [PF07714] (42-318)
  IPR002182 NB-ARC [PF00931] (388-532)
  IPR011009 Protein kinase-like domain superfamily [SSF56112] (25-319)
  IPR027417 P-loop containing nucleoside triphosphate hydrolase [G3DSA:3.40.50.300] (350-523)
  IPR027417 P-loop containing nucleoside triphosphate hydrolase [SSF52540] (367-631)
  IPR032675 Leucine-rich repeat domain superfamily [G3DSA:3.80.10.10] (720-852)
  IPR036388 Winged helix-like DNA-binding domain superfamily [G3DSA:1.10.10.10] (617-708)
  IPR042197 Apoptotic protease-activating factors, helical domain [G3DSA:1.10.8.430] (531-616)
  IPR055414 Disease resistance R13L4/SHOC-2-like, LRR domain [PF23598] (756-833)
  IPR058922 Disease resistance protein, winged helix domain [PF23559] (633-706)

pLDDT: mean 75.11, std 19.75, range [21.98, 97.31]

Organism: Setaria viridis (NCBI:txid4556)

Secondary structure (DSSP, 8-state):
--SSSHHHHHHHHHHTTS-GGGGS-SB--HHHHHHHTTTT-GGGEEEEETTEEEEEEE-TTS-EEEEEEPPTT--PPPHHHHHHHHHHHTT---TTBPPEEEEEEEEEEEEEEETTEEEEEEEEEEEEEEEPPTT-BHHHHHTTTTTSS-HHHHHHHHHHHHHHHHHHHHSSSSPPP-S--SGGGEEE-TT--EEE---S-TTTS-HHHHHHHHTSGGGTTS--TT--SSHHHHHHHHHHHHHHHHH-------SS-TT-HHHHHHHHHHHHTT-HHHH-TTS-HHHHHHHHHHHHHHHHHT-SSTTTSPPHHHHHHHHHHT------------------------SSHHHHHHHHHHHHHHHHTT---TTHHHHHHHHHHHHHTT-GGGGGS-EEEEEE--TTS-HHHHHHHHHHHHGGGSSEEEEEE--SS--HHHHHHHHHHHTT----S-S-TTT--HHHHHHHHHHHHTTS-EEEEEE----HHHHHHHHHTS---TT-EEEEEEES-HHHHHHH-SEEEEPPPPPHHHHHHHHHHHHHTTS----HHHHHHHHHHHHHTTT-HHHHHHHHHHHHTTTT-HHHHHHHHHHH-----TT-HHHHHHHHHHHHHHTS-HHHHHHHHHGGGSPTT--EEHHHHHHHHHHTT-S---STT--HHHHHHHHHHHHHHTTSSEEEEEEETTEEEEEEE--HHHHHHHHHHHHHTT--EEEESS-----TT----EEEEEE--HHHHTTTTTS--TT--EEEE-GGGGGGPPPGGG-SS--EEE-TT---TTT---TTGGG-TT--EEE-TTS------GGGGG-TT--EEE--TT------TTSHHHHTTSS----SS----

Foldseek 3Di:
DPDPPPVVVVVVVVVVVPDPLVPDPQEDDPVQVCVQQVNVDPVQWQDQFQQATWGWGQDPVRFIKIKGKGDWPAQFPPPVLLVVVSVVQQPDDDPAAWHWSHKYWDWDWDFDDDPNDTDTDTTTTIMTMTRDAPQAFQVVVLVVQLPPDDLVLLLQQLLSVLVQQCCQAPVDPHHFQQLQLDRNQWGQHPVRHTHGYSSPGPSRHDQVSSLVRCPDPPQQQLAQPVSARDSLRVLSSSLSSLLCNLQSDDQDGDPVRSNSVVVLVVSCVCVVVPCLCVSVVPDDPLSSQLSVLSNVLSSQSNDNDSVSHDHSVVSSVSSVVSDDDDDDDDDDDDDDDDDDDDDDDPPPVVVVVVVVVVVVLVVVLPPPDFPLVVVLVVVVCQCQVVPVVCQLAAAEEEEEAAAQQCSVVSLVVVCVVCVVVWLFEEEFEAAPDRPLQVRLVRRCVRRPPPPPPDDPPPDDDSVNSLVVLCVSQQPIAYEYEYEEDDDLVVLVSVVSSHDGYSRYYYYYYYYHDPVSSVSNDGHYDHRDAADPVSLCVLLCCLQPNPDDDPDPLVVVLVSLCSVLLVRRSLLSQQVSLLVSVVVPDPVVSVVSSCQLPDDDDDDQNVVSLLSSLVSSLVSDDPLLNLLLLVLLLDGAFDKAFLQNSQLVCVLVVSQDDPDPPDDSSVSSVVSVVSCVSNSQKAWDWDDDSHDTGTIIHGRVSSSVVSNVVCLVVVPEDEDAPPDPPDPPDDQHAHYHFAADDPVPLVVPLPDQNANHAEYAYDQRRPVSDHQPVSYQQHAYDACALHACPPDNDNPCVLNNQNHAYDHCANRPDLEDDLSPLSNQNHQDDHYYPPRPHPNPPPNPPRVVNNPDDPDPPDPPD